Protein AF-0000000074748607 (afdb_homodimer)

Nearest PDB structures (foldseek):
  8iad-assembly1_B  TM=8.400E-01  e=9.109E-30  Arabidopsis thaliana
  7jm7-assembly1_A  TM=8.439E-01  e=5.267E-28  Homo sapiens
  7cq7-assembly1_C  TM=8.300E-01  e=2.856E-27  Homo sapiens
  8jpo-assembly1_A  TM=7.975E-01  e=2.363E-26  Homo sapiens
  7jm6-assembly1_B  TM=8.204E-01  e=1.337E-25  Gallus gallus

Solvent-accessible surface area (backbone atoms only — not comparable to full-atom values): 78978 Å² total; per-residue (Å²): 141,76,92,75,87,90,76,89,83,89,79,94,79,83,93,64,92,82,87,80,78,86,81,81,82,77,78,82,80,83,62,85,87,85,75,81,68,90,78,79,73,74,80,83,54,80,58,79,77,99,57,87,42,69,57,56,72,70,56,54,51,48,49,41,49,50,36,19,49,50,48,24,52,51,48,49,53,50,50,52,50,38,53,53,51,40,51,50,52,53,50,50,36,43,50,31,27,76,73,67,30,59,73,54,18,45,54,51,44,20,47,52,19,22,50,37,27,42,53,27,38,51,45,30,71,71,63,10,67,66,26,44,31,21,46,45,48,56,47,29,19,33,68,68,73,40,83,50,65,69,64,59,39,72,53,28,43,56,36,30,54,52,29,37,43,32,36,54,56,34,54,53,72,41,22,65,59,29,36,38,23,35,39,19,22,29,48,22,43,55,52,44,55,63,70,43,45,71,56,54,52,61,68,48,49,61,80,44,91,83,36,75,53,47,55,55,51,50,52,47,46,51,30,44,55,49,45,47,44,45,41,18,49,28,18,22,14,28,32,43,4,54,63,51,69,24,39,68,29,9,46,40,34,37,50,68,69,40,45,63,48,59,52,52,64,73,46,50,58,52,30,50,46,22,12,35,48,11,35,51,51,35,50,53,54,38,62,70,76,38,68,70,62,38,53,73,57,46,51,83,65,75,81,63,90,81,68,65,47,81,69,32,48,66,56,46,45,50,50,8,62,52,27,2,49,47,20,36,51,48,44,52,47,23,51,50,39,26,52,52,51,50,54,50,49,58,76,43,48,89,45,63,66,54,50,59,43,48,50,40,19,51,48,31,23,48,51,44,41,49,42,53,57,57,30,68,74,39,72,66,39,76,61,58,91,87,57,74,97,62,34,32,74,89,40,58,93,71,28,23,20,53,25,28,36,48,54,72,48,50,60,66,57,22,40,46,59,43,48,36,62,77,42,86,81,68,73,50,58,69,42,39,49,54,45,39,54,54,51,49,53,50,37,35,64,46,37,75,47,68,45,38,36,9,61,61,52,39,30,29,37,51,16,17,34,54,14,29,38,49,22,49,48,28,58,76,74,40,85,36,74,38,40,24,9,53,30,6,48,45,20,13,37,5,18,35,10,16,32,59,61,43,60,69,32,45,50,44,44,52,31,49,39,56,60,35,74,84,48,49,60,64,39,43,49,18,25,44,50,1,31,53,47,10,50,74,72,31,90,61,28,47,56,58,49,46,25,62,75,69,63,50,67,56,71,62,62,64,75,51,77,71,35,49,57,36,31,39,64,76,54,38,44,92,71,56,74,58,39,55,34,42,46,65,31,38,62,66,54,51,51,53,26,65,66,42,78,88,58,56,68,32,44,27,36,56,96,59,21,68,53,23,33,28,42,46,64,29,52,50,30,17,48,52,40,35,58,69,67,59,75,54,84,70,72,81,67,78,73,68,72,75,73,73,70,63,81,78,46,88,45,81,57,62,57,50,30,52,46,22,27,51,52,25,54,60,28,52,76,76,46,70,48,43,62,42,56,70,57,19,40,59,60,51,50,42,38,47,37,64,24,44,29,63,64,58,43,30,43,42,54,52,43,60,42,64,47,32,41,25,18,44,77,62,23,40,55,73,46,39,35,35,43,68,46,46,29,53,49,46,50,51,49,49,53,49,51,52,50,49,51,52,44,59,75,66,52,80,92,71,75,90,70,78,79,73,71,82,132,141,87,84,76,85,78,88,80,86,86,78,86,77,80,84,72,73,94,77,79,80,80,81,78,83,87,82,83,80,85,71,84,76,88,82,77,76,74,79,77,58,89,62,74,49,78,70,83,77,59,68,87,31,55,51,47,71,71,57,55,50,48,50,40,50,49,35,17,50,50,47,25,51,52,49,50,53,49,52,53,50,36,53,52,49,40,51,50,53,54,50,49,38,43,50,30,27,75,72,67,32,58,70,53,18,42,55,51,45,19,46,52,20,23,49,36,27,43,53,28,38,52,46,30,72,72,63,10,68,66,25,44,31,22,43,44,48,56,48,28,17,33,69,68,74,40,83,49,63,69,63,60,41,71,51,26,42,54,35,30,54,52,30,36,44,33,36,56,53,34,52,53,72,41,21,63,59,27,35,37,22,36,39,19,21,29,50,22,44,53,52,43,55,64,70,44,46,70,58,53,53,62,69,47,46,60,81,44,89,83,35,71,46,48,56,55,50,51,52,44,44,50,21,38,52,50,39,47,45,45,41,18,48,28,17,21,15,28,32,44,4,55,63,52,68,26,38,68,26,8,46,41,34,39,51,66,69,41,44,64,47,58,53,52,65,73,45,50,58,51,29,49,46,20,10,35,49,11,35,53,50,35,50,53,54,38,61,71,73,37,65,71,62,35,54,75,56,41,57,83,64,76,79,64,91,81,68,67,49,80,68,30,48,65,57,46,44,49,51,8,62,51,26,2,49,48,20,35,50,48,44,52,48,23,51,50,39,25,51,53,50,50,52,52,48,57,76,42,48,89,46,64,67,55,51,59,43,48,48,39,19,52,48,30,24,48,50,45,40,48,42,53,55,57,29,67,73,40,72,65,39,77,62,61,91,86,56,71,98,66,34,35,74,89,40,57,93,68,29,23,20,54,26,27,36,47,53,71,47,49,59,68,55,22,41,46,60,44,47,35,66,82,33,91,80,68,74,50,56,68,40,38,49,55,45,39,54,54,51,48,52,51,38,34,64,48,38,74,50,67,46,37,35,8,62,61,50,38,30,29,36,51,17,17,34,55,15,28,40,49,22,48,49,28,59,76,73,40,83,37,73,39,42,24,9,52,31,6,48,44,20,12,36,5,19,34,11,16,33,59,60,44,59,69,31,46,51,44,44,52,30,51,41,54,60,34,75,83,48,49,60,64,39,43,49,19,25,44,50,0,29,54,47,9,48,75,74,31,91,61,28,46,56,59,48,45,26,61,73,68,63,51,64,56,71,62,62,62,75,52,75,71,35,55,57,34,30,40,63,76,56,38,44,91,70,55,75,59,37,53,34,41,45,64,32,38,61,66,55,52,52,54,26,65,66,40,80,88,58,55,68,30,42,25,38,58,98,59,20,68,53,25,33,28,42,45,67,31,52,48,30,18,47,53,39,35,59,69,67,59,75,53,84,63,76,81,63,78,73,67,74,76,72,73,74,63,82,78,47,87,43,82,57,62,58,50,31,54,44,23,29,51,53,26,53,58,29,52,73,76,46,68,48,44,61,42,56,68,58,19,41,58,58,51,50,44,40,47,38,59,25,44,29,62,64,59,44,30,43,41,54,52,45,60,42,63,46,33,41,26,18,44,78,62,22,41,56,72,47,38,35,33,45,68,46,46,28,55,49,45,51,51,50,47,53,49,50,53,50,50,49,52,46,61,73,65,62,76,90,69,75,90,69,78,81,73,71,80,133

Organism: NCBI:txid2562239

Sequence (1518 aa):
MSLHSARGLHDDGCFQDVLVAVGLAKDGAPRKTGSGTPMRGLRRIKTSGPQTHKLPFGVMWSITLVTAVTMAVINFFTIWIISFAVEWKFSTLQLMVDKFGVWFAILGFTGICSCLALCCTLFIFTCAPAAGGSGAPENKGFLNGNEMPELFTLQNLVGRAIATMLANVTGYPVGREGPTVTMGSNLAYLITHVAALPFVRQWVDVDAPGSATSAATMIDEDRFEHAKRIVCTVGGACGMAMLFDSPIGGIVYMFEEITSSSWPVEVTFRAFAGTSVCALVSRALLNMCGTSTKAFVIYEWNPQPTGWSWHDVPFFMLLALLMGPFSAFHTRACLAVASVRQTLMQRLSAYQPYNKMADAVLYGGLVALTYSLVALLANCKHTAQDAAQFVRYDCEEGKYNPVASLLLTTSEGAVKRLFSRHDANEIHFRNELLAFVSYTALNIGLTGVPVPSGNFTGSMLIGGLVGRMMGALVRDYGPGMAVSGVYAMVGSASMLAGFKQMAVAVVVFITGAANDLGLIPPLMLAVTLSLLLNKLINERGFDEEQILRKAIPFLPPEPPRLMDRVVALDLRDDLPPEAALQPEADYNAIQLALQQDKVDCFPVLKDGYCIGFTTRARLQAALEVWQASGFINTGSINTGAPHKKAVSDAGGEQMGKLISATVARESSFSGNVLPVKRLTERAPYTILEDMPGPRLYALFAKAGAKAACVISEKGEFRGMISRRGLIATARRYEEAADQAQYDDTVGDDDEEQSLVIPAMSLHSARGLHDDGCFQDVLVAVGLAKDGAPRKTGSGTPMRGLRRIKTSGPQTHKLPFGVMWSITLVTAVTMAVINFFTIWIISFAVEWKFSTLQLMVDKFGVWFAILGFTGICSCLALCCTLFIFTCAPAAGGSGAPENKGFLNGNEMPELFTLQNLVGRAIATMLANVTGYPVGREGPTVTMGSNLAYLITHVAALPFVRQWVDVDAPGSATSAATMIDEDRFEHAKRIVCTVGGACGMAMLFDSPIGGIVYMFEEITSSSWPVEVTFRAFAGTSVCALVSRALLNMCGTSTKAFVIYEWNPQPTGWSWHDVPFFMLLALLMGPFSAFHTRACLAVASVRQTLMQRLSAYQPYNKMADAVLYGGLVALTYSLVALLANCKHTAQDAAQFVRYDCEEGKYNPVASLLLTTSEGAVKRLFSRHDANEIHFRNELLAFVSYTALNIGLTGVPVPSGNFTGSMLIGGLVGRMMGALVRDYGPGMAVSGVYAMVGSASMLAGFKQMAVAVVVFITGAANDLGLIPPLMLAVTLSLLLNKLINERGFDEEQILRKAIPFLPPEPPRLMDRVVALDLRDDLPPEAALQPEADYNAIQLALQQDKVDCFPVLKDGYCIGFTTRARLQAALEVWQASGFINTGSINTGAPHKKAVSDAGGEQMGKLISATVARESSFSGNVLPVKRLTERAPYTILEDMPGPRLYALFAKAGAKAACVISEKGEFRGMISRRGLIATARRYEEAADQAQYDDTVGDDDEEQSLVIPA

Structure (mmCIF, N/CA/C/O backbone):
data_AF-0000000074748607-model_v1
#
loop_
_entity.id
_entity.type
_entity.pdbx_description
1 polymer 'Chloride channel protein'
#
loop_
_atom_site.group_PDB
_atom_site.id
_atom_site.type_symbol
_atom_site.label_atom_id
_atom_site.label_alt_id
_atom_site.label_comp_id
_atom_site.label_asym_id
_atom_site.label_entity_id
_atom_site.label_seq_id
_atom_site.pdbx_PDB_ins_code
_atom_site.Cartn_x
_atom_site.Cartn_y
_atom_site.Cartn_z
_atom_site.occupancy
_atom_site.B_iso_or_equiv
_atom_site.auth_seq_id
_atom_site.auth_comp_id
_atom_site.auth_asym_id
_atom_site.auth_atom_id
_atom_site.pdbx_PDB_model_num
ATOM 1 N N . MET A 1 1 ? 66.812 -26.328 34.969 1 16.22 1 MET A N 1
ATOM 2 C CA . MET A 1 1 ? 66.5 -27.5 35.812 1 16.22 1 MET A CA 1
ATOM 3 C C . MET A 1 1 ? 65.312 -28.266 35.219 1 16.22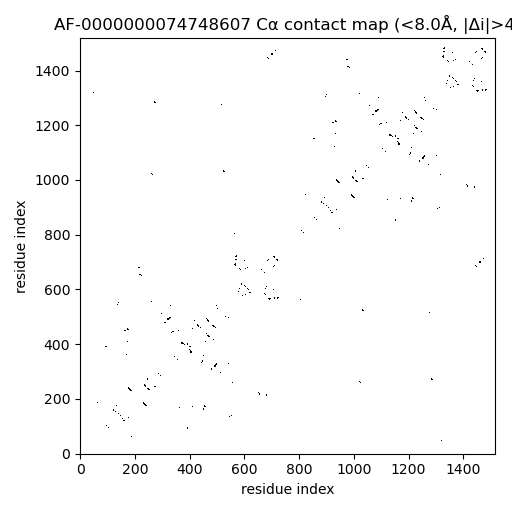 1 MET A C 1
ATOM 5 O O . MET A 1 1 ? 64.562 -27.719 34.469 1 16.22 1 MET A O 1
ATOM 9 N N . SER A 1 2 ? 65 -29.531 35.969 1 16.69 2 SER A N 1
ATOM 10 C CA . SER A 1 2 ? 64.625 -30.938 35.844 1 16.69 2 SER A CA 1
ATOM 11 C C . SER A 1 2 ? 63.094 -31.094 35.688 1 16.69 2 SER A C 1
ATOM 13 O O . SER A 1 2 ? 62.594 -32.219 35.562 1 16.69 2 SER A O 1
ATOM 15 N N . LEU A 1 3 ? 62.438 -30.203 36.219 1 17.62 3 LEU A N 1
ATOM 16 C CA . LEU A 1 3 ? 61.188 -30.625 36.844 1 17.62 3 LEU A CA 1
ATOM 17 C C . LEU A 1 3 ? 60.344 -31.438 35.844 1 17.62 3 LEU A C 1
ATOM 19 O O . LEU A 1 3 ? 60.031 -30.969 34.75 1 17.62 3 LEU A O 1
ATOM 23 N N . HIS A 1 4 ? 60 -32.625 36.062 1 16.38 4 HIS A N 1
ATOM 24 C CA . HIS A 1 4 ? 59.75 -34.031 35.781 1 16.38 4 HIS A CA 1
ATOM 25 C C . HIS A 1 4 ? 58.344 -34.219 35.188 1 16.38 4 HIS A C 1
ATOM 27 O O . HIS A 1 4 ? 58.188 -34.875 34.125 1 16.38 4 HIS A O 1
ATOM 33 N N . SER A 1 5 ? 57.312 -34.375 36.031 1 16.56 5 SER A N 1
ATOM 34 C CA . SER A 1 5 ? 56.656 -35.625 36.344 1 16.56 5 SER A CA 1
ATOM 35 C C . SER A 1 5 ? 55.562 -35.938 35.312 1 16.56 5 SER A C 1
ATOM 37 O O . SER A 1 5 ? 55 -35.031 34.688 1 16.56 5 SER A O 1
ATOM 39 N N . ALA A 1 6 ? 54.938 -37.219 35.312 1 17.3 6 ALA A N 1
ATOM 40 C CA . ALA A 1 6 ? 54.5 -38.406 34.594 1 17.3 6 ALA A CA 1
ATOM 41 C C . ALA A 1 6 ? 53.062 -38.25 34.125 1 17.3 6 ALA A C 1
ATOM 43 O O . ALA A 1 6 ? 52.375 -37.312 34.5 1 17.3 6 ALA A O 1
ATOM 44 N N . ARG A 1 7 ? 52 -39.344 34.469 1 16.64 7 ARG A N 1
ATOM 45 C CA . ARG A 1 7 ? 51.406 -40.531 33.844 1 16.64 7 ARG A CA 1
ATOM 46 C C . ARG A 1 7 ? 49.906 -40.406 33.656 1 16.64 7 ARG A C 1
ATOM 48 O O . ARG A 1 7 ? 49.25 -41.312 33.188 1 16.64 7 ARG A O 1
ATOM 55 N N . GLY A 1 8 ? 49.219 -39.594 34.344 1 16.75 8 GLY A N 1
ATOM 56 C CA . GLY A 1 8 ? 47.938 -40.062 34.812 1 16.75 8 GLY A CA 1
ATOM 57 C C . GLY A 1 8 ? 47.031 -40.531 33.688 1 16.75 8 GLY A C 1
ATOM 58 O O . GLY A 1 8 ? 47 -39.938 32.625 1 16.75 8 GLY A O 1
ATOM 59 N N . LEU A 1 9 ? 46.344 -41.719 33.781 1 16.44 9 LEU A N 1
ATOM 60 C CA . LEU A 1 9 ? 45.781 -42.875 33.094 1 16.44 9 LEU A CA 1
ATOM 61 C C . LEU A 1 9 ? 44.594 -42.469 32.219 1 16.44 9 LEU A C 1
ATOM 63 O O . LEU A 1 9 ? 44.562 -42.75 31.031 1 16.44 9 LEU A O 1
ATOM 67 N N . HIS A 1 10 ? 43.156 -42.719 32.656 1 17.41 10 HIS A N 1
ATOM 68 C CA . HIS A 1 10 ? 42.281 -43.844 32.438 1 17.41 10 HIS A CA 1
ATOM 69 C C . HIS A 1 10 ? 41.25 -43.5 31.359 1 17.41 10 HIS A C 1
ATOM 71 O O . HIS A 1 10 ? 40.875 -42.344 31.188 1 17.41 10 HIS A O 1
ATOM 77 N N . ASP A 1 11 ? 40.469 -44.562 30.625 1 16.83 11 ASP A N 1
ATOM 78 C CA . ASP A 1 11 ? 39.906 -45.031 29.344 1 16.83 11 ASP A CA 1
ATOM 79 C C . ASP A 1 11 ? 38.438 -44.656 29.234 1 16.83 11 ASP A C 1
ATOM 81 O O . ASP A 1 11 ? 37.844 -44.75 28.156 1 16.83 11 ASP A O 1
ATOM 85 N N . ASP A 1 12 ? 37.594 -44.5 30.328 1 18.41 12 ASP A N 1
ATOM 86 C CA . ASP A 1 12 ? 36.312 -45.188 30.312 1 18.41 12 ASP A CA 1
ATOM 87 C C . ASP A 1 12 ? 35.406 -44.594 29.219 1 18.41 12 ASP A C 1
ATOM 89 O O . ASP A 1 12 ? 35.094 -43.406 29.219 1 18.41 12 ASP A O 1
ATOM 93 N N . GLY A 1 13 ? 35.094 -45.312 28.156 1 17.36 13 GLY A N 1
ATOM 94 C CA . GLY A 1 13 ? 34.594 -45.312 26.797 1 17.36 13 GLY A CA 1
ATOM 95 C C . GLY A 1 13 ? 33.094 -45.031 26.719 1 17.36 13 GLY A C 1
ATOM 96 O O . GLY A 1 13 ? 32.656 -44.125 26 1 17.36 13 GLY A O 1
ATOM 97 N N . CYS A 1 14 ? 32.031 -46.031 27.062 1 17 14 CYS A N 1
ATOM 98 C CA . CYS A 1 14 ? 31.047 -46.812 26.312 1 17 14 CYS A CA 1
ATOM 99 C C . CYS A 1 14 ? 29.688 -46.125 26.328 1 17 14 CYS A C 1
ATOM 101 O O . CYS A 1 14 ? 29.25 -45.656 27.375 1 17 14 CYS A O 1
ATOM 103 N N . PHE A 1 15 ? 29.078 -45.75 25.156 1 17.56 15 PHE A N 1
ATOM 104 C CA . PHE A 1 15 ? 27.781 -45.406 24.594 1 17.56 15 PHE A CA 1
ATOM 105 C C . PHE A 1 15 ? 26.719 -46.438 24.969 1 17.56 15 PHE A C 1
ATOM 107 O O . PHE A 1 15 ? 26.406 -47.312 24.156 1 17.56 15 PHE A O 1
ATOM 114 N N . GLN A 1 16 ? 26.656 -47.062 26.125 1 16.59 16 GLN A N 1
ATOM 115 C CA . GLN A 1 16 ? 25.906 -48.25 26.531 1 16.59 16 GLN A CA 1
ATOM 116 C C . GLN A 1 16 ? 24.406 -48.062 26.25 1 16.59 16 GLN A C 1
ATOM 118 O O . GLN A 1 16 ? 23.75 -48.969 25.734 1 16.59 16 GLN A O 1
ATOM 123 N N . ASP A 1 17 ? 23.578 -47.75 27.234 1 17.44 17 ASP A N 1
ATOM 124 C CA . ASP A 1 17 ? 22.453 -48.531 27.719 1 17.44 17 ASP A CA 1
ATOM 125 C C . ASP A 1 17 ? 21.328 -48.594 26.688 1 17.44 17 ASP A C 1
ATOM 127 O O . ASP A 1 17 ? 21.141 -47.656 25.906 1 17.44 17 ASP A O 1
ATOM 131 N N . VAL A 1 18 ? 20.375 -49.844 26.641 1 17.2 18 VAL A N 1
ATOM 132 C CA . VAL A 1 18 ? 19.516 -50.844 26.031 1 17.2 18 VAL A CA 1
ATOM 133 C C . VAL A 1 18 ? 18.156 -50.25 25.703 1 17.2 18 VAL A C 1
ATOM 135 O O . VAL A 1 18 ? 17.453 -49.75 26.594 1 17.2 18 VAL A O 1
ATOM 138 N N . LEU A 1 19 ? 17.969 -49.875 24.484 1 17.03 19 LEU A N 1
ATOM 139 C CA . LEU A 1 19 ? 17.078 -50 23.328 1 17.03 19 LEU A CA 1
ATOM 140 C C . LEU A 1 19 ? 16.359 -51.344 23.344 1 17.03 19 LEU A C 1
ATOM 142 O O . LEU A 1 19 ? 16.891 -52.344 22.828 1 17.03 19 LEU A O 1
ATOM 146 N N . VAL A 1 20 ? 15.797 -51.75 24.578 1 17.53 20 VAL A N 1
ATOM 147 C CA . VAL A 1 20 ? 15.133 -53.031 24.703 1 17.53 20 VAL A CA 1
ATOM 148 C C . VAL A 1 20 ? 14.109 -53.219 23.594 1 17.53 20 VAL A C 1
ATOM 150 O O . VAL A 1 20 ? 13.703 -52.219 22.953 1 17.53 20 VAL A O 1
ATOM 153 N N . ALA A 1 21 ? 13.305 -54.625 23.531 1 17.67 21 ALA A N 1
ATOM 154 C CA . ALA A 1 21 ? 12.602 -55.719 22.859 1 17.67 21 ALA A CA 1
ATOM 155 C C . ALA A 1 21 ? 11.102 -55.438 22.781 1 17.67 21 ALA A C 1
ATOM 157 O O . ALA A 1 21 ? 10.344 -55.75 23.703 1 17.67 21 ALA A O 1
ATOM 158 N N . VAL A 1 22 ? 10.352 -54.531 22.938 1 18.16 22 VAL A N 1
ATOM 159 C CA . VAL A 1 22 ? 8.945 -54.906 22.875 1 18.16 22 VAL A CA 1
ATOM 160 C C . VAL A 1 22 ? 8.703 -55.781 21.641 1 18.16 22 VAL A C 1
ATOM 162 O O . VAL A 1 22 ? 9.07 -55.375 20.531 1 18.16 22 VAL A O 1
ATOM 165 N N . GLY A 1 23 ? 8.492 -57.25 21.734 1 17.33 23 GLY A N 1
ATOM 166 C CA . GLY A 1 23 ? 7.754 -58.344 21.078 1 17.33 23 GLY A CA 1
ATOM 167 C C . GLY A 1 23 ? 6.348 -57.938 20.688 1 17.33 23 GLY A C 1
ATOM 168 O O . GLY A 1 23 ? 5.449 -57.875 21.531 1 17.33 23 GLY A O 1
ATOM 169 N N . LEU A 1 24 ? 6.066 -57.156 19.766 1 19.69 24 LEU A N 1
ATOM 170 C CA . LEU A 1 24 ? 4.789 -57.062 19.078 1 19.69 24 LEU A CA 1
ATOM 171 C C . LEU A 1 24 ? 4.328 -58.406 18.547 1 19.69 24 LEU A C 1
ATOM 173 O O . LEU A 1 24 ? 4.93 -58.969 17.609 1 19.69 24 LEU A O 1
ATOM 177 N N . ALA A 1 25 ? 3.902 -59.312 19.484 1 18.38 25 ALA A N 1
ATOM 178 C CA . ALA A 1 25 ? 3.133 -60.469 19.047 1 18.38 25 ALA A CA 1
ATOM 179 C C . ALA A 1 25 ? 1.961 -60.062 18.172 1 18.38 25 ALA A C 1
ATOM 181 O O . ALA A 1 25 ? 1.231 -59.125 18.484 1 18.38 25 ALA A O 1
ATOM 182 N N . LYS A 1 26 ? 1.615 -60.844 17.016 1 20.94 26 LYS A N 1
ATOM 183 C CA . LYS A 1 26 ? 1.328 -61 15.594 1 20.94 26 LYS A CA 1
ATOM 184 C C . LYS A 1 26 ? -0.166 -61.188 15.352 1 20.94 26 LYS A C 1
ATOM 186 O O . LYS A 1 26 ? -0.684 -60.781 14.305 1 20.94 26 LYS A O 1
ATOM 191 N N . ASP A 1 27 ? -0.801 -62.219 16.016 1 19.73 27 ASP A N 1
ATOM 192 C CA . ASP A 1 27 ? -1.516 -63 15.031 1 19.73 27 ASP A CA 1
ATOM 193 C C . ASP A 1 27 ? -2.758 -62.281 14.523 1 19.73 27 ASP A C 1
ATOM 195 O O . ASP A 1 27 ? -3.051 -62.312 13.328 1 19.73 27 ASP A O 1
ATOM 199 N N . GLY A 1 28 ? -3.787 -62.125 15.414 1 21.56 28 GLY A N 1
ATOM 200 C CA . GLY A 1 28 ? -5.105 -62.594 15.008 1 21.56 28 GLY A CA 1
ATOM 201 C C . GLY A 1 28 ? -5.723 -61.75 13.914 1 21.56 28 GLY A C 1
ATOM 202 O O . GLY A 1 28 ? -5.305 -60.625 13.688 1 21.56 28 GLY A O 1
ATOM 203 N N . ALA A 1 29 ? -6.84 -62.406 13.195 1 22.12 29 ALA A N 1
ATOM 204 C CA . ALA A 1 29 ? -7.594 -62.344 11.945 1 22.12 29 ALA A CA 1
ATOM 205 C C . ALA A 1 29 ? -8.32 -61 11.805 1 22.12 29 ALA A C 1
ATOM 207 O O . ALA A 1 29 ? -9.117 -60.625 12.672 1 22.12 29 ALA A O 1
ATOM 208 N N . PRO A 1 30 ? -7.684 -60.031 11.383 1 24.25 30 PRO A N 1
ATOM 209 C CA . PRO A 1 30 ? -8.531 -58.906 10.953 1 24.25 30 PRO A CA 1
ATOM 210 C C . PRO A 1 30 ? -9.625 -59.344 9.977 1 24.25 30 PRO A C 1
ATOM 212 O O . PRO A 1 30 ? -9.344 -59.562 8.805 1 24.25 30 PRO A O 1
ATOM 215 N N . ARG A 1 31 ? -10.508 -60.312 10.289 1 23.34 31 ARG A N 1
ATOM 216 C CA . ARG A 1 31 ? -11.305 -60.875 9.203 1 23.34 31 ARG A CA 1
ATOM 217 C C . ARG A 1 31 ? -12.211 -59.844 8.586 1 23.34 31 ARG A C 1
ATOM 219 O O . ARG A 1 31 ? -12.602 -59.938 7.418 1 23.34 31 ARG A O 1
ATOM 226 N N . LYS A 1 32 ? -12.938 -59.094 9.289 1 25.38 32 LYS A N 1
ATOM 227 C CA . LYS A 1 32 ? -14.219 -58.938 8.602 1 25.38 32 LYS A CA 1
ATOM 228 C C . LYS A 1 32 ? -14.016 -58.375 7.188 1 25.38 32 LYS A C 1
ATOM 230 O O . LYS A 1 32 ? -12.938 -57.906 6.852 1 25.38 32 LYS A O 1
ATOM 235 N N . THR A 1 33 ? -15.078 -57.406 6.719 1 23.41 33 THR A N 1
ATOM 236 C CA . THR A 1 33 ? -16.125 -57.219 5.715 1 23.41 33 THR A CA 1
ATOM 237 C C . THR A 1 33 ? -15.594 -56.469 4.508 1 23.41 33 THR A C 1
ATOM 239 O O . THR A 1 33 ? -14.664 -55.656 4.629 1 23.41 33 THR A O 1
ATOM 242 N N . GLY A 1 34 ? -16 -56.844 3.285 1 22.36 34 GLY A N 1
ATOM 243 C CA . GLY A 1 34 ? -15.727 -56.75 1.862 1 22.36 34 GLY A CA 1
ATOM 244 C C . GLY A 1 34 ? -15.633 -55.312 1.377 1 22.36 34 GLY A C 1
ATOM 245 O O . GLY A 1 34 ? -14.578 -54.875 0.906 1 22.36 34 GLY A O 1
ATOM 246 N N . SER A 1 35 ? -16.766 -54.906 0.814 1 25.22 35 SER A N 1
ATOM 247 C CA . SER A 1 35 ? -17.016 -54.219 -0.447 1 25.22 35 SER A CA 1
ATOM 248 C C . SER A 1 35 ? -16.766 -52.719 -0.314 1 25.22 35 SER A C 1
ATOM 250 O O . SER A 1 35 ? -16.719 -52 -1.314 1 25.22 35 SER A O 1
ATOM 252 N N . GLY A 1 36 ? -17.359 -52.062 0.789 1 25.45 36 GLY A N 1
ATOM 253 C CA . GLY A 1 36 ? -17.797 -50.719 0.435 1 25.45 36 GLY A CA 1
ATOM 254 C C . GLY A 1 36 ? -16.641 -49.812 0.084 1 25.45 36 GLY A C 1
ATOM 255 O O . GLY A 1 36 ? -15.5 -50.062 0.459 1 25.45 36 GLY A O 1
ATOM 256 N N . THR A 1 37 ? -16.938 -48.938 -0.8 1 29.25 37 THR A N 1
ATOM 257 C CA . THR A 1 37 ? -16.391 -47.906 -1.671 1 29.25 37 THR A CA 1
ATOM 258 C C . THR A 1 37 ? -15.625 -46.844 -0.861 1 29.25 37 THR A C 1
ATOM 260 O O . THR A 1 37 ? -15.227 -45.812 -1.395 1 29.25 37 THR A O 1
ATOM 263 N N . PRO A 1 38 ? -15.031 -47.094 0.355 1 33.41 38 PRO A N 1
ATOM 264 C CA . PRO A 1 38 ? -14.773 -45.781 0.934 1 33.41 38 PRO A CA 1
ATOM 265 C C . PRO A 1 38 ? -13.773 -44.969 0.125 1 33.41 38 PRO A C 1
ATOM 267 O O . PRO A 1 38 ? -12.562 -45.219 0.202 1 33.41 38 PRO A O 1
ATOM 270 N N . MET A 1 39 ? -14.055 -44.688 -1.054 1 29.94 39 MET A N 1
ATOM 271 C CA . MET A 1 39 ? -13.094 -44.094 -1.979 1 29.94 39 MET A CA 1
ATOM 272 C C . MET A 1 39 ? -12.523 -42.812 -1.418 1 29.94 39 MET A C 1
ATOM 274 O O . MET A 1 39 ? -11.305 -42.625 -1.378 1 29.94 39 MET A O 1
ATOM 278 N N . ARG A 1 40 ? -13.164 -41.406 -1.887 1 34.59 40 ARG A N 1
ATOM 279 C CA . ARG A 1 40 ? -12.875 -40.031 -2.27 1 34.59 40 ARG A CA 1
ATOM 280 C C . ARG A 1 40 ? -13.047 -39.094 -1.084 1 34.59 40 ARG A C 1
ATOM 282 O O . ARG A 1 40 ? -13.906 -39.312 -0.229 1 34.59 40 ARG A O 1
ATOM 289 N N . GLY A 1 41 ? -12.43 -38.156 -0.522 1 35.94 41 GLY A N 1
ATOM 290 C CA . GLY A 1 41 ? -12.367 -36.938 0.229 1 35.94 41 GLY A CA 1
ATOM 291 C C . GLY A 1 41 ? -12.641 -37.125 1.71 1 35.94 41 GLY A C 1
ATOM 292 O O . GLY A 1 41 ? -12.938 -36.156 2.416 1 35.94 41 GLY A O 1
ATOM 293 N N . LEU A 1 42 ? -12.883 -38.25 2.301 1 33.59 42 LEU A N 1
ATOM 294 C CA . LEU A 1 42 ? -13.758 -38.438 3.451 1 33.59 42 LEU A CA 1
ATOM 295 C C . LEU A 1 42 ? -13.133 -37.844 4.715 1 33.59 42 LEU A C 1
ATOM 297 O O . LEU A 1 42 ? -13.773 -37.812 5.77 1 33.59 42 LEU A O 1
ATOM 301 N N . ARG A 1 43 ? -11.977 -37.906 5.184 1 34.97 43 ARG A N 1
ATOM 302 C CA . ARG A 1 43 ? -11.727 -37.719 6.609 1 34.97 43 ARG A CA 1
ATOM 303 C C . ARG A 1 43 ? -11.883 -36.25 7.023 1 34.97 43 ARG A C 1
ATOM 305 O O . ARG A 1 43 ? -11.805 -35.375 6.184 1 34.97 43 ARG A O 1
ATOM 312 N N . ARG A 1 44 ? -12.148 -35.938 8.477 1 35.06 44 ARG A N 1
ATOM 313 C CA . ARG A 1 44 ? -12.453 -34.938 9.492 1 35.06 44 ARG A CA 1
ATOM 314 C C . ARG A 1 44 ? -11.336 -33.875 9.586 1 35.06 44 ARG A C 1
ATOM 316 O O . ARG A 1 44 ? -10.188 -34.219 9.867 1 35.06 44 ARG A O 1
ATOM 323 N N . ILE A 1 45 ? -11.562 -32.844 8.922 1 37.5 45 ILE A N 1
ATOM 324 C CA . ILE A 1 45 ? -10.695 -31.688 9.117 1 37.5 45 ILE A CA 1
ATOM 325 C C . ILE A 1 45 ? -10.82 -31.188 10.555 1 37.5 45 ILE A C 1
ATOM 327 O O . ILE A 1 45 ? -11.883 -30.719 10.961 1 37.5 45 ILE A O 1
ATOM 331 N N . LYS A 1 46 ? -10.406 -31.844 11.703 1 34.97 46 LYS A N 1
ATOM 332 C CA . LYS A 1 46 ? -10.469 -31.234 13.031 1 34.97 46 LYS A CA 1
ATOM 333 C C . LYS A 1 46 ? -9.766 -29.875 13.047 1 34.97 46 LYS A C 1
ATOM 335 O O . LYS A 1 46 ? -8.547 -29.797 12.906 1 34.97 46 LYS A O 1
ATOM 340 N N . THR A 1 47 ? -10.438 -28.766 12.562 1 38.06 47 THR A N 1
ATOM 341 C CA . THR A 1 47 ? -9.742 -27.484 12.633 1 38.06 47 THR A CA 1
ATOM 342 C C . THR A 1 47 ? -9.859 -26.875 14.031 1 38.06 47 THR A C 1
ATOM 344 O O . THR A 1 47 ? -10.938 -26.406 14.422 1 38.06 47 THR A O 1
ATOM 347 N N . SER A 1 48 ? -9.477 -27.516 15.258 1 33.75 48 SER A N 1
ATOM 348 C CA . SER A 1 48 ? -9.836 -26.75 16.453 1 33.75 48 SER A CA 1
ATOM 349 C C . SER A 1 48 ? -9.57 -25.266 16.25 1 33.75 48 SER A C 1
ATOM 351 O O . SER A 1 48 ? -10.414 -24.547 15.719 1 33.75 48 SER A O 1
ATOM 353 N N . GLY A 1 49 ? -8.672 -24.578 17.297 1 32.66 49 GLY A N 1
ATOM 354 C CA . GLY A 1 49 ? -8.633 -23.188 17.734 1 32.66 49 GLY A CA 1
ATOM 355 C C . GLY A 1 49 ? -8.039 -22.266 16.703 1 32.66 49 GLY A C 1
ATOM 356 O O . GLY A 1 49 ? -7.559 -22.703 15.664 1 32.66 49 GLY A O 1
ATOM 357 N N . PRO A 1 50 ? -8.094 -20.797 16.953 1 35.28 50 PRO A N 1
ATOM 358 C CA . PRO A 1 50 ? -7.609 -19.734 16.062 1 35.28 50 PRO A CA 1
ATOM 359 C C . PRO A 1 50 ? -6.367 -20.141 15.273 1 35.28 50 PRO A C 1
ATOM 361 O O . PRO A 1 50 ? -5.473 -20.781 15.82 1 35.28 50 PRO A O 1
ATOM 364 N N . GLN A 1 51 ? -6.168 -19.875 13.867 1 39.81 51 GLN A N 1
ATOM 365 C CA . GLN A 1 51 ? -6.066 -19.938 12.414 1 39.81 51 GLN A CA 1
ATOM 366 C C . GLN A 1 51 ? -5.027 -18.938 11.898 1 39.81 51 GLN A C 1
ATOM 368 O O . GLN A 1 51 ? -4.25 -19.266 10.992 1 39.81 51 GLN A O 1
ATOM 373 N N . THR A 1 52 ? -5.047 -17.578 11.508 1 45.5 52 THR A N 1
ATOM 374 C CA . THR A 1 52 ? -4.516 -16.969 10.297 1 45.5 52 THR A CA 1
ATOM 375 C C . THR A 1 52 ? -3.021 -17.25 10.156 1 45.5 52 THR A C 1
ATOM 377 O O . THR A 1 52 ? -2.527 -17.484 9.047 1 45.5 52 THR A O 1
ATOM 380 N N . HIS A 1 53 ? -2.248 -16.891 10.883 1 55.75 53 HIS A N 1
ATOM 381 C CA . HIS A 1 53 ? -0.863 -17.344 10.906 1 55.75 53 HIS A CA 1
ATOM 382 C C . HIS A 1 53 ? -0.686 -18.516 11.867 1 55.75 53 HIS A C 1
ATOM 384 O O . HIS A 1 53 ? -1.349 -18.578 12.906 1 55.75 53 HIS A O 1
ATOM 390 N N . LYS A 1 54 ? -0.698 -19.766 11.32 1 61.5 54 LYS A N 1
ATOM 391 C CA . LYS A 1 54 ? -0.626 -20.969 12.133 1 61.5 54 LYS A CA 1
ATOM 392 C C . LYS A 1 54 ? 0.116 -20.719 13.445 1 61.5 54 LYS A C 1
ATOM 394 O O . LYS A 1 54 ? -0.146 -21.375 14.453 1 61.5 54 LYS A O 1
ATOM 399 N N . LEU A 1 55 ? 0.819 -19.625 13.453 1 73.06 55 LEU A N 1
ATOM 400 C CA . LEU A 1 55 ? 1.485 -19.344 14.719 1 73.06 55 LEU A CA 1
ATOM 401 C C . LEU A 1 55 ? 0.562 -18.578 15.664 1 73.06 55 LEU A C 1
ATOM 403 O O . LEU A 1 55 ? -0.242 -17.766 15.219 1 73.06 55 LEU A O 1
ATOM 407 N N . PRO A 1 56 ? 0.62 -18.953 16.875 1 76.5 56 PRO A N 1
ATOM 408 C CA . PRO A 1 56 ? -0.18 -18.219 17.859 1 76.5 56 PRO A CA 1
ATOM 409 C C . PRO A 1 56 ? 0.083 -16.703 17.797 1 76.5 56 PRO A C 1
ATOM 411 O O . PRO A 1 56 ? 1.184 -16.281 17.438 1 76.5 56 PRO A O 1
ATOM 414 N N . PHE A 1 57 ? -0.87 -15.961 18.156 1 78.06 57 PHE A N 1
ATOM 415 C CA . PHE A 1 57 ? -0.863 -14.5 18.094 1 78.06 57 PHE A CA 1
ATOM 416 C C . PHE A 1 57 ? 0.316 -13.938 18.875 1 78.06 57 PHE A C 1
ATOM 418 O O . PHE A 1 57 ? 1.054 -13.086 18.375 1 78.06 57 PHE A O 1
ATOM 425 N N . GLY A 1 58 ? 0.557 -14.438 20.047 1 82.19 58 GLY A N 1
ATOM 426 C CA . GLY A 1 58 ? 1.634 -13.953 20.891 1 82.19 58 GLY A CA 1
ATOM 427 C C . GLY A 1 58 ? 3.012 -14.211 20.312 1 82.19 58 GLY A C 1
ATOM 428 O O . GLY A 1 58 ? 3.908 -13.375 20.422 1 82.19 58 GLY A O 1
ATOM 429 N N . VAL A 1 59 ? 3.23 -15.258 19.625 1 87.56 59 VAL A N 1
ATOM 430 C CA . VAL A 1 59 ? 4.523 -15.633 19.078 1 87.56 59 VAL A CA 1
ATOM 431 C C . VAL A 1 59 ? 4.836 -14.758 17.859 1 87.56 59 VAL A C 1
ATOM 433 O O . VAL A 1 59 ? 5.965 -14.281 17.703 1 87.56 59 VAL A O 1
ATOM 436 N N . MET A 1 60 ? 3.844 -14.562 17.062 1 87.38 60 MET A N 1
ATOM 437 C CA . MET A 1 60 ? 4.047 -13.742 15.875 1 87.38 60 MET A CA 1
ATOM 438 C C . MET A 1 60 ? 4.426 -12.312 16.266 1 87.38 60 MET A C 1
ATOM 440 O O . MET A 1 60 ? 5.281 -11.695 15.625 1 87.38 60 MET A O 1
ATOM 444 N N . TRP A 1 61 ? 3.816 -11.781 17.281 1 89.88 61 TRP A N 1
ATOM 445 C CA . TRP A 1 61 ? 4.117 -10.422 17.719 1 89.88 61 TRP A CA 1
ATOM 446 C C . TRP A 1 61 ? 5.48 -10.359 18.406 1 89.88 61 TRP A C 1
ATOM 448 O O . TRP A 1 61 ? 6.199 -9.367 18.281 1 89.88 61 TRP A O 1
ATOM 458 N N . SER A 1 62 ? 5.777 -11.391 19.109 1 93.06 62 SER A N 1
ATOM 459 C CA . SER A 1 62 ? 7.105 -11.445 19.719 1 93.06 62 SER A CA 1
ATOM 460 C C . SER A 1 62 ? 8.195 -11.453 18.641 1 93.06 62 SER A C 1
ATOM 462 O O . SER A 1 62 ? 9.211 -10.773 18.781 1 93.06 62 SER A O 1
ATOM 464 N N . ILE A 1 63 ? 7.988 -12.25 17.625 1 94.12 63 ILE A N 1
ATOM 465 C CA . ILE A 1 63 ? 8.945 -12.305 16.531 1 94.12 63 ILE A CA 1
ATOM 466 C C . ILE A 1 63 ? 9.086 -10.93 15.891 1 94.12 63 ILE A C 1
ATOM 468 O O . ILE A 1 63 ? 10.203 -10.477 15.609 1 94.12 63 ILE A O 1
ATOM 472 N N . THR A 1 64 ? 7.98 -10.234 15.703 1 93.69 64 THR A N 1
ATOM 473 C CA . THR A 1 64 ? 7.969 -8.906 15.102 1 93.69 64 THR A CA 1
ATOM 474 C C . THR A 1 64 ? 8.758 -7.918 15.953 1 93.69 64 THR A C 1
ATOM 476 O O . THR A 1 64 ? 9.602 -7.184 15.438 1 93.69 64 THR A O 1
ATOM 479 N N . LEU A 1 65 ? 8.57 -7.891 17.203 1 94.56 65 LEU A N 1
ATOM 480 C CA . LEU A 1 65 ? 9.195 -6.926 18.109 1 94.56 65 LEU A CA 1
ATOM 481 C C . LEU A 1 65 ? 10.672 -7.238 18.297 1 94.56 65 LEU A C 1
ATOM 483 O O . LEU A 1 65 ? 11.508 -6.328 18.328 1 94.56 65 LEU A O 1
ATOM 487 N N . VAL A 1 66 ? 10.984 -8.469 18.391 1 96.62 66 VAL A N 1
ATOM 488 C CA . VAL A 1 66 ? 12.383 -8.859 18.531 1 96.62 66 VAL A CA 1
ATOM 489 C C . VAL A 1 66 ? 13.164 -8.508 17.266 1 96.62 66 VAL A C 1
ATOM 491 O O . VAL A 1 66 ? 14.305 -8.062 17.344 1 96.62 66 VAL A O 1
ATOM 494 N N . THR A 1 67 ? 12.516 -8.797 16.141 1 96.56 67 THR A N 1
ATOM 495 C CA . THR A 1 67 ? 13.141 -8.422 14.883 1 96.56 67 THR A CA 1
ATOM 496 C C . THR A 1 67 ? 13.406 -6.914 14.836 1 96.56 67 THR A C 1
ATOM 498 O O . THR A 1 67 ? 14.492 -6.48 14.461 1 96.56 67 THR A O 1
ATOM 501 N N . ALA A 1 68 ? 12.445 -6.137 15.211 1 96.56 68 ALA A N 1
ATOM 502 C CA . ALA A 1 68 ? 12.547 -4.68 15.164 1 96.56 68 ALA A CA 1
ATOM 503 C C . ALA A 1 68 ? 13.656 -4.18 16.094 1 96.56 68 ALA A C 1
ATOM 505 O O . ALA A 1 68 ? 14.492 -3.369 15.68 1 96.56 68 ALA A O 1
ATOM 506 N N . VAL A 1 69 ? 13.75 -4.652 17.281 1 96.5 69 VAL A N 1
ATOM 507 C CA . VAL A 1 69 ? 14.727 -4.207 18.266 1 96.5 69 VAL A CA 1
ATOM 508 C C . VAL A 1 69 ? 16.125 -4.648 17.828 1 96.5 69 VAL A C 1
ATOM 510 O O . VAL A 1 69 ? 17.078 -3.867 17.891 1 96.5 69 VAL A O 1
ATOM 513 N N . THR A 1 70 ? 16.234 -5.867 17.406 1 96.31 70 THR A N 1
ATOM 514 C CA . THR A 1 70 ? 17.547 -6.391 17 1 96.31 70 THR A CA 1
ATOM 515 C C . THR A 1 70 ? 18.078 -5.648 15.781 1 96.31 70 THR A C 1
ATOM 517 O O . THR A 1 70 ? 19.266 -5.363 15.695 1 96.31 70 THR A O 1
ATOM 520 N N . MET A 1 71 ? 17.219 -5.387 14.867 1 95.06 71 MET A N 1
ATOM 521 C CA . MET A 1 71 ? 17.641 -4.652 13.68 1 95.06 71 MET A CA 1
ATOM 522 C C . MET A 1 71 ? 18.125 -3.254 14.055 1 95.06 71 MET A C 1
ATOM 524 O O . MET A 1 71 ? 19.094 -2.746 13.461 1 95.06 71 MET A O 1
ATOM 528 N N . ALA A 1 72 ? 17.438 -2.615 14.961 1 93.81 72 ALA A N 1
ATOM 529 C CA . ALA A 1 72 ? 17.844 -1.288 15.414 1 93.81 72 ALA A CA 1
ATOM 530 C C . ALA A 1 72 ? 19.219 -1.33 16.062 1 93.81 72 ALA A C 1
ATOM 532 O O . ALA A 1 72 ? 20.047 -0.432 15.852 1 93.81 72 ALA A O 1
ATOM 533 N N . VAL A 1 73 ? 19.5 -2.324 16.766 1 92.56 73 VAL A N 1
ATOM 534 C CA . VAL A 1 73 ? 20.781 -2.482 17.438 1 92.56 73 VAL A CA 1
ATOM 535 C C . VAL A 1 73 ? 21.875 -2.736 16.406 1 92.56 73 VAL A C 1
ATOM 537 O O . VAL A 1 73 ? 22.953 -2.135 16.484 1 92.56 73 VAL A O 1
ATOM 540 N N . ILE A 1 74 ? 21.594 -3.605 15.461 1 90.56 74 ILE A N 1
ATOM 541 C CA . ILE A 1 74 ? 22.547 -3.9 14.406 1 90.56 74 ILE A CA 1
ATOM 542 C C . ILE A 1 74 ? 22.875 -2.629 13.625 1 90.56 74 ILE A C 1
ATOM 544 O O . ILE A 1 74 ? 24.031 -2.348 13.328 1 90.56 74 ILE A O 1
ATOM 548 N N . ASN A 1 75 ? 21.953 -1.956 13.328 1 85.75 75 ASN A N 1
ATOM 549 C CA . ASN A 1 75 ? 22.141 -0.723 12.57 1 85.75 75 ASN A CA 1
ATOM 550 C C . ASN A 1 75 ? 22.969 0.291 13.367 1 85.75 75 ASN A C 1
ATOM 552 O O . ASN A 1 75 ? 23.797 1.011 12.797 1 85.75 75 ASN A O 1
ATOM 556 N N . PHE A 1 76 ? 22.672 0.407 14.617 1 87.69 76 PHE A N 1
ATOM 557 C CA . PHE A 1 76 ? 23.406 1.33 15.477 1 87.69 76 PHE A CA 1
ATOM 558 C C . PHE A 1 76 ? 24.891 1.021 15.453 1 87.69 76 PHE A C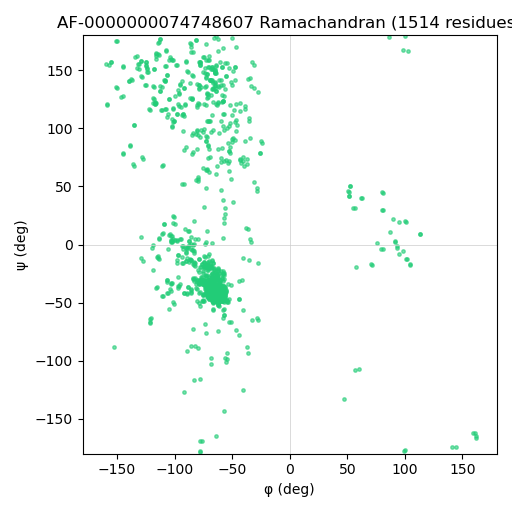 1
ATOM 560 O O . PHE A 1 76 ? 25.719 1.918 15.258 1 87.69 76 PHE A O 1
ATOM 567 N N . PHE A 1 77 ? 25.219 -0.184 15.586 1 88.75 77 PHE A N 1
ATOM 568 C CA . PHE A 1 77 ? 26.625 -0.571 15.602 1 88.75 77 PHE A CA 1
ATOM 569 C C . PHE A 1 77 ? 27.25 -0.398 14.227 1 88.75 77 PHE A C 1
ATOM 571 O O . PHE A 1 77 ? 28.438 -0.041 14.109 1 88.75 77 PHE A O 1
ATOM 578 N N . THR A 1 78 ? 26.484 -0.673 13.227 1 87.75 78 THR A N 1
ATOM 579 C CA . THR A 1 78 ? 26.984 -0.48 11.867 1 87.75 78 THR A CA 1
ATOM 580 C C . THR A 1 78 ? 27.312 0.987 11.617 1 87.75 78 THR A C 1
ATOM 582 O O . THR A 1 78 ? 28.391 1.303 11.094 1 87.75 78 THR A O 1
ATOM 585 N N . ILE A 1 79 ? 26.469 1.84 12 1 85.5 79 ILE A N 1
ATOM 586 C CA . ILE A 1 79 ? 26.672 3.271 11.805 1 85.5 79 ILE A CA 1
ATOM 587 C C . ILE A 1 79 ? 27.844 3.748 12.656 1 85.5 79 ILE A C 1
ATOM 589 O O . ILE A 1 79 ? 28.656 4.559 12.211 1 85.5 79 ILE A O 1
ATOM 593 N N . TRP A 1 80 ? 27.891 3.252 13.828 1 86.75 80 TRP A N 1
ATOM 594 C CA . TRP A 1 80 ? 28.953 3.637 14.758 1 86.75 80 TRP A CA 1
ATOM 595 C C . TRP A 1 80 ? 30.312 3.232 14.219 1 86.75 80 TRP A C 1
ATOM 597 O O . TRP A 1 80 ? 31.25 4.031 14.227 1 86.75 80 TRP A O 1
ATOM 607 N N . ILE A 1 81 ? 30.406 2.115 13.719 1 90.25 81 ILE A N 1
ATOM 608 C CA . ILE A 1 81 ? 31.672 1.599 13.203 1 90.25 81 ILE A CA 1
ATOM 609 C C . ILE A 1 81 ? 32.031 2.336 11.922 1 90.25 81 ILE A C 1
ATOM 611 O O . ILE A 1 81 ? 33.188 2.729 11.742 1 90.25 81 ILE A O 1
ATOM 615 N N . ILE A 1 82 ? 31.094 2.502 11.047 1 89.31 82 ILE A N 1
ATOM 616 C CA . ILE A 1 82 ? 31.359 3.197 9.797 1 89.31 82 ILE A CA 1
ATOM 617 C C . ILE A 1 82 ? 31.797 4.633 10.078 1 89.31 82 ILE A C 1
ATOM 619 O O . ILE A 1 82 ? 32.75 5.129 9.477 1 89.31 82 ILE A O 1
ATOM 623 N N . SER A 1 83 ? 31.094 5.312 10.992 1 86.25 83 SER A N 1
ATOM 624 C CA . SER A 1 83 ? 31.422 6.699 11.312 1 86.25 83 SER A CA 1
ATOM 625 C C . SER A 1 83 ? 32.844 6.828 11.844 1 86.25 83 SER A C 1
ATOM 627 O O . SER A 1 83 ? 33.594 7.734 11.453 1 86.25 83 SER A O 1
ATOM 629 N N . PHE A 1 84 ? 33.25 5.949 12.648 1 88.25 84 PHE A N 1
ATOM 630 C CA . PHE A 1 84 ? 34.594 5.98 13.227 1 88.25 84 PHE A CA 1
ATOM 631 C C . PHE A 1 84 ? 35.656 5.668 12.164 1 88.25 84 PHE A C 1
ATOM 633 O O . PHE A 1 84 ? 36.688 6.32 12.102 1 88.25 84 PHE A O 1
ATOM 640 N N . ALA A 1 85 ? 35.344 4.703 11.391 1 92.38 85 ALA A N 1
ATOM 641 C CA . ALA A 1 85 ? 36.312 4.293 10.359 1 92.38 85 ALA A CA 1
ATOM 642 C C . ALA A 1 85 ? 36.469 5.375 9.289 1 92.38 85 ALA A C 1
ATOM 644 O O . ALA A 1 85 ? 37.562 5.609 8.789 1 92.38 85 ALA A O 1
ATOM 645 N N . VAL A 1 86 ? 35.406 5.969 8.953 1 90.56 86 VAL A N 1
ATOM 646 C CA . VAL A 1 86 ? 35.438 7.016 7.938 1 90.56 86 VAL A CA 1
ATOM 647 C C . VAL A 1 86 ? 36.156 8.242 8.477 1 90.56 86 VAL A C 1
ATOM 649 O O . VAL A 1 86 ? 36.938 8.875 7.762 1 90.56 86 VAL A O 1
ATOM 652 N N . GLU A 1 87 ? 35.906 8.625 9.703 1 88.94 87 GLU A N 1
ATOM 653 C CA . GLU A 1 87 ? 36.625 9.727 10.32 1 88.94 87 GLU A CA 1
ATOM 654 C C . GLU A 1 87 ? 38.125 9.453 10.367 1 88.94 87 GLU A C 1
ATOM 656 O O . GLU A 1 87 ? 38.938 10.352 10.102 1 88.94 87 GLU A O 1
ATOM 661 N N . TRP A 1 88 ? 38.438 8.32 10.727 1 92.75 88 TRP A N 1
ATOM 662 C CA . TRP A 1 88 ? 39.844 7.93 10.75 1 92.75 88 TRP A CA 1
ATOM 663 C C . TRP A 1 88 ? 40.469 8.031 9.359 1 92.75 88 TRP A C 1
ATOM 665 O O . TRP A 1 88 ? 41.562 8.57 9.203 1 92.75 88 TRP A O 1
ATOM 675 N N . LYS A 1 89 ? 39.781 7.512 8.367 1 93.62 89 LYS A N 1
ATOM 676 C CA . LYS A 1 89 ? 40.281 7.473 6.992 1 93.62 89 LYS A CA 1
ATOM 677 C C . LYS A 1 89 ? 40.531 8.875 6.457 1 93.62 89 LYS A C 1
ATOM 679 O O . LYS A 1 89 ? 41.594 9.164 5.918 1 93.62 89 LYS A O 1
ATOM 684 N N . PHE A 1 90 ? 39.656 9.773 6.66 1 91.12 90 PHE A N 1
ATOM 685 C CA . PHE A 1 90 ? 39.781 11.109 6.086 1 91.12 90 PHE A CA 1
ATOM 686 C C . PHE A 1 90 ? 40.688 11.984 6.941 1 91.12 90 PHE A C 1
ATOM 688 O O . PHE A 1 90 ? 41.375 12.883 6.426 1 91.12 90 PHE A O 1
ATOM 695 N N . SER A 1 91 ? 40.75 11.719 8.281 1 91.94 91 SER A N 1
ATOM 696 C CA . SER A 1 91 ? 41.719 12.406 9.102 1 91.94 91 SER A CA 1
ATOM 697 C C . SER A 1 91 ? 43.156 12.008 8.711 1 91.94 91 SER A C 1
ATOM 699 O O . SER A 1 91 ? 44.062 12.844 8.719 1 91.94 91 SER A O 1
ATOM 701 N N . THR A 1 92 ? 43.312 10.758 8.422 1 94.69 92 THR A N 1
ATOM 702 C CA . THR A 1 92 ? 44.594 10.281 7.965 1 94.69 92 THR A CA 1
ATOM 703 C C . THR A 1 92 ? 44.969 10.922 6.633 1 94.69 92 THR A C 1
ATOM 705 O O . THR A 1 92 ? 46.125 11.289 6.418 1 94.69 92 THR A O 1
ATOM 708 N N . LEU A 1 93 ? 44.031 11.031 5.73 1 94.69 93 LEU A N 1
ATOM 709 C CA . LEU A 1 93 ? 44.25 11.703 4.457 1 94.69 93 LEU A CA 1
ATOM 710 C C . LEU A 1 93 ? 44.719 13.141 4.676 1 94.69 93 LEU A C 1
ATOM 712 O O . LEU A 1 93 ? 45.719 13.586 4.07 1 94.69 93 LEU A O 1
ATOM 716 N N . GLN A 1 94 ? 44.031 13.836 5.531 1 93.69 94 GLN A N 1
ATOM 717 C CA . GLN A 1 94 ? 44.406 15.234 5.789 1 93.69 94 GLN A CA 1
ATOM 718 C C . GLN A 1 94 ? 45.781 15.344 6.43 1 93.69 94 GLN A C 1
ATOM 720 O O . GLN A 1 94 ? 46.531 16.25 6.102 1 93.69 94 GLN A O 1
ATOM 725 N N . LEU A 1 95 ? 46.031 14.453 7.367 1 94.88 95 LEU A N 1
ATOM 726 C CA . LEU A 1 95 ? 47.344 14.422 8.008 1 94.88 95 LEU A CA 1
ATOM 727 C C . LEU A 1 95 ? 48.469 14.18 6.98 1 94.88 95 LEU A C 1
ATOM 729 O O . LEU A 1 95 ? 49.531 14.781 7.059 1 94.88 95 LEU A O 1
ATOM 733 N N . MET A 1 96 ? 48.219 13.305 6.059 1 96.12 96 MET A N 1
ATOM 734 C CA . MET A 1 96 ? 49.188 13.008 5.02 1 96.12 96 MET A CA 1
ATOM 735 C C . MET A 1 96 ? 49.406 14.203 4.102 1 96.12 96 MET A C 1
ATOM 737 O O . MET A 1 96 ? 50.5 14.461 3.65 1 96.12 96 MET A O 1
ATOM 741 N N . VAL A 1 97 ? 48.344 14.914 3.803 1 95.44 97 VAL A N 1
ATOM 742 C CA . VAL A 1 97 ? 48.469 16.109 2.969 1 95.44 97 VAL A CA 1
ATOM 743 C C . VAL A 1 97 ? 49.312 17.156 3.68 1 95.44 97 VAL A C 1
ATOM 745 O O . VAL A 1 97 ? 50.188 17.781 3.068 1 95.44 97 VAL A O 1
ATOM 748 N N . ASP A 1 98 ? 49.031 17.406 4.941 1 94.44 98 ASP A N 1
ATOM 749 C CA . ASP A 1 98 ? 49.719 18.438 5.719 1 94.44 98 ASP A CA 1
ATOM 750 C C . ASP A 1 98 ? 51.188 18.078 5.926 1 94.44 98 ASP A C 1
ATOM 752 O O . ASP A 1 98 ? 52.062 18.969 5.895 1 94.44 98 ASP A O 1
ATOM 756 N N . LYS A 1 99 ? 51.5 16.828 6.117 1 95.38 99 LYS A N 1
ATOM 757 C CA . LYS A 1 99 ? 52.844 16.422 6.492 1 95.38 99 LYS A CA 1
ATOM 758 C C . LYS A 1 99 ? 53.688 16.094 5.258 1 95.38 99 LYS A C 1
ATOM 760 O O . LYS A 1 99 ? 54.875 16.375 5.234 1 95.38 99 LYS A O 1
ATOM 765 N N . PHE A 1 100 ? 53.094 15.391 4.277 1 95.12 100 PHE A N 1
ATOM 766 C CA . PHE A 1 100 ? 53.906 14.836 3.203 1 95.12 100 PHE A CA 1
ATOM 767 C C . PHE A 1 100 ? 53.562 15.5 1.873 1 95.12 100 PHE A C 1
ATOM 769 O O . PHE A 1 100 ? 54.25 15.289 0.875 1 95.12 100 PHE A O 1
ATOM 776 N N . GLY A 1 101 ? 52.531 16.281 1.801 1 94.06 101 GLY A N 1
ATOM 777 C CA . GLY A 1 101 ? 52.094 16.906 0.554 1 94.06 101 GLY A CA 1
ATOM 778 C C . GLY A 1 101 ? 50.969 16.188 -0.128 1 94.06 101 GLY A C 1
ATOM 779 O O . GLY A 1 101 ? 50.688 15.016 0.158 1 94.06 101 GLY A O 1
ATOM 780 N N . VAL A 1 102 ? 50.344 16.75 -1.067 1 94.38 102 VAL A N 1
ATOM 781 C CA . VAL A 1 102 ? 49.094 16.297 -1.667 1 94.38 102 VAL A CA 1
ATOM 782 C C . VAL A 1 102 ? 49.344 15.062 -2.527 1 94.38 102 VAL A C 1
ATOM 784 O O . VAL A 1 102 ? 48.562 14.125 -2.521 1 94.38 102 VAL A O 1
ATOM 787 N N . TRP A 1 103 ? 50.438 15 -3.309 1 95.69 103 TRP A N 1
ATOM 788 C CA . TRP A 1 103 ? 50.719 13.891 -4.223 1 95.69 103 TRP A CA 1
ATOM 789 C C . TRP A 1 103 ? 50.969 12.594 -3.455 1 95.69 103 TRP A C 1
ATOM 791 O O . TRP A 1 103 ? 50.469 11.531 -3.834 1 95.69 103 TRP A O 1
ATOM 801 N N . PHE A 1 104 ? 51.688 12.688 -2.377 1 95.69 104 PHE A N 1
ATOM 802 C CA . PHE A 1 104 ? 51.938 11.523 -1.532 1 95.69 104 PHE A CA 1
ATOM 803 C C . PHE A 1 104 ? 50.656 11.102 -0.829 1 95.69 104 PHE A C 1
ATOM 805 O O . PHE A 1 104 ? 50.406 9.906 -0.629 1 95.69 104 PHE A O 1
ATOM 812 N N . ALA A 1 105 ? 49.938 12.078 -0.422 1 96.75 105 ALA A N 1
ATOM 813 C CA . ALA A 1 105 ? 48.656 11.797 0.241 1 96.75 105 ALA A CA 1
ATOM 814 C C . ALA A 1 105 ? 47.719 11.039 -0.688 1 96.75 105 ALA A C 1
ATOM 816 O O . ALA A 1 105 ? 46.969 10.148 -0.25 1 96.75 105 ALA A O 1
ATOM 817 N N . ILE A 1 106 ? 47.688 11.375 -1.958 1 97.56 106 ILE A N 1
ATOM 818 C CA . ILE A 1 106 ? 46.812 10.727 -2.938 1 97.56 106 ILE A CA 1
ATOM 819 C C . ILE A 1 106 ? 47.219 9.258 -3.086 1 97.56 106 ILE A C 1
ATOM 821 O O . ILE A 1 106 ? 46.375 8.375 -3.113 1 97.56 106 ILE A O 1
ATOM 825 N N . LEU A 1 107 ? 48.469 8.977 -3.148 1 97.25 107 LEU A N 1
ATOM 826 C CA . LEU A 1 107 ? 48.969 7.609 -3.268 1 97.25 107 LEU A CA 1
ATOM 827 C C . LEU A 1 107 ? 48.656 6.809 -2.008 1 97.25 107 LEU A C 1
ATOM 829 O O . LEU A 1 107 ? 48.25 5.648 -2.09 1 97.25 107 LEU A O 1
ATOM 833 N N . GLY A 1 108 ? 48.969 7.473 -0.867 1 97.12 108 GLY A N 1
ATOM 834 C CA . GLY A 1 108 ? 48.656 6.816 0.392 1 97.12 108 GLY A CA 1
ATOM 835 C C . GLY A 1 108 ? 47.188 6.527 0.565 1 97.12 108 GLY A C 1
ATOM 836 O O . GLY A 1 108 ? 46.812 5.449 1.029 1 97.12 108 GLY A O 1
ATOM 837 N N . PHE A 1 109 ? 46.406 7.531 0.255 1 97 109 PHE A N 1
ATOM 838 C CA . PHE A 1 109 ? 44.969 7.383 0.368 1 97 109 PHE A CA 1
ATOM 839 C C . PHE A 1 109 ? 44.438 6.281 -0.556 1 97 109 PHE A C 1
ATOM 841 O O . PHE A 1 109 ? 43.625 5.469 -0.161 1 97 109 PHE A O 1
ATOM 848 N N . THR A 1 110 ? 44.875 6.234 -1.808 1 97.94 110 THR A N 1
ATOM 849 C CA . THR A 1 110 ? 44.531 5.188 -2.762 1 97.94 110 THR A CA 1
ATOM 850 C C . THR A 1 110 ? 44.938 3.816 -2.238 1 97.94 110 THR A C 1
ATOM 852 O O . THR A 1 110 ? 44.219 2.832 -2.408 1 97.94 110 THR A O 1
ATOM 855 N N . GLY A 1 111 ? 46.094 3.783 -1.642 1 97.62 111 GLY A N 1
ATOM 856 C CA . GLY A 1 111 ? 46.531 2.545 -1.03 1 97.62 111 GLY A CA 1
ATOM 857 C C . GLY A 1 111 ? 45.656 2.076 0.104 1 97.62 111 GLY A C 1
ATOM 858 O O . GLY A 1 111 ? 45.344 0.884 0.213 1 97.62 111 GLY A O 1
ATOM 859 N N . ILE A 1 112 ? 45.281 2.979 0.94 1 97.44 112 ILE A N 1
ATOM 860 C CA . ILE A 1 112 ? 44.406 2.654 2.064 1 97.44 112 ILE A CA 1
ATOM 861 C C . ILE A 1 112 ? 43.094 2.104 1.547 1 97.44 112 ILE A C 1
ATOM 863 O O . ILE A 1 112 ? 42.594 1.077 2.029 1 97.44 112 ILE A O 1
ATOM 867 N N . CYS A 1 113 ? 42.5 2.756 0.551 1 97.56 113 CYS A N 1
ATOM 868 C CA . CYS A 1 113 ? 41.219 2.33 -0.008 1 97.56 113 CYS A CA 1
ATOM 869 C C . CYS A 1 113 ? 41.344 0.979 -0.703 1 97.56 113 CYS A C 1
ATOM 871 O O . CYS A 1 113 ? 40.438 0.14 -0.611 1 97.56 113 CYS A O 1
ATOM 873 N N . SER A 1 114 ? 42.469 0.753 -1.365 1 97.94 114 SER A N 1
ATOM 874 C CA . SER A 1 114 ? 42.688 -0.535 -2.01 1 97.94 114 SER A CA 1
ATOM 875 C C . SER A 1 114 ? 42.812 -1.651 -0.979 1 97.94 114 SER A C 1
ATOM 877 O O . SER A 1 114 ? 42.375 -2.771 -1.204 1 97.94 114 SER A O 1
ATOM 879 N N . CYS A 1 115 ? 43.438 -1.337 0.097 1 97.31 115 CYS A N 1
ATOM 880 C CA . CYS A 1 115 ? 43.594 -2.324 1.16 1 97.31 115 CYS A CA 1
ATOM 881 C C . CYS A 1 115 ? 42.25 -2.664 1.777 1 97.31 115 CYS A C 1
ATOM 883 O O . CYS A 1 115 ? 41.969 -3.828 2.072 1 97.31 115 CYS A O 1
ATOM 885 N N . LEU A 1 116 ? 41.5 -1.669 2.029 1 97.38 116 LEU A N 1
ATOM 886 C CA . LEU A 1 116 ? 40.156 -1.892 2.557 1 97.38 116 LEU A CA 1
ATOM 887 C C . LEU A 1 116 ? 39.312 -2.705 1.578 1 97.38 116 LEU A C 1
ATOM 889 O O . LEU A 1 116 ? 38.594 -3.598 1.987 1 97.38 116 LEU A O 1
ATOM 893 N N . ALA A 1 117 ? 39.438 -2.42 0.293 1 97.38 117 ALA A N 1
ATOM 894 C CA . ALA A 1 117 ? 38.719 -3.178 -0.741 1 97.38 117 ALA A CA 1
ATOM 895 C C . ALA A 1 117 ? 39.188 -4.637 -0.746 1 97.38 117 ALA A C 1
ATOM 897 O O . ALA A 1 117 ? 38.375 -5.539 -0.954 1 97.38 117 ALA A O 1
ATOM 898 N N . LEU A 1 118 ? 40.438 -4.805 -0.556 1 97.31 118 LEU A N 1
ATOM 899 C CA . LEU A 1 118 ? 40.969 -6.16 -0.494 1 97.31 118 LEU A CA 1
ATOM 900 C C . LEU A 1 118 ? 40.406 -6.918 0.697 1 97.31 118 LEU A C 1
ATOM 902 O O . LEU A 1 118 ? 40.031 -8.086 0.573 1 97.31 118 LEU A O 1
ATOM 906 N N . CYS A 1 119 ? 40.344 -6.285 1.79 1 96.19 119 CYS A N 1
ATOM 907 C CA . CYS A 1 119 ? 39.75 -6.902 2.973 1 96.19 119 CYS A CA 1
ATOM 908 C C . CYS A 1 119 ? 38.281 -7.27 2.732 1 96.19 119 CYS A C 1
ATOM 910 O O . CYS A 1 119 ? 37.844 -8.352 3.123 1 96.19 119 CYS A O 1
ATOM 912 N N . CYS A 1 120 ? 37.594 -6.41 2.111 1 95.69 120 CYS A N 1
ATOM 913 C CA . CYS A 1 120 ? 36.188 -6.625 1.822 1 95.69 120 CYS A CA 1
ATOM 914 C C . CYS A 1 120 ? 36 -7.844 0.926 1 95.69 120 CYS A C 1
ATOM 916 O O . CYS A 1 120 ? 35.219 -8.734 1.247 1 95.69 120 CYS A O 1
ATOM 918 N N . THR A 1 121 ? 36.719 -7.938 -0.138 1 94.69 121 THR A N 1
ATOM 919 C CA . THR A 1 121 ? 36.531 -9.008 -1.11 1 94.69 121 THR A CA 1
ATOM 920 C C . THR A 1 121 ? 37.031 -10.336 -0.551 1 94.69 121 THR A C 1
ATOM 922 O O . THR A 1 121 ? 36.469 -11.391 -0.831 1 94.69 121 THR A O 1
ATOM 925 N N . LEU A 1 122 ? 38.094 -10.25 0.185 1 93 122 LEU A N 1
ATOM 926 C CA . LEU A 1 122 ? 38.562 -11.453 0.831 1 93 122 LEU A CA 1
ATOM 927 C C . LEU A 1 122 ? 37.531 -12.031 1.786 1 93 122 LEU A C 1
ATOM 929 O O . LEU A 1 122 ? 37.344 -13.242 1.835 1 93 122 LEU A O 1
ATOM 933 N N . PHE A 1 123 ? 37 -11.188 2.455 1 91.44 123 PHE A N 1
ATOM 934 C CA . PHE A 1 123 ? 35.969 -11.609 3.406 1 91.44 123 PHE A CA 1
ATOM 935 C C . PHE A 1 123 ? 34.781 -12.219 2.682 1 91.44 123 PHE A C 1
ATOM 937 O O . PHE A 1 123 ? 34.25 -13.25 3.104 1 91.44 123 PHE A O 1
ATOM 944 N N . ILE A 1 124 ? 34.312 -11.656 1.614 1 92.81 124 ILE A N 1
ATOM 945 C CA . ILE A 1 12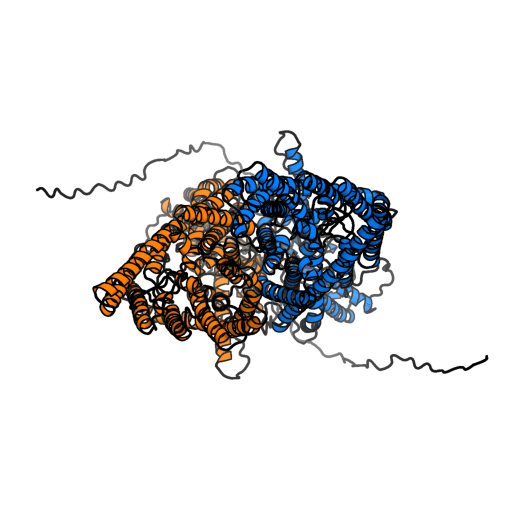4 ? 33.188 -12.133 0.844 1 92.81 124 ILE A CA 1
ATOM 946 C C . ILE A 1 124 ? 33.5 -13.508 0.263 1 92.81 124 ILE A C 1
ATOM 948 O O . ILE A 1 124 ? 32.688 -14.43 0.382 1 92.81 124 ILE A O 1
ATOM 952 N N . PHE A 1 125 ? 34.594 -13.695 -0.284 1 90.88 125 PHE A N 1
ATOM 953 C CA . PHE A 1 125 ? 34.906 -14.938 -0.982 1 90.88 125 PHE A CA 1
ATOM 954 C C . PHE A 1 125 ? 35.188 -16.062 0.009 1 90.88 125 PHE A C 1
ATOM 956 O O . PHE A 1 125 ? 34.906 -17.234 -0.285 1 90.88 125 PHE A O 1
ATOM 963 N N . THR A 1 126 ? 35.562 -15.703 1.183 1 88.94 126 THR A N 1
ATOM 964 C CA . THR A 1 126 ? 35.906 -16.734 2.143 1 88.94 126 THR A CA 1
ATOM 965 C C . THR A 1 126 ? 34.719 -17.047 3.059 1 88.94 126 THR A C 1
ATOM 967 O O . THR A 1 126 ? 34.5 -18.203 3.41 1 88.94 126 THR A O 1
ATOM 970 N N . CYS A 1 127 ? 34 -16.062 3.359 1 87.75 127 CYS A N 1
ATOM 971 C CA . CYS A 1 127 ? 33.031 -16.266 4.445 1 87.75 127 CYS A CA 1
ATOM 972 C C . CYS A 1 127 ? 31.594 -16.156 3.941 1 87.75 127 CYS A C 1
ATOM 974 O O . CYS A 1 127 ? 30.703 -16.828 4.461 1 87.75 127 CYS A O 1
ATOM 976 N N . ALA A 1 128 ? 31.344 -15.266 3.02 1 90.38 128 ALA A N 1
ATOM 977 C CA . ALA A 1 128 ? 29.953 -15.008 2.654 1 90.38 128 ALA A CA 1
ATOM 978 C C . ALA A 1 128 ? 29.828 -14.695 1.166 1 90.38 128 ALA A C 1
ATOM 980 O O . ALA A 1 128 ? 29.531 -13.562 0.787 1 90.38 128 ALA A O 1
ATOM 981 N N . PRO A 1 129 ? 29.859 -15.633 0.379 1 85 129 PRO A N 1
ATOM 982 C CA . PRO A 1 129 ? 29.828 -15.414 -1.068 1 85 129 PRO A CA 1
ATOM 983 C C . PRO A 1 129 ? 28.516 -14.82 -1.548 1 85 129 PRO A C 1
ATOM 985 O O . PRO A 1 129 ? 28.469 -14.172 -2.598 1 85 129 PRO A O 1
ATOM 988 N N . ALA A 1 130 ? 27.469 -14.969 -0.757 1 86.44 130 ALA A N 1
ATOM 989 C CA . ALA A 1 130 ? 26.156 -14.461 -1.157 1 86.44 130 ALA A CA 1
ATOM 990 C C . ALA A 1 130 ? 26.016 -12.977 -0.833 1 86.44 130 ALA A C 1
ATOM 992 O O . ALA A 1 130 ? 25.031 -12.344 -1.203 1 86.44 130 ALA A O 1
ATOM 993 N N . ALA A 1 131 ? 27.016 -12.406 -0.301 1 89.5 131 ALA A N 1
ATOM 994 C CA . ALA A 1 131 ? 26.938 -11.023 0.15 1 89.5 131 ALA A CA 1
ATOM 995 C C . ALA A 1 131 ? 27.344 -10.062 -0.965 1 89.5 131 ALA A C 1
ATOM 997 O O . ALA A 1 131 ? 27.219 -8.844 -0.817 1 89.5 131 ALA A O 1
ATOM 998 N N . GLY A 1 132 ? 27.75 -10.688 -2.135 1 86.62 132 GLY A N 1
ATOM 999 C CA . GLY A 1 132 ? 28.062 -9.828 -3.268 1 86.62 132 GLY A CA 1
ATOM 1000 C C . GLY A 1 132 ? 26.812 -9.242 -3.92 1 86.62 132 GLY A C 1
ATOM 1001 O O . GLY A 1 132 ? 25.875 -9.969 -4.242 1 86.62 132 GLY A O 1
ATOM 1002 N N . GLY A 1 133 ? 26.703 -7.883 -3.973 1 87.75 133 GLY A N 1
ATOM 1003 C CA . GLY A 1 133 ? 25.516 -7.219 -4.508 1 87.75 133 GLY A CA 1
ATOM 1004 C C . GLY A 1 133 ? 24.562 -6.738 -3.434 1 87.75 133 GLY A C 1
ATOM 1005 O O . GLY A 1 133 ? 24.828 -6.922 -2.242 1 87.75 133 GLY A O 1
ATOM 1006 N N . SER A 1 134 ? 23.516 -6.203 -3.82 1 90.25 134 SER A N 1
ATOM 1007 C CA . SER A 1 134 ? 22.562 -5.637 -2.865 1 90.25 134 SER A CA 1
ATOM 1008 C C . SER A 1 134 ? 21.734 -6.73 -2.205 1 90.25 134 SER A C 1
ATOM 1010 O O . SER A 1 134 ? 21.328 -6.594 -1.047 1 90.25 134 SER A O 1
ATOM 1012 N N . GLY A 1 135 ? 21.406 -7.832 -2.852 1 92.06 135 GLY A N 1
ATOM 1013 C CA . GLY A 1 135 ? 20.531 -8.883 -2.365 1 92.06 135 GLY A CA 1
ATOM 1014 C C . GLY A 1 135 ? 19.062 -8.539 -2.529 1 92.06 135 GLY A C 1
ATOM 1015 O O . GLY A 1 135 ? 18.188 -9.391 -2.312 1 92.06 135 GLY A O 1
ATOM 1016 N N . ALA A 1 136 ? 18.75 -7.297 -3.01 1 92.31 136 ALA A N 1
ATOM 1017 C CA . ALA A 1 136 ? 17.375 -6.824 -3.121 1 92.31 136 ALA A CA 1
ATOM 1018 C C . ALA A 1 136 ? 16.609 -7.617 -4.176 1 92.31 136 ALA A C 1
ATOM 1020 O O . ALA A 1 136 ? 15.484 -8.055 -3.936 1 92.31 136 ALA A O 1
ATOM 1021 N N . PRO A 1 137 ? 17.234 -7.871 -5.387 1 92.44 137 PRO A N 1
ATOM 1022 C CA . PRO A 1 137 ? 16.5 -8.68 -6.367 1 92.44 137 PRO A CA 1
ATOM 1023 C C . PRO A 1 137 ? 16.203 -10.094 -5.863 1 92.44 137 PRO A C 1
ATOM 1025 O O . PRO A 1 137 ? 15.117 -10.625 -6.113 1 92.44 137 PRO A O 1
ATOM 1028 N N . GLU A 1 138 ? 17.156 -10.672 -5.129 1 93.38 138 GLU A N 1
ATOM 1029 C CA . GLU A 1 138 ? 16.953 -11.992 -4.547 1 93.38 138 GLU A CA 1
ATOM 1030 C C . GLU A 1 138 ? 15.867 -11.953 -3.471 1 93.38 138 GLU A C 1
ATOM 1032 O O . GLU A 1 138 ? 15.055 -12.883 -3.363 1 93.38 138 GLU A O 1
ATOM 1037 N N . ASN A 1 139 ? 15.945 -10.922 -2.682 1 93.5 139 ASN A N 1
ATOM 1038 C CA . ASN A 1 139 ? 14.914 -10.742 -1.667 1 93.5 139 ASN A CA 1
ATOM 1039 C C . ASN A 1 139 ? 13.531 -10.602 -2.295 1 93.5 139 ASN A C 1
ATOM 1041 O O . ASN A 1 139 ? 12.547 -11.117 -1.763 1 93.5 139 ASN A O 1
ATOM 1045 N N . LYS A 1 140 ? 13.445 -9.898 -3.418 1 92.12 140 LYS A N 1
ATOM 1046 C CA . LYS A 1 140 ? 12.203 -9.789 -4.176 1 92.12 140 LYS A CA 1
ATOM 1047 C C . LYS A 1 140 ? 11.727 -11.164 -4.648 1 92.12 140 LYS A C 1
ATOM 1049 O O . LYS A 1 140 ? 10.531 -11.453 -4.633 1 92.12 140 LYS A O 1
ATOM 1054 N N . GLY A 1 141 ? 12.656 -11.953 -5.09 1 91.31 141 GLY A N 1
ATOM 1055 C CA . GLY A 1 141 ? 12.328 -13.305 -5.512 1 91.31 141 GLY A CA 1
ATOM 1056 C C . GLY A 1 141 ? 11.773 -14.164 -4.391 1 91.31 141 GLY A C 1
ATOM 1057 O O . GLY A 1 141 ? 10.82 -14.914 -4.59 1 91.31 141 GLY A O 1
ATOM 1058 N N . PHE A 1 142 ? 12.312 -14 -3.201 1 91.81 142 PHE A N 1
ATOM 1059 C CA . PHE A 1 142 ? 11.836 -14.75 -2.045 1 91.81 142 PHE A CA 1
ATOM 1060 C C . PHE A 1 142 ? 10.422 -14.328 -1.67 1 91.81 142 PHE A C 1
ATOM 1062 O O . PHE A 1 142 ? 9.562 -15.172 -1.426 1 91.81 142 PHE A O 1
ATOM 1069 N N . LEU A 1 143 ? 10.195 -13.055 -1.618 1 90.06 143 LEU A N 1
ATOM 1070 C CA . LEU A 1 143 ? 8.891 -12.547 -1.202 1 90.06 143 LEU A CA 1
ATOM 1071 C C . LEU A 1 143 ? 7.836 -12.82 -2.266 1 90.06 143 LEU A C 1
ATOM 1073 O O . LEU A 1 143 ? 6.637 -12.766 -1.985 1 90.06 143 LEU A O 1
ATOM 1077 N N . ASN A 1 144 ? 8.336 -13.047 -3.48 1 89.44 144 ASN A N 1
ATOM 1078 C CA . ASN A 1 144 ? 7.457 -13.453 -4.566 1 89.44 144 ASN A CA 1
ATOM 1079 C C . ASN A 1 144 ? 7.008 -14.906 -4.41 1 89.44 144 ASN A C 1
ATOM 1081 O O . ASN A 1 144 ? 6.074 -15.352 -5.082 1 89.44 144 ASN A O 1
ATOM 1085 N N . GLY A 1 145 ? 7.586 -15.688 -3.51 1 84 145 GLY A N 1
ATOM 1086 C CA . GLY A 1 145 ? 7.164 -17.047 -3.223 1 84 145 GLY A CA 1
ATOM 1087 C C . GLY A 1 145 ? 8.195 -18.094 -3.619 1 84 145 GLY A C 1
ATOM 1088 O O . GLY A 1 145 ? 7.93 -19.297 -3.549 1 84 145 GLY A O 1
ATOM 1089 N N . ASN A 1 146 ? 9.352 -17.609 -3.973 1 86.5 146 ASN A N 1
ATOM 1090 C CA . ASN A 1 146 ? 10.406 -18.531 -4.383 1 86.5 146 ASN A CA 1
ATOM 1091 C C . ASN A 1 146 ? 11.43 -18.75 -3.275 1 86.5 146 ASN A C 1
ATOM 1093 O O . ASN A 1 146 ? 11.547 -17.922 -2.369 1 86.5 146 ASN A O 1
ATOM 1097 N N . GLU A 1 147 ? 12.094 -19.797 -3.393 1 83.56 147 GLU A N 1
ATOM 1098 C CA . GLU A 1 147 ? 13.102 -20.094 -2.379 1 83.56 147 GLU A CA 1
ATOM 1099 C C . GLU A 1 147 ? 14.469 -19.547 -2.773 1 83.56 147 GLU A C 1
ATOM 1101 O O . GLU A 1 147 ? 14.844 -19.578 -3.947 1 83.56 147 GLU A O 1
ATOM 1106 N N . MET A 1 148 ? 15.055 -18.938 -1.795 1 86.38 148 MET A N 1
ATOM 1107 C CA . MET A 1 148 ? 16.406 -18.406 -1.923 1 86.38 148 MET A CA 1
ATOM 1108 C C . MET A 1 148 ? 17.297 -18.891 -0.782 1 86.38 148 MET A C 1
ATOM 1110 O O . MET A 1 148 ? 17.688 -18.109 0.088 1 86.38 148 MET A O 1
ATOM 1114 N N . PRO A 1 149 ? 17.703 -20.109 -0.841 1 78.5 149 PRO A N 1
ATOM 1115 C CA . PRO A 1 149 ? 18.375 -20.688 0.327 1 78.5 149 PRO A CA 1
ATOM 1116 C C . PRO A 1 149 ? 19.703 -20.031 0.646 1 78.5 149 PRO A C 1
ATOM 1118 O O . PRO A 1 149 ? 20.094 -19.922 1.815 1 78.5 149 PRO A O 1
ATOM 1121 N N . GLU A 1 150 ? 20.391 -19.516 -0.237 1 83.38 150 GLU A N 1
ATOM 1122 C CA . GLU A 1 150 ? 21.703 -18.922 0.015 1 83.38 150 GLU A CA 1
ATOM 1123 C C . GLU A 1 150 ? 21.562 -17.547 0.655 1 83.38 150 GLU A C 1
ATOM 1125 O O . GLU A 1 150 ? 22.484 -17.062 1.312 1 83.38 150 GLU A O 1
ATOM 1130 N N . LEU A 1 151 ? 20.469 -16.969 0.537 1 88.19 151 LEU A N 1
ATOM 1131 C CA . LEU A 1 151 ? 20.266 -15.594 1.008 1 88.19 151 LEU A CA 1
ATOM 1132 C C . LEU A 1 151 ? 19.953 -15.578 2.5 1 88.19 151 LEU A C 1
ATOM 1134 O O . LEU A 1 151 ? 20.312 -14.633 3.205 1 88.19 151 LEU A O 1
ATOM 1138 N N . PHE A 1 152 ? 19.312 -16.609 3.002 1 90.69 152 PHE A N 1
ATOM 1139 C CA . PHE A 1 152 ? 18.781 -16.562 4.359 1 90.69 152 PHE A CA 1
ATOM 1140 C C . PHE A 1 152 ? 19.562 -17.5 5.277 1 90.69 152 PHE A C 1
ATOM 1142 O O . PHE A 1 152 ? 19.016 -18.5 5.746 1 90.69 152 PHE A O 1
ATOM 1149 N N . THR A 1 153 ? 20.75 -17.219 5.555 1 91.56 153 THR A N 1
ATOM 1150 C CA . THR A 1 153 ? 21.641 -17.953 6.453 1 91.56 153 THR A CA 1
ATOM 1151 C C . THR A 1 153 ? 22.328 -16.984 7.422 1 91.56 153 THR A C 1
ATOM 1153 O O . THR A 1 153 ? 22.438 -15.789 7.148 1 91.56 153 THR A O 1
ATOM 1156 N N . LEU A 1 154 ? 22.734 -17.469 8.547 1 93.5 154 LEU A N 1
ATOM 1157 C CA . LEU A 1 154 ? 23.453 -16.656 9.523 1 93.5 154 LEU A CA 1
ATOM 1158 C C . LEU A 1 154 ? 24.781 -16.172 8.953 1 93.5 154 LEU A C 1
ATOM 1160 O O . LEU A 1 154 ? 25.203 -15.047 9.227 1 93.5 154 LEU A O 1
ATOM 1164 N N . GLN A 1 155 ? 25.391 -16.984 8.172 1 93.12 155 GLN A N 1
ATOM 1165 C CA . GLN A 1 155 ? 26.656 -16.625 7.531 1 93.12 155 GLN A CA 1
ATOM 1166 C C . GLN A 1 155 ? 26.484 -15.43 6.602 1 93.12 155 GLN A C 1
ATOM 1168 O O . GLN A 1 155 ? 27.312 -14.516 6.605 1 93.12 155 GLN A O 1
ATOM 1173 N N . ASN A 1 156 ? 25.484 -15.469 5.855 1 93.12 156 ASN A N 1
ATOM 1174 C CA . ASN A 1 156 ? 25.25 -14.344 4.949 1 93.12 156 ASN A CA 1
ATOM 1175 C C . ASN A 1 156 ? 24.859 -13.086 5.711 1 93.12 156 ASN A C 1
ATOM 1177 O O . ASN A 1 156 ? 25.172 -11.977 5.285 1 93.12 156 ASN A O 1
ATOM 1181 N N . LEU A 1 157 ? 24.125 -13.188 6.805 1 94.38 157 LEU A N 1
ATOM 1182 C CA . LEU A 1 157 ? 23.734 -12.031 7.605 1 94.38 157 LEU A CA 1
ATOM 1183 C C . LEU A 1 157 ? 24.969 -11.32 8.164 1 94.38 157 LEU A C 1
ATOM 1185 O O . LEU A 1 157 ? 25.141 -10.117 7.965 1 94.38 157 LEU A O 1
ATOM 1189 N N . VAL A 1 158 ? 25.812 -12.039 8.82 1 93.19 158 VAL A N 1
ATOM 1190 C CA . VAL A 1 158 ? 27.016 -11.477 9.438 1 93.19 158 VAL A CA 1
ATOM 1191 C C . VAL A 1 158 ? 28 -11.031 8.359 1 93.19 158 VAL A C 1
ATOM 1193 O O . VAL A 1 158 ? 28.594 -9.953 8.453 1 93.19 158 VAL A O 1
ATOM 1196 N N . GLY A 1 159 ? 28.141 -11.938 7.375 1 92.69 159 GLY A N 1
ATOM 1197 C CA . GLY A 1 159 ? 29.031 -11.594 6.273 1 92.69 159 GLY A CA 1
ATOM 1198 C C . GLY A 1 159 ? 28.625 -10.336 5.543 1 92.69 159 GLY A C 1
ATOM 1199 O O . GLY A 1 159 ? 29.453 -9.492 5.23 1 92.69 159 GLY A O 1
ATOM 1200 N N . ARG A 1 160 ? 27.391 -10.195 5.242 1 92.94 160 ARG A N 1
ATOM 1201 C CA . ARG A 1 160 ? 26.891 -9.016 4.547 1 92.94 160 ARG A CA 1
ATOM 1202 C C . ARG A 1 160 ? 27.047 -7.766 5.402 1 92.94 160 ARG A C 1
ATOM 1204 O O . ARG A 1 160 ? 27.344 -6.688 4.887 1 92.94 160 ARG A O 1
ATOM 1211 N N . ALA A 1 161 ? 26.797 -7.859 6.691 1 93.81 161 ALA A N 1
ATOM 1212 C CA . ALA A 1 161 ? 26.969 -6.723 7.594 1 93.81 161 ALA A CA 1
ATOM 1213 C C . ALA A 1 161 ? 28.406 -6.211 7.562 1 93.81 161 ALA A C 1
ATOM 1215 O O . ALA A 1 161 ? 28.641 -5.016 7.379 1 93.81 161 ALA A O 1
ATOM 1216 N N . ILE A 1 162 ? 29.344 -7.074 7.66 1 94.88 162 ILE A N 1
ATOM 1217 C CA . ILE A 1 162 ? 30.766 -6.711 7.703 1 94.88 162 ILE A CA 1
ATOM 1218 C C . ILE A 1 162 ? 31.203 -6.195 6.336 1 94.88 162 ILE A C 1
ATOM 1220 O O . ILE A 1 162 ? 31.891 -5.18 6.242 1 94.88 162 ILE A O 1
ATOM 1224 N N . ALA A 1 163 ? 30.781 -6.926 5.336 1 95 163 ALA A N 1
ATOM 1225 C CA . ALA A 1 163 ? 31.156 -6.527 3.982 1 95 163 ALA A CA 1
ATOM 1226 C C . ALA A 1 163 ? 30.594 -5.152 3.639 1 95 163 ALA A C 1
ATOM 1228 O O . ALA A 1 163 ? 31.25 -4.363 2.951 1 95 163 ALA A O 1
ATOM 1229 N N . THR A 1 164 ? 29.391 -4.891 4.035 1 93.69 164 THR A N 1
ATOM 1230 C CA . THR A 1 164 ? 28.766 -3.598 3.779 1 93.69 164 THR A CA 1
ATOM 1231 C C . THR A 1 164 ? 29.547 -2.479 4.477 1 93.69 164 THR A C 1
ATOM 1233 O O . THR A 1 164 ? 29.734 -1.406 3.902 1 93.69 164 THR A O 1
ATOM 1236 N N . MET A 1 165 ? 29.969 -2.697 5.715 1 94.12 165 MET A N 1
ATOM 1237 C CA . MET A 1 165 ? 30.766 -1.714 6.441 1 94.12 165 MET A CA 1
ATOM 1238 C C . MET A 1 165 ? 32.062 -1.431 5.711 1 94.12 165 MET A C 1
ATOM 1240 O O . MET A 1 165 ? 32.438 -0.271 5.512 1 94.12 165 MET A O 1
ATOM 1244 N N . LEU A 1 166 ? 32.688 -2.443 5.266 1 95.31 166 LEU A N 1
ATOM 1245 C CA . LEU A 1 166 ? 33.969 -2.299 4.598 1 95.31 166 LEU A CA 1
ATOM 1246 C C . LEU A 1 166 ? 33.812 -1.61 3.248 1 95.31 166 LEU A C 1
ATOM 1248 O O . LEU A 1 166 ? 34.625 -0.767 2.875 1 95.31 166 LEU A O 1
ATOM 1252 N N . ALA A 1 167 ? 32.781 -2.02 2.529 1 94.75 167 ALA A N 1
ATOM 1253 C CA . ALA A 1 167 ? 32.531 -1.402 1.229 1 94.75 167 ALA A CA 1
ATOM 1254 C C . ALA A 1 167 ? 32.281 0.094 1.373 1 94.75 167 ALA A C 1
ATOM 1256 O O . ALA A 1 167 ? 32.75 0.896 0.568 1 94.75 167 ALA A O 1
ATOM 1257 N N . ASN A 1 168 ? 31.547 0.452 2.342 1 92.5 168 ASN A N 1
ATOM 1258 C CA . ASN A 1 168 ? 31.234 1.857 2.574 1 92.5 168 ASN A CA 1
ATOM 1259 C C . ASN A 1 168 ? 32.469 2.643 3.023 1 92.5 168 ASN A C 1
ATOM 1261 O O . ASN A 1 168 ? 32.656 3.795 2.625 1 92.5 168 ASN A O 1
ATOM 1265 N N . VAL A 1 169 ? 33.281 2.072 3.848 1 94.38 169 VAL A N 1
ATOM 1266 C CA . VAL A 1 169 ? 34.469 2.74 4.328 1 94.38 169 VAL A CA 1
ATOM 1267 C C . VAL A 1 169 ? 35.5 2.867 3.188 1 94.38 169 VAL A C 1
ATOM 1269 O O . VAL A 1 169 ? 36.219 3.85 3.113 1 94.38 169 VAL A O 1
ATOM 1272 N N . THR A 1 170 ? 35.531 1.846 2.324 1 95.25 170 THR A N 1
ATOM 1273 C CA . THR A 1 170 ? 36.406 1.918 1.156 1 95.25 170 THR A CA 1
ATOM 1274 C C . THR A 1 170 ? 36.062 3.148 0.314 1 95.25 170 THR A C 1
ATOM 1276 O O . THR A 1 170 ? 36.969 3.764 -0.268 1 95.25 170 THR A O 1
ATOM 1279 N N . GLY A 1 171 ? 34.781 3.477 0.248 1 93.5 171 GLY A N 1
ATOM 1280 C CA . GLY A 1 171 ? 34.375 4.676 -0.469 1 93.5 171 GLY A CA 1
ATOM 1281 C C . GLY A 1 171 ? 33.844 4.391 -1.857 1 93.5 171 GLY A C 1
ATOM 1282 O O . GLY A 1 171 ? 33.844 5.262 -2.729 1 93.5 171 GLY A O 1
ATOM 1283 N N . TYR A 1 172 ? 33.406 3.146 -2.152 1 94.81 172 TYR A N 1
ATOM 1284 C CA . TYR A 1 172 ? 32.719 2.885 -3.41 1 94.81 172 TYR A CA 1
ATOM 1285 C C . TYR A 1 172 ? 31.516 3.809 -3.57 1 94.81 172 TYR A C 1
ATOM 1287 O O . TYR A 1 172 ? 30.938 4.262 -2.582 1 94.81 172 TYR A O 1
ATOM 1295 N N . PRO A 1 173 ? 31.219 4.234 -4.793 1 94.5 173 PRO A N 1
ATOM 1296 C CA . PRO A 1 173 ? 30.016 5.043 -4.996 1 94.5 173 PRO A CA 1
ATOM 1297 C C . PRO A 1 173 ? 28.734 4.23 -4.863 1 94.5 173 PRO A C 1
ATOM 1299 O O . PRO A 1 173 ? 27.984 4.082 -5.832 1 94.5 173 PRO A O 1
ATOM 1302 N N . VAL A 1 174 ? 28.531 3.73 -3.662 1 89.19 174 VAL A N 1
ATOM 1303 C CA . VAL A 1 174 ? 27.375 2.867 -3.395 1 89.19 174 VAL A CA 1
ATOM 1304 C C . VAL A 1 174 ? 26.672 3.318 -2.117 1 89.19 174 VAL A C 1
ATOM 1306 O O . VAL A 1 174 ? 27.203 4.148 -1.371 1 89.19 174 VAL A O 1
ATOM 1309 N N . GLY A 1 175 ? 25.438 2.861 -2.004 1 90.19 175 GLY A N 1
ATOM 1310 C CA . GLY A 1 175 ? 24.703 3.014 -0.758 1 90.19 175 GLY A CA 1
ATOM 1311 C C . GLY A 1 175 ? 24.547 1.716 0.011 1 90.19 175 GLY A C 1
ATOM 1312 O O . GLY A 1 175 ? 24.938 0.651 -0.477 1 90.19 175 GLY A O 1
ATOM 1313 N N . ARG A 1 176 ? 24.141 1.81 1.207 1 92.19 176 ARG A N 1
ATOM 1314 C CA . ARG A 1 176 ? 24.016 0.617 2.037 1 92.19 176 ARG A CA 1
ATOM 1315 C C . ARG A 1 176 ? 22.547 0.189 2.152 1 92.19 176 ARG A C 1
ATOM 1317 O O . ARG A 1 176 ? 22.234 -0.748 2.887 1 92.19 176 ARG A O 1
ATOM 1324 N N . GLU A 1 177 ? 21.594 0.781 1.428 1 91.81 177 GLU A N 1
ATOM 1325 C CA . GLU A 1 177 ? 20.156 0.541 1.561 1 91.81 177 GLU A CA 1
ATOM 1326 C C . GLU A 1 177 ? 19.797 -0.88 1.142 1 91.81 177 GLU A C 1
ATOM 1328 O O . GLU A 1 177 ? 19.109 -1.595 1.877 1 91.81 177 GLU A O 1
ATOM 1333 N N . GLY A 1 178 ? 20.266 -1.298 -0.037 1 92.75 178 GLY A N 1
ATOM 1334 C CA . GLY A 1 178 ? 19.969 -2.635 -0.525 1 92.75 178 GLY A CA 1
ATOM 1335 C C . GLY A 1 178 ? 20.406 -3.729 0.435 1 92.75 178 GLY A C 1
ATOM 1336 O O . GLY A 1 178 ? 19.578 -4.512 0.901 1 92.75 178 GLY A O 1
ATOM 1337 N N . PRO A 1 179 ? 21.672 -3.688 0.764 1 94.31 179 PRO A N 1
ATOM 1338 C CA . PRO A 1 179 ? 22.172 -4.703 1.698 1 94.31 179 PRO A CA 1
ATOM 1339 C C . PRO A 1 179 ? 21.453 -4.656 3.049 1 94.31 179 PRO A C 1
ATOM 1341 O O . PRO A 1 179 ? 21.203 -5.699 3.654 1 94.31 179 PRO A O 1
ATOM 1344 N N . THR A 1 180 ? 21.125 -3.482 3.527 1 94.88 180 THR A N 1
ATOM 1345 C CA . THR A 1 180 ? 20.484 -3.352 4.832 1 94.88 180 THR A CA 1
ATOM 1346 C C . THR A 1 180 ? 19.078 -3.936 4.805 1 94.88 180 THR A C 1
ATOM 1348 O O . THR A 1 180 ? 18.641 -4.578 5.762 1 94.88 180 THR A O 1
ATOM 1351 N N . VAL A 1 181 ? 18.344 -3.717 3.762 1 95.06 181 VAL A N 1
ATOM 1352 C CA . VAL A 1 181 ? 17 -4.289 3.607 1 95.06 181 VAL A CA 1
ATOM 1353 C C . VAL A 1 181 ? 17.094 -5.812 3.617 1 95.06 181 VAL A C 1
ATOM 1355 O O . VAL A 1 181 ? 16.297 -6.484 4.281 1 95.06 181 VAL A O 1
ATOM 1358 N N . THR A 1 182 ? 18.062 -6.32 2.9 1 95.25 182 THR A N 1
ATOM 1359 C CA . THR A 1 182 ? 18.25 -7.766 2.826 1 95.25 182 THR A CA 1
ATOM 1360 C C . THR A 1 182 ? 18.656 -8.328 4.184 1 95.25 182 THR A C 1
ATOM 1362 O O . THR A 1 182 ? 18.219 -9.414 4.57 1 95.25 182 THR A O 1
ATOM 1365 N N . MET A 1 183 ? 19.484 -7.613 4.875 1 95.88 183 MET A N 1
ATOM 1366 C CA . MET A 1 183 ? 19.875 -8.023 6.223 1 95.88 183 MET A CA 1
ATOM 1367 C C . MET A 1 183 ? 18.672 -8.078 7.145 1 95.88 183 MET A C 1
ATOM 1369 O O . MET A 1 183 ? 18.531 -9.008 7.945 1 95.88 183 MET A O 1
ATOM 1373 N N . GLY A 1 184 ? 17.828 -7.047 7.008 1 96.69 184 GLY A N 1
ATOM 1374 C CA . GLY A 1 184 ? 16.625 -7.043 7.82 1 96.69 184 GLY A CA 1
ATOM 1375 C C . GLY A 1 184 ? 15.727 -8.234 7.551 1 96.69 184 GLY A C 1
ATOM 1376 O O . GLY A 1 184 ? 15.227 -8.859 8.484 1 96.69 184 GLY A O 1
ATOM 1377 N N . SER A 1 185 ? 15.508 -8.562 6.316 1 95.94 185 SER A N 1
ATOM 1378 C CA . SER A 1 185 ? 14.695 -9.719 5.945 1 95.94 185 SER A CA 1
ATOM 1379 C C . SER A 1 185 ? 15.328 -11.023 6.426 1 95.94 185 SER A C 1
ATOM 1381 O O . SER A 1 185 ? 14.633 -11.922 6.906 1 95.94 185 SER A O 1
ATOM 1383 N N . ASN A 1 186 ? 16.609 -11.117 6.25 1 96.06 186 ASN A N 1
ATOM 1384 C CA . ASN A 1 186 ? 17.344 -12.305 6.691 1 96.06 186 ASN A CA 1
ATOM 1385 C C . ASN A 1 186 ? 17.266 -12.484 8.203 1 96.06 186 ASN A C 1
ATOM 1387 O O . ASN A 1 186 ? 17.047 -13.594 8.695 1 96.06 186 ASN A O 1
ATOM 1391 N N . LEU A 1 187 ? 17.453 -11.422 8.898 1 97.31 187 LEU A N 1
ATOM 1392 C CA . LEU A 1 187 ? 17.359 -11.469 10.352 1 97.31 187 LEU A CA 1
ATOM 1393 C C . LEU A 1 187 ? 15.992 -11.984 10.797 1 97.31 187 LEU A C 1
ATOM 1395 O O . LEU A 1 187 ? 15.906 -12.852 11.664 1 97.31 187 LEU A O 1
ATOM 1399 N N . ALA A 1 188 ? 14.953 -11.422 10.25 1 96.88 188 ALA A N 1
ATOM 1400 C CA . ALA A 1 188 ? 13.594 -11.852 10.578 1 96.88 188 ALA A CA 1
ATOM 1401 C C . ALA A 1 188 ? 13.398 -13.328 10.266 1 96.88 188 ALA A C 1
ATOM 1403 O O . ALA A 1 188 ? 12.742 -14.047 11.023 1 96.88 188 ALA A O 1
ATOM 1404 N N . TYR A 1 189 ? 13.922 -13.742 9.117 1 94.81 189 TYR A N 1
ATOM 1405 C CA . TYR A 1 189 ? 13.836 -15.141 8.719 1 94.81 189 TYR A CA 1
ATOM 1406 C C . TYR A 1 189 ? 14.461 -16.047 9.766 1 94.81 189 TYR A C 1
ATOM 1408 O O . TYR A 1 189 ? 13.867 -17.062 10.156 1 94.81 189 TYR A O 1
ATOM 1416 N N . LEU A 1 190 ? 15.641 -15.711 10.25 1 94.06 190 LEU A N 1
ATOM 1417 C CA . LEU A 1 190 ? 16.391 -16.516 11.211 1 94.06 190 LEU A CA 1
ATOM 1418 C C . LEU A 1 190 ? 15.672 -16.531 12.562 1 94.06 190 LEU A C 1
ATOM 1420 O O . LEU A 1 190 ? 15.578 -17.578 13.203 1 94.06 190 LEU A O 1
ATOM 1424 N N . ILE A 1 191 ? 15.172 -15.414 12.969 1 95.62 191 ILE A N 1
ATOM 1425 C CA . ILE A 1 191 ? 14.453 -15.336 14.234 1 95.62 191 ILE A CA 1
ATOM 1426 C C . ILE A 1 191 ? 13.195 -16.203 14.164 1 95.62 191 ILE A C 1
ATOM 1428 O O . ILE A 1 191 ? 12.859 -16.906 15.125 1 95.62 191 ILE A O 1
ATOM 1432 N N . THR A 1 192 ? 12.5 -16.141 13.055 1 91.56 192 THR A N 1
ATOM 1433 C CA . THR A 1 192 ? 11.281 -16.922 12.875 1 91.56 192 THR A CA 1
ATOM 1434 C C . THR A 1 192 ? 11.586 -18.422 12.906 1 91.56 192 THR A C 1
ATOM 1436 O O . THR A 1 192 ? 10.828 -19.203 13.484 1 91.56 192 THR A O 1
ATOM 1439 N N . HIS A 1 193 ? 12.633 -18.75 12.234 1 84.75 193 HIS A N 1
ATOM 1440 C CA . HIS A 1 193 ? 13.023 -20.156 12.18 1 84.75 193 HIS A CA 1
ATOM 1441 C C . HIS A 1 193 ? 13.273 -20.719 13.578 1 84.75 193 HIS A C 1
ATOM 1443 O O . HIS A 1 193 ? 12.867 -21.844 13.883 1 84.75 193 HIS A O 1
ATOM 1449 N N . VAL A 1 194 ? 13.852 -19.969 14.414 1 87.38 194 VAL A N 1
ATOM 1450 C CA . VAL A 1 194 ? 14.188 -20.422 15.766 1 87.38 194 VAL A CA 1
ATOM 1451 C C . VAL A 1 194 ? 12.945 -20.375 16.656 1 87.38 194 VAL A C 1
ATOM 1453 O O . VAL A 1 194 ? 12.664 -21.312 17.391 1 87.38 194 VAL A O 1
ATOM 1456 N N . ALA A 1 195 ? 12.211 -19.391 16.531 1 88.38 195 ALA A N 1
ATOM 1457 C CA . ALA A 1 195 ? 11.078 -19.172 17.422 1 88.38 195 ALA A CA 1
ATOM 1458 C C . ALA A 1 195 ? 9.914 -20.094 17.062 1 88.38 195 ALA A C 1
ATOM 1460 O O . ALA A 1 195 ? 9.133 -20.484 17.938 1 88.38 195 ALA A O 1
ATOM 1461 N N . ALA A 1 196 ? 9.766 -20.422 15.805 1 83 196 ALA A N 1
ATOM 1462 C CA . ALA A 1 196 ? 8.609 -21.172 15.336 1 83 196 ALA A CA 1
ATOM 1463 C C . ALA A 1 196 ? 8.875 -22.672 15.398 1 83 196 ALA A C 1
ATOM 1465 O O . ALA A 1 196 ? 7.945 -23.484 15.336 1 83 196 ALA A O 1
ATOM 1466 N N . LEU A 1 197 ? 10.07 -23.203 15.555 1 77.44 197 LEU A N 1
ATOM 1467 C CA . LEU A 1 197 ? 10.492 -24.594 15.461 1 77.44 197 LEU A CA 1
ATOM 1468 C C . LEU A 1 197 ? 9.688 -25.469 16.422 1 77.44 197 LEU A C 1
ATOM 1470 O O . LEU A 1 197 ? 9.203 -26.531 16.031 1 77.44 197 LEU A O 1
ATOM 1474 N N . PRO A 1 198 ? 9.492 -25 17.656 1 76.06 198 PRO A N 1
ATOM 1475 C CA . PRO A 1 198 ? 8.727 -25.859 18.578 1 76.06 198 PRO A CA 1
ATOM 1476 C C . PRO A 1 198 ? 7.285 -26.062 18.125 1 76.06 198 PRO A C 1
ATOM 1478 O O . PRO A 1 198 ? 6.715 -27.125 18.328 1 76.06 198 PRO A O 1
ATOM 1481 N N . PHE A 1 199 ? 6.727 -25.141 17.484 1 76.06 199 PHE A N 1
ATOM 1482 C CA . PHE A 1 199 ? 5.34 -25.219 17.047 1 76.06 199 PHE A CA 1
ATOM 1483 C C . PHE A 1 199 ? 5.215 -26.062 15.773 1 76.06 199 PHE A C 1
ATOM 1485 O O . PHE A 1 199 ? 4.258 -26.812 15.625 1 76.06 199 PHE A O 1
ATOM 1492 N N . VAL A 1 200 ? 6.137 -25.938 14.906 1 74.06 200 VAL A N 1
ATOM 1493 C CA . VAL A 1 200 ? 6.141 -26.719 13.672 1 74.06 200 VAL A CA 1
ATOM 1494 C C . VAL A 1 200 ? 6.246 -28.219 14 1 74.06 200 VAL A C 1
ATOM 1496 O O . VAL A 1 200 ? 5.578 -29.047 13.375 1 74.06 200 VAL A O 1
ATOM 1499 N N . ARG A 1 201 ? 6.953 -28.578 15 1 69.81 201 ARG A N 1
ATOM 1500 C CA . ARG A 1 201 ? 7.117 -29.969 15.414 1 69.81 201 ARG A CA 1
ATOM 1501 C C . ARG A 1 201 ? 5.816 -30.531 15.977 1 69.81 201 ARG A C 1
ATOM 1503 O O . ARG A 1 201 ? 5.492 -31.703 15.758 1 69.81 201 ARG A O 1
ATOM 1510 N N . GLN A 1 202 ? 5.156 -29.688 16.594 1 67.88 202 GLN A N 1
ATOM 1511 C CA . GLN A 1 202 ? 3.869 -30.094 17.141 1 67.88 202 GLN A CA 1
ATOM 1512 C C . GLN A 1 202 ? 2.846 -30.312 16.031 1 67.88 202 GLN A C 1
ATOM 1514 O O . GLN A 1 202 ? 1.994 -31.203 16.125 1 67.88 202 GLN A O 1
ATOM 1519 N N . TRP A 1 203 ? 3.021 -29.562 14.984 1 66.56 203 TRP A N 1
ATOM 1520 C CA . TRP A 1 203 ? 2.074 -29.641 13.875 1 66.56 203 TRP A CA 1
ATOM 1521 C C . TRP A 1 203 ? 2.275 -30.938 13.086 1 66.56 203 TRP A C 1
ATOM 1523 O O . TRP A 1 203 ? 1.322 -31.484 12.523 1 66.56 203 TRP A O 1
ATOM 1533 N N . VAL A 1 204 ? 3.535 -31.375 13.023 1 60.41 204 VAL A N 1
ATOM 1534 C CA . VAL A 1 204 ? 3.895 -32.5 12.18 1 60.41 204 VAL A CA 1
ATOM 1535 C C . VAL A 1 204 ? 3.703 -33.812 12.953 1 60.41 204 VAL A C 1
ATOM 1537 O O . VAL A 1 204 ? 3.65 -34.875 12.359 1 60.41 204 VAL A O 1
ATOM 1540 N N . ASP A 1 205 ? 3.566 -33.719 14.305 1 51.59 205 ASP A N 1
ATOM 1541 C CA . ASP A 1 205 ? 3.463 -35 15 1 51.59 205 ASP A CA 1
ATOM 1542 C C . ASP A 1 205 ? 2.373 -35.875 14.383 1 51.59 205 ASP A C 1
ATOM 1544 O O . ASP A 1 205 ? 1.187 -35.688 14.656 1 51.59 205 ASP A O 1
ATOM 1548 N N . VAL A 1 206 ? 2.824 -36.562 13.312 1 45.66 206 VAL A N 1
ATOM 1549 C CA . VAL A 1 206 ? 2.096 -37.5 12.469 1 45.66 206 VAL A CA 1
ATOM 1550 C C . VAL A 1 206 ? 1.589 -38.656 13.32 1 45.66 206 VAL A C 1
ATOM 1552 O O . VAL A 1 206 ? 0.741 -39.438 12.875 1 45.66 206 VAL A O 1
ATOM 1555 N N . ASP A 1 207 ? 2.354 -39.125 14.367 1 42.97 207 ASP A N 1
ATOM 1556 C CA . ASP A 1 207 ? 2.033 -40.312 15.125 1 42.97 207 ASP A CA 1
ATOM 1557 C C . ASP A 1 207 ? 0.817 -40.094 16.016 1 42.97 207 ASP A C 1
ATOM 1559 O O . ASP A 1 207 ? 0.331 -41.031 16.656 1 42.97 207 ASP A O 1
ATOM 1563 N N . ALA A 1 208 ? 0.488 -38.844 16.266 1 40.72 208 ALA A N 1
ATOM 1564 C CA . ALA A 1 208 ? -0.681 -38.781 17.141 1 40.72 208 ALA A CA 1
ATOM 1565 C C . ALA A 1 208 ? -1.909 -39.375 16.469 1 40.72 208 ALA A C 1
ATOM 1567 O O . ALA A 1 208 ? -2.107 -39.219 15.266 1 40.72 208 ALA A O 1
ATOM 1568 N N . PRO A 1 209 ? -2.451 -40.406 17.125 1 38.94 209 PRO A N 1
ATOM 1569 C CA . PRO A 1 209 ? -3.711 -40.969 16.609 1 38.94 209 PRO A CA 1
ATOM 1570 C C . PRO A 1 209 ? -4.656 -39.875 16.109 1 38.94 209 PRO A C 1
ATOM 1572 O O . PRO A 1 209 ? -4.879 -38.875 16.812 1 38.94 209 PRO A O 1
ATOM 1575 N N . GLY A 1 210 ? -5.043 -39.812 14.711 1 40.06 210 GLY A N 1
ATOM 1576 C CA . GLY A 1 210 ? -5.852 -38.781 14.078 1 40.06 210 GLY A CA 1
ATOM 1577 C C . GLY A 1 210 ? -5.031 -37.719 13.359 1 40.06 210 GLY A C 1
ATOM 1578 O O . GLY A 1 210 ? -5.48 -36.594 13.18 1 40.06 210 GLY A O 1
ATOM 1579 N N . SER A 1 211 ? -3.705 -37.781 13.492 1 42.81 211 SER A N 1
ATOM 1580 C CA . SER A 1 211 ? -2.74 -36.875 12.891 1 42.81 211 SER A CA 1
ATOM 1581 C C . SER A 1 211 ? -3.252 -36.344 11.555 1 42.81 211 SER A C 1
ATOM 1583 O O . SER A 1 211 ? -4.035 -37 10.867 1 42.81 211 SER A O 1
ATOM 1585 N N . ALA A 1 212 ? -3.119 -35 11.336 1 46.84 212 ALA A N 1
ATOM 1586 C CA . ALA A 1 212 ? -3.607 -34.062 10.32 1 46.84 212 ALA A CA 1
ATOM 1587 C C . ALA A 1 212 ? -3.408 -34.625 8.914 1 46.84 212 ALA A C 1
ATOM 1589 O O . ALA A 1 212 ? -2.363 -35.219 8.617 1 46.84 212 ALA A O 1
ATOM 1590 N N . THR A 1 213 ? -4.559 -35.031 8.305 1 51.5 213 THR A N 1
ATOM 1591 C CA . THR A 1 213 ? -4.645 -35.375 6.891 1 51.5 213 THR A CA 1
ATOM 1592 C C . THR A 1 213 ? -3.756 -34.469 6.055 1 51.5 213 THR A C 1
ATOM 1594 O O . THR A 1 213 ? -3.43 -33.344 6.473 1 51.5 213 THR A O 1
ATOM 1597 N N . SER A 1 214 ? -3.09 -35.062 4.973 1 57.84 214 SER A N 1
ATOM 1598 C CA . SER A 1 214 ? -2.162 -34.5 4.012 1 57.84 214 SER A CA 1
ATOM 1599 C C . SER A 1 214 ? -2.627 -33.094 3.561 1 57.84 214 SER A C 1
ATOM 1601 O O . SER A 1 214 ? -1.829 -32.156 3.482 1 57.84 214 SER A O 1
ATOM 1603 N N . ALA A 1 215 ? -3.986 -32.938 3.578 1 61.41 215 ALA A N 1
ATOM 1604 C CA . ALA A 1 215 ? -4.445 -31.672 3.033 1 61.41 215 ALA A CA 1
ATOM 1605 C C . ALA A 1 215 ? -4.277 -30.547 4.051 1 61.41 215 ALA A C 1
ATOM 1607 O O . ALA A 1 215 ? -3.928 -29.422 3.691 1 61.41 215 ALA A O 1
ATOM 1608 N N . ALA A 1 216 ? -4.441 -30.875 5.309 1 66 216 ALA A N 1
ATOM 1609 C CA . ALA A 1 216 ? -4.328 -29.875 6.363 1 66 216 ALA A CA 1
ATOM 1610 C C . ALA A 1 216 ? -2.879 -29.422 6.543 1 66 216 ALA A C 1
ATOM 1612 O O . ALA A 1 216 ? -2.615 -28.25 6.785 1 66 216 ALA A O 1
ATOM 1613 N N . THR A 1 217 ? -2.045 -30.391 6.332 1 69.25 217 THR A N 1
ATOM 1614 C CA . THR A 1 217 ? -0.631 -30.062 6.508 1 69.25 217 THR A CA 1
ATOM 1615 C C . THR A 1 217 ? -0.145 -29.125 5.406 1 69.25 217 THR A C 1
ATOM 1617 O O . THR A 1 217 ? 0.696 -28.266 5.648 1 69.25 217 THR A O 1
ATOM 1620 N N . MET A 1 218 ? -0.704 -29.312 4.293 1 72.31 218 MET A N 1
ATOM 1621 C CA . MET A 1 218 ? -0.292 -28.469 3.176 1 72.31 218 MET A CA 1
ATOM 1622 C C . MET A 1 218 ? -0.785 -27.031 3.365 1 72.31 218 MET A C 1
ATOM 1624 O O . MET A 1 218 ? -0.071 -26.078 3.051 1 72.31 218 MET A O 1
ATOM 1628 N N . ILE A 1 219 ? -1.953 -26.969 3.883 1 75.31 219 ILE A N 1
ATOM 1629 C CA . ILE A 1 219 ? -2.516 -25.641 4.141 1 75.31 219 ILE A CA 1
ATOM 1630 C C . ILE A 1 219 ? -1.724 -24.953 5.25 1 75.31 219 ILE A C 1
ATOM 1632 O O . ILE A 1 219 ? -1.449 -23.75 5.172 1 75.31 219 ILE A O 1
ATOM 1636 N N . ASP A 1 220 ? -1.358 -25.75 6.207 1 77.31 220 ASP A N 1
ATOM 1637 C CA . ASP A 1 220 ? -0.584 -25.188 7.316 1 77.31 220 ASP A CA 1
ATOM 1638 C C . ASP A 1 220 ? 0.812 -24.781 6.855 1 77.31 220 ASP A C 1
ATOM 1640 O O . ASP A 1 220 ? 1.364 -23.781 7.344 1 77.31 220 ASP A O 1
ATOM 1644 N N . GLU A 1 221 ? 1.337 -25.547 5.98 1 80.81 221 GLU A N 1
ATOM 1645 C CA . GLU A 1 221 ? 2.639 -25.203 5.418 1 80.81 221 GLU A CA 1
ATOM 1646 C C . GLU A 1 221 ? 2.576 -23.891 4.645 1 80.81 221 GLU A C 1
ATOM 1648 O O . GLU A 1 221 ? 3.486 -23.062 4.742 1 80.81 221 GLU A O 1
ATOM 1653 N N . ASP A 1 222 ? 1.522 -23.734 3.932 1 80.12 222 ASP A N 1
ATOM 1654 C CA . ASP A 1 222 ? 1.343 -22.5 3.172 1 80.12 222 ASP A CA 1
ATOM 1655 C C . ASP A 1 222 ? 1.172 -21.297 4.102 1 80.12 222 ASP A C 1
ATOM 1657 O O . ASP A 1 222 ? 1.688 -20.219 3.828 1 80.12 222 ASP A O 1
ATOM 1661 N N . ARG A 1 223 ? 0.438 -21.547 5.125 1 79.12 223 ARG A N 1
ATOM 1662 C CA . ARG A 1 223 ? 0.208 -20.469 6.094 1 79.12 223 ARG A CA 1
ATOM 1663 C C . ARG A 1 223 ? 1.507 -20.078 6.785 1 79.12 223 ARG A C 1
ATOM 1665 O O . ARG A 1 223 ? 1.738 -18.891 7.047 1 79.12 223 ARG A O 1
ATOM 1672 N N . PHE A 1 224 ? 2.281 -21.062 7.07 1 83.38 224 PHE A N 1
ATOM 1673 C CA . PHE A 1 224 ? 3.557 -20.781 7.723 1 83.38 224 PHE A CA 1
ATOM 1674 C C . PHE A 1 224 ? 4.496 -20.031 6.785 1 83.38 224 PHE A C 1
ATOM 1676 O O . PHE A 1 224 ? 5.203 -19.125 7.211 1 83.38 224 PHE A O 1
ATOM 1683 N N . GLU A 1 225 ? 4.578 -20.453 5.578 1 84.5 225 GLU A N 1
ATOM 1684 C CA . GLU A 1 225 ? 5.395 -19.75 4.602 1 84.5 225 GLU A CA 1
ATOM 1685 C C . GLU A 1 225 ? 4.93 -18.297 4.43 1 84.5 225 GLU A C 1
ATOM 1687 O O . GLU A 1 225 ? 5.746 -17.406 4.242 1 84.5 225 GLU A O 1
ATOM 1692 N N . HIS A 1 226 ? 3.652 -18.141 4.48 1 82.38 226 HIS A N 1
ATOM 1693 C CA . HIS A 1 226 ? 3.094 -16.797 4.406 1 82.38 226 HIS A CA 1
ATOM 1694 C C . HIS A 1 226 ? 3.523 -15.961 5.602 1 82.38 226 HIS A C 1
ATOM 1696 O O . HIS A 1 226 ? 3.889 -14.789 5.449 1 82.38 226 HIS A O 1
ATOM 1702 N N . ALA A 1 227 ? 3.488 -16.531 6.762 1 83.81 227 ALA A N 1
ATOM 1703 C CA . ALA A 1 227 ? 3.906 -15.836 7.98 1 83.81 227 ALA A CA 1
ATOM 1704 C C . ALA A 1 227 ? 5.375 -15.43 7.902 1 83.81 227 ALA A C 1
ATOM 1706 O O . ALA A 1 227 ? 5.746 -14.344 8.352 1 83.81 227 ALA A O 1
ATOM 1707 N N . LYS A 1 228 ? 6.156 -16.281 7.379 1 87.31 228 LYS A N 1
ATOM 1708 C CA . LYS A 1 228 ? 7.578 -15.984 7.219 1 87.31 228 LYS A CA 1
ATOM 1709 C C . LYS A 1 228 ? 7.785 -14.781 6.301 1 87.31 228 LYS A C 1
ATOM 1711 O O . LYS A 1 228 ? 8.609 -13.914 6.59 1 87.31 228 LYS A O 1
ATOM 1716 N N . ARG A 1 229 ? 7.098 -14.742 5.25 1 88.94 229 ARG A N 1
ATOM 1717 C CA . ARG A 1 229 ? 7.238 -13.641 4.305 1 88.94 229 ARG A CA 1
ATOM 1718 C C . ARG A 1 229 ? 6.781 -12.328 4.926 1 88.94 229 ARG A C 1
ATOM 1720 O O . ARG A 1 229 ? 7.352 -11.273 4.645 1 88.94 229 ARG A O 1
ATOM 1727 N N . ILE A 1 230 ? 5.742 -12.406 5.75 1 88.25 230 ILE A N 1
ATOM 1728 C CA . ILE A 1 230 ? 5.254 -11.211 6.43 1 88.25 230 ILE A CA 1
ATOM 1729 C C . ILE A 1 230 ? 6.348 -10.648 7.336 1 88.25 230 ILE A C 1
ATOM 1731 O O . ILE A 1 230 ? 6.652 -9.453 7.281 1 88.25 230 ILE A O 1
ATOM 1735 N N . VAL A 1 231 ? 6.945 -11.492 8.094 1 91.44 231 VAL A N 1
ATOM 1736 C CA . VAL A 1 231 ? 7.926 -11.016 9.062 1 91.44 231 VAL A CA 1
ATOM 1737 C C . VAL A 1 231 ? 9.188 -10.555 8.336 1 91.44 231 VAL A C 1
ATOM 1739 O O . VAL A 1 231 ? 9.852 -9.609 8.773 1 91.44 231 VAL A O 1
ATOM 1742 N N . CYS A 1 232 ? 9.531 -11.242 7.277 1 93.88 232 CYS A N 1
ATOM 1743 C CA . CYS A 1 232 ? 10.68 -10.812 6.488 1 93.88 232 CYS A CA 1
ATOM 1744 C C . CYS A 1 232 ? 10.438 -9.438 5.875 1 93.88 232 CYS A C 1
ATOM 1746 O O . CYS A 1 232 ? 11.375 -8.648 5.738 1 93.88 232 CYS A O 1
ATOM 1748 N N . THR A 1 233 ? 9.203 -9.195 5.496 1 93.94 233 THR A N 1
ATOM 1749 C CA . THR A 1 233 ? 8.844 -7.867 5.008 1 93.94 233 THR A CA 1
ATOM 1750 C C . THR A 1 233 ? 9.008 -6.82 6.105 1 93.94 233 THR A C 1
ATOM 1752 O O . THR A 1 233 ? 9.523 -5.727 5.855 1 93.94 233 THR A O 1
ATOM 1755 N N . VAL A 1 234 ? 8.656 -7.16 7.289 1 95 234 VAL A N 1
ATOM 1756 C CA . VAL A 1 234 ? 8.812 -6.262 8.43 1 95 234 VAL A CA 1
ATOM 1757 C C . VAL A 1 234 ? 10.289 -5.984 8.68 1 95 234 VAL A C 1
ATOM 1759 O O . VAL A 1 234 ? 10.68 -4.84 8.914 1 95 234 VAL A O 1
ATOM 1762 N N . GLY A 1 235 ? 11.031 -7.023 8.633 1 96.56 235 GLY A N 1
ATOM 1763 C CA . GLY A 1 235 ? 12.461 -6.855 8.812 1 96.56 235 GLY A CA 1
ATOM 1764 C C . GLY A 1 235 ? 13.094 -5.934 7.781 1 96.56 235 GLY A C 1
ATOM 1765 O O . GLY A 1 235 ? 13.898 -5.07 8.125 1 96.56 235 GLY A O 1
ATOM 1766 N N . GLY A 1 236 ? 12.789 -6.176 6.543 1 96.12 236 GLY A N 1
ATOM 1767 C CA . GLY A 1 236 ? 13.273 -5.289 5.496 1 96.12 236 GLY A CA 1
ATOM 1768 C C . GLY A 1 236 ? 12.82 -3.854 5.668 1 96.12 236 GLY A C 1
ATOM 1769 O O . GLY A 1 236 ? 13.594 -2.92 5.449 1 96.12 236 GLY A O 1
ATOM 1770 N N . ALA A 1 237 ? 11.562 -3.65 6.07 1 96.5 237 ALA A N 1
ATOM 1771 C CA . ALA A 1 237 ? 11.023 -2.311 6.301 1 96.5 237 ALA A CA 1
ATOM 1772 C C . ALA A 1 237 ? 11.773 -1.606 7.43 1 96.5 237 ALA A C 1
ATOM 1774 O O . ALA A 1 237 ? 12.023 -0.4 7.359 1 96.5 237 ALA A O 1
ATOM 1775 N N . CYS A 1 238 ? 12.094 -2.305 8.43 1 96.5 238 CYS A N 1
ATOM 1776 C CA . CYS A 1 238 ? 12.867 -1.742 9.539 1 96.5 238 CYS A CA 1
ATOM 1777 C C . CYS A 1 238 ? 14.234 -1.268 9.07 1 96.5 238 CYS A C 1
ATOM 1779 O O . CYS A 1 238 ? 14.719 -0.228 9.516 1 96.5 238 CYS A O 1
ATOM 1781 N N . GLY A 1 239 ? 14.82 -2.061 8.219 1 94 239 GLY A N 1
ATOM 1782 C CA . GLY A 1 239 ? 16.094 -1.651 7.66 1 94 239 GLY A CA 1
ATOM 1783 C C . GLY A 1 239 ? 16.047 -0.288 7 1 94 239 GLY A C 1
ATOM 1784 O O . GLY A 1 239 ? 16.875 0.584 7.305 1 94 239 GLY A O 1
ATOM 1785 N N . MET A 1 240 ? 15.102 -0.025 6.164 1 92.62 240 MET A N 1
ATOM 1786 C CA . MET A 1 240 ? 14.984 1.247 5.457 1 92.62 240 MET A CA 1
ATOM 1787 C C . MET A 1 240 ? 14.531 2.354 6.406 1 92.62 240 MET A C 1
ATOM 1789 O O . MET A 1 240 ? 14.961 3.5 6.277 1 92.62 240 MET A O 1
ATOM 1793 N N . ALA A 1 241 ? 13.648 2.018 7.34 1 92.62 241 ALA A N 1
ATOM 1794 C CA . ALA A 1 241 ? 13.117 2.992 8.289 1 92.62 241 ALA A CA 1
ATOM 1795 C C . ALA A 1 241 ? 14.242 3.625 9.109 1 92.62 241 ALA A C 1
ATOM 1797 O O . ALA A 1 241 ? 14.227 4.832 9.359 1 92.62 241 ALA A O 1
ATOM 1798 N N . MET A 1 242 ? 15.18 2.893 9.477 1 88.88 242 MET A N 1
ATOM 1799 C CA . MET A 1 242 ? 16.25 3.387 10.336 1 88.88 242 MET A CA 1
ATOM 1800 C C . MET A 1 242 ? 17.297 4.152 9.523 1 88.88 242 MET A C 1
ATOM 1802 O O . MET A 1 242 ? 17.891 5.109 10.016 1 88.88 242 MET A O 1
ATOM 1806 N N . LEU A 1 243 ? 17.469 3.754 8.281 1 87.25 243 LEU A N 1
ATOM 1807 C CA . LEU A 1 243 ? 18.469 4.402 7.441 1 87.25 243 LEU A CA 1
ATOM 1808 C C . LEU A 1 243 ? 18.078 5.848 7.145 1 87.25 243 LEU A C 1
ATOM 1810 O O . LEU A 1 243 ? 18.953 6.727 7.094 1 87.25 243 LEU A O 1
ATOM 1814 N N . PHE A 1 244 ? 16.812 6.047 6.984 1 85.56 244 PHE A N 1
ATOM 1815 C CA . PHE A 1 244 ? 16.359 7.371 6.574 1 85.56 244 PHE A CA 1
ATOM 1816 C C . PHE A 1 244 ? 15.539 8.023 7.684 1 85.56 244 PHE A C 1
ATOM 1818 O O . PHE A 1 244 ? 14.945 9.086 7.48 1 85.56 244 PHE A O 1
ATOM 1825 N N . ASP A 1 245 ? 15.469 7.34 8.844 1 84.88 245 ASP A N 1
ATOM 1826 C CA . ASP A 1 245 ? 14.648 7.82 9.945 1 84.88 245 ASP A CA 1
ATOM 1827 C C . ASP A 1 245 ? 13.219 8.117 9.477 1 84.88 245 ASP A C 1
ATOM 1829 O O . ASP A 1 245 ? 12.703 9.211 9.719 1 84.88 245 ASP A O 1
ATOM 1833 N N . SER A 1 246 ? 12.75 7.277 8.789 1 90.31 246 SER A N 1
ATOM 1834 C CA . SER A 1 246 ? 11.414 7.41 8.211 1 90.31 246 SER A CA 1
ATOM 1835 C C . SER A 1 246 ? 10.648 6.094 8.289 1 90.31 246 SER A C 1
ATOM 1837 O O . SER A 1 246 ? 10.633 5.324 7.32 1 90.31 246 SER A O 1
ATOM 1839 N N . PRO A 1 247 ? 10.023 5.891 9.43 1 92.62 247 PRO A N 1
ATOM 1840 C CA . PRO A 1 247 ? 9.289 4.629 9.586 1 92.62 247 PRO A CA 1
ATOM 1841 C C . PRO A 1 247 ? 8.25 4.414 8.492 1 92.62 247 PRO A C 1
ATOM 1843 O O . PRO A 1 247 ? 8.117 3.303 7.965 1 92.62 247 PRO A O 1
ATOM 1846 N N . ILE A 1 248 ? 7.508 5.445 8.094 1 92.88 248 ILE A N 1
ATOM 1847 C CA . ILE A 1 248 ? 6.496 5.328 7.055 1 92.88 248 ILE A CA 1
ATOM 1848 C C . ILE A 1 248 ? 7.168 5.039 5.711 1 92.88 248 ILE A C 1
ATOM 1850 O O . ILE A 1 248 ? 6.668 4.238 4.922 1 92.88 248 ILE A O 1
ATOM 1854 N N . GLY A 1 249 ? 8.289 5.719 5.5 1 93.31 249 GLY A N 1
ATOM 1855 C CA . GLY A 1 249 ? 9.039 5.465 4.281 1 93.31 249 GLY A CA 1
ATOM 1856 C C . GLY A 1 249 ? 9.477 4.02 4.137 1 93.31 249 GLY A C 1
ATOM 1857 O O . GLY A 1 249 ? 9.453 3.465 3.033 1 93.31 249 GLY A O 1
ATOM 1858 N N . GLY A 1 250 ? 9.859 3.422 5.242 1 94.19 250 GLY A N 1
ATOM 1859 C CA . GLY A 1 250 ? 10.25 2.021 5.207 1 94.19 250 GLY A CA 1
ATOM 1860 C C . GLY A 1 250 ? 9.117 1.099 4.785 1 94.19 250 GLY A C 1
ATOM 1861 O O . GLY A 1 250 ? 9.336 0.162 4.012 1 94.19 250 GLY A O 1
ATOM 1862 N N . ILE A 1 251 ? 7.957 1.343 5.258 1 93.62 251 ILE A N 1
ATOM 1863 C CA . ILE A 1 251 ? 6.789 0.531 4.926 1 93.62 251 ILE A CA 1
ATOM 1864 C C . ILE A 1 251 ? 6.461 0.685 3.441 1 93.62 251 ILE A C 1
ATOM 1866 O O . ILE A 1 251 ? 6.266 -0.308 2.736 1 93.62 251 ILE A O 1
ATOM 1870 N N . VAL A 1 252 ? 6.445 1.925 2.982 1 92.06 252 VAL A N 1
ATOM 1871 C CA . VAL A 1 252 ? 6.062 2.211 1.604 1 92.06 252 VAL A CA 1
ATOM 1872 C C . VAL A 1 252 ? 7.121 1.668 0.649 1 92.06 252 VAL A C 1
ATOM 1874 O O . VAL A 1 252 ? 6.801 1.209 -0.449 1 92.06 252 VAL A O 1
ATOM 1877 N N . TYR A 1 253 ? 8.289 1.673 1.074 1 93.12 253 TYR A N 1
ATOM 1878 C CA . TYR A 1 253 ? 9.367 1.129 0.255 1 93.12 253 TYR A CA 1
ATOM 1879 C C . TYR A 1 253 ? 9.156 -0.357 -0.011 1 93.12 253 TYR A C 1
ATOM 1881 O O . TYR A 1 253 ? 9.281 -0.815 -1.148 1 93.12 253 TYR A O 1
ATOM 1889 N N . MET A 1 254 ? 8.953 -1.091 1.064 1 92.81 254 MET A N 1
ATOM 1890 C CA . MET A 1 254 ? 8.727 -2.523 0.893 1 92.81 254 MET A CA 1
ATOM 1891 C C . MET A 1 254 ? 7.488 -2.783 0.044 1 92.81 254 MET A C 1
ATOM 1893 O O . MET A 1 254 ? 7.449 -3.744 -0.729 1 92.81 254 MET A O 1
ATOM 1897 N N . PHE A 1 255 ? 6.574 -1.963 0.221 1 87.44 255 PHE A N 1
ATOM 1898 C CA . PHE A 1 255 ? 5.32 -2.078 -0.519 1 87.44 255 PHE A CA 1
ATOM 1899 C C . PHE A 1 255 ? 5.543 -1.82 -2.004 1 87.44 255 PHE A C 1
ATOM 1901 O O . PHE A 1 255 ? 5.07 -2.584 -2.85 1 87.44 255 PHE A O 1
ATOM 1908 N N . GLU A 1 256 ? 6.258 -0.848 -2.414 1 86 256 GLU A N 1
ATOM 1909 C CA . GLU A 1 256 ? 6.414 -0.44 -3.809 1 86 256 GLU A CA 1
ATOM 1910 C C . GLU A 1 256 ? 7.562 -1.189 -4.477 1 86 256 GLU A C 1
ATOM 1912 O O . GLU A 1 256 ? 7.477 -1.542 -5.656 1 86 256 GLU A O 1
ATOM 1917 N N . GLU A 1 257 ? 8.547 -1.389 -3.701 1 76.75 257 GLU A N 1
ATOM 1918 C CA . GLU A 1 257 ? 9.773 -1.882 -4.324 1 76.75 257 GLU A CA 1
ATOM 1919 C C . GLU A 1 257 ? 9.883 -3.398 -4.195 1 76.75 257 GLU A C 1
ATOM 1921 O O . GLU A 1 257 ? 10.305 -4.078 -5.133 1 76.75 257 GLU A O 1
ATOM 1926 N N . ILE A 1 258 ? 9.453 -3.9 -3.086 1 71.06 258 ILE A N 1
ATOM 1927 C CA . ILE A 1 258 ? 9.852 -5.281 -2.838 1 71.06 258 ILE A CA 1
ATOM 1928 C C . ILE A 1 258 ? 8.664 -6.211 -3.064 1 71.06 258 ILE A C 1
ATOM 1930 O O . ILE A 1 258 ? 8.805 -7.281 -3.664 1 71.06 258 ILE A O 1
ATOM 1934 N N . THR A 1 259 ? 7.504 -5.758 -2.586 1 62.69 259 THR A N 1
ATOM 1935 C CA . THR A 1 259 ? 6.367 -6.656 -2.709 1 62.69 259 THR A CA 1
ATOM 1936 C C . THR A 1 259 ? 5.629 -6.426 -4.023 1 62.69 259 THR A C 1
ATOM 1938 O O . THR A 1 259 ? 5.023 -5.367 -4.227 1 62.69 259 THR A O 1
ATOM 1941 N N . SER A 1 260 ? 6.102 -7.027 -5.004 1 59.56 260 SER A N 1
ATOM 1942 C CA . SER A 1 260 ? 5.738 -6.656 -6.367 1 59.56 260 SER A CA 1
ATOM 1943 C C . SER A 1 260 ? 4.414 -7.289 -6.777 1 59.56 260 SER A C 1
ATOM 1945 O O . SER A 1 260 ? 3.93 -7.062 -7.887 1 59.56 260 SER A O 1
ATOM 1947 N N . SER A 1 261 ? 3.725 -7.965 -5.906 1 63.41 261 SER A N 1
ATOM 1948 C CA . SER A 1 261 ? 2.514 -8.578 -6.441 1 63.41 261 SER A CA 1
ATOM 1949 C C . SER A 1 261 ? 1.273 -8.086 -5.703 1 63.41 261 SER A C 1
ATOM 1951 O O . SER A 1 261 ? 0.4 -7.453 -6.297 1 63.41 261 SER A O 1
ATOM 1953 N N . SER A 1 262 ? 1.175 -8.375 -4.465 1 66.56 262 SER A N 1
ATOM 1954 C CA . SER A 1 262 ? 0.029 -7.926 -3.68 1 66.56 262 SER A CA 1
ATOM 1955 C C . SER A 1 262 ? 0.407 -7.723 -2.217 1 66.56 262 SER A C 1
ATOM 1957 O O . SER A 1 262 ? 1.269 -8.43 -1.688 1 66.56 262 SER A O 1
ATOM 1959 N N . TRP A 1 263 ? -0.017 -6.684 -1.691 1 72.19 263 TRP A N 1
ATOM 1960 C CA . TRP A 1 263 ? 0.218 -6.344 -0.292 1 72.19 263 TRP A CA 1
ATOM 1961 C C . TRP A 1 263 ? -1.004 -6.668 0.561 1 72.19 263 TRP A C 1
ATOM 1963 O O . TRP A 1 263 ? -2.043 -6.016 0.441 1 72.19 263 TRP A O 1
ATOM 1973 N N . PRO A 1 264 ? -0.866 -7.734 1.327 1 72.56 264 PRO A N 1
ATOM 1974 C CA . PRO A 1 264 ? -1.995 -8.008 2.219 1 72.56 264 PRO A CA 1
ATOM 1975 C C . PRO A 1 264 ? -2.125 -6.98 3.342 1 72.56 264 PRO A C 1
ATOM 1977 O O . PRO A 1 264 ? -1.116 -6.539 3.898 1 72.56 264 PRO A O 1
ATOM 1980 N N . VAL A 1 265 ? -3.236 -6.605 3.707 1 68.25 265 VAL A N 1
ATOM 1981 C CA . VAL A 1 265 ? -3.51 -5.551 4.68 1 68.25 265 VAL A CA 1
ATOM 1982 C C . VAL A 1 265 ? -2.99 -5.965 6.055 1 68.25 265 VAL A C 1
ATOM 1984 O O . VAL A 1 265 ? -2.602 -5.117 6.859 1 68.25 265 VAL A O 1
ATOM 1987 N N . GLU A 1 266 ? -2.855 -7.262 6.289 1 74.25 266 GLU A N 1
ATOM 1988 C CA . GLU A 1 266 ? -2.379 -7.73 7.586 1 74.25 266 GLU A CA 1
ATOM 1989 C C . GLU A 1 266 ? -0.922 -7.34 7.812 1 74.25 266 GLU A C 1
ATOM 1991 O O . GLU A 1 266 ? -0.486 -7.184 8.953 1 74.25 266 GLU A O 1
ATOM 1996 N N . VAL A 1 267 ? -0.226 -7.219 6.715 1 85.25 267 VAL A N 1
ATOM 1997 C CA . VAL A 1 267 ? 1.191 -6.887 6.801 1 85.25 267 VAL A CA 1
ATOM 1998 C C . VAL A 1 267 ? 1.354 -5.422 7.203 1 85.25 267 VAL A C 1
ATOM 2000 O O . VAL A 1 267 ? 2.334 -5.055 7.855 1 85.25 267 VAL A O 1
ATOM 2003 N N . THR A 1 268 ? 0.371 -4.652 6.871 1 87 268 THR A N 1
ATOM 2004 C CA . THR A 1 268 ? 0.483 -3.211 7.074 1 87 268 THR A CA 1
ATOM 2005 C C . THR A 1 268 ? 0.605 -2.881 8.555 1 87 268 THR A C 1
ATOM 2007 O O . THR A 1 268 ? 1.497 -2.133 8.961 1 87 268 THR A O 1
ATOM 2010 N N . PHE A 1 269 ? -0.261 -3.473 9.328 1 88.31 269 PHE A N 1
ATOM 2011 C CA . PHE A 1 269 ? -0.242 -3.146 10.75 1 88.31 269 PHE A CA 1
ATOM 2012 C C . PHE A 1 269 ? 1.021 -3.684 11.414 1 88.31 269 PHE A C 1
ATOM 2014 O O . PHE A 1 269 ? 1.601 -3.025 12.281 1 88.31 269 PHE A O 1
ATOM 2021 N N . ARG A 1 270 ? 1.432 -4.816 11.047 1 90.94 270 ARG A N 1
ATOM 2022 C CA . ARG A 1 270 ? 2.637 -5.395 11.633 1 90.94 270 ARG A CA 1
ATOM 2023 C C . ARG A 1 270 ? 3.875 -4.602 11.234 1 90.94 270 ARG A C 1
ATOM 2025 O O . ARG A 1 270 ? 4.77 -4.379 12.055 1 90.94 270 ARG A O 1
ATOM 2032 N N . ALA A 1 271 ? 3.949 -4.324 9.953 1 93.25 271 ALA A N 1
ATOM 2033 C CA . ALA A 1 271 ? 5.055 -3.492 9.492 1 93.25 271 ALA A CA 1
ATOM 2034 C C . ALA A 1 271 ? 5.051 -2.135 10.188 1 93.25 271 ALA A C 1
ATOM 2036 O O . ALA A 1 271 ? 6.109 -1.602 10.531 1 93.25 271 ALA A O 1
ATOM 2037 N N . PHE A 1 272 ? 3.848 -1.622 10.406 1 94.31 272 PHE A N 1
ATOM 2038 C CA . PHE A 1 272 ? 3.684 -0.337 11.078 1 94.31 272 PHE A CA 1
ATOM 2039 C C . PHE A 1 272 ? 4.207 -0.399 12.508 1 94.31 272 PHE A C 1
ATOM 2041 O O . PHE A 1 272 ? 4.992 0.456 12.922 1 94.31 272 PHE A O 1
ATOM 2048 N N . ALA A 1 273 ? 3.826 -1.363 13.211 1 93.31 273 ALA A N 1
ATOM 2049 C CA . ALA A 1 273 ? 4.273 -1.543 14.586 1 93.31 273 ALA A CA 1
ATOM 2050 C C . ALA A 1 273 ? 5.777 -1.795 14.648 1 93.31 273 ALA A C 1
ATOM 2052 O O . ALA A 1 273 ? 6.477 -1.218 15.484 1 93.31 273 ALA A O 1
ATOM 2053 N N . GLY A 1 274 ? 6.227 -2.709 13.773 1 94.94 274 GLY A N 1
ATOM 2054 C CA . GLY A 1 274 ? 7.648 -3.021 13.75 1 94.94 274 GLY A CA 1
ATOM 2055 C C . GLY A 1 274 ? 8.516 -1.813 13.461 1 94.94 274 GLY A C 1
ATOM 2056 O O . GLY A 1 274 ? 9.5 -1.563 14.164 1 94.94 274 GLY A O 1
ATOM 2057 N N . THR A 1 275 ? 8.172 -1.048 12.438 1 95.25 275 THR A N 1
ATOM 2058 C CA . THR A 1 275 ? 8.984 0.103 12.047 1 95.25 275 THR A CA 1
ATOM 2059 C C . THR A 1 275 ? 8.906 1.199 13.102 1 95.25 275 THR A C 1
ATOM 2061 O O . THR A 1 275 ? 9.867 1.948 13.297 1 95.25 275 THR A O 1
ATOM 2064 N N . SER A 1 276 ? 7.77 1.307 13.805 1 92.75 276 SER A N 1
ATOM 2065 C CA . SER A 1 276 ? 7.656 2.258 14.906 1 92.75 276 SER A CA 1
ATOM 2066 C C . SER A 1 276 ? 8.656 1.946 16.016 1 92.75 276 SER A C 1
ATOM 2068 O O . SER A 1 276 ? 9.398 2.828 16.453 1 92.75 276 SER A O 1
ATOM 2070 N N . VAL A 1 277 ? 8.727 0.742 16.328 1 92 277 VAL A N 1
ATOM 2071 C CA . VAL A 1 277 ? 9.617 0.314 17.406 1 92 277 VAL A CA 1
ATOM 2072 C C . VAL A 1 277 ? 11.07 0.451 16.969 1 92 277 VAL A C 1
ATOM 2074 O O . VAL A 1 277 ? 11.914 0.95 17.719 1 92 277 VAL A O 1
ATOM 2077 N N . CYS A 1 278 ? 11.328 -0.005 15.828 1 93.06 278 CYS A N 1
ATOM 2078 C CA . CYS A 1 278 ? 12.711 0.032 15.367 1 93.06 278 CYS A CA 1
ATOM 2079 C C . CYS A 1 278 ? 13.203 1.469 15.242 1 93.06 278 CYS A C 1
ATOM 2081 O O . CYS A 1 278 ? 14.344 1.772 15.594 1 93.06 278 CYS A O 1
ATOM 2083 N N . ALA A 1 279 ? 12.367 2.35 14.75 1 87.31 279 ALA A N 1
ATOM 2084 C CA . ALA A 1 279 ? 12.742 3.754 14.633 1 87.31 279 ALA A CA 1
ATOM 2085 C C . ALA A 1 279 ? 12.961 4.387 16 1 87.31 279 ALA A C 1
ATOM 2087 O O . ALA A 1 279 ? 13.898 5.16 16.203 1 87.31 279 ALA A O 1
ATOM 2088 N N . LEU A 1 280 ? 12.125 4.117 16.953 1 86.12 280 LEU A N 1
ATOM 2089 C CA . LEU A 1 280 ? 12.219 4.68 18.297 1 86.12 280 LEU A CA 1
ATOM 2090 C C . LEU A 1 280 ? 13.469 4.164 19.016 1 86.12 280 LEU A C 1
ATOM 2092 O O . LEU A 1 280 ? 14.164 4.93 19.672 1 86.12 280 LEU A O 1
ATOM 2096 N N . VAL A 1 281 ? 13.711 2.908 18.875 1 89.31 281 VAL A N 1
ATOM 2097 C CA . VAL A 1 281 ? 14.891 2.322 19.5 1 89.31 281 VAL A CA 1
ATOM 2098 C C . VAL A 1 281 ? 16.156 2.891 18.875 1 89.31 281 VAL A C 1
ATOM 2100 O O . VAL A 1 281 ? 17.109 3.223 19.578 1 89.31 281 VAL A O 1
ATOM 2103 N N . SER A 1 282 ? 16.125 2.914 17.578 1 87.06 282 SER A N 1
ATOM 2104 C CA . SER A 1 282 ? 17.281 3.49 16.891 1 87.06 282 SER A CA 1
ATOM 2105 C C . SER A 1 282 ? 17.531 4.926 17.328 1 87.06 282 SER A C 1
ATOM 2107 O O . SER A 1 282 ? 18.672 5.309 17.594 1 87.06 282 SER A O 1
ATOM 2109 N N . ARG A 1 283 ? 16.516 5.734 17.469 1 80.81 283 ARG A N 1
ATOM 2110 C CA . ARG A 1 283 ? 16.641 7.121 17.906 1 80.81 283 ARG A CA 1
ATOM 2111 C C . ARG A 1 283 ? 17.156 7.191 19.344 1 80.81 283 ARG A C 1
ATOM 2113 O O . ARG A 1 283 ? 17.953 8.062 19.688 1 80.81 283 ARG A O 1
ATOM 2120 N N . ALA A 1 284 ? 16.656 6.359 20.141 1 83.69 284 ALA A N 1
ATOM 2121 C CA . ALA A 1 284 ? 17.078 6.332 21.531 1 83.69 284 ALA A CA 1
ATOM 2122 C C . ALA A 1 284 ? 18.562 5.992 21.656 1 83.69 284 ALA A C 1
ATOM 2124 O O . ALA A 1 284 ? 19.297 6.617 22.438 1 83.69 284 ALA A O 1
ATOM 2125 N N . LEU A 1 285 ? 19.031 5.055 20.875 1 86.12 285 LEU A N 1
ATOM 2126 C CA . LEU A 1 285 ? 20.438 4.633 20.906 1 86.12 285 LEU A CA 1
ATOM 2127 C C . LEU A 1 285 ? 21.344 5.73 20.375 1 86.12 285 LEU A C 1
ATOM 2129 O O . LEU A 1 285 ? 22.422 5.969 20.922 1 86.12 285 LEU A O 1
ATOM 2133 N N . LEU A 1 286 ? 20.891 6.367 19.359 1 79.12 286 LEU A N 1
ATOM 2134 C CA . LEU A 1 286 ? 21.688 7.438 18.781 1 79.12 286 LEU A CA 1
ATOM 2135 C C . LEU A 1 286 ? 21.75 8.648 19.703 1 79.12 286 LEU A C 1
ATOM 2137 O O . LEU A 1 286 ? 22.766 9.336 19.781 1 79.12 286 LEU A O 1
ATOM 2141 N N . ASN A 1 287 ? 20.672 8.938 20.406 1 75.5 287 ASN A N 1
ATOM 2142 C CA . ASN A 1 287 ? 20.641 10.047 21.359 1 75.5 287 ASN A CA 1
ATOM 2143 C C . ASN A 1 287 ? 21.594 9.805 22.531 1 75.5 287 ASN A C 1
ATOM 2145 O O . ASN A 1 287 ? 22.125 10.75 23.109 1 75.5 287 ASN A O 1
ATOM 2149 N N . MET A 1 288 ? 21.781 8.594 22.844 1 78.88 288 MET A N 1
ATOM 2150 C CA . MET A 1 288 ? 22.672 8.258 23.953 1 78.88 288 MET A CA 1
ATOM 2151 C C . MET A 1 288 ? 24.125 8.453 23.562 1 78.88 288 MET A C 1
ATOM 2153 O O . MET A 1 288 ? 24.969 8.742 24.422 1 78.88 288 MET A O 1
ATOM 2157 N N . CYS A 1 289 ? 24.516 8.203 22.312 1 70.5 289 CYS A N 1
ATOM 2158 C CA . CYS A 1 289 ? 25.906 8.258 21.875 1 70.5 289 CYS A CA 1
ATOM 2159 C C . CYS A 1 289 ? 26.297 9.68 21.484 1 70.5 289 CYS A C 1
ATOM 2161 O O . CYS A 1 289 ? 27.484 9.977 21.312 1 70.5 289 CYS A O 1
ATOM 2163 N N . GLY A 1 290 ? 25.5 10.703 21.672 1 59.28 290 GLY A N 1
ATOM 2164 C CA . GLY A 1 290 ? 25.859 12.094 21.422 1 59.28 290 GLY A CA 1
ATOM 2165 C C . GLY A 1 290 ? 25.625 12.523 19.984 1 59.28 290 GLY A C 1
ATOM 2166 O O . GLY A 1 290 ? 25.219 11.719 19.141 1 59.28 290 GLY A O 1
ATOM 2167 N N . THR A 1 291 ? 25.875 13.844 19.547 1 51.22 291 THR A N 1
ATOM 2168 C CA . THR A 1 291 ? 25.469 14.688 18.422 1 51.22 291 THR A CA 1
ATOM 2169 C C . THR A 1 291 ? 26.109 14.219 17.125 1 51.22 291 THR A C 1
ATOM 2171 O O . THR A 1 291 ? 25.484 14.273 16.062 1 51.22 291 THR A O 1
ATOM 2174 N N . SER A 1 292 ? 27.344 13.773 17.203 1 43.91 292 SER A N 1
ATOM 2175 C CA . SER A 1 292 ? 28.062 13.531 15.969 1 43.91 292 SER A CA 1
ATOM 2176 C C . SER A 1 292 ? 27.469 12.367 15.188 1 43.91 292 SER A C 1
ATOM 2178 O O . SER A 1 292 ? 27.344 12.43 13.961 1 43.91 292 SER A O 1
ATOM 2180 N N . THR A 1 293 ? 27.094 11.469 15.828 1 38.72 293 THR A N 1
ATOM 2181 C CA . THR A 1 293 ? 26.547 10.281 15.172 1 38.72 293 THR A CA 1
ATOM 2182 C C . THR A 1 293 ? 25.141 10.547 14.648 1 38.72 293 THR A C 1
ATOM 2184 O O . THR A 1 293 ? 24.766 10.047 13.578 1 38.72 293 THR A O 1
ATOM 2187 N N . LYS A 1 294 ? 24.547 11.336 15.336 1 46.91 294 LYS A N 1
ATOM 2188 C CA . LYS A 1 294 ? 23.188 11.719 14.945 1 46.91 294 LYS A CA 1
ATOM 2189 C C . LYS A 1 294 ? 23.203 12.477 13.617 1 46.91 294 LYS A C 1
ATOM 2191 O O . LYS A 1 294 ? 22.312 12.289 12.781 1 46.91 294 LYS A O 1
ATOM 2196 N N . ALA A 1 295 ? 24.25 13.188 13.562 1 42.97 295 ALA A N 1
ATOM 2197 C CA . ALA A 1 295 ? 24.406 14.008 12.367 1 42.97 295 ALA A CA 1
ATOM 2198 C C . ALA A 1 295 ? 24.609 13.148 11.125 1 42.97 295 ALA A C 1
ATOM 2200 O O . ALA A 1 295 ? 24.281 13.562 10.016 1 42.97 295 ALA A O 1
ATOM 2201 N N . PHE A 1 296 ? 25.156 12.047 11.422 1 36.75 296 PHE A N 1
ATOM 2202 C CA . PHE A 1 296 ? 25.422 11.141 10.305 1 36.75 296 PHE A CA 1
ATOM 2203 C C . PHE A 1 296 ? 24.125 10.625 9.711 1 36.75 296 PHE A C 1
ATOM 2205 O O . PHE A 1 296 ? 24.062 10.336 8.508 1 36.75 296 PHE A O 1
ATOM 2212 N N . VAL A 1 297 ? 23.203 10.641 10.547 1 40.53 297 VAL A N 1
ATOM 2213 C CA . VAL A 1 297 ? 22 9.938 10.109 1 40.53 297 VAL A CA 1
ATOM 2214 C C . VAL A 1 297 ? 20.906 10.945 9.766 1 40.53 297 VAL A C 1
ATOM 2216 O O . VAL A 1 297 ? 20.109 10.719 8.844 1 40.53 297 VAL A O 1
ATOM 2219 N N . ILE A 1 298 ? 20.938 12.156 10.555 1 44.25 298 ILE A N 1
ATOM 2220 C CA . ILE A 1 298 ? 19.766 13.016 10.477 1 44.25 298 ILE A CA 1
ATOM 2221 C C . ILE A 1 298 ? 20.078 14.25 9.633 1 44.25 298 ILE A C 1
ATOM 2223 O O . ILE A 1 298 ? 21.094 14.898 9.828 1 44.25 298 ILE A O 1
ATOM 2227 N N . TYR A 1 299 ? 19.453 14.383 8.453 1 44.16 299 TYR A N 1
ATOM 2228 C CA . TYR A 1 299 ? 19.531 15.539 7.574 1 44.16 299 TYR A CA 1
ATOM 2229 C C . TYR A 1 299 ? 19.156 16.812 8.32 1 44.16 299 TYR A C 1
ATOM 2231 O O . TYR A 1 299 ? 18.219 16.812 9.125 1 44.16 299 TYR A O 1
ATOM 2239 N N . GLU A 1 300 ? 20.188 17.703 8.82 1 45.72 300 GLU A N 1
ATOM 2240 C CA . GLU A 1 300 ? 20.031 18.891 9.648 1 45.72 300 GLU A CA 1
ATOM 2241 C C . GLU A 1 300 ? 18.922 19.781 9.117 1 45.72 300 GLU A C 1
ATOM 2243 O O . GLU A 1 300 ? 18.875 20.109 7.922 1 45.72 300 GLU A O 1
ATOM 2248 N N . TRP A 1 301 ? 17.922 20 9.984 1 45.06 301 TRP A N 1
ATOM 2249 C CA . TRP A 1 301 ? 16.609 20.625 9.898 1 45.06 301 TRP A CA 1
ATOM 2250 C C . TRP A 1 301 ? 16.719 22.141 9.961 1 45.06 301 TRP A C 1
ATOM 2252 O O . TRP A 1 301 ? 17.141 22.703 10.969 1 45.06 301 TRP A O 1
ATOM 2262 N N . ASN A 1 302 ? 17.453 22.906 9.18 1 46 302 ASN A N 1
ATOM 2263 C CA . ASN A 1 302 ? 17.031 24.297 9.383 1 46 302 ASN A CA 1
ATOM 2264 C C . ASN A 1 302 ? 15.75 24.609 8.617 1 46 302 ASN A C 1
ATOM 2266 O O . ASN A 1 302 ? 15.766 24.766 7.395 1 46 302 ASN A O 1
ATOM 2270 N N . PRO A 1 303 ? 14.578 24.453 9.359 1 48.56 303 PRO A N 1
ATOM 2271 C CA . PRO A 1 303 ? 13.305 24.734 8.695 1 48.56 303 PRO A CA 1
ATOM 2272 C C . PRO A 1 303 ? 13.227 26.156 8.133 1 48.56 303 PRO A C 1
ATOM 2274 O O . PRO A 1 303 ? 13.602 27.109 8.812 1 48.56 303 PRO A O 1
ATOM 2277 N N . GLN A 1 304 ? 13.438 26.453 6.91 1 50.31 304 GLN A N 1
ATOM 2278 C CA . GLN A 1 304 ? 13.094 27.766 6.359 1 50.31 304 GLN A CA 1
ATOM 2279 C C . GLN A 1 304 ? 11.602 27.859 6.074 1 50.31 304 GLN A C 1
ATOM 2281 O O . GLN A 1 304 ? 10.945 26.859 5.789 1 50.31 304 GLN A O 1
ATOM 2286 N N . PRO A 1 305 ? 11.016 29.016 6.441 1 51.62 305 PRO A N 1
ATOM 2287 C CA . PRO A 1 305 ? 9.57 29.203 6.277 1 51.62 305 PRO A CA 1
ATOM 2288 C C . PRO A 1 305 ? 9.062 28.703 4.93 1 51.62 305 PRO A C 1
ATOM 2290 O O . PRO A 1 305 ? 8.102 27.922 4.883 1 51.62 305 PRO A O 1
ATOM 2293 N N . THR A 1 306 ? 9.312 29.578 3.785 1 58.69 306 THR A N 1
ATOM 2294 C CA . THR A 1 306 ? 8.703 29.188 2.518 1 58.69 306 THR A CA 1
ATOM 2295 C C . THR A 1 306 ? 9.727 28.5 1.615 1 58.69 306 THR A C 1
ATOM 2297 O O . THR A 1 306 ? 10.695 29.125 1.177 1 58.69 306 THR A O 1
ATOM 2300 N N . GLY A 1 307 ? 9.656 27.047 1.424 1 64.81 307 GLY A N 1
ATOM 2301 C CA . GLY A 1 307 ? 10.664 26.266 0.731 1 64.81 307 GLY A CA 1
ATOM 2302 C C . GLY A 1 307 ? 10.664 26.484 -0.77 1 64.81 307 GLY A C 1
ATOM 2303 O O . GLY A 1 307 ? 11.695 26.312 -1.425 1 64.81 307 GLY A O 1
ATOM 2304 N N . TRP A 1 308 ? 9.5 26.891 -1.405 1 80.94 308 TRP A N 1
ATOM 2305 C CA . TRP A 1 308 ? 9.438 27.062 -2.854 1 80.94 308 TRP A CA 1
ATOM 2306 C C . TRP A 1 308 ? 8.305 28.016 -3.24 1 80.94 308 TRP A C 1
ATOM 2308 O O . TRP A 1 308 ? 7.465 28.359 -2.404 1 80.94 308 TRP A O 1
ATOM 2318 N N . SER A 1 309 ? 8.375 28.688 -4.359 1 84.94 309 SER A N 1
ATOM 2319 C CA . SER A 1 309 ? 7.34 29.531 -4.926 1 84.94 309 SER A CA 1
ATOM 2320 C C . SER A 1 309 ? 6.836 28.984 -6.254 1 84.94 309 SER A C 1
ATOM 2322 O O . SER A 1 309 ? 7.473 28.109 -6.852 1 84.94 309 SER A O 1
ATOM 2324 N N . TRP A 1 310 ? 5.676 29.469 -6.742 1 84.38 310 TRP A N 1
ATOM 2325 C CA . TRP A 1 310 ? 5.066 29.016 -7.988 1 84.38 310 TRP A CA 1
ATOM 2326 C C . TRP A 1 310 ? 5.973 29.312 -9.18 1 84.38 310 TRP A C 1
ATOM 2328 O O . TRP A 1 310 ? 5.891 28.641 -10.211 1 84.38 310 TRP A O 1
ATOM 2338 N N . HIS A 1 311 ? 6.852 30.219 -9.023 1 89.31 311 HIS A N 1
ATOM 2339 C CA . HIS A 1 311 ? 7.773 30.578 -10.094 1 89.31 311 HIS A CA 1
ATOM 2340 C C . HIS A 1 311 ? 8.828 29.484 -10.281 1 89.31 311 HIS A C 1
ATOM 2342 O O . HIS A 1 311 ? 9.492 29.438 -11.32 1 89.31 311 HIS A O 1
ATOM 2348 N N . ASP A 1 312 ? 9 28.656 -9.281 1 93.19 312 ASP A N 1
ATOM 2349 C CA . ASP A 1 312 ? 10 27.594 -9.336 1 93.19 312 ASP A CA 1
ATOM 2350 C C . ASP A 1 312 ? 9.461 26.359 -10.07 1 93.19 312 ASP A C 1
ATOM 2352 O O . ASP A 1 312 ? 10.234 25.516 -10.531 1 93.19 312 ASP A O 1
ATOM 2356 N N . VAL A 1 313 ? 8.141 26.25 -10.219 1 90.69 313 VAL A N 1
ATOM 2357 C CA . VAL A 1 313 ? 7.477 25.016 -10.656 1 90.69 313 VAL A CA 1
ATOM 2358 C C . VAL A 1 313 ? 7.898 24.688 -12.086 1 90.69 313 VAL A C 1
ATOM 2360 O O . VAL A 1 313 ? 8.203 23.531 -12.398 1 90.69 313 VAL A O 1
ATOM 2363 N N . PRO A 1 314 ? 7.953 25.672 -12.961 1 94 314 PRO A N 1
ATOM 2364 C CA . PRO A 1 314 ? 8.391 25.312 -14.312 1 94 314 PRO A CA 1
ATOM 2365 C C . PRO A 1 314 ? 9.805 24.75 -14.344 1 94 314 PRO A C 1
ATOM 2367 O O . PRO A 1 314 ? 10.109 23.875 -15.164 1 94 314 PRO A O 1
ATOM 2370 N N . PHE A 1 315 ? 10.664 25.203 -13.484 1 95.5 315 PHE A N 1
ATOM 2371 C CA . PHE A 1 315 ? 12.039 24.703 -13.453 1 95.5 315 PHE A CA 1
ATOM 2372 C C . PHE A 1 315 ? 12.109 23.328 -12.812 1 95.5 315 PHE A C 1
ATOM 2374 O O . PHE A 1 315 ? 12.945 22.5 -13.188 1 95.5 315 PHE A O 1
ATOM 2381 N N . PHE A 1 316 ? 11.258 23.109 -11.844 1 96 316 PHE A N 1
ATOM 2382 C CA . PHE A 1 316 ? 11.148 21.766 -11.289 1 96 316 PHE A CA 1
ATOM 2383 C C . PHE A 1 316 ? 10.711 20.766 -12.367 1 96 316 PHE A C 1
ATOM 2385 O O . PHE A 1 316 ? 11.234 19.656 -12.438 1 96 316 PHE A O 1
ATOM 2392 N N . MET A 1 317 ? 9.758 21.203 -13.172 1 95.94 317 MET A N 1
ATOM 2393 C CA . MET A 1 317 ? 9.273 20.359 -14.258 1 95.94 317 MET A CA 1
ATOM 2394 C C . MET A 1 317 ? 10.367 20.109 -15.281 1 95.94 317 MET A C 1
ATOM 2396 O O . MET A 1 317 ? 10.523 18.969 -15.758 1 95.94 317 MET A O 1
ATOM 2400 N N . LEU A 1 318 ? 11.062 21.109 -15.578 1 97.06 318 LEU A N 1
ATOM 2401 C CA . LEU A 1 318 ? 12.156 20.969 -16.531 1 97.06 318 LEU A CA 1
ATOM 2402 C C . LEU A 1 318 ? 13.203 19.984 -16.016 1 97.06 318 LEU A C 1
ATOM 2404 O O . LEU A 1 318 ? 13.711 19.156 -16.781 1 97.06 318 LEU A O 1
ATOM 2408 N N . LEU A 1 319 ? 13.516 20.172 -14.773 1 97.44 319 LEU A N 1
ATOM 2409 C CA . LEU A 1 319 ? 14.469 19.25 -14.148 1 97.44 319 LEU A CA 1
ATOM 2410 C C . LEU A 1 319 ? 13.984 17.812 -14.25 1 97.44 319 LEU A C 1
ATOM 2412 O O . LEU A 1 319 ? 14.766 16.906 -14.562 1 97.44 319 LEU A O 1
ATOM 2416 N N . ALA A 1 320 ? 12.75 17.609 -14 1 97.94 320 ALA A N 1
ATOM 2417 C CA . ALA A 1 320 ? 12.172 16.266 -14.07 1 97.94 320 ALA A CA 1
ATOM 2418 C C . ALA A 1 320 ? 12.172 15.742 -15.5 1 97.94 320 ALA A C 1
ATOM 2420 O O . ALA A 1 320 ? 12.391 14.547 -15.734 1 97.94 320 ALA A O 1
ATOM 2421 N N . LEU A 1 321 ? 11.906 16.594 -16.469 1 97.69 321 LEU A N 1
ATOM 2422 C CA . LEU A 1 321 ? 11.898 16.234 -17.875 1 97.69 321 LEU A CA 1
ATOM 2423 C C . LEU A 1 321 ? 13.281 15.797 -18.328 1 97.69 321 LEU A C 1
ATOM 2425 O O . LEU A 1 321 ? 13.414 14.945 -19.219 1 97.69 321 LEU A O 1
ATOM 2429 N N . LEU A 1 322 ? 14.242 16.312 -17.688 1 97.88 322 LEU A N 1
ATOM 2430 C CA . LEU A 1 322 ? 15.617 15.953 -18.031 1 97.88 322 LEU A CA 1
ATOM 2431 C C . LEU A 1 322 ? 16.047 14.68 -17.312 1 97.88 322 LEU A C 1
ATOM 2433 O O . LEU A 1 322 ? 16.672 13.797 -17.906 1 97.88 322 LEU A O 1
ATOM 2437 N N . MET A 1 323 ? 15.664 14.594 -16.078 1 98.19 323 MET A N 1
ATOM 2438 C CA . MET A 1 323 ? 16.156 13.5 -15.25 1 98.19 323 MET A CA 1
ATOM 2439 C C . MET A 1 323 ? 15.43 12.195 -15.57 1 98.19 323 MET A C 1
ATOM 2441 O O . MET A 1 323 ? 15.984 11.109 -15.383 1 98.19 323 MET A O 1
ATOM 2445 N N . GLY A 1 324 ? 14.172 12.258 -16.047 1 97.69 324 GLY A N 1
ATOM 2446 C CA . GLY A 1 324 ? 13.43 11.062 -16.406 1 97.69 324 GLY A CA 1
ATOM 2447 C C . GLY A 1 324 ? 14.141 10.219 -17.453 1 97.69 324 GLY A C 1
ATOM 2448 O O . GLY A 1 324 ? 14.547 9.086 -17.156 1 97.69 324 GLY A O 1
ATOM 2449 N N . PRO A 1 325 ? 14.375 10.773 -18.594 1 98.12 325 PRO A N 1
ATOM 2450 C CA . PRO A 1 325 ? 15.133 10.039 -19.609 1 98.12 325 PRO A CA 1
ATOM 2451 C C . PRO A 1 325 ? 16.562 9.719 -19.172 1 98.12 325 PRO A C 1
ATOM 2453 O O . PRO A 1 325 ? 17.078 8.641 -19.469 1 98.12 325 PRO A O 1
ATOM 2456 N N . PHE A 1 326 ? 17.172 10.633 -18.469 1 98.62 326 PHE A N 1
ATOM 2457 C CA . PHE A 1 326 ? 18.531 10.398 -18 1 98.62 326 PHE A CA 1
ATOM 2458 C C . PHE A 1 326 ? 18.594 9.148 -17.125 1 98.62 326 PHE A C 1
ATOM 2460 O O . PHE A 1 326 ? 19.516 8.336 -17.25 1 98.62 326 PHE A O 1
ATOM 2467 N N . SER A 1 327 ? 17.688 9.039 -16.234 1 98.25 327 SER A N 1
ATOM 2468 C CA . SER A 1 327 ? 17.672 7.867 -15.359 1 98.25 327 SER A CA 1
ATOM 2469 C C . SER A 1 327 ? 17.484 6.582 -16.156 1 98.25 327 SER A C 1
ATOM 2471 O O . SER A 1 327 ? 18.031 5.539 -15.805 1 98.25 327 SER A O 1
ATOM 2473 N N . ALA A 1 328 ? 16.672 6.598 -17.234 1 97.94 328 ALA A N 1
ATOM 2474 C CA . ALA A 1 328 ? 16.453 5.434 -18.094 1 97.94 328 ALA A CA 1
ATOM 2475 C C . ALA A 1 328 ? 17.75 5.008 -18.766 1 97.94 328 ALA A C 1
ATOM 2477 O O . ALA A 1 328 ? 18.094 3.82 -18.797 1 97.94 328 ALA A O 1
ATOM 2478 N N . PHE A 1 329 ? 18.469 5.98 -19.234 1 98 329 PHE A N 1
ATOM 2479 C CA . PHE A 1 329 ? 19.719 5.676 -19.922 1 98 329 PHE A CA 1
ATOM 2480 C C . PHE A 1 329 ? 20.797 5.285 -18.922 1 98 329 PHE A C 1
ATOM 2482 O O . PHE A 1 329 ? 21.688 4.496 -19.234 1 98 329 PHE A O 1
ATOM 2489 N N . HIS A 1 330 ? 20.719 5.906 -17.781 1 98 330 HIS A N 1
ATOM 2490 C CA . HIS A 1 330 ? 21.625 5.48 -16.719 1 98 330 HIS A CA 1
ATOM 2491 C C . HIS A 1 330 ? 21.453 3.994 -16.422 1 98 330 HIS A C 1
ATOM 2493 O O . HIS A 1 330 ? 22.438 3.275 -16.25 1 98 330 HIS A O 1
ATOM 2499 N N . THR A 1 331 ? 20.219 3.51 -16.359 1 97.31 331 THR A N 1
ATOM 2500 C CA . THR A 1 331 ? 19.938 2.096 -16.141 1 97.31 331 THR A CA 1
ATOM 2501 C C . THR A 1 331 ? 20.547 1.242 -17.25 1 97.31 331 THR A C 1
ATOM 2503 O O . THR A 1 331 ? 21.172 0.221 -16.984 1 97.31 331 THR A O 1
ATOM 2506 N N . ARG A 1 332 ? 20.375 1.65 -18.469 1 96.88 332 ARG A N 1
ATOM 2507 C CA . ARG A 1 332 ? 20.906 0.905 -19.609 1 96.88 332 ARG A CA 1
ATOM 2508 C C . ARG A 1 332 ? 22.422 0.88 -19.594 1 96.88 332 ARG A C 1
ATOM 2510 O O . ARG A 1 332 ? 23.047 -0.127 -19.953 1 96.88 332 ARG A O 1
ATOM 2517 N N . ALA A 1 333 ? 23 2.01 -19.188 1 97.75 333 ALA A N 1
ATOM 2518 C CA . ALA A 1 333 ? 24.469 2.076 -19.094 1 97.75 333 ALA A CA 1
ATOM 2519 C C . ALA A 1 333 ? 24.984 1.12 -18.031 1 97.75 333 ALA A C 1
ATOM 2521 O O . ALA A 1 333 ? 25.984 0.428 -18.234 1 97.75 333 ALA A O 1
ATOM 2522 N N . CYS A 1 334 ? 24.344 1.128 -16.922 1 96.69 334 CYS A N 1
ATOM 2523 C CA . CYS A 1 334 ? 24.719 0.212 -15.852 1 96.69 334 CYS A CA 1
ATOM 2524 C C . CYS A 1 334 ? 24.641 -1.235 -16.312 1 96.69 334 CYS A C 1
ATOM 2526 O O . CYS A 1 334 ? 25.562 -2.025 -16.062 1 96.69 334 CYS A O 1
ATOM 2528 N N . LEU A 1 335 ? 23.578 -1.604 -17.016 1 94.94 335 LEU A N 1
ATOM 2529 C CA . LEU A 1 335 ? 23.375 -2.973 -17.484 1 94.94 335 LEU A CA 1
ATOM 2530 C C . LEU A 1 335 ? 24.406 -3.338 -18.547 1 94.94 335 LEU A C 1
ATOM 2532 O O . LEU A 1 335 ? 24.891 -4.473 -18.578 1 94.94 335 LEU A O 1
ATOM 2536 N N . ALA A 1 336 ? 24.734 -2.387 -19.391 1 95.94 336 ALA A N 1
ATOM 2537 C CA . ALA A 1 336 ? 25.75 -2.619 -20.406 1 95.94 336 ALA A CA 1
ATOM 2538 C C . ALA A 1 336 ? 27.109 -2.916 -19.781 1 95.94 336 ALA A C 1
ATOM 2540 O O . ALA A 1 336 ? 27.812 -3.83 -20.219 1 95.94 336 ALA A O 1
ATOM 2541 N N . VAL A 1 337 ? 27.438 -2.145 -18.797 1 96.56 337 VAL A N 1
ATOM 2542 C CA . VAL A 1 337 ? 28.719 -2.338 -18.125 1 96.56 337 VAL A CA 1
ATOM 2543 C C . VAL A 1 337 ? 28.719 -3.682 -17.406 1 96.56 337 VAL A C 1
ATOM 2545 O O . VAL A 1 337 ? 29.719 -4.395 -17.391 1 96.56 337 VAL A O 1
ATOM 2548 N N . ALA A 1 338 ? 27.656 -3.994 -16.812 1 93.88 338 ALA A N 1
ATOM 2549 C CA . ALA A 1 338 ? 27.547 -5.281 -16.125 1 93.88 338 ALA A CA 1
ATOM 2550 C C . ALA A 1 338 ? 27.75 -6.438 -17.094 1 93.88 338 ALA A C 1
ATOM 2552 O O . ALA A 1 338 ? 28.391 -7.434 -16.766 1 93.88 338 ALA A O 1
ATOM 2553 N N . SER A 1 339 ? 27.203 -6.34 -18.297 1 93 339 SER A N 1
ATOM 2554 C CA . SER A 1 339 ? 27.328 -7.387 -19.312 1 93 339 SER A CA 1
ATOM 2555 C C . SER A 1 339 ? 28.766 -7.512 -19.797 1 93 339 SER A C 1
ATOM 2557 O O . SER A 1 339 ? 29.281 -8.625 -19.969 1 93 339 SER A O 1
ATOM 2559 N N . VAL A 1 340 ? 29.406 -6.391 -20 1 94.88 340 VAL A N 1
ATOM 2560 C CA . VAL A 1 340 ? 30.797 -6.387 -20.453 1 94.88 340 VAL A CA 1
ATOM 2561 C C . VAL A 1 340 ? 31.688 -7.008 -19.375 1 94.88 340 VAL A C 1
ATOM 2563 O O . VAL A 1 340 ? 32.594 -7.797 -19.672 1 94.88 340 VAL A O 1
ATOM 2566 N N . ARG A 1 341 ? 31.438 -6.637 -18.156 1 94.19 341 ARG A N 1
ATOM 2567 C CA . ARG A 1 341 ? 32.219 -7.176 -17.047 1 94.19 341 ARG A CA 1
ATOM 2568 C C . ARG A 1 341 ? 32 -8.68 -16.922 1 94.19 341 ARG A C 1
ATOM 2570 O O . ARG A 1 341 ? 32.969 -9.422 -16.656 1 94.19 341 ARG A O 1
ATOM 2577 N N . GLN A 1 342 ? 30.844 -9.109 -17.078 1 91.5 342 GLN A N 1
ATOM 2578 C CA . GLN A 1 342 ? 30.531 -10.539 -17.016 1 91.5 342 GLN A CA 1
ATOM 2579 C C . GLN A 1 342 ? 31.266 -11.312 -18.094 1 91.5 342 GLN A C 1
ATOM 2581 O O . GLN A 1 342 ? 31.797 -12.398 -17.844 1 91.5 342 GLN A O 1
ATOM 2586 N N . THR A 1 343 ? 31.266 -10.789 -19.281 1 92.81 343 THR A N 1
ATOM 2587 C CA . THR A 1 343 ? 31.969 -11.43 -20.391 1 92.81 343 THR A CA 1
ATOM 2588 C C . THR A 1 343 ? 33.469 -11.477 -20.141 1 92.81 343 THR A C 1
ATOM 2590 O O . THR A 1 343 ? 34.125 -12.484 -20.422 1 92.81 343 THR A O 1
ATOM 2593 N N . LEU A 1 344 ? 33.938 -10.406 -19.609 1 93.25 344 LEU A N 1
ATOM 2594 C CA . LEU A 1 344 ? 35.375 -10.344 -19.297 1 93.25 344 LEU A CA 1
ATOM 2595 C C . LEU A 1 344 ? 35.719 -11.352 -18.203 1 93.25 344 LEU A C 1
ATOM 2597 O O . LEU A 1 344 ? 36.75 -12.023 -18.297 1 93.25 344 LEU A O 1
ATOM 2601 N N . MET A 1 345 ? 34.938 -11.438 -17.203 1 91.5 345 MET A N 1
ATOM 2602 C CA . MET A 1 345 ? 35.188 -12.367 -16.109 1 91.5 345 MET A CA 1
ATOM 2603 C C . MET A 1 345 ? 35.062 -13.812 -16.594 1 91.5 345 MET A C 1
ATOM 2605 O O . MET A 1 345 ? 35.781 -14.695 -16.078 1 91.5 345 MET A O 1
ATOM 2609 N N . GLN A 1 346 ? 34.188 -14.055 -17.531 1 90.62 346 GLN A N 1
ATOM 2610 C CA . GLN A 1 346 ? 34.062 -15.391 -18.109 1 90.62 346 GLN A CA 1
ATOM 2611 C C . GLN A 1 346 ? 35.312 -15.773 -18.906 1 90.62 346 GLN A C 1
ATOM 2613 O O . GLN A 1 346 ? 35.75 -16.922 -18.875 1 90.62 346 GLN A O 1
ATOM 2618 N N . ARG A 1 347 ? 35.844 -14.844 -19.609 1 92.56 347 ARG A N 1
ATOM 2619 C CA . ARG A 1 347 ? 37.062 -15.086 -20.359 1 92.56 347 ARG A CA 1
ATOM 2620 C C . ARG A 1 347 ? 38.25 -15.398 -19.438 1 92.56 347 ARG A C 1
ATOM 2622 O O . ARG A 1 347 ? 39.125 -16.172 -19.797 1 92.56 347 ARG A O 1
ATOM 2629 N N . LEU A 1 348 ? 38.125 -14.82 -18.234 1 93.88 348 LEU A N 1
ATOM 2630 C CA . LEU A 1 348 ? 39.188 -15.016 -17.25 1 93.88 348 LEU A CA 1
ATOM 2631 C C . LEU A 1 348 ? 38.781 -16.062 -16.219 1 93.88 348 LEU A C 1
ATOM 2633 O O . LEU A 1 348 ? 39.219 -16.016 -15.07 1 93.88 348 LEU A O 1
ATOM 2637 N N . SER A 1 349 ? 37.906 -16.891 -16.625 1 89.31 349 SER A N 1
ATOM 2638 C CA . SER A 1 349 ? 37.312 -17.859 -15.711 1 89.31 349 SER A CA 1
ATOM 2639 C C . SER A 1 349 ? 38.375 -18.766 -15.102 1 89.31 349 SER A C 1
ATOM 2641 O O . SER A 1 349 ? 38.219 -19.281 -14 1 89.31 349 SER A O 1
ATOM 2643 N N . ALA A 1 350 ? 39.5 -18.953 -15.664 1 91.38 350 ALA A N 1
ATOM 2644 C CA . ALA A 1 350 ? 40.594 -19.812 -15.188 1 91.38 350 ALA A CA 1
ATOM 2645 C C . ALA A 1 350 ? 41.219 -19.266 -13.906 1 91.38 350 ALA A C 1
ATOM 2647 O O . ALA A 1 350 ? 41.781 -20.016 -13.117 1 91.38 350 ALA A O 1
ATOM 2648 N N . TYR A 1 351 ? 41 -17.984 -13.633 1 91.12 351 TYR A N 1
ATOM 2649 C CA . TYR A 1 351 ? 41.625 -17.344 -12.492 1 91.12 351 TYR A CA 1
ATOM 2650 C C . TYR A 1 351 ? 40.625 -17.031 -11.398 1 91.12 351 TYR A C 1
ATOM 2652 O O . TYR A 1 351 ? 40.906 -16.281 -10.477 1 91.12 351 TYR A O 1
ATOM 2660 N N . GLN A 1 352 ? 39.531 -17.656 -11.484 1 85.12 352 GLN A N 1
ATOM 2661 C CA . GLN A 1 352 ? 38.5 -17.422 -10.453 1 85.12 352 GLN A CA 1
ATOM 2662 C C . GLN A 1 352 ? 38.906 -18.078 -9.133 1 85.12 352 GLN A C 1
ATOM 2664 O O . GLN A 1 352 ? 39.5 -19.156 -9.133 1 85.12 352 GLN A O 1
ATOM 2669 N N . PRO A 1 353 ? 38.719 -17.359 -8.039 1 89.25 353 PRO A N 1
ATOM 2670 C CA . PRO A 1 353 ? 37.969 -16.125 -7.809 1 89.25 353 PRO A CA 1
ATOM 2671 C C . PRO A 1 353 ? 38.844 -14.883 -7.773 1 89.25 353 PRO A C 1
ATOM 2673 O O . PRO A 1 353 ? 38.344 -13.781 -7.512 1 89.25 353 PRO A O 1
ATOM 2676 N N . TYR A 1 354 ? 40.125 -14.992 -8.023 1 92 354 TYR A N 1
ATOM 2677 C CA . TYR A 1 354 ? 41.094 -13.922 -7.859 1 92 354 TYR A CA 1
ATOM 2678 C C . TYR A 1 354 ? 40.875 -12.82 -8.883 1 92 354 TYR A C 1
ATOM 2680 O O . TYR A 1 354 ? 41.156 -11.648 -8.609 1 92 354 TYR A O 1
ATOM 2688 N N . ASN A 1 355 ? 40.375 -13.133 -10.031 1 93.25 355 ASN A N 1
ATOM 2689 C CA . ASN A 1 355 ? 40.094 -12.109 -11.031 1 93.25 355 ASN A CA 1
ATOM 2690 C C . ASN A 1 355 ? 39 -11.148 -10.562 1 93.25 355 ASN A C 1
ATOM 2692 O O . ASN A 1 355 ? 39.125 -9.938 -10.758 1 93.25 355 ASN A O 1
ATOM 2696 N N . LYS A 1 356 ? 38 -11.734 -9.977 1 92.69 356 LYS A N 1
ATOM 2697 C CA . LYS A 1 356 ? 36.938 -10.898 -9.453 1 92.69 356 LYS A CA 1
ATOM 2698 C C . LYS A 1 356 ? 37.438 -10.047 -8.281 1 92.69 356 LYS A C 1
ATOM 2700 O O . LYS A 1 356 ? 37.031 -8.891 -8.133 1 92.69 356 LYS A O 1
ATOM 2705 N N . MET A 1 357 ? 38.281 -10.609 -7.453 1 94 357 MET A N 1
ATOM 2706 C CA . MET A 1 357 ? 38.844 -9.875 -6.336 1 94 357 MET A CA 1
ATOM 2707 C C . MET A 1 357 ? 39.719 -8.727 -6.836 1 94 357 MET A C 1
ATOM 2709 O O . MET A 1 357 ? 39.656 -7.609 -6.324 1 94 357 MET A O 1
ATOM 2713 N N . ALA A 1 358 ? 40.5 -9.039 -7.809 1 95.56 358 ALA A N 1
ATOM 2714 C CA . ALA A 1 358 ? 41.375 -8.023 -8.391 1 95.56 358 ALA A CA 1
ATOM 2715 C C . ALA A 1 358 ? 40.531 -6.883 -8.984 1 95.56 358 ALA A C 1
ATOM 2717 O O . ALA A 1 358 ? 40.938 -5.711 -8.883 1 95.56 358 ALA A O 1
ATOM 2718 N N . ASP A 1 359 ? 39.531 -7.273 -9.609 1 95.5 359 ASP A N 1
ATOM 2719 C CA . ASP A 1 359 ? 38.656 -6.266 -10.195 1 95.5 359 ASP A CA 1
ATOM 2720 C C . ASP A 1 359 ? 38.094 -5.32 -9.125 1 95.5 359 ASP A C 1
ATOM 2722 O O . ASP A 1 359 ? 38.125 -4.102 -9.297 1 95.5 359 ASP A O 1
ATOM 2726 N N . ALA A 1 360 ? 37.656 -5.867 -8.031 1 96 360 ALA A N 1
ATOM 2727 C CA . ALA A 1 360 ? 37.094 -5.074 -6.949 1 96 360 ALA A CA 1
ATOM 2728 C C . ALA A 1 360 ? 38.156 -4.176 -6.312 1 96 360 ALA A C 1
ATOM 2730 O O . ALA A 1 360 ? 37.875 -3.012 -6.004 1 96 360 ALA A O 1
ATOM 2731 N N . VAL A 1 361 ? 39.344 -4.648 -6.133 1 97.62 361 VAL A N 1
ATOM 2732 C CA . VAL A 1 361 ? 40.406 -3.91 -5.492 1 97.62 361 VAL A CA 1
ATOM 2733 C C . VAL A 1 361 ? 40.906 -2.783 -6.41 1 97.62 361 VAL A C 1
ATOM 2735 O O . VAL A 1 361 ? 41.062 -1.646 -5.965 1 97.62 361 VAL A O 1
ATOM 2738 N N . LEU A 1 362 ? 41.062 -3.135 -7.676 1 97.19 362 LEU A N 1
ATOM 2739 C CA . LEU A 1 362 ? 41.5 -2.129 -8.633 1 97.19 362 LEU A CA 1
ATOM 2740 C C . LEU A 1 362 ? 40.469 -1.036 -8.797 1 97.19 362 LEU A C 1
ATOM 2742 O O . LEU A 1 362 ? 40.781 0.143 -8.922 1 97.19 362 LEU A O 1
ATOM 2746 N N . TYR A 1 363 ? 39.25 -1.454 -8.805 1 97.5 363 TYR A N 1
ATOM 2747 C CA . TYR A 1 363 ? 38.188 -0.466 -8.961 1 97.5 363 TYR A CA 1
ATOM 2748 C C . TYR A 1 363 ? 38.125 0.447 -7.742 1 97.5 363 TYR A C 1
ATOM 2750 O O . TYR A 1 363 ? 37.844 1.646 -7.875 1 97.5 363 TYR A O 1
ATOM 2758 N N . GLY A 1 364 ? 38.25 -0.129 -6.516 1 97.31 364 GLY A N 1
ATOM 2759 C CA . GLY A 1 364 ? 38.312 0.698 -5.32 1 97.31 364 GLY A CA 1
ATOM 2760 C C . GLY A 1 364 ? 39.438 1.726 -5.363 1 97.31 364 GLY A C 1
ATOM 2761 O O . GLY A 1 364 ? 39.219 2.881 -4.984 1 97.31 364 GLY A O 1
ATOM 2762 N N . GLY A 1 365 ? 40.562 1.297 -5.82 1 97.69 365 GLY A N 1
ATOM 2763 C CA . GLY A 1 365 ? 41.656 2.217 -5.996 1 97.69 365 GLY A CA 1
ATOM 2764 C C . GLY A 1 365 ? 41.406 3.273 -7.055 1 97.69 365 GLY A C 1
ATOM 2765 O O . GLY A 1 365 ? 41.781 4.434 -6.887 1 97.69 365 GLY A O 1
ATOM 2766 N N . LEU A 1 366 ? 40.781 2.852 -8.086 1 98 366 LEU A N 1
ATOM 2767 C CA . LEU A 1 366 ? 40.469 3.777 -9.164 1 98 366 LEU A CA 1
ATOM 2768 C C . LEU A 1 366 ? 39.531 4.875 -8.68 1 98 366 LEU A C 1
ATOM 2770 O O . LEU A 1 366 ? 39.688 6.039 -9.047 1 98 366 LEU A O 1
ATOM 2774 N N . VAL A 1 367 ? 38.531 4.512 -7.902 1 97.94 367 VAL A N 1
ATOM 2775 C CA . VAL A 1 367 ? 37.562 5.477 -7.363 1 97.94 367 VAL A CA 1
ATOM 2776 C C . VAL A 1 367 ? 38.281 6.484 -6.477 1 97.94 367 VAL A C 1
ATOM 2778 O O . VAL A 1 367 ? 38.125 7.695 -6.637 1 97.94 367 VAL A O 1
ATOM 2781 N N . ALA A 1 368 ? 39.125 5.977 -5.555 1 97.44 368 ALA A N 1
ATOM 2782 C CA . ALA A 1 368 ? 39.875 6.844 -4.652 1 97.44 368 ALA A CA 1
ATOM 2783 C C . ALA A 1 368 ? 40.812 7.762 -5.422 1 97.44 368 ALA A C 1
ATOM 2785 O O . ALA A 1 368 ? 40.938 8.953 -5.109 1 97.44 368 ALA A O 1
ATOM 2786 N N . LEU A 1 369 ? 41.438 7.223 -6.387 1 98 369 LEU A N 1
ATOM 2787 C CA . LEU A 1 369 ? 42.375 7.984 -7.203 1 98 369 LEU A CA 1
ATOM 2788 C C . LEU A 1 369 ? 41.656 9.078 -7.98 1 98 369 LEU A C 1
ATOM 2790 O O . LEU A 1 369 ? 42.094 10.234 -7.988 1 98 369 LEU A O 1
ATOM 2794 N N . THR A 1 370 ? 40.594 8.727 -8.625 1 98.19 370 THR A N 1
ATOM 2795 C CA . THR A 1 370 ? 39.844 9.68 -9.43 1 98.19 370 THR A CA 1
ATOM 2796 C C . THR A 1 370 ? 39.281 10.797 -8.555 1 98.19 370 THR A C 1
ATOM 2798 O O . THR A 1 370 ? 39.406 11.977 -8.898 1 98.19 370 THR A O 1
ATOM 2801 N N . TYR A 1 371 ? 38.688 10.438 -7.422 1 97.5 371 TYR A N 1
ATOM 2802 C CA . TYR A 1 371 ? 38.125 11.445 -6.527 1 97.5 371 TYR A CA 1
ATOM 2803 C C . TYR A 1 371 ? 39.188 12.414 -6.051 1 97.5 371 TYR A C 1
ATOM 2805 O O . TYR A 1 371 ? 38.969 13.633 -6.035 1 97.5 371 TYR A O 1
ATOM 2813 N N . SER A 1 372 ? 40.375 11.898 -5.719 1 97.06 372 SER A N 1
ATOM 2814 C CA . SER A 1 372 ? 41.469 12.727 -5.199 1 97.06 372 SER A CA 1
ATOM 2815 C C . SER A 1 372 ? 42.031 13.633 -6.285 1 97.06 372 SER A C 1
ATOM 2817 O O . SER A 1 372 ? 42.344 14.797 -6.027 1 97.06 372 SER A O 1
ATOM 2819 N N . LEU A 1 373 ? 42.094 13.141 -7.453 1 97.5 373 LEU A N 1
ATOM 2820 C CA . LEU A 1 373 ? 42.688 13.914 -8.547 1 97.5 373 LEU A CA 1
ATOM 2821 C C . LEU A 1 373 ? 41.719 15 -9.008 1 97.5 373 LEU A C 1
ATOM 2823 O O . LEU A 1 373 ? 42.125 16.141 -9.25 1 97.5 373 LEU A O 1
ATOM 2827 N N . VAL A 1 374 ? 40.469 14.664 -9.148 1 97.62 374 VAL A N 1
ATOM 2828 C CA . VAL A 1 374 ? 39.469 15.625 -9.609 1 97.62 374 VAL A CA 1
ATOM 2829 C C . VAL A 1 374 ? 39.312 16.734 -8.578 1 97.62 374 VAL A C 1
ATOM 2831 O O . VAL A 1 374 ? 39.062 17.891 -8.93 1 97.62 374 VAL A O 1
ATOM 2834 N N . ALA A 1 375 ? 39.438 16.375 -7.328 1 96 375 ALA A N 1
ATOM 2835 C CA . ALA A 1 375 ? 39.312 17.359 -6.258 1 96 375 ALA A CA 1
ATOM 2836 C C . ALA A 1 375 ? 40.375 18.438 -6.379 1 96 375 ALA A C 1
ATOM 2838 O O . ALA A 1 375 ? 40.188 19.578 -5.938 1 96 375 ALA A O 1
ATOM 2839 N N . LEU A 1 376 ? 41.531 18.141 -7.035 1 95.31 376 LEU A N 1
ATOM 2840 C CA . LEU A 1 376 ? 42.594 19.109 -7.203 1 95.31 376 LEU A CA 1
ATOM 2841 C C . LEU A 1 376 ? 42.219 20.203 -8.203 1 95.31 376 LEU A C 1
ATOM 2843 O O . LEU A 1 376 ? 42.812 21.281 -8.227 1 95.31 376 LEU A O 1
ATOM 2847 N N . LEU A 1 377 ? 41.219 19.922 -8.977 1 94.31 377 LEU A N 1
ATOM 2848 C CA . LEU A 1 377 ? 40.812 20.859 -10 1 94.31 377 LEU A CA 1
ATOM 2849 C C . LEU A 1 377 ? 39.844 21.906 -9.422 1 94.31 377 LEU A C 1
ATOM 2851 O O . LEU A 1 377 ? 39.5 22.875 -10.086 1 94.31 377 LEU A O 1
ATOM 2855 N N . ALA A 1 378 ? 39.5 21.734 -8.156 1 92 378 ALA A N 1
ATOM 2856 C CA . ALA A 1 378 ? 38.5 22.625 -7.523 1 92 378 ALA A CA 1
ATOM 2857 C C . ALA A 1 378 ? 39.125 23.953 -7.152 1 92 378 ALA A C 1
ATOM 2859 O O . ALA A 1 378 ? 40.344 24.062 -6.996 1 92 378 ALA A O 1
ATOM 2860 N N . ASN A 1 379 ? 38.25 25.047 -7.07 1 87.56 379 ASN A N 1
ATOM 2861 C CA . ASN A 1 379 ? 38.688 26.328 -6.523 1 87.56 379 ASN A CA 1
ATOM 2862 C C . ASN A 1 379 ? 38.312 26.453 -5.043 1 87.56 379 ASN A C 1
ATOM 2864 O O . ASN A 1 379 ? 37.156 26.406 -4.68 1 87.56 379 ASN A O 1
ATOM 2868 N N . CYS A 1 380 ? 39.344 26.594 -4.219 1 88.81 380 CYS A N 1
ATOM 2869 C CA . CYS A 1 380 ? 39.125 26.688 -2.777 1 88.81 380 CYS A CA 1
ATOM 2870 C C . CYS A 1 380 ? 38.25 27.891 -2.428 1 88.81 380 CYS A C 1
ATOM 2872 O O . CYS A 1 380 ? 38.375 28.938 -3.049 1 88.81 380 CYS A O 1
ATOM 2874 N N . LYS A 1 381 ? 37.438 27.703 -1.516 1 86.62 381 LYS A N 1
ATOM 2875 C CA . LYS A 1 381 ? 36.531 28.766 -1.081 1 86.62 381 LYS A CA 1
ATOM 2876 C C . LYS A 1 381 ? 36.656 29.016 0.42 1 86.62 381 LYS A C 1
ATOM 2878 O O . LYS A 1 381 ? 37.062 28.125 1.168 1 86.62 381 LYS A O 1
ATOM 2883 N N . HIS A 1 382 ? 36.25 30.266 0.855 1 83.25 382 HIS A N 1
ATOM 2884 C CA . HIS A 1 382 ? 36.312 30.609 2.268 1 83.25 382 HIS A CA 1
ATOM 2885 C C . HIS A 1 382 ? 35.156 30.016 3.049 1 83.25 382 HIS A C 1
ATOM 2887 O O . HIS A 1 382 ? 34.031 29.984 2.547 1 83.25 382 HIS A O 1
ATOM 2893 N N . THR A 1 383 ? 35.469 29.438 4.156 1 71.12 383 THR A N 1
ATOM 2894 C CA . THR A 1 383 ? 34.469 28.766 5 1 71.12 383 THR A CA 1
ATOM 2895 C C . THR A 1 383 ? 33.531 29.797 5.633 1 71.12 383 THR A C 1
ATOM 2897 O O . THR A 1 383 ? 33.969 30.75 6.262 1 71.12 383 THR A O 1
ATOM 2900 N N . ALA A 1 384 ? 32.375 29.938 5.242 1 56.28 384 ALA A N 1
ATOM 2901 C CA . ALA A 1 384 ? 31.422 30.766 5.988 1 56.28 384 ALA A CA 1
ATOM 2902 C C . ALA A 1 384 ? 31.125 30.172 7.363 1 56.28 384 ALA A C 1
ATOM 2904 O O . ALA A 1 384 ? 31.219 28.953 7.551 1 56.28 384 ALA A O 1
ATOM 2905 N N . GLN A 1 385 ? 31.109 31 8.555 1 49.19 385 GLN A N 1
ATOM 2906 C CA . GLN A 1 385 ? 30.969 30.703 9.977 1 49.19 385 GLN A CA 1
ATOM 2907 C C . GLN A 1 385 ? 30.141 29.438 10.188 1 49.19 385 GLN A C 1
ATOM 2909 O O . GLN A 1 385 ? 30.469 28.609 11.047 1 49.19 385 GLN A O 1
ATOM 2914 N N . ASP A 1 386 ? 28.906 29.453 9.789 1 46.56 386 ASP A N 1
ATOM 2915 C CA . ASP A 1 386 ? 27.953 28.469 10.281 1 46.56 386 ASP A CA 1
ATOM 2916 C C . ASP A 1 386 ? 27.953 27.219 9.406 1 46.56 386 ASP A C 1
ATOM 2918 O O . ASP A 1 386 ? 27.047 26.391 9.484 1 46.56 386 ASP A O 1
ATOM 2922 N N . ALA A 1 387 ? 28.969 27.234 8.578 1 47.97 387 ALA A N 1
ATOM 2923 C CA . ALA A 1 387 ? 28.812 26.297 7.465 1 47.97 387 ALA A CA 1
ATOM 2924 C C . ALA A 1 387 ? 29.141 24.875 7.898 1 47.97 387 ALA A C 1
ATOM 2926 O O . ALA A 1 387 ? 29.922 24.656 8.82 1 47.97 387 ALA A O 1
ATOM 2927 N N . ALA A 1 388 ? 28.453 23.953 7.547 1 53.53 388 ALA A N 1
ATOM 2928 C CA . ALA A 1 388 ? 28.531 22.5 7.555 1 53.53 388 ALA A CA 1
ATOM 2929 C C . ALA A 1 388 ? 29.984 22.031 7.379 1 53.53 388 ALA A C 1
ATOM 2931 O O . ALA A 1 388 ? 30.844 22.812 6.949 1 53.53 388 ALA A O 1
ATOM 2932 N N . GLN A 1 389 ? 30.344 20.734 7.84 1 65.31 389 GLN A N 1
ATOM 2933 C CA . GLN A 1 389 ? 31.594 19.969 7.875 1 65.31 389 GLN A CA 1
ATOM 2934 C C . GLN A 1 389 ? 32.156 19.766 6.469 1 65.31 389 GLN A C 1
ATOM 2936 O O . GLN A 1 389 ? 31.969 18.703 5.875 1 65.31 389 GLN A O 1
ATOM 2941 N N . PHE A 1 390 ? 32.688 20.875 5.84 1 76.5 390 PHE A N 1
ATOM 2942 C CA . PHE A 1 390 ? 33.375 20.781 4.547 1 76.5 390 PHE A CA 1
ATOM 2943 C C . PHE A 1 390 ? 34.781 20.25 4.711 1 76.5 390 PHE A C 1
ATOM 2945 O O . PHE A 1 390 ? 35.344 20.328 5.797 1 76.5 390 PHE A O 1
ATOM 2952 N N . VAL A 1 391 ? 35.25 19.703 3.625 1 85.69 391 VAL A N 1
ATOM 2953 C CA . VAL A 1 391 ? 36.562 19.078 3.609 1 85.69 391 VAL A CA 1
ATOM 2954 C C . VAL A 1 391 ? 37.594 20.062 3.078 1 85.69 391 VAL A C 1
ATOM 2956 O O . VAL A 1 391 ? 37.375 20.734 2.068 1 85.69 391 VAL A O 1
ATOM 2959 N N . ARG A 1 392 ? 38.719 20.234 3.779 1 88.62 392 ARG A N 1
ATOM 2960 C CA . ARG A 1 392 ? 39.781 21.141 3.383 1 88.62 392 ARG A CA 1
ATOM 2961 C C . ARG A 1 392 ? 40.656 20.531 2.275 1 88.62 392 ARG A C 1
ATOM 2963 O O . ARG A 1 392 ? 40.781 21.125 1.204 1 88.62 392 ARG A O 1
ATOM 2970 N N . TYR A 1 393 ? 41.125 19.344 2.447 1 93.69 393 TYR A N 1
ATOM 2971 C CA . TYR A 1 393 ? 41.969 18.609 1.493 1 93.69 393 TYR A CA 1
ATOM 2972 C C . TYR A 1 393 ? 43.219 19.375 1.154 1 93.69 393 TYR A C 1
ATOM 2974 O O . TYR A 1 393 ? 44.062 19.609 2.025 1 93.69 393 TYR A O 1
ATOM 2982 N N . ASP A 1 394 ? 43.438 19.969 -0.011 1 92 394 ASP A N 1
ATOM 2983 C CA . ASP A 1 394 ? 44.656 20.625 -0.43 1 92 394 ASP A CA 1
ATOM 2984 C C . ASP A 1 394 ? 44.562 22.141 -0.224 1 92 394 ASP A C 1
ATOM 2986 O O . ASP A 1 394 ? 45.5 22.875 -0.546 1 92 394 ASP A O 1
ATOM 2990 N N . CYS A 1 395 ? 43.469 22.547 0.336 1 91.62 395 CYS A N 1
ATOM 2991 C CA . CYS A 1 395 ? 43.281 23.984 0.515 1 91.62 395 CYS A CA 1
ATOM 2992 C C . CYS A 1 395 ? 43.969 24.469 1.793 1 91.62 395 CYS A C 1
ATOM 2994 O O . CYS A 1 395 ? 44.281 23.672 2.676 1 91.62 395 CYS A O 1
ATOM 2996 N N . GLU A 1 396 ? 44.125 25.828 1.899 1 89.38 396 GLU A N 1
ATOM 2997 C CA . GLU A 1 396 ? 44.75 26.453 3.068 1 89.38 396 GLU A CA 1
ATOM 2998 C C . GLU A 1 396 ? 43.781 26.453 4.258 1 89.38 396 GLU A C 1
ATOM 3000 O O . GLU A 1 396 ? 42.594 26.203 4.105 1 89.38 396 GLU A O 1
ATOM 3005 N N . GLU A 1 397 ? 44.406 26.625 5.402 1 86.19 397 GLU A N 1
ATOM 3006 C CA . GLU A 1 397 ? 43.594 26.703 6.613 1 86.19 397 GLU A CA 1
ATOM 3007 C C . GLU A 1 397 ? 42.562 27.812 6.512 1 86.19 397 GLU A C 1
ATOM 3009 O O . GLU A 1 397 ? 42.875 28.906 6.059 1 86.19 397 GLU A O 1
ATOM 3014 N N . GLY A 1 398 ? 41.25 27.547 6.766 1 82.56 398 GLY A N 1
ATOM 3015 C CA . GLY A 1 398 ? 40.188 28.5 6.68 1 82.56 398 GLY A CA 1
ATOM 3016 C C . GLY A 1 398 ? 39.375 28.391 5.395 1 82.56 398 GLY A C 1
ATOM 3017 O O . GLY A 1 398 ? 38.312 29.016 5.254 1 82.56 398 GLY A O 1
ATOM 3018 N N . LYS A 1 399 ? 39.969 27.625 4.504 1 88.88 399 LYS A N 1
ATOM 3019 C CA . LYS A 1 399 ? 39.25 27.406 3.24 1 88.88 399 LYS A CA 1
ATOM 3020 C C . LYS A 1 399 ? 38.844 25.938 3.098 1 88.88 399 LYS A C 1
ATOM 3022 O O . LYS A 1 399 ? 39.281 25.078 3.857 1 88.88 399 LYS A O 1
ATOM 3027 N N . TYR A 1 400 ? 37.938 25.672 2.215 1 88.88 400 TYR A N 1
ATOM 3028 C CA . TYR A 1 400 ? 37.5 24.312 1.953 1 88.88 400 TYR A CA 1
ATOM 3029 C C . TYR A 1 400 ? 37.5 24.016 0.457 1 88.88 400 TYR A C 1
ATOM 3031 O O . TYR A 1 400 ? 37.438 24.938 -0.359 1 88.88 400 TYR A O 1
ATOM 3039 N N . ASN A 1 401 ? 37.688 22.828 0.121 1 91.75 401 ASN A N 1
ATOM 3040 C CA . ASN A 1 401 ? 37.594 22.312 -1.245 1 91.75 401 ASN A CA 1
ATOM 3041 C C . ASN A 1 401 ? 36.188 21.797 -1.56 1 91.75 401 ASN A C 1
ATOM 3043 O O . ASN A 1 401 ? 35.812 20.719 -1.085 1 91.75 401 ASN A O 1
ATOM 3047 N N . PRO A 1 402 ? 35.406 22.484 -2.441 1 90.25 402 PRO A N 1
ATOM 3048 C CA . PRO A 1 402 ? 34.031 22.094 -2.684 1 90.25 402 PRO A CA 1
ATOM 3049 C C . PRO A 1 402 ? 33.906 20.734 -3.355 1 90.25 402 PRO A C 1
ATOM 3051 O O . PRO A 1 402 ? 32.969 19.984 -3.07 1 90.25 402 PRO A O 1
ATOM 3054 N N . VAL A 1 403 ? 34.781 20.406 -4.227 1 94.12 403 VAL A N 1
ATOM 3055 C CA . VAL A 1 403 ? 34.688 19.109 -4.914 1 94.12 403 VAL A CA 1
ATOM 3056 C C . VAL A 1 403 ? 35.062 17.984 -3.949 1 94.12 403 VAL A C 1
ATOM 3058 O O . VAL A 1 403 ? 34.406 16.938 -3.936 1 94.12 403 VAL A O 1
ATOM 3061 N N . ALA A 1 404 ? 36.125 18.234 -3.154 1 93.06 404 ALA A N 1
ATOM 3062 C CA . ALA A 1 404 ? 36.5 17.25 -2.139 1 93.06 404 ALA A CA 1
ATOM 3063 C C . ALA A 1 404 ? 35.375 17.047 -1.128 1 93.06 404 ALA A C 1
ATOM 3065 O O . ALA A 1 404 ? 35.188 15.945 -0.62 1 93.06 404 ALA A O 1
ATOM 3066 N N . SER A 1 405 ? 34.625 18.078 -0.862 1 90.5 405 SER A N 1
ATOM 3067 C CA . SER A 1 405 ? 33.531 18.016 0.087 1 90.5 405 SER A CA 1
ATOM 3068 C C . SER A 1 405 ? 32.375 17.188 -0.457 1 90.5 405 SER A C 1
ATOM 3070 O O . SER A 1 405 ? 31.531 16.734 0.305 1 90.5 405 SER A O 1
ATOM 3072 N N . LEU A 1 406 ? 32.375 16.953 -1.723 1 91.88 406 LEU A N 1
ATOM 3073 C CA . LEU A 1 406 ? 31.312 16.156 -2.342 1 91.88 406 LEU A CA 1
ATOM 3074 C C . LEU A 1 406 ? 31.812 14.742 -2.643 1 91.88 406 LEU A C 1
ATOM 3076 O O . LEU A 1 406 ? 31.031 13.781 -2.559 1 91.88 406 LEU A O 1
ATOM 3080 N N . LEU A 1 407 ? 33.062 14.641 -2.957 1 94.31 407 LEU A N 1
ATOM 3081 C CA . LEU A 1 407 ? 33.562 13.359 -3.461 1 94.31 407 LEU A CA 1
ATOM 3082 C C . LEU A 1 407 ? 34.344 12.617 -2.387 1 94.31 407 LEU A C 1
ATOM 3084 O O . LEU A 1 407 ? 34.344 11.391 -2.334 1 94.31 407 LEU A O 1
ATOM 3088 N N . LEU A 1 408 ? 35.156 13.391 -1.611 1 93.19 408 LEU A N 1
ATOM 3089 C CA . LEU A 1 408 ? 36 12.773 -0.584 1 93.19 408 LEU A CA 1
ATOM 3090 C C . LEU A 1 408 ? 35.25 12.75 0.759 1 93.19 408 LEU A C 1
ATOM 3092 O O . LEU A 1 408 ? 35.812 13.211 1.767 1 93.19 408 LEU A O 1
ATOM 3096 N N . THR A 1 409 ? 34.125 12.266 0.766 1 87.62 409 THR A N 1
ATOM 3097 C CA . THR A 1 409 ? 33.219 12.016 1.889 1 87.62 409 THR A CA 1
ATOM 3098 C C . THR A 1 409 ? 32.312 10.82 1.601 1 87.62 409 THR A C 1
ATOM 3100 O O . THR A 1 409 ? 32.469 10.172 0.561 1 87.62 409 THR A O 1
ATOM 3103 N N . THR A 1 410 ? 31.531 10.445 2.555 1 83.12 410 THR A N 1
ATOM 3104 C CA . THR A 1 410 ? 30.578 9.383 2.291 1 83.12 410 THR A CA 1
ATOM 3105 C C . THR A 1 410 ? 29.453 9.875 1.369 1 83.12 410 THR A C 1
ATOM 3107 O O . THR A 1 410 ? 29.188 11.07 1.301 1 83.12 410 THR A O 1
ATOM 3110 N N . SER A 1 411 ? 28.875 8.93 0.617 1 83.38 411 SER A N 1
ATOM 3111 C CA . SER A 1 411 ? 27.766 9.297 -0.272 1 83.38 411 SER A CA 1
ATOM 3112 C C . SER A 1 411 ? 26.641 9.953 0.499 1 83.38 411 SER A C 1
ATOM 3114 O O . SER A 1 411 ? 26 10.891 0.003 1 83.38 411 SER A O 1
ATOM 3116 N N . GLU A 1 412 ? 26.406 9.516 1.665 1 83.12 412 GLU A N 1
ATOM 3117 C CA . GLU A 1 412 ? 25.359 10.094 2.508 1 83.12 412 GLU A CA 1
ATOM 3118 C C . GLU A 1 412 ? 25.719 11.523 2.922 1 83.12 412 GLU A C 1
ATOM 3120 O O . GLU A 1 412 ? 24.859 12.398 2.963 1 83.12 412 GLU A O 1
ATOM 3125 N N . GLY A 1 413 ? 26.969 11.711 3.264 1 82.88 413 GLY A N 1
ATOM 3126 C CA . GLY A 1 413 ? 27.438 13.047 3.604 1 82.88 413 GLY A CA 1
ATOM 3127 C C . GLY A 1 413 ? 27.328 14.031 2.451 1 82.88 413 GLY A C 1
ATOM 3128 O O . GLY A 1 413 ? 27.016 15.203 2.654 1 82.88 413 GLY A O 1
ATOM 3129 N N . ALA A 1 414 ? 27.594 13.523 1.305 1 88.38 414 ALA A N 1
ATOM 3130 C CA . ALA A 1 414 ? 27.5 14.359 0.112 1 88.38 414 ALA A CA 1
ATOM 3131 C C . ALA A 1 414 ? 26.062 14.789 -0.142 1 88.38 414 ALA A C 1
ATOM 3133 O O . ALA A 1 414 ? 25.797 15.938 -0.501 1 88.38 414 ALA A O 1
ATOM 3134 N N . VAL A 1 415 ? 25.141 13.883 0.021 1 87.75 415 VAL A N 1
ATOM 3135 C CA . VAL A 1 415 ? 23.719 14.188 -0.192 1 87.75 415 VAL A CA 1
ATOM 3136 C C . VAL A 1 415 ? 23.266 15.234 0.819 1 87.75 415 VAL A C 1
ATOM 3138 O O . VAL A 1 415 ? 22.516 16.156 0.473 1 87.75 415 VAL A O 1
ATOM 3141 N N . LYS A 1 416 ? 23.734 15.125 1.99 1 82.62 416 LYS A N 1
ATOM 3142 C CA . LYS A 1 416 ? 23.391 16.078 3.031 1 82.62 416 LYS A CA 1
ATOM 3143 C C . LYS A 1 416 ? 23.859 17.484 2.668 1 82.62 416 LYS A C 1
ATOM 3145 O O . LYS A 1 416 ? 23.141 18.469 2.902 1 82.62 416 LYS A O 1
ATOM 3150 N N . ARG A 1 417 ? 25 17.547 2.16 1 85.31 417 ARG A N 1
ATOM 3151 C CA . ARG A 1 417 ? 25.562 18.828 1.766 1 85.31 417 ARG A CA 1
ATOM 3152 C C . ARG A 1 417 ? 24.812 19.406 0.57 1 85.31 417 ARG A C 1
ATOM 3154 O O . ARG A 1 417 ? 24.641 20.625 0.471 1 85.31 417 ARG A O 1
ATOM 3161 N N . LEU A 1 418 ? 24.406 18.547 -0.223 1 88 418 LEU A N 1
ATOM 3162 C CA . LEU A 1 418 ? 23.656 19 -1.394 1 88 418 LEU A CA 1
ATOM 3163 C C . LEU A 1 418 ? 22.297 19.562 -0.988 1 88 418 LEU A C 1
ATOM 3165 O O . LEU A 1 418 ? 21.797 20.5 -1.612 1 88 418 LEU A O 1
ATOM 3169 N N . PHE A 1 419 ? 21.688 19.016 0.064 1 84.75 419 PHE A N 1
ATOM 3170 C CA . PHE A 1 419 ? 20.359 19.391 0.492 1 84.75 419 PHE A CA 1
ATOM 3171 C C . PHE A 1 419 ? 20.406 20.641 1.371 1 84.75 419 PHE A C 1
ATOM 3173 O O . PHE A 1 419 ? 19.359 21.203 1.718 1 84.75 419 PHE A O 1
ATOM 3180 N N . SER A 1 420 ? 21.609 21.078 1.677 1 77.81 420 SER A N 1
ATOM 3181 C CA . SER A 1 420 ? 21.766 22.234 2.566 1 77.81 420 SER A CA 1
ATOM 3182 C C . SER A 1 420 ? 21.125 23.484 1.965 1 77.81 420 SER A C 1
ATOM 3184 O O . SER A 1 420 ? 21.219 23.703 0.757 1 77.81 420 SER A O 1
ATOM 3186 N N . ARG A 1 421 ? 20.422 24.188 2.795 1 66.12 421 ARG A N 1
ATOM 3187 C CA . ARG A 1 421 ? 19.656 25.359 2.348 1 66.12 421 ARG A CA 1
ATOM 3188 C C . ARG A 1 421 ? 20.484 26.625 2.502 1 66.12 421 ARG A C 1
ATOM 3190 O O . ARG A 1 421 ? 20 27.719 2.178 1 66.12 421 ARG A O 1
ATOM 3197 N N . HIS A 1 422 ? 21.562 26.375 3.031 1 62.09 422 HIS A N 1
ATOM 3198 C CA . HIS A 1 422 ? 22.391 27.562 3.16 1 62.09 422 HIS A CA 1
ATOM 3199 C C . HIS A 1 422 ? 23 27.953 1.821 1 62.09 422 HIS A C 1
ATOM 3201 O O . HIS A 1 422 ? 23.656 27.141 1.171 1 62.09 422 HIS A O 1
ATOM 3207 N N . ASP A 1 423 ? 22.016 28.344 0.955 1 55.59 423 ASP A N 1
ATOM 3208 C CA . ASP A 1 423 ? 22.047 28.594 -0.483 1 55.59 423 ASP A CA 1
ATOM 3209 C C . ASP A 1 423 ? 23.406 29.156 -0.918 1 55.59 423 ASP A C 1
ATOM 3211 O O . ASP A 1 423 ? 23.938 28.75 -1.948 1 55.59 423 ASP A O 1
ATOM 3215 N N . ALA A 1 424 ? 23.859 30.453 -0.458 1 54.59 424 ALA A N 1
ATOM 3216 C CA . ALA A 1 424 ? 24.438 31.453 -1.345 1 54.59 424 ALA A CA 1
ATOM 3217 C C . ALA A 1 424 ? 25.938 31.234 -1.548 1 54.59 424 ALA A C 1
ATOM 3219 O O . ALA A 1 424 ? 26.703 31.25 -0.589 1 54.59 424 ALA A O 1
ATOM 3220 N N . ASN A 1 425 ? 26.359 30.531 -2.6 1 61.31 425 ASN A N 1
ATOM 3221 C CA . ASN A 1 425 ? 27.672 30.547 -3.234 1 61.31 425 ASN A CA 1
ATOM 3222 C C . ASN A 1 425 ? 28.609 29.516 -2.613 1 61.31 425 ASN A C 1
ATOM 3224 O O . ASN A 1 425 ? 29.828 29.719 -2.582 1 61.31 425 ASN A O 1
ATOM 3228 N N . GLU A 1 426 ? 27.812 28.391 -1.898 1 68.25 426 GLU A N 1
ATOM 3229 C CA . GLU A 1 426 ? 28.688 27.422 -1.242 1 68.25 426 GLU A CA 1
ATOM 3230 C C . GLU A 1 426 ? 29.328 26.484 -2.258 1 68.25 426 GLU A C 1
ATOM 3232 O O . GLU A 1 426 ? 30.516 26.188 -2.172 1 68.25 426 GLU A O 1
ATOM 3237 N N . ILE A 1 427 ? 28.391 25.969 -3.141 1 76.12 427 ILE A N 1
ATOM 3238 C CA . ILE A 1 427 ? 28.891 25.078 -4.18 1 76.12 427 ILE A CA 1
ATOM 3239 C C . ILE A 1 427 ? 28.594 25.672 -5.555 1 76.12 427 ILE A C 1
ATOM 3241 O O . ILE A 1 427 ? 27.453 26.031 -5.852 1 76.12 427 ILE A O 1
ATOM 3245 N N . HIS A 1 428 ? 29.656 25.891 -6.363 1 82.44 428 HIS A N 1
ATOM 3246 C CA . HIS A 1 428 ? 29.562 26.516 -7.68 1 82.44 428 HIS A CA 1
ATOM 3247 C C . HIS A 1 428 ? 29.312 25.469 -8.766 1 82.44 428 HIS A C 1
ATOM 3249 O O . HIS A 1 428 ? 29.609 24.281 -8.578 1 82.44 428 HIS A O 1
ATOM 3255 N N . PHE A 1 429 ? 28.594 25.953 -9.805 1 89.25 429 PHE A N 1
ATOM 3256 C CA . PHE A 1 429 ? 28.203 25.141 -10.938 1 89.25 429 PHE A CA 1
ATOM 3257 C C . PHE A 1 429 ? 29.359 24.266 -11.414 1 89.25 429 PHE A C 1
ATOM 3259 O O . PHE A 1 429 ? 29.188 23.062 -11.609 1 89.25 429 PHE A O 1
ATOM 3266 N N . ARG A 1 430 ? 30.531 24.812 -11.57 1 91.19 430 ARG A N 1
ATOM 3267 C CA . ARG A 1 430 ? 31.688 24.094 -12.117 1 91.19 430 ARG A CA 1
ATOM 3268 C C . ARG A 1 430 ? 32.094 22.938 -11.211 1 91.19 430 ARG A C 1
ATOM 3270 O O . ARG A 1 430 ? 32.406 21.844 -11.688 1 91.19 430 ARG A O 1
ATOM 3277 N N . ASN A 1 431 ? 32.156 23.203 -9.945 1 92 431 ASN A N 1
ATOM 3278 C CA . ASN A 1 431 ? 32.5 22.172 -8.984 1 92 431 ASN A CA 1
ATOM 3279 C C . ASN A 1 431 ? 31.484 21.031 -8.961 1 92 431 ASN A C 1
ATOM 3281 O O . ASN A 1 431 ? 31.859 19.859 -8.844 1 92 431 ASN A O 1
ATOM 3285 N N . GLU A 1 432 ? 30.219 21.391 -9.094 1 93.56 432 GLU A N 1
ATOM 3286 C CA . GLU A 1 432 ? 29.172 20.375 -9.125 1 93.56 432 GLU A CA 1
ATOM 3287 C C . GLU A 1 432 ? 29.234 19.547 -10.398 1 93.56 432 GLU A C 1
ATOM 3289 O O . GLU A 1 432 ? 28.938 18.344 -10.375 1 93.56 432 GLU A O 1
ATOM 3294 N N . LEU A 1 433 ? 29.562 20.141 -11.453 1 96.06 433 LEU A N 1
ATOM 3295 C CA . LEU A 1 433 ? 29.703 19.438 -12.719 1 96.06 433 LEU A CA 1
ATOM 3296 C C . LEU A 1 433 ? 30.828 18.406 -12.641 1 96.06 433 LEU A C 1
ATOM 3298 O O . LEU A 1 433 ? 30.688 17.281 -13.117 1 96.06 433 LEU A O 1
ATOM 3302 N N . LEU A 1 434 ? 31.984 18.812 -12.078 1 96.19 434 LEU A N 1
ATOM 3303 C CA . LEU A 1 434 ? 33.094 17.891 -11.906 1 96.19 434 LEU A CA 1
ATOM 3304 C C . LEU A 1 434 ? 32.719 16.703 -11.047 1 96.19 434 LEU A C 1
ATOM 3306 O O . LEU A 1 434 ? 33.031 15.562 -11.375 1 96.19 434 LEU A O 1
ATOM 3310 N N . ALA A 1 435 ? 32.031 17.031 -10.016 1 96.38 435 ALA A N 1
ATOM 3311 C CA . ALA A 1 435 ? 31.562 15.953 -9.133 1 96.38 435 ALA A CA 1
ATOM 3312 C C . ALA A 1 435 ? 30.562 15.055 -9.844 1 96.38 435 ALA A C 1
ATOM 3314 O O . ALA A 1 435 ? 30.594 13.828 -9.695 1 96.38 435 ALA A O 1
ATOM 3315 N N . PHE A 1 436 ? 29.641 15.633 -10.602 1 97.56 436 PHE A N 1
ATOM 3316 C CA . PHE A 1 436 ? 28.609 14.898 -11.312 1 97.56 436 PHE A CA 1
ATOM 3317 C C . PHE A 1 436 ? 29.219 13.922 -12.312 1 97.56 436 PHE A C 1
ATOM 3319 O O . PHE A 1 436 ? 28.859 12.734 -12.32 1 97.56 436 PHE A O 1
ATOM 3326 N N . VAL A 1 437 ? 30.141 14.359 -13.086 1 97.75 437 VAL A N 1
ATOM 3327 C CA . VAL A 1 437 ? 30.719 13.539 -14.141 1 97.75 437 VAL A CA 1
ATOM 3328 C C . VAL A 1 437 ? 31.547 12.406 -13.523 1 97.75 437 VAL A C 1
ATOM 3330 O O . VAL A 1 437 ? 31.438 11.258 -13.945 1 97.75 437 VAL A O 1
ATOM 3333 N N . SER A 1 438 ? 32.312 12.734 -12.555 1 97.56 438 SER A N 1
ATOM 3334 C CA . SER A 1 438 ? 33.188 11.734 -11.938 1 97.56 438 SER A CA 1
ATOM 3335 C C . SER A 1 438 ? 32.375 10.688 -11.195 1 97.56 438 SER A C 1
ATOM 3337 O O . SER A 1 438 ? 32.562 9.484 -11.383 1 97.56 438 SER A O 1
ATOM 3339 N N . TYR A 1 439 ? 31.422 11.172 -10.352 1 97.62 439 TYR A N 1
ATOM 3340 C CA . TYR A 1 439 ? 30.625 10.25 -9.547 1 97.62 439 TYR A CA 1
ATOM 3341 C C . TYR A 1 439 ? 29.75 9.375 -10.43 1 97.62 439 TYR A C 1
ATOM 3343 O O . TYR A 1 439 ? 29.641 8.164 -10.211 1 97.62 439 TYR A O 1
ATOM 3351 N N . THR A 1 440 ? 29.078 9.953 -11.438 1 97.94 440 THR A N 1
ATOM 3352 C CA . THR A 1 440 ? 28.156 9.227 -12.297 1 97.94 440 THR A CA 1
ATOM 3353 C C . THR A 1 440 ? 28.891 8.164 -13.109 1 97.94 440 THR A C 1
ATOM 3355 O O . THR A 1 440 ? 28.438 7.027 -13.219 1 97.94 440 THR A O 1
ATOM 3358 N N . ALA A 1 441 ? 30.031 8.508 -13.617 1 97.94 441 ALA A N 1
ATOM 3359 C CA . ALA A 1 441 ? 30.812 7.559 -14.406 1 97.94 441 ALA A CA 1
ATOM 3360 C C . ALA A 1 441 ? 31.266 6.379 -13.555 1 97.94 441 ALA A C 1
ATOM 3362 O O . ALA A 1 441 ? 31.188 5.227 -13.984 1 97.94 441 ALA A O 1
ATOM 3363 N N . LEU A 1 442 ? 31.734 6.703 -12.398 1 97.56 442 LEU A N 1
ATOM 3364 C CA . LEU A 1 442 ? 32.25 5.652 -11.531 1 97.56 442 LEU A CA 1
ATOM 3365 C C . LEU A 1 442 ? 31.094 4.816 -10.961 1 97.56 442 LEU A C 1
ATOM 3367 O O . LEU A 1 442 ? 31.25 3.615 -10.727 1 97.56 442 LEU A O 1
ATOM 3371 N N . ASN A 1 443 ? 29.969 5.48 -10.703 1 97.06 443 ASN A N 1
ATOM 3372 C CA . ASN A 1 443 ? 28.797 4.734 -10.273 1 97.06 443 ASN A CA 1
ATOM 3373 C C . ASN A 1 443 ? 28.359 3.725 -11.328 1 97.06 443 ASN A C 1
ATOM 3375 O O . ASN A 1 443 ? 28.031 2.582 -11 1 97.06 443 ASN A O 1
ATOM 3379 N N . ILE A 1 444 ? 28.312 4.121 -12.57 1 97.38 444 ILE A N 1
ATOM 3380 C CA . ILE A 1 444 ? 27.953 3.236 -13.68 1 97.38 444 ILE A CA 1
ATOM 3381 C C . ILE A 1 444 ? 28.969 2.096 -13.766 1 97.38 444 ILE A C 1
ATOM 3383 O O . ILE A 1 444 ? 28.594 0.93 -13.906 1 97.38 444 ILE A O 1
ATOM 3387 N N . GLY A 1 445 ? 30.203 2.424 -13.609 1 96.38 445 GLY A N 1
ATOM 3388 C CA . GLY A 1 445 ? 31.281 1.452 -13.742 1 96.38 445 GLY A CA 1
ATOM 3389 C C . GLY A 1 445 ? 31.312 0.429 -12.625 1 96.38 445 GLY A C 1
ATOM 3390 O O . GLY A 1 445 ? 31.891 -0.65 -12.781 1 96.38 445 GLY A O 1
ATOM 3391 N N . LEU A 1 446 ? 30.703 0.758 -11.562 1 95.44 446 LEU A N 1
ATOM 3392 C CA . LEU A 1 446 ? 30.719 -0.12 -10.398 1 95.44 446 LEU A CA 1
ATOM 3393 C C . LEU A 1 446 ? 29.781 -1.303 -10.578 1 95.44 446 LEU A C 1
ATOM 3395 O O . LEU A 1 446 ? 29.922 -2.326 -9.906 1 95.44 446 LEU A O 1
ATOM 3399 N N . THR A 1 447 ? 28.875 -1.217 -11.508 1 94.12 447 THR A N 1
ATOM 3400 C CA . THR A 1 447 ? 27.875 -2.258 -11.703 1 94.12 447 THR A CA 1
ATOM 3401 C C . THR A 1 447 ? 28.531 -3.582 -12.078 1 94.12 447 THR A C 1
ATOM 3403 O O . THR A 1 447 ? 29.328 -3.641 -13.023 1 94.12 447 THR A O 1
ATOM 3406 N N . GLY A 1 448 ? 28.297 -4.602 -11.305 1 91.81 448 GLY A N 1
ATOM 3407 C CA . GLY A 1 448 ? 28.828 -5.926 -11.57 1 91.81 448 GLY A CA 1
ATOM 3408 C C . GLY A 1 448 ? 29.984 -6.293 -10.664 1 91.81 448 GLY A C 1
ATOM 3409 O O . GLY A 1 448 ? 30.391 -7.457 -10.602 1 91.81 448 GLY A O 1
ATOM 3410 N N . VAL A 1 449 ? 30.594 -5.293 -10 1 93.81 449 VAL A N 1
ATOM 3411 C CA . VAL A 1 449 ? 31.656 -5.586 -9.039 1 93.81 449 VAL A CA 1
ATOM 3412 C C . VAL A 1 449 ? 31.078 -6.34 -7.844 1 93.81 449 VAL A C 1
ATOM 3414 O O . VAL A 1 449 ? 29.984 -6 -7.355 1 93.81 449 VAL A O 1
ATOM 3417 N N . PRO A 1 450 ? 31.703 -7.406 -7.375 1 91.62 450 PRO A N 1
ATOM 3418 C CA . PRO A 1 450 ? 31.125 -8.273 -6.344 1 91.62 450 PRO A CA 1
ATOM 3419 C C . PRO A 1 450 ? 31.281 -7.691 -4.938 1 91.62 450 PRO A C 1
ATOM 3421 O O . PRO A 1 450 ? 31.859 -8.336 -4.059 1 91.62 450 PRO A O 1
ATOM 3424 N N . VAL A 1 451 ? 30.828 -6.578 -4.633 1 94.19 451 VAL A N 1
ATOM 3425 C CA . VAL A 1 451 ? 30.766 -5.953 -3.316 1 94.19 451 VAL A CA 1
ATOM 3426 C C . VAL A 1 451 ? 29.328 -5.566 -2.982 1 94.19 451 VAL A C 1
ATOM 3428 O O . VAL A 1 451 ? 28.516 -5.379 -3.881 1 94.19 451 VAL A O 1
ATOM 3431 N N . PRO A 1 452 ? 29 -5.609 -1.699 1 94.38 452 PRO A N 1
ATOM 3432 C CA . PRO A 1 452 ? 27.641 -5.141 -1.354 1 94.38 452 PRO A CA 1
ATOM 3433 C C . PRO A 1 452 ? 27.391 -3.697 -1.783 1 94.38 452 PRO A C 1
ATOM 3435 O O . PRO A 1 452 ? 28.203 -2.809 -1.475 1 94.38 452 PRO A O 1
ATOM 3438 N N . SER A 1 453 ? 26.359 -3.555 -2.582 1 91.44 453 SER A N 1
ATOM 3439 C CA . SER A 1 453 ? 26.141 -2.227 -3.145 1 91.44 453 SER A CA 1
ATOM 3440 C C . SER A 1 453 ? 24.641 -1.926 -3.293 1 91.44 453 SER A C 1
ATOM 3442 O O . SER A 1 453 ? 23.875 -2.771 -3.76 1 91.44 453 SER A O 1
ATOM 3444 N N . GLY A 1 454 ? 24.234 -0.806 -2.758 1 90.88 454 GLY A N 1
ATOM 3445 C CA . GLY A 1 454 ? 22.922 -0.24 -3.025 1 90.88 454 GLY A CA 1
ATOM 3446 C C . GLY A 1 454 ? 22.969 0.981 -3.926 1 90.88 454 GLY A C 1
ATOM 3447 O O . GLY A 1 454 ? 23.906 1.78 -3.846 1 90.88 454 GLY A O 1
ATOM 3448 N N . ASN A 1 455 ? 22.016 1.124 -4.707 1 90.25 455 ASN A N 1
ATOM 3449 C CA . ASN A 1 455 ? 22.031 2.199 -5.691 1 90.25 455 ASN A CA 1
ATOM 3450 C C . ASN A 1 455 ? 21.125 3.357 -5.281 1 90.25 455 ASN A C 1
ATOM 3452 O O . ASN A 1 455 ? 21.016 4.348 -6.004 1 90.25 455 ASN A O 1
ATOM 3456 N N . PHE A 1 456 ? 20.531 3.281 -4.137 1 91.75 456 PHE A N 1
ATOM 3457 C CA . PHE A 1 456 ? 19.578 4.285 -3.701 1 91.75 456 PHE A CA 1
ATOM 3458 C C . PHE A 1 456 ? 20.266 5.625 -3.461 1 91.75 456 PHE A C 1
ATOM 3460 O O . PHE A 1 456 ? 19.922 6.625 -4.094 1 91.75 456 PHE A O 1
ATOM 3467 N N . THR A 1 457 ? 21.25 5.656 -2.635 1 91.69 457 THR A N 1
ATOM 3468 C CA . THR A 1 457 ? 21.953 6.883 -2.293 1 91.69 457 THR A CA 1
ATOM 3469 C C . THR A 1 457 ? 22.75 7.402 -3.494 1 91.69 457 THR A C 1
ATOM 3471 O O . THR A 1 457 ? 22.844 8.617 -3.697 1 91.69 457 THR A O 1
ATOM 3474 N N . GLY A 1 458 ? 23.281 6.496 -4.238 1 93.5 458 GLY A N 1
ATOM 3475 C CA . GLY A 1 458 ? 24 6.91 -5.441 1 93.5 458 GLY A CA 1
ATOM 3476 C C . GLY A 1 458 ? 23.109 7.652 -6.426 1 93.5 458 GLY A C 1
ATOM 3477 O O . GLY A 1 458 ? 23.516 8.664 -6.992 1 93.5 458 GLY A O 1
ATOM 3478 N N . SER A 1 459 ? 21.906 7.141 -6.559 1 95.44 459 SER A N 1
ATOM 3479 C CA . SER A 1 459 ? 20.953 7.793 -7.457 1 95.44 459 SER A CA 1
ATOM 3480 C C . SER A 1 459 ? 20.531 9.156 -6.914 1 95.44 459 SER A C 1
ATOM 3482 O O . SER A 1 459 ? 20.375 10.109 -7.68 1 95.44 459 SER A O 1
ATOM 3484 N N . MET A 1 460 ? 20.391 9.227 -5.629 1 94.81 460 MET A N 1
ATOM 3485 C CA . MET A 1 460 ? 20.047 10.5 -5.008 1 94.81 460 MET A CA 1
ATOM 3486 C C . MET A 1 460 ? 21.156 11.531 -5.242 1 94.81 460 MET A C 1
ATOM 3488 O O . MET A 1 460 ? 20.875 12.703 -5.504 1 94.81 460 MET A O 1
ATOM 3492 N N . LEU A 1 461 ? 22.375 11.055 -5.117 1 95.88 461 LEU A N 1
ATOM 3493 C CA . LEU A 1 461 ? 23.516 11.953 -5.285 1 95.88 461 LEU A CA 1
ATOM 3494 C C . LEU A 1 461 ? 23.609 12.445 -6.723 1 95.88 461 LEU A C 1
ATOM 3496 O O . LEU A 1 461 ? 23.812 13.641 -6.961 1 95.88 461 LEU A O 1
ATOM 3500 N N . ILE A 1 462 ? 23.422 11.586 -7.656 1 97.75 462 ILE A N 1
ATOM 3501 C CA . ILE A 1 462 ? 23.5 11.945 -9.07 1 97.75 462 ILE A CA 1
ATOM 3502 C C . ILE A 1 462 ? 22.406 12.961 -9.406 1 97.75 462 ILE A C 1
ATOM 3504 O O . ILE A 1 462 ? 22.688 14 -10 1 97.75 462 ILE A O 1
ATOM 3508 N N . GLY A 1 463 ? 21.219 12.648 -8.992 1 98 463 GLY A N 1
ATOM 3509 C CA . GLY A 1 463 ? 20.125 13.578 -9.227 1 98 463 GLY A CA 1
ATOM 3510 C C . GLY A 1 463 ? 20.281 14.883 -8.477 1 98 463 GLY A C 1
ATOM 3511 O O . GLY A 1 463 ? 19.922 15.945 -8.984 1 98 463 GLY A O 1
ATOM 3512 N N . GLY A 1 464 ? 20.781 14.75 -7.258 1 96.25 464 GLY A N 1
ATOM 3513 C CA . GLY A 1 464 ? 21 15.938 -6.453 1 96.25 464 GLY A CA 1
ATOM 3514 C C . GLY A 1 464 ? 22 16.891 -7.059 1 96.25 464 GLY A C 1
ATOM 3515 O O . GLY A 1 464 ? 21.844 18.109 -6.973 1 96.25 464 GLY A O 1
ATOM 3516 N N . LEU A 1 465 ? 23.016 16.375 -7.652 1 96.81 465 LEU A N 1
ATOM 3517 C CA . LEU A 1 465 ? 24.047 17.188 -8.289 1 96.81 465 LEU A CA 1
ATOM 3518 C C . LEU A 1 465 ? 23.469 17.953 -9.469 1 96.81 465 LEU A C 1
ATOM 3520 O O . LEU A 1 465 ? 23.688 19.156 -9.609 1 96.81 465 LEU A O 1
ATOM 3524 N N . VAL A 1 466 ? 22.688 17.328 -10.258 1 97.81 466 VAL A N 1
ATOM 3525 C CA . VAL A 1 466 ? 22.062 18 -11.398 1 97.81 466 VAL A CA 1
ATOM 3526 C C . VAL A 1 466 ? 21.062 19.031 -10.906 1 97.81 466 VAL A C 1
ATOM 3528 O O . VAL A 1 466 ? 20.953 20.125 -11.461 1 97.81 466 VAL A O 1
ATOM 3531 N N . GLY A 1 467 ? 20.297 18.625 -9.93 1 96.5 467 GLY A N 1
ATOM 3532 C CA . GLY A 1 467 ? 19.359 19.562 -9.344 1 96.5 467 GLY A CA 1
ATOM 3533 C C . GLY A 1 467 ? 20 20.828 -8.805 1 96.5 467 GLY A C 1
ATOM 3534 O O . GLY A 1 467 ? 19.516 21.938 -9.039 1 96.5 467 GLY A O 1
ATOM 3535 N N . ARG A 1 468 ? 21.094 20.625 -8.094 1 93.94 468 ARG A N 1
ATOM 3536 C CA . ARG A 1 468 ? 21.781 21.781 -7.52 1 93.94 468 ARG A CA 1
ATOM 3537 C C . ARG A 1 468 ? 22.375 22.672 -8.609 1 93.94 468 ARG A C 1
ATOM 3539 O O . ARG A 1 468 ? 22.406 23.891 -8.469 1 93.94 468 ARG A O 1
ATOM 3546 N N . MET A 1 469 ? 22.875 22.094 -9.625 1 94.19 469 MET A N 1
ATOM 3547 C CA . MET A 1 469 ? 23.375 22.844 -10.773 1 94.19 469 MET A CA 1
ATOM 3548 C C . MET A 1 469 ? 22.266 23.703 -11.367 1 94.19 469 MET A C 1
ATOM 3550 O O . MET A 1 469 ? 22.484 24.891 -11.664 1 94.19 469 MET A O 1
ATOM 3554 N N . MET A 1 470 ? 21.141 23.109 -11.523 1 94.19 470 MET A N 1
ATOM 3555 C CA . MET A 1 470 ? 20 23.859 -12.039 1 94.19 470 MET A CA 1
ATOM 3556 C C . MET A 1 470 ? 19.609 24.969 -11.078 1 94.19 470 MET A C 1
ATOM 3558 O O . MET A 1 470 ? 19.281 26.078 -11.508 1 94.19 470 MET A O 1
ATOM 3562 N N . GLY A 1 471 ? 19.562 24.641 -9.828 1 91.31 471 GLY A N 1
ATOM 3563 C CA . GLY A 1 471 ? 19.281 25.656 -8.836 1 91.31 471 GLY A CA 1
ATOM 3564 C C . GLY A 1 471 ? 20.234 26.828 -8.891 1 91.31 471 GLY A C 1
ATOM 3565 O O . GLY A 1 471 ? 19.812 27.984 -8.719 1 91.31 471 GLY A O 1
ATOM 3566 N N . ALA A 1 472 ? 21.5 26.562 -9.133 1 88.5 472 ALA A N 1
ATOM 3567 C CA . ALA A 1 472 ? 22.5 27.625 -9.266 1 88.5 472 ALA A CA 1
ATOM 3568 C C . ALA A 1 472 ? 22.234 28.484 -10.492 1 88.5 472 ALA A C 1
ATOM 3570 O O . ALA A 1 472 ? 22.359 29.703 -10.438 1 88.5 472 ALA A O 1
ATOM 3571 N N . LEU A 1 473 ? 21.844 27.859 -11.523 1 90.5 473 LEU A N 1
ATOM 3572 C CA . LEU A 1 473 ? 21.562 28.578 -12.75 1 90.5 473 LEU A CA 1
ATOM 3573 C C . LEU A 1 473 ? 20.328 29.469 -12.586 1 90.5 473 LEU A C 1
ATOM 3575 O O . LEU A 1 473 ? 20.297 30.594 -13.062 1 90.5 473 LEU A O 1
ATOM 3579 N N . VAL A 1 474 ? 19.312 28.938 -11.969 1 90.38 474 VAL A N 1
ATOM 3580 C CA . VAL A 1 474 ? 18.078 29.672 -11.781 1 90.38 474 VAL A CA 1
ATOM 3581 C C . VAL A 1 474 ? 18.312 30.844 -10.828 1 90.38 474 VAL A C 1
ATOM 3583 O O . VAL A 1 474 ? 17.734 31.922 -11 1 90.38 474 VAL A O 1
ATOM 3586 N N . ARG A 1 475 ? 19.078 30.625 -9.836 1 84.38 475 ARG A N 1
ATOM 3587 C CA . ARG A 1 475 ? 19.406 31.688 -8.898 1 84.38 475 ARG A CA 1
ATOM 3588 C C . ARG A 1 475 ? 20.141 32.812 -9.602 1 84.38 475 ARG A C 1
ATOM 3590 O O . ARG A 1 475 ? 19.844 34 -9.367 1 84.38 475 ARG A O 1
ATOM 3597 N N . ASP A 1 476 ? 21.031 32.5 -10.414 1 84.62 476 ASP A N 1
ATOM 3598 C CA . ASP A 1 476 ? 21.891 33.5 -11.055 1 84.62 476 ASP A CA 1
ATOM 3599 C C . ASP A 1 476 ? 21.156 34.188 -12.219 1 84.62 476 ASP A C 1
ATOM 3601 O O . ASP A 1 476 ? 21.359 35.375 -12.484 1 84.62 476 ASP A O 1
ATOM 3605 N N . TYR A 1 477 ? 20.297 33.438 -12.875 1 83.81 477 TYR A N 1
ATOM 3606 C CA . TYR A 1 477 ? 19.781 33.938 -14.133 1 83.81 477 TYR A CA 1
ATOM 3607 C C . TYR A 1 477 ? 18.25 33.906 -14.148 1 83.81 477 TYR A C 1
ATOM 3609 O O . TYR A 1 477 ? 17.625 34.469 -15.047 1 83.81 477 TYR A O 1
ATOM 3617 N N . GLY A 1 478 ? 17.672 33.219 -13.227 1 78.31 478 GLY A N 1
ATOM 3618 C CA . GLY A 1 478 ? 16.25 32.969 -13.344 1 78.31 478 GLY A CA 1
ATOM 3619 C C . GLY A 1 478 ? 15.422 33.656 -12.266 1 78.31 478 GLY A C 1
ATOM 3620 O O . GLY A 1 478 ? 15.977 34.25 -11.359 1 78.31 478 GLY A O 1
ATOM 3621 N N . PRO A 1 479 ? 14.18 33.562 -12.383 1 77.69 479 PRO A N 1
ATOM 3622 C CA . PRO A 1 479 ? 13.242 34.188 -11.453 1 77.69 479 PRO A CA 1
ATOM 3623 C C . PRO A 1 479 ? 12.922 33.312 -10.25 1 77.69 479 PRO A C 1
ATOM 3625 O O . PRO A 1 479 ? 12.195 33.75 -9.344 1 77.69 479 PRO A O 1
ATOM 3628 N N . GLY A 1 480 ? 13.516 32.156 -10.242 1 75.5 480 GLY A N 1
ATOM 3629 C CA . GLY A 1 480 ? 13.203 31.266 -9.141 1 75.5 480 GLY A CA 1
ATOM 3630 C C . GLY A 1 480 ? 13.648 31.797 -7.793 1 75.5 480 GLY A C 1
ATOM 3631 O O . GLY A 1 480 ? 14.602 32.562 -7.711 1 75.5 480 GLY A O 1
ATOM 3632 N N . MET A 1 481 ? 12.836 31.359 -6.695 1 75.62 481 MET A N 1
ATOM 3633 C CA . MET A 1 481 ? 13.102 31.891 -5.359 1 75.62 481 MET A CA 1
ATOM 3634 C C . MET A 1 481 ? 13.586 30.797 -4.422 1 75.62 481 MET A C 1
ATOM 3636 O O . MET A 1 481 ? 14.125 31.078 -3.352 1 75.62 481 MET A O 1
ATOM 3640 N N . ALA A 1 482 ? 13.422 29.609 -4.934 1 80 482 ALA A N 1
ATOM 3641 C CA . ALA A 1 482 ? 13.828 28.5 -4.066 1 80 482 ALA A CA 1
ATOM 3642 C C . ALA A 1 482 ? 15.352 28.391 -3.988 1 80 482 ALA A C 1
ATOM 3644 O O . ALA A 1 482 ? 16.047 28.719 -4.949 1 80 482 ALA A O 1
ATOM 3645 N N . VAL A 1 483 ? 15.812 27.969 -2.877 1 83.12 483 VAL A N 1
ATOM 3646 C CA . VAL A 1 483 ? 17.25 27.766 -2.688 1 83.12 483 VAL A CA 1
ATOM 3647 C C . VAL A 1 483 ? 17.703 26.562 -3.506 1 83.12 483 VAL A C 1
ATOM 3649 O O . VAL A 1 483 ? 16.906 25.703 -3.867 1 83.12 483 VAL A O 1
ATOM 3652 N N . SER A 1 484 ? 19 26.516 -3.791 1 87.81 484 SER A N 1
ATOM 3653 C CA . SER A 1 484 ? 19.562 25.453 -4.621 1 87.81 484 SER A CA 1
ATOM 3654 C C . SER A 1 484 ? 19.391 24.094 -3.965 1 87.81 484 SER A C 1
ATOM 3656 O O . SER A 1 484 ? 19.281 23.078 -4.656 1 87.81 484 SER A O 1
ATOM 3658 N N . GLY A 1 485 ? 19.328 24.062 -2.65 1 88.31 485 GLY A N 1
ATOM 3659 C CA . GLY A 1 485 ? 19.125 22.812 -1.94 1 88.31 485 GLY A CA 1
ATOM 3660 C C . GLY A 1 485 ? 17.797 22.156 -2.277 1 88.31 485 GLY A C 1
ATOM 3661 O O . GLY A 1 485 ? 17.703 20.938 -2.34 1 88.31 485 GLY A O 1
ATOM 3662 N N . VAL A 1 486 ? 16.766 22.984 -2.494 1 91.12 486 VAL A N 1
ATOM 3663 C CA . VAL A 1 486 ? 15.453 22.469 -2.855 1 91.12 486 VAL A CA 1
ATOM 3664 C C . VAL A 1 486 ? 15.5 21.859 -4.258 1 91.12 486 VAL A C 1
ATOM 3666 O O . VAL A 1 486 ? 14.898 20.812 -4.508 1 91.12 486 VAL A O 1
ATOM 3669 N N . TYR A 1 487 ? 16.219 22.5 -5.113 1 93.56 487 TYR A N 1
ATOM 3670 C CA . TYR A 1 487 ? 16.406 21.953 -6.457 1 93.56 487 TYR A CA 1
ATOM 3671 C C . TYR A 1 487 ? 17.156 20.625 -6.41 1 93.56 487 TYR A C 1
ATOM 3673 O O . TYR A 1 487 ? 16.875 19.719 -7.199 1 93.56 487 TYR A O 1
ATOM 3681 N N . ALA A 1 488 ? 18.125 20.562 -5.504 1 94.25 488 ALA A N 1
ATOM 3682 C CA . ALA A 1 488 ? 18.844 19.297 -5.328 1 94.25 488 ALA A CA 1
ATOM 3683 C C . ALA A 1 488 ? 17.891 18.188 -4.891 1 94.25 488 ALA A C 1
ATOM 3685 O O . ALA A 1 488 ? 18.016 17.047 -5.344 1 94.25 488 ALA A O 1
ATOM 3686 N N . MET A 1 489 ? 17.031 18.531 -4.055 1 94.31 489 MET A N 1
ATOM 3687 C CA . MET A 1 489 ? 16.062 17.547 -3.578 1 94.31 489 MET A CA 1
ATOM 3688 C C . MET A 1 489 ? 15.148 17.094 -4.711 1 94.31 489 MET A C 1
ATOM 3690 O O . MET A 1 489 ? 14.859 15.898 -4.836 1 94.31 489 MET A O 1
ATOM 3694 N N . VAL A 1 490 ? 14.703 18.016 -5.504 1 96.5 490 VAL A N 1
ATOM 3695 C CA . VAL A 1 490 ? 13.836 17.688 -6.637 1 96.5 490 VAL A CA 1
ATOM 3696 C C . VAL A 1 490 ? 14.602 16.828 -7.641 1 96.5 490 VAL A C 1
ATOM 3698 O O . VAL A 1 490 ? 14.055 15.867 -8.18 1 96.5 490 VAL A O 1
ATOM 3701 N N . GLY A 1 491 ? 15.805 17.188 -7.848 1 97.75 491 GLY A N 1
ATOM 3702 C CA . GLY A 1 491 ? 16.641 16.375 -8.727 1 97.75 491 GLY A CA 1
ATOM 3703 C C . GLY A 1 491 ? 16.844 14.969 -8.211 1 97.75 491 GLY A C 1
ATOM 3704 O O . GLY A 1 491 ? 16.781 14.008 -8.977 1 97.75 491 GLY A O 1
ATOM 3705 N N . SER A 1 492 ? 17.156 14.852 -6.961 1 96.88 492 SER A N 1
ATOM 3706 C CA . SER A 1 492 ? 17.328 13.547 -6.336 1 96.88 492 SER A CA 1
ATOM 3707 C C . SER A 1 492 ? 16.078 12.695 -6.484 1 96.88 492 SER A C 1
ATOM 3709 O O . SER A 1 492 ? 16.156 11.516 -6.828 1 96.88 492 SER A O 1
ATOM 3711 N N . ALA A 1 493 ? 14.969 13.32 -6.207 1 97.38 493 ALA A N 1
ATOM 3712 C CA . ALA A 1 493 ? 13.695 12.602 -6.297 1 97.38 493 ALA A CA 1
ATOM 3713 C C . ALA A 1 493 ? 13.43 12.133 -7.727 1 97.38 493 ALA A C 1
ATOM 3715 O O . ALA A 1 493 ? 12.992 11 -7.941 1 97.38 493 ALA A O 1
ATOM 3716 N N . SER A 1 494 ? 13.695 12.961 -8.672 1 98.31 494 SER A N 1
ATOM 3717 C CA . SER A 1 494 ? 13.445 12.641 -10.07 1 98.31 494 SER A CA 1
ATOM 3718 C C . SER A 1 494 ? 14.336 11.5 -10.547 1 98.31 494 SER A C 1
ATOM 3720 O O . SER A 1 494 ? 13.875 10.594 -11.242 1 98.31 494 SER A O 1
ATOM 3722 N N . MET A 1 495 ? 15.562 11.547 -10.188 1 98.38 495 MET A N 1
ATOM 3723 C CA . MET A 1 495 ? 16.5 10.508 -10.594 1 98.38 495 MET A CA 1
ATOM 3724 C C . MET A 1 495 ? 16.156 9.18 -9.938 1 98.38 495 MET A C 1
ATOM 3726 O O . MET A 1 495 ? 16.141 8.141 -10.602 1 98.38 495 MET A O 1
ATOM 3730 N N . LEU A 1 496 ? 15.945 9.258 -8.711 1 96.19 496 LEU A N 1
ATOM 3731 C CA . LEU A 1 496 ? 15.625 8.047 -7.953 1 96.19 496 LEU A CA 1
ATOM 3732 C C . LEU A 1 496 ? 14.32 7.43 -8.445 1 96.19 496 LEU A C 1
ATOM 3734 O O . LEU A 1 496 ? 14.219 6.211 -8.578 1 96.19 496 LEU A O 1
ATOM 3738 N N . ALA A 1 497 ? 13.32 8.234 -8.695 1 96.19 497 ALA A N 1
ATOM 3739 C CA . ALA A 1 497 ? 12.031 7.762 -9.18 1 96.19 497 ALA A CA 1
ATOM 3740 C C . ALA A 1 497 ? 12.172 7.031 -10.508 1 96.19 497 ALA A C 1
ATOM 3742 O O . ALA A 1 497 ? 11.578 5.969 -10.711 1 96.19 497 ALA A O 1
ATOM 3743 N N . GLY A 1 498 ? 12.898 7.582 -11.383 1 95.38 498 GLY A N 1
ATOM 3744 C CA . GLY A 1 498 ? 13.102 6.941 -12.672 1 95.38 498 GLY A CA 1
ATOM 3745 C C . GLY A 1 498 ? 13.922 5.672 -12.586 1 95.38 498 GLY A C 1
ATOM 3746 O O . GLY A 1 498 ? 13.523 4.629 -13.102 1 95.38 498 GLY A O 1
ATOM 3747 N N . PHE A 1 499 ? 14.984 5.738 -11.852 1 95.69 499 PHE A N 1
ATOM 3748 C CA . PHE A 1 499 ? 15.945 4.641 -11.797 1 95.69 499 PHE A CA 1
ATOM 3749 C C . PHE A 1 499 ? 15.32 3.412 -11.141 1 95.69 499 PHE A C 1
ATOM 3751 O O . PHE A 1 499 ? 15.469 2.295 -11.641 1 95.69 499 PHE A O 1
ATOM 3758 N N . LYS A 1 500 ? 14.625 3.633 -10.039 1 93.44 500 LYS A N 1
ATOM 3759 C CA . LYS A 1 500 ? 14.039 2.523 -9.289 1 93.44 500 LYS A CA 1
ATOM 3760 C C . LYS A 1 500 ? 12.57 2.328 -9.664 1 93.44 500 LYS A C 1
ATOM 3762 O O . LYS A 1 500 ? 11.961 1.327 -9.281 1 93.44 500 LYS A O 1
ATOM 3767 N N . GLN A 1 501 ? 11.992 3.25 -10.43 1 92.31 501 GLN A N 1
ATOM 3768 C CA . GLN A 1 501 ? 10.586 3.268 -10.805 1 92.31 501 GLN A CA 1
ATOM 3769 C C . GLN A 1 501 ? 9.688 3.148 -9.578 1 92.31 501 GLN A C 1
ATOM 3771 O O . GLN A 1 501 ? 8.805 2.287 -9.531 1 92.31 501 GLN A O 1
ATOM 3776 N N . MET A 1 502 ? 10 3.996 -8.625 1 92.19 502 MET A N 1
ATOM 3777 C CA . MET A 1 502 ? 9.211 4.168 -7.41 1 92.19 502 MET A CA 1
ATOM 3778 C C . MET A 1 502 ? 8.656 5.586 -7.316 1 92.19 502 MET A C 1
ATOM 3780 O O . MET A 1 502 ? 9.289 6.535 -7.785 1 92.19 502 MET A O 1
ATOM 3784 N N . ALA A 1 503 ? 7.535 5.703 -6.676 1 93.62 503 ALA A N 1
ATOM 3785 C CA . ALA A 1 503 ? 6.891 7.016 -6.645 1 93.62 503 ALA A CA 1
ATOM 3786 C C . ALA A 1 503 ? 6.711 7.504 -5.211 1 93.62 503 ALA A C 1
ATOM 3788 O O . ALA A 1 503 ? 7.5 8.312 -4.723 1 93.62 503 ALA A O 1
ATOM 3789 N N . VAL A 1 504 ? 5.855 6.852 -4.41 1 93.62 504 VAL A N 1
ATOM 3790 C CA . VAL A 1 504 ? 5.43 7.328 -3.098 1 93.62 504 VAL A CA 1
ATOM 3791 C C . VAL A 1 504 ? 6.605 7.285 -2.125 1 93.62 504 VAL A C 1
ATOM 3793 O O . VAL A 1 504 ? 6.844 8.25 -1.388 1 93.62 504 VAL A O 1
ATOM 3796 N N . ALA A 1 505 ? 7.336 6.234 -2.148 1 93.81 505 ALA A N 1
ATOM 3797 C CA . ALA A 1 505 ? 8.445 6.07 -1.217 1 93.81 505 ALA A CA 1
ATOM 3798 C C . ALA A 1 505 ? 9.484 7.172 -1.398 1 93.81 505 ALA A C 1
ATOM 3800 O O . ALA A 1 505 ? 10.039 7.68 -0.419 1 93.81 505 ALA A O 1
ATOM 3801 N N . VAL A 1 506 ? 9.758 7.543 -2.588 1 95.31 506 VAL A N 1
ATOM 3802 C CA . VAL A 1 506 ? 10.766 8.555 -2.895 1 95.31 506 VAL A CA 1
ATOM 3803 C C . VAL A 1 506 ? 10.367 9.883 -2.254 1 95.31 506 VAL A C 1
ATOM 3805 O O . VAL A 1 506 ? 11.195 10.539 -1.612 1 95.31 506 VAL A O 1
ATOM 3808 N N . VAL A 1 507 ? 9.141 10.234 -2.398 1 95.44 507 VAL A N 1
ATOM 3809 C CA . VAL A 1 507 ? 8.656 11.508 -1.879 1 95.44 507 VAL A CA 1
ATOM 3810 C C . VAL A 1 507 ? 8.695 11.492 -0.352 1 95.44 507 VAL A C 1
ATOM 3812 O O . VAL A 1 507 ? 9.102 12.469 0.275 1 95.44 507 VAL A O 1
ATOM 3815 N N . VAL A 1 508 ? 8.359 10.367 0.224 1 93.38 508 VAL A N 1
ATOM 3816 C CA . VAL A 1 508 ? 8.336 10.25 1.679 1 93.38 508 VAL A CA 1
ATOM 3817 C C . VAL A 1 508 ? 9.758 10.32 2.229 1 93.38 508 VAL A C 1
ATOM 3819 O O . VAL A 1 508 ? 10.008 10.992 3.236 1 93.38 508 VAL A O 1
ATOM 3822 N N . PHE A 1 509 ? 10.68 9.711 1.578 1 92.56 509 PHE A N 1
ATOM 3823 C CA . PHE A 1 509 ? 12.055 9.711 2.049 1 92.56 509 PHE A CA 1
ATOM 3824 C C . PHE A 1 509 ? 12.68 11.094 1.924 1 92.56 509 PHE A C 1
ATOM 3826 O O . PHE A 1 509 ? 13.328 11.578 2.855 1 92.56 509 PHE A O 1
ATOM 3833 N N . ILE A 1 510 ? 12.492 11.742 0.814 1 92.31 510 ILE A N 1
ATOM 3834 C CA . ILE A 1 510 ? 13.141 13.023 0.573 1 92.31 510 ILE A CA 1
ATOM 3835 C C . ILE A 1 510 ? 12.516 14.094 1.468 1 92.31 510 ILE A C 1
ATOM 3837 O O . ILE A 1 510 ? 13.227 14.938 2.025 1 92.31 510 ILE A O 1
ATOM 3841 N N . THR A 1 511 ? 11.203 14.109 1.604 1 89.75 511 THR A N 1
ATOM 3842 C CA . THR A 1 511 ? 10.555 15.07 2.49 1 89.75 511 THR A CA 1
ATOM 3843 C C . THR A 1 511 ? 10.945 14.812 3.943 1 89.75 511 THR A C 1
ATOM 3845 O O . THR A 1 511 ? 11.062 15.75 4.734 1 89.75 511 THR A O 1
ATOM 3848 N N . GLY A 1 512 ? 11.047 13.562 4.277 1 83.88 512 GLY A N 1
ATOM 3849 C CA . GLY A 1 512 ? 11.508 13.219 5.613 1 83.88 512 GLY A CA 1
ATOM 3850 C C . GLY A 1 512 ? 12.922 13.68 5.895 1 83.88 512 GLY A C 1
ATOM 3851 O O . GLY A 1 512 ? 13.211 14.18 6.984 1 83.88 512 GLY A O 1
ATOM 3852 N N . ALA A 1 513 ? 13.742 13.5 4.914 1 79.62 513 ALA A N 1
ATOM 3853 C CA . ALA A 1 513 ? 15.133 13.93 5.059 1 79.62 513 ALA A CA 1
ATOM 3854 C C . ALA A 1 513 ? 15.227 15.453 5.156 1 79.62 513 ALA A C 1
ATOM 3856 O O . ALA A 1 513 ? 16.078 15.977 5.887 1 79.62 513 ALA A O 1
ATOM 3857 N N . ALA A 1 514 ? 14.375 16.094 4.41 1 78.88 514 ALA A N 1
ATOM 3858 C CA . ALA A 1 514 ? 14.367 17.547 4.414 1 78.88 514 ALA A CA 1
ATOM 3859 C C . ALA A 1 514 ? 13.57 18.094 5.598 1 78.88 514 ALA A C 1
ATOM 3861 O O . ALA A 1 514 ? 13.672 19.281 5.93 1 78.88 514 ALA A O 1
ATOM 3862 N N . ASN A 1 515 ? 12.773 17.203 6.207 1 79.62 515 ASN A N 1
ATOM 3863 C CA . ASN A 1 515 ? 11.836 17.594 7.254 1 79.62 515 ASN A CA 1
ATOM 3864 C C . ASN A 1 515 ? 10.953 18.766 6.812 1 79.62 515 ASN A C 1
ATOM 3866 O O . ASN A 1 515 ? 10.859 19.766 7.504 1 79.62 515 ASN A O 1
ATOM 3870 N N . ASP A 1 516 ? 10.5 18.734 5.609 1 82.81 516 ASP A N 1
ATOM 3871 C CA . ASP A 1 516 ? 9.664 19.781 5.023 1 82.81 516 ASP A CA 1
ATOM 3872 C C . ASP A 1 516 ? 8.492 19.172 4.25 1 82.81 516 ASP A C 1
ATOM 3874 O O . ASP A 1 516 ? 8.648 18.781 3.094 1 82.81 516 ASP A O 1
ATOM 3878 N N . LEU A 1 517 ? 7.355 19.234 4.879 1 83.38 517 LEU A N 1
ATOM 3879 C CA . LEU A 1 517 ? 6.164 18.672 4.262 1 83.38 517 LEU A CA 1
ATOM 3880 C C . LEU A 1 517 ? 5.656 19.562 3.137 1 83.38 517 LEU A C 1
ATOM 3882 O O . LEU A 1 517 ? 4.895 19.109 2.277 1 83.38 517 LEU A O 1
ATOM 3886 N N . GLY A 1 518 ? 6.062 20.797 3.123 1 80.88 518 GLY A N 1
ATOM 3887 C CA . GLY A 1 518 ? 5.648 21.734 2.09 1 80.88 518 GLY A CA 1
ATOM 3888 C C . GLY A 1 518 ? 6.195 21.391 0.717 1 80.88 518 GLY A C 1
ATOM 3889 O O . GLY A 1 518 ? 5.699 21.875 -0.298 1 80.88 518 GLY A O 1
ATOM 3890 N N . LEU A 1 519 ? 7.152 20.516 0.704 1 87.94 519 LEU A N 1
ATOM 3891 C CA . LEU A 1 519 ? 7.797 20.156 -0.556 1 87.94 519 LEU A CA 1
ATOM 3892 C C . LEU A 1 519 ? 7.066 19 -1.234 1 87.94 519 LEU A C 1
ATOM 3894 O O . LEU A 1 519 ? 7.348 18.672 -2.391 1 87.94 519 LEU A O 1
ATOM 3898 N N . ILE A 1 520 ? 6.062 18.469 -0.656 1 90.44 520 ILE A N 1
ATOM 3899 C CA . ILE A 1 520 ? 5.426 17.25 -1.146 1 90.44 520 ILE A CA 1
ATOM 3900 C C . ILE A 1 520 ? 4.812 17.5 -2.521 1 90.44 520 ILE A C 1
ATOM 3902 O O . ILE A 1 520 ? 5.074 16.766 -3.473 1 90.44 520 ILE A O 1
ATOM 3906 N N . PRO A 1 521 ? 4.121 18.594 -2.734 1 85.44 521 PRO A N 1
ATOM 3907 C CA . PRO A 1 521 ? 3.455 18.766 -4.027 1 85.44 521 PRO A CA 1
ATOM 3908 C C . PRO A 1 521 ? 4.441 18.922 -5.184 1 85.44 521 PRO A C 1
ATOM 3910 O O . PRO A 1 521 ? 4.332 18.234 -6.195 1 85.44 521 PRO A O 1
ATOM 3913 N N . PRO A 1 522 ? 5.398 19.797 -5.027 1 88.62 522 PRO A N 1
ATOM 3914 C CA . PRO A 1 522 ? 6.328 19.906 -6.152 1 88.62 522 PRO A CA 1
ATOM 3915 C C . PRO A 1 522 ? 7.137 18.625 -6.371 1 88.62 522 PRO A C 1
ATOM 3917 O O . PRO A 1 522 ? 7.457 18.281 -7.512 1 88.62 522 PRO A O 1
ATOM 3920 N N . LEU A 1 523 ? 7.492 17.938 -5.312 1 94.88 523 LEU A N 1
ATOM 3921 C CA . LEU A 1 523 ? 8.203 16.672 -5.457 1 94.88 523 LEU A CA 1
ATOM 3922 C C . LEU A 1 523 ? 7.344 15.641 -6.176 1 94.88 523 LEU A C 1
ATOM 3924 O O . LEU A 1 523 ? 7.84 14.898 -7.027 1 94.88 523 LEU A O 1
ATOM 3928 N N . MET A 1 524 ? 6.078 15.586 -5.816 1 95.62 524 MET A N 1
ATOM 3929 C CA . MET A 1 524 ? 5.172 14.625 -6.445 1 95.62 524 MET A CA 1
ATOM 3930 C C . MET A 1 524 ? 5.031 14.914 -7.938 1 95.62 524 MET A C 1
ATOM 3932 O O . MET A 1 524 ? 4.992 13.984 -8.75 1 95.62 524 MET A O 1
ATOM 3936 N N . LEU A 1 525 ? 4.934 16.188 -8.219 1 92.81 525 LEU A N 1
ATOM 3937 C CA . LEU A 1 525 ? 4.828 16.562 -9.625 1 92.81 525 LEU A CA 1
ATOM 3938 C C . LEU A 1 525 ? 6.074 16.141 -10.398 1 92.81 525 LEU A C 1
ATOM 3940 O O . LEU A 1 525 ? 5.973 15.57 -11.484 1 92.81 525 LEU A O 1
ATOM 3944 N N . ALA A 1 526 ? 7.203 16.422 -9.852 1 96.31 526 ALA A N 1
ATOM 3945 C CA . ALA A 1 526 ? 8.469 16.094 -10.5 1 96.31 526 ALA A CA 1
ATOM 3946 C C . ALA A 1 526 ? 8.609 14.578 -10.656 1 96.31 526 ALA A C 1
ATOM 3948 O O . ALA A 1 526 ? 9.031 14.094 -11.711 1 96.31 526 ALA A O 1
ATOM 3949 N N . VAL A 1 527 ? 8.297 13.852 -9.641 1 97.06 527 VAL A N 1
ATOM 3950 C CA . VAL A 1 527 ? 8.398 12.398 -9.656 1 97.06 527 VAL A CA 1
ATOM 3951 C C . VAL A 1 527 ? 7.453 11.82 -10.711 1 97.06 527 VAL A C 1
ATOM 3953 O O . VAL A 1 527 ? 7.824 10.898 -11.445 1 97.06 527 VAL A O 1
ATOM 3956 N N . THR A 1 528 ? 6.246 12.359 -10.82 1 94.38 528 THR A N 1
ATOM 3957 C CA . THR A 1 528 ? 5.266 11.891 -11.797 1 94.38 528 THR A CA 1
ATOM 3958 C C . THR A 1 528 ? 5.793 12.07 -13.219 1 94.38 528 THR A C 1
ATOM 3960 O O . THR A 1 528 ? 5.738 11.141 -14.023 1 94.38 528 THR A O 1
ATOM 3963 N N . LEU A 1 529 ? 6.328 13.211 -13.461 1 94.81 529 LEU A N 1
ATOM 3964 C CA . LEU A 1 529 ? 6.836 13.508 -14.797 1 94.81 529 LEU A CA 1
ATOM 3965 C C . LEU A 1 529 ? 8.047 12.648 -15.117 1 94.81 529 LEU A C 1
ATOM 3967 O O . LEU A 1 529 ? 8.148 12.094 -16.219 1 94.81 529 LEU A O 1
ATOM 3971 N N . SER A 1 530 ? 8.938 12.562 -14.172 1 97.5 530 SER A N 1
ATOM 3972 C CA . SER A 1 530 ? 10.148 11.773 -14.383 1 97.5 530 SER A CA 1
ATOM 3973 C C . SER A 1 530 ? 9.812 10.305 -14.609 1 97.5 530 SER A C 1
ATOM 3975 O O . SER A 1 530 ? 10.352 9.672 -15.523 1 97.5 530 SER A O 1
ATOM 3977 N N . LEU A 1 531 ? 8.961 9.766 -13.812 1 94.88 531 LEU A N 1
ATOM 3978 C CA . LEU A 1 531 ? 8.594 8.352 -13.906 1 94.88 531 LEU A CA 1
ATOM 3979 C C . LEU A 1 531 ? 7.859 8.07 -15.211 1 94.88 531 LEU A C 1
ATOM 3981 O O . LEU A 1 531 ? 8.062 7.02 -15.82 1 94.88 531 LEU A O 1
ATOM 3985 N N . LEU A 1 532 ? 6.973 8.969 -15.602 1 91 532 LEU A N 1
ATOM 3986 C CA . LEU A 1 532 ? 6.246 8.789 -16.859 1 91 532 LEU A CA 1
ATOM 3987 C C . LEU A 1 532 ? 7.203 8.719 -18.031 1 91 532 LEU A C 1
ATOM 3989 O O . LEU A 1 532 ? 7.082 7.84 -18.891 1 91 532 LEU A O 1
ATOM 3993 N N . LEU A 1 533 ? 8.141 9.602 -18.047 1 95.19 533 LEU A N 1
ATOM 3994 C CA . LEU A 1 533 ? 9.086 9.641 -19.156 1 95.19 533 LEU A CA 1
ATOM 3995 C C . LEU A 1 533 ? 10.023 8.445 -19.109 1 95.19 533 LEU A C 1
ATOM 3997 O O . LEU A 1 533 ? 10.398 7.902 -20.156 1 95.19 533 LEU A O 1
ATOM 4001 N N . ASN A 1 534 ? 10.414 8.07 -17.922 1 96.56 534 ASN A N 1
ATOM 4002 C CA . ASN A 1 534 ? 11.258 6.879 -17.797 1 96.56 534 ASN A CA 1
ATOM 4003 C C . ASN A 1 534 ? 10.539 5.633 -18.297 1 96.56 534 ASN A C 1
ATOM 4005 O O . ASN A 1 534 ? 11.133 4.828 -19.031 1 96.56 534 ASN A O 1
ATOM 4009 N N . LYS A 1 535 ? 9.328 5.453 -17.953 1 90.25 535 LYS A N 1
ATOM 4010 C CA . LYS A 1 535 ? 8.562 4.262 -18.297 1 90.25 535 LYS A CA 1
ATOM 4011 C C . LYS A 1 535 ? 8.305 4.199 -19.797 1 90.25 535 LYS A C 1
ATOM 4013 O O . LYS A 1 535 ? 8.102 3.119 -20.359 1 90.25 535 LYS A O 1
ATOM 4018 N N . LEU A 1 536 ? 8.328 5.336 -20.453 1 89.5 536 LEU A N 1
ATOM 4019 C CA . LEU A 1 536 ? 8.172 5.359 -21.906 1 89.5 536 LEU A CA 1
ATOM 4020 C C . LEU A 1 536 ? 9.414 4.797 -22.594 1 89.5 536 LEU A C 1
ATOM 4022 O O . LEU A 1 536 ? 9.344 4.309 -23.719 1 89.5 536 LEU A O 1
ATOM 4026 N N . ILE A 1 537 ? 10.523 4.836 -21.828 1 94.12 537 ILE A N 1
ATOM 4027 C CA . ILE A 1 537 ? 11.789 4.383 -22.406 1 94.12 537 ILE A CA 1
ATOM 4028 C C . ILE A 1 537 ? 12.094 2.965 -21.938 1 94.12 537 ILE A C 1
ATOM 4030 O O . ILE A 1 537 ? 12.469 2.102 -22.734 1 94.12 537 ILE A O 1
ATOM 4034 N N . ASN A 1 538 ? 12.016 2.805 -20.578 1 93.12 538 ASN A N 1
ATOM 4035 C CA . ASN A 1 538 ? 12.266 1.496 -19.984 1 93.12 538 ASN A CA 1
ATOM 4036 C C . ASN A 1 538 ? 10.992 0.915 -19.375 1 93.12 538 ASN A C 1
ATOM 4038 O O . ASN A 1 538 ? 10.328 1.573 -18.562 1 93.12 538 ASN A O 1
ATOM 4042 N N . GLU A 1 539 ? 10.695 -0.316 -19.672 1 86 539 GLU A N 1
ATOM 4043 C CA . GLU A 1 539 ? 9.531 -0.976 -19.094 1 86 539 GLU A CA 1
ATOM 4044 C C . GLU A 1 539 ? 9.773 -1.353 -17.641 1 86 539 GLU A C 1
ATOM 4046 O O . GLU A 1 539 ? 8.828 -1.431 -16.844 1 86 539 GLU A O 1
ATOM 4051 N N . ARG A 1 540 ? 11.047 -1.634 -17.359 1 90.75 540 ARG A N 1
ATOM 4052 C CA . ARG A 1 540 ? 11.383 -2.13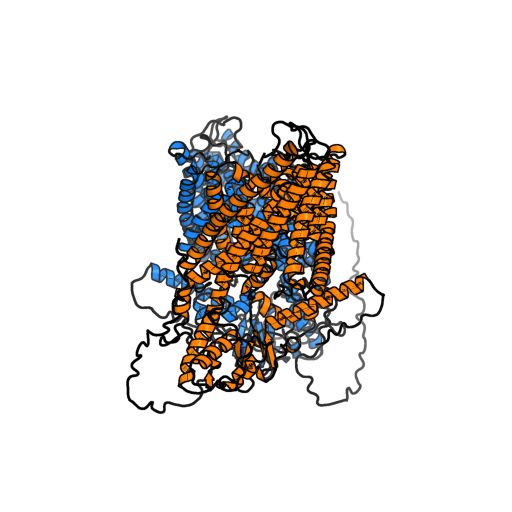7 -16.031 1 90.75 540 ARG A CA 1
ATOM 4053 C C . ARG A 1 540 ? 12.43 -1.256 -15.367 1 90.75 540 ARG A C 1
ATOM 4055 O O . ARG A 1 540 ? 13.234 -0.613 -16.047 1 90.75 540 ARG A O 1
ATOM 4062 N N . GLY A 1 541 ? 12.367 -1.237 -14.055 1 91.81 541 GLY A N 1
ATOM 4063 C CA . GLY A 1 541 ? 13.398 -0.567 -13.281 1 91.81 541 GLY A CA 1
ATOM 4064 C C . GLY A 1 541 ? 14.68 -1.379 -13.156 1 91.81 541 GLY A C 1
ATOM 4065 O O . GLY A 1 541 ? 14.758 -2.494 -13.672 1 91.81 541 GLY A O 1
ATOM 4066 N N . PHE A 1 542 ? 15.57 -0.856 -12.461 1 93.12 542 PHE A N 1
ATOM 4067 C CA . PHE A 1 542 ? 16.906 -1.45 -12.375 1 93.12 542 PHE A CA 1
ATOM 4068 C C . PHE A 1 542 ? 16.844 -2.818 -11.711 1 93.12 542 PHE A C 1
ATOM 4070 O O . PHE A 1 542 ? 17.453 -3.777 -12.188 1 93.12 542 PHE A O 1
ATOM 4077 N N . ASP A 1 543 ? 16.172 -2.959 -10.594 1 91.62 543 ASP A N 1
ATOM 4078 C CA . ASP A 1 543 ? 16.125 -4.223 -9.867 1 91.62 543 ASP A CA 1
ATOM 4079 C C . ASP A 1 543 ? 15.406 -5.297 -10.68 1 91.62 543 ASP A C 1
ATOM 4081 O O . ASP A 1 543 ? 15.781 -6.469 -10.641 1 91.62 543 ASP A O 1
ATOM 4085 N N . GLU A 1 544 ? 14.359 -4.91 -11.359 1 91.12 544 GLU A N 1
ATOM 4086 C CA . GLU A 1 544 ? 13.664 -5.855 -12.227 1 91.12 544 GLU A CA 1
ATOM 4087 C C . GLU A 1 544 ? 14.547 -6.309 -13.383 1 91.12 544 GLU A C 1
ATOM 4089 O O . GLU A 1 544 ? 14.492 -7.469 -13.797 1 91.12 544 GLU A O 1
ATOM 4094 N N . GLU A 1 545 ? 15.32 -5.363 -13.883 1 92.44 545 GLU A N 1
ATOM 4095 C CA . GLU A 1 545 ? 16.266 -5.723 -14.938 1 92.44 545 GLU A CA 1
ATOM 4096 C C . GLU A 1 545 ? 17.328 -6.691 -14.422 1 92.44 545 GLU A C 1
ATOM 4098 O O . GLU A 1 545 ? 17.75 -7.59 -15.148 1 92.44 545 GLU A O 1
ATOM 4103 N N . GLN A 1 546 ? 17.688 -6.48 -13.18 1 92.06 546 GLN A N 1
ATOM 4104 C CA . GLN A 1 546 ? 18.656 -7.387 -12.578 1 92.06 546 GLN A CA 1
ATOM 4105 C C . GLN A 1 546 ? 18.062 -8.781 -12.383 1 92.06 546 GLN A C 1
ATOM 4107 O O . GLN A 1 546 ? 18.766 -9.781 -12.508 1 92.06 546 GLN A O 1
ATOM 4112 N N . ILE A 1 547 ? 16.797 -8.867 -12.047 1 91.81 547 ILE A N 1
ATOM 4113 C CA . ILE A 1 547 ? 16.125 -10.148 -11.875 1 91.81 547 ILE A CA 1
ATOM 4114 C C . ILE A 1 547 ? 16.172 -10.938 -13.188 1 91.81 547 ILE A C 1
ATOM 4116 O O . ILE A 1 547 ? 16.453 -12.141 -13.18 1 91.81 547 ILE A O 1
ATOM 4120 N N . LEU A 1 548 ? 15.977 -10.25 -14.273 1 89 548 LEU A N 1
ATOM 4121 C CA . LEU A 1 548 ? 16 -10.898 -15.578 1 89 548 LEU A CA 1
ATOM 4122 C C . LEU A 1 548 ? 17.422 -11.297 -15.953 1 89 548 LEU A C 1
ATOM 4124 O O . LEU A 1 548 ? 17.656 -12.414 -16.422 1 89 548 LEU A O 1
ATOM 4128 N N . ARG A 1 549 ? 18.344 -10.406 -15.695 1 87.25 549 ARG A N 1
ATOM 4129 C CA . ARG A 1 549 ? 19.719 -10.641 -16.078 1 87.25 549 ARG A CA 1
ATOM 4130 C C . ARG A 1 549 ? 20.328 -11.812 -15.312 1 87.25 549 ARG A C 1
ATOM 4132 O O . ARG A 1 549 ? 21.047 -12.633 -15.875 1 87.25 549 ARG A O 1
ATOM 4139 N N . LYS A 1 550 ? 19.953 -11.891 -14.016 1 88.12 550 LYS A N 1
ATOM 4140 C CA . LYS A 1 550 ? 20.5 -12.938 -13.156 1 88.12 550 LYS A CA 1
ATOM 4141 C C . LYS A 1 550 ? 19.641 -14.188 -13.195 1 88.12 550 LYS A C 1
ATOM 4143 O O . LYS A 1 550 ? 19.938 -15.18 -12.523 1 88.12 550 LYS A O 1
ATOM 4148 N N . ALA A 1 551 ? 18.516 -14.148 -13.828 1 88.88 551 ALA A N 1
ATOM 4149 C CA . ALA A 1 551 ? 17.594 -15.266 -13.953 1 88.88 551 ALA A CA 1
ATOM 4150 C C . ALA A 1 551 ? 17.078 -15.695 -12.586 1 88.88 551 ALA A C 1
ATOM 4152 O O . ALA A 1 551 ? 17.062 -16.891 -12.258 1 88.88 551 ALA A O 1
ATOM 4153 N N . ILE A 1 552 ? 16.812 -14.688 -11.781 1 91.06 552 ILE A N 1
ATOM 4154 C CA . ILE A 1 552 ? 16.188 -14.953 -10.492 1 91.06 552 ILE A CA 1
ATOM 4155 C C . ILE A 1 552 ? 14.727 -15.352 -10.703 1 91.06 552 ILE A C 1
ATOM 4157 O O . ILE A 1 552 ? 14.008 -14.719 -11.477 1 91.06 552 ILE A O 1
ATOM 4161 N N . PRO A 1 553 ? 14.359 -16.438 -10.109 1 90.75 553 PRO A N 1
ATOM 4162 C CA . PRO A 1 553 ? 12.953 -16.812 -10.258 1 90.75 553 PRO A CA 1
ATOM 4163 C C . PRO A 1 553 ? 12.008 -15.719 -9.75 1 90.75 553 PRO A C 1
ATOM 4165 O O . PRO A 1 553 ? 12.125 -15.281 -8.602 1 90.75 553 PRO A O 1
ATOM 4168 N N . PHE A 1 554 ? 11.125 -15.281 -10.648 1 91.12 554 PHE A N 1
ATOM 4169 C CA . PHE A 1 554 ? 10.18 -14.219 -10.32 1 91.12 554 PHE A CA 1
ATOM 4170 C C . PHE A 1 554 ? 8.984 -14.25 -11.266 1 91.12 554 PHE A C 1
ATOM 4172 O O . PHE A 1 554 ? 9.148 -14.219 -12.484 1 91.12 554 PHE A O 1
ATOM 4179 N N . LEU A 1 555 ? 7.824 -14.422 -10.625 1 90.88 555 LEU A N 1
ATOM 4180 C CA . LEU A 1 555 ? 6.602 -14.367 -11.414 1 90.88 555 LEU A CA 1
ATOM 4181 C C . LEU A 1 555 ? 6.027 -12.961 -11.438 1 90.88 555 LEU A C 1
ATOM 4183 O O . LEU A 1 555 ? 5.566 -12.453 -10.406 1 90.88 555 LEU A O 1
ATOM 4187 N N . PRO A 1 556 ? 6.047 -12.305 -12.602 1 87.44 556 PRO A N 1
ATOM 4188 C CA . PRO A 1 556 ? 5.492 -10.953 -12.664 1 87.44 556 PRO A CA 1
ATOM 4189 C C . PRO A 1 556 ? 4.023 -10.891 -12.25 1 87.44 556 PRO A C 1
ATOM 4191 O O . PRO A 1 556 ? 3.291 -11.867 -12.422 1 87.44 556 PRO A O 1
ATOM 4194 N N . PRO A 1 557 ? 3.594 -9.789 -11.75 1 81.75 557 PRO A N 1
ATOM 4195 C CA . PRO A 1 557 ? 2.203 -9.672 -11.305 1 81.75 557 PRO A CA 1
ATOM 4196 C C . PRO A 1 557 ? 1.204 -9.734 -12.453 1 81.75 557 PRO A C 1
ATOM 4198 O O . PRO A 1 557 ? 0.099 -10.258 -12.289 1 81.75 557 PRO A O 1
ATOM 4201 N N . GLU A 1 558 ? 1.559 -9.203 -13.586 1 82.62 558 GLU A N 1
ATOM 4202 C CA . GLU A 1 558 ? 0.719 -9.258 -14.781 1 82.62 558 GLU A CA 1
ATOM 4203 C C . GLU A 1 558 ? 1.296 -10.219 -15.82 1 82.62 558 GLU A C 1
ATOM 4205 O O . GLU A 1 558 ? 2.516 -10.305 -15.984 1 82.62 558 GLU A O 1
ATOM 4210 N N . PRO A 1 559 ? 0.42 -10.914 -16.438 1 86.69 559 PRO A N 1
ATOM 4211 C CA . PRO A 1 559 ? 0.915 -11.836 -17.469 1 86.69 559 PRO A CA 1
ATOM 4212 C C . PRO A 1 559 ? 1.51 -11.109 -18.672 1 86.69 559 PRO A C 1
ATOM 4214 O O . PRO A 1 559 ? 1.002 -10.062 -19.078 1 86.69 559 PRO A O 1
ATOM 4217 N N . PRO A 1 560 ? 2.584 -11.688 -19.172 1 86.5 560 PRO A N 1
ATOM 4218 C CA . PRO A 1 560 ? 3.102 -11.141 -20.422 1 86.5 560 PRO A CA 1
ATOM 4219 C C . PRO A 1 560 ? 2.055 -11.125 -21.531 1 86.5 560 PRO A C 1
ATOM 4221 O O . PRO A 1 560 ? 1.174 -11.984 -21.578 1 86.5 560 PRO A O 1
ATOM 4224 N N . ARG A 1 561 ? 2.199 -10.273 -22.5 1 80.44 561 ARG A N 1
ATOM 4225 C CA . ARG A 1 561 ? 1.233 -10.055 -23.578 1 80.44 561 ARG A CA 1
ATOM 4226 C C . ARG A 1 561 ? 1.073 -11.312 -24.422 1 80.44 561 ARG A C 1
ATOM 4228 O O . ARG A 1 561 ? -0.025 -11.609 -24.906 1 80.44 561 ARG A O 1
ATOM 4235 N N . LEU A 1 562 ? 2.07 -12.008 -24.562 1 83.81 562 LEU A N 1
ATOM 4236 C CA . LEU A 1 562 ? 2.062 -13.172 -25.438 1 83.81 562 LEU A CA 1
ATOM 4237 C C . LEU A 1 562 ? 1.206 -14.289 -24.859 1 83.81 562 LEU A C 1
ATOM 4239 O O . LEU A 1 562 ? 0.822 -15.227 -25.562 1 83.81 562 LEU A O 1
ATOM 4243 N N . MET A 1 563 ? 0.87 -14.172 -23.594 1 87.06 563 MET A N 1
ATOM 4244 C CA . MET A 1 563 ? 0.087 -15.219 -22.938 1 87.06 563 MET A CA 1
ATOM 4245 C C . MET A 1 563 ? -1.391 -15.094 -23.297 1 87.06 563 MET A C 1
ATOM 4247 O O . MET A 1 563 ? -2.168 -16.016 -23.078 1 87.06 563 MET A O 1
ATOM 4251 N N . ASP A 1 564 ? -1.787 -14.008 -23.875 1 80.94 564 ASP A N 1
ATOM 4252 C CA . ASP A 1 564 ? -3.172 -13.805 -24.281 1 80.94 564 ASP A CA 1
ATOM 4253 C C . ASP A 1 564 ? -3.559 -14.766 -25.406 1 80.94 564 ASP A C 1
ATOM 4255 O O . ASP A 1 564 ? -4.742 -15.023 -25.625 1 80.94 564 ASP A O 1
ATOM 4259 N N . ARG A 1 565 ? -2.537 -15.367 -26.031 1 78.81 565 ARG A N 1
ATOM 4260 C CA . ARG A 1 565 ? -2.805 -16.156 -27.234 1 78.81 565 ARG A CA 1
ATOM 4261 C C . ARG A 1 565 ? -2.584 -17.641 -26.953 1 78.81 565 ARG A C 1
ATOM 4263 O O . ARG A 1 565 ? -2.561 -18.453 -27.875 1 78.81 565 ARG A O 1
ATOM 4270 N N . VAL A 1 566 ? -2.406 -17.906 -25.75 1 87.44 566 VAL A N 1
ATOM 4271 C CA . VAL A 1 566 ? -2.096 -19.312 -25.438 1 87.44 566 VAL A CA 1
ATOM 4272 C C . VAL A 1 566 ? -3.09 -19.844 -24.422 1 87.44 566 VAL A C 1
ATOM 4274 O O . VAL A 1 566 ? -3.748 -19.078 -23.719 1 87.44 566 VAL A O 1
ATOM 4277 N N . VAL A 1 567 ? -3.268 -21.156 -24.438 1 90.19 567 VAL A N 1
ATOM 4278 C CA . VAL A 1 567 ? -4.16 -21.828 -23.5 1 90.19 567 VAL A CA 1
ATOM 4279 C C . VAL A 1 567 ? -3.352 -22.703 -22.562 1 90.19 567 VAL A C 1
ATOM 4281 O O . VAL A 1 567 ? -2.139 -22.859 -22.734 1 90.19 567 VAL A O 1
ATOM 4284 N N . ALA A 1 568 ? -3.928 -23.312 -21.656 1 93.44 568 ALA A N 1
ATOM 4285 C CA . ALA A 1 568 ? -3.279 -24.109 -20.625 1 93.44 568 ALA A CA 1
ATOM 4286 C C . ALA A 1 568 ? -2.475 -25.25 -21.219 1 93.44 568 ALA A C 1
ATOM 4288 O O . ALA A 1 568 ? -1.374 -25.562 -20.75 1 93.44 568 ALA A O 1
ATOM 4289 N N . LEU A 1 569 ? -2.977 -25.875 -22.234 1 93.06 569 LEU A N 1
ATOM 4290 C CA . LEU A 1 569 ? -2.328 -27.016 -22.859 1 93.06 569 LEU A CA 1
ATOM 4291 C C . LEU A 1 569 ? -0.955 -26.641 -23.406 1 93.06 569 LEU A C 1
ATOM 4293 O O . LEU A 1 569 ? -0.029 -27.453 -23.391 1 93.06 569 LEU A O 1
ATOM 4297 N N . ASP A 1 570 ? -0.808 -25.391 -23.812 1 91.69 570 ASP A N 1
ATOM 4298 C CA . ASP A 1 570 ? 0.435 -24.922 -24.406 1 91.69 570 ASP A CA 1
ATOM 4299 C C . ASP A 1 570 ? 1.45 -24.531 -23.344 1 91.69 570 ASP A C 1
ATOM 4301 O O . ASP A 1 570 ? 2.643 -24.406 -23.625 1 91.69 570 ASP A O 1
ATOM 4305 N N . LEU A 1 571 ? 0.989 -24.359 -22.172 1 93.56 571 LEU A N 1
ATOM 4306 C CA . LEU A 1 571 ? 1.842 -23.828 -21.109 1 93.56 571 LEU A CA 1
ATOM 4307 C C . LEU A 1 571 ? 2.299 -24.938 -20.172 1 93.56 571 LEU A C 1
ATOM 4309 O O . LEU A 1 571 ? 3.006 -24.672 -19.203 1 93.56 571 LEU A O 1
ATOM 4313 N N . ARG A 1 572 ? 1.966 -26.156 -20.453 1 94.06 572 ARG A N 1
ATOM 4314 C CA . ARG A 1 572 ? 2.295 -27.297 -19.594 1 94.06 572 ARG A CA 1
ATOM 4315 C C . ARG A 1 572 ? 3.803 -27.5 -19.516 1 94.06 572 ARG A C 1
ATOM 4317 O O . ARG A 1 572 ? 4.523 -27.219 -20.484 1 94.06 572 ARG A O 1
ATOM 4324 N N . ASP A 1 573 ? 4.168 -27.984 -18.359 1 93.56 573 ASP A N 1
ATOM 4325 C CA . ASP A 1 573 ? 5.562 -28.375 -18.188 1 93.56 573 ASP A CA 1
ATOM 4326 C C . ASP A 1 573 ? 5.926 -29.547 -19.094 1 93.56 573 ASP A C 1
ATOM 4328 O O . ASP A 1 573 ? 5.059 -30.344 -19.469 1 93.56 573 ASP A O 1
ATOM 4332 N N . ASP A 1 574 ? 7.148 -29.531 -19.5 1 89.56 574 ASP A N 1
ATOM 4333 C CA . ASP A 1 574 ? 7.664 -30.734 -20.156 1 89.56 574 ASP A CA 1
ATOM 4334 C C . ASP A 1 574 ? 7.898 -31.859 -19.156 1 89.56 574 ASP A C 1
ATOM 4336 O O . ASP A 1 574 ? 8.992 -31.984 -18.594 1 89.56 574 ASP A O 1
ATOM 4340 N N . LEU A 1 575 ? 6.902 -32.625 -18.938 1 92.25 575 LEU A N 1
ATOM 4341 C CA . LEU A 1 575 ? 6.965 -33.688 -17.938 1 92.25 575 LEU A CA 1
ATOM 4342 C C . LEU A 1 575 ? 7.285 -35.031 -18.578 1 92.25 575 LEU A C 1
ATOM 4344 O O . LEU A 1 575 ? 6.445 -35.594 -19.281 1 92.25 575 LEU A O 1
ATOM 4348 N N . PRO A 1 576 ? 8.438 -35.562 -18.312 1 92.31 576 PRO A N 1
ATOM 4349 C CA . PRO A 1 576 ? 8.719 -36.906 -18.781 1 92.31 576 PRO A CA 1
ATOM 4350 C C . PRO A 1 576 ? 7.809 -37.969 -18.141 1 92.31 576 PRO A C 1
ATOM 4352 O O . PRO A 1 576 ? 7.324 -37.75 -17.016 1 92.31 576 PRO A O 1
ATOM 4355 N N . PRO A 1 577 ? 7.582 -39.062 -18.781 1 90.69 577 PRO A N 1
ATOM 4356 C CA . PRO A 1 577 ? 6.684 -40.094 -18.25 1 90.69 577 PRO A CA 1
ATOM 4357 C C . PRO A 1 577 ? 7.129 -40.594 -16.891 1 90.69 577 PRO A C 1
ATOM 4359 O O . PRO A 1 577 ? 6.289 -40.969 -16.062 1 90.69 577 PRO A O 1
ATOM 4362 N N . GLU A 1 578 ? 8.406 -40.594 -16.672 1 92.5 578 GLU A N 1
ATOM 4363 C CA . GLU A 1 578 ? 8.938 -41.094 -15.422 1 92.5 578 GLU A CA 1
ATOM 4364 C C . GLU A 1 578 ? 8.594 -40.188 -14.25 1 92.5 578 GLU A C 1
ATOM 4366 O O . GLU A 1 578 ? 8.672 -40.594 -13.086 1 92.5 578 GLU A O 1
ATOM 4371 N N . ALA A 1 579 ? 8.25 -39 -14.578 1 94 579 ALA A N 1
ATOM 4372 C CA . ALA A 1 579 ? 7.957 -38 -13.531 1 94 579 ALA A CA 1
ATOM 4373 C C . ALA A 1 579 ? 6.559 -38.219 -12.961 1 94 579 ALA A C 1
ATOM 4375 O O . ALA A 1 579 ? 6.25 -37.75 -11.867 1 94 579 ALA A O 1
ATOM 4376 N N . ALA A 1 580 ? 5.672 -38.844 -13.68 1 94.25 580 ALA A N 1
ATOM 4377 C CA . ALA A 1 580 ? 4.328 -39.125 -13.188 1 94.25 580 ALA A CA 1
ATOM 4378 C C . ALA A 1 580 ? 4.336 -40.344 -12.258 1 94.25 580 ALA A C 1
ATOM 4380 O O . ALA A 1 580 ? 4.758 -41.438 -12.641 1 94.25 580 ALA A O 1
ATOM 4381 N N . LEU A 1 581 ? 3.902 -40.156 -11.07 1 95.06 581 LEU A N 1
ATOM 4382 C CA . LEU A 1 581 ? 3.986 -41.219 -10.062 1 95.06 581 LEU A CA 1
ATOM 4383 C C . LEU A 1 581 ? 2.609 -41.781 -9.773 1 95.06 581 LEU A C 1
ATOM 4385 O O . LEU A 1 581 ? 1.594 -41.125 -9.945 1 95.06 581 LEU A O 1
ATOM 4389 N N . GLN A 1 582 ? 2.615 -43.031 -9.352 1 93.75 582 GLN A N 1
ATOM 4390 C CA . GLN A 1 582 ? 1.417 -43.656 -8.836 1 93.75 582 GLN A CA 1
ATOM 4391 C C . GLN A 1 582 ? 1.275 -43.469 -7.332 1 93.75 582 GLN A C 1
ATOM 4393 O O . GLN A 1 582 ? 2.242 -43.094 -6.656 1 93.75 582 GLN A O 1
ATOM 4398 N N . PRO A 1 583 ? 0.103 -43.562 -6.809 1 91.19 583 PRO A N 1
ATOM 4399 C CA . PRO A 1 583 ? -0.1 -43.375 -5.371 1 91.19 583 PRO A CA 1
ATOM 4400 C C . PRO A 1 583 ? 0.833 -44.219 -4.516 1 91.19 583 PRO A C 1
ATOM 4402 O O . PRO A 1 583 ? 1.198 -43.812 -3.406 1 91.19 583 PRO A O 1
ATOM 4405 N N . GLU A 1 584 ? 1.104 -45.375 -5.008 1 91.62 584 GLU A N 1
ATOM 4406 C CA . GLU A 1 584 ? 2.119 -46.219 -4.41 1 91.62 584 GLU A CA 1
ATOM 4407 C C . GLU A 1 584 ? 3.27 -46.469 -5.383 1 91.62 584 GLU A C 1
ATOM 4409 O O . GLU A 1 584 ? 3.047 -46.906 -6.516 1 91.62 584 GLU A O 1
ATOM 4414 N N . ALA A 1 585 ? 4.406 -46.094 -4.918 1 91.44 585 ALA A N 1
ATOM 4415 C CA . ALA A 1 585 ? 5.551 -46.219 -5.816 1 91.44 585 ALA A CA 1
ATOM 4416 C C . ALA A 1 585 ? 6.703 -46.969 -5.141 1 91.44 585 ALA A C 1
ATOM 4418 O O . ALA A 1 585 ? 6.914 -46.812 -3.934 1 91.44 585 ALA A O 1
ATOM 4419 N N . ASP A 1 586 ? 7.367 -47.719 -5.949 1 88.12 586 ASP A N 1
ATOM 4420 C CA . ASP A 1 586 ? 8.531 -48.406 -5.418 1 88.12 586 ASP A CA 1
ATOM 4421 C C . ASP A 1 586 ? 9.773 -47.531 -5.473 1 88.12 586 ASP A C 1
ATOM 4423 O O . ASP A 1 586 ? 9.734 -46.438 -6.031 1 88.12 586 ASP A O 1
ATOM 4427 N N . TYR A 1 587 ? 10.766 -48.031 -4.891 1 83.31 587 TYR A N 1
ATOM 4428 C CA . TYR A 1 587 ? 12.016 -47.281 -4.75 1 83.31 587 TYR A CA 1
ATOM 4429 C C . TYR A 1 587 ? 12.562 -46.906 -6.117 1 83.31 587 TYR A C 1
ATOM 4431 O O . TYR A 1 587 ? 13.031 -45.75 -6.301 1 83.31 587 TYR A O 1
ATOM 4439 N N . ASN A 1 588 ? 12.539 -47.781 -7.031 1 85.69 588 ASN A N 1
ATOM 4440 C CA . ASN A 1 588 ? 13.078 -47.531 -8.359 1 85.69 588 ASN A CA 1
ATOM 4441 C C . ASN A 1 588 ? 12.312 -46.406 -9.07 1 85.69 588 ASN A C 1
ATOM 4443 O O . ASN A 1 588 ? 12.906 -45.594 -9.758 1 85.69 588 ASN A O 1
ATOM 4447 N N . ALA A 1 589 ? 11.086 -46.438 -8.961 1 90.88 589 ALA A N 1
ATOM 4448 C CA . ALA A 1 589 ? 10.242 -45.438 -9.586 1 90.88 589 ALA A CA 1
ATOM 4449 C C . ALA A 1 589 ? 10.555 -44.031 -9.023 1 90.88 589 ALA A C 1
ATOM 4451 O O . ALA A 1 589 ? 10.578 -43.062 -9.758 1 90.88 589 ALA A O 1
ATOM 4452 N N . ILE A 1 590 ? 10.758 -44 -7.766 1 91 590 ILE A N 1
ATOM 4453 C CA . ILE A 1 590 ? 11.055 -42.719 -7.105 1 91 590 ILE A CA 1
ATOM 4454 C C . ILE A 1 590 ? 12.43 -42.219 -7.551 1 91 590 ILE A C 1
ATOM 4456 O O . ILE A 1 590 ? 12.602 -41.031 -7.809 1 91 590 ILE A O 1
ATOM 4460 N N . GLN A 1 591 ? 13.336 -43.062 -7.645 1 88.5 591 GLN A N 1
ATOM 4461 C CA . GLN A 1 591 ? 14.68 -42.688 -8.086 1 88.5 591 GLN A CA 1
ATOM 4462 C C . GLN A 1 591 ? 14.664 -42.188 -9.523 1 88.5 591 GLN A C 1
ATOM 4464 O O . GLN A 1 591 ? 15.344 -41.188 -9.836 1 88.5 591 GLN A O 1
ATOM 4469 N N . LEU A 1 592 ? 13.945 -42.906 -10.328 1 92 592 LEU A N 1
ATOM 4470 C CA . LEU A 1 592 ? 13.844 -42.469 -11.727 1 92 592 LEU A CA 1
ATOM 4471 C C . LEU A 1 592 ? 13.195 -41.094 -11.836 1 92 592 LEU A C 1
ATOM 4473 O O . LEU A 1 592 ? 13.586 -40.281 -12.672 1 92 592 LEU A O 1
ATOM 4477 N N . ALA A 1 593 ? 12.203 -40.875 -11.047 1 93.19 593 ALA A N 1
ATOM 4478 C CA . ALA A 1 593 ? 11.547 -39.594 -11.031 1 93.19 593 ALA A CA 1
ATOM 4479 C C . ALA A 1 593 ? 12.523 -38.5 -10.602 1 93.19 593 ALA A C 1
ATOM 4481 O O . ALA A 1 593 ? 12.562 -37.406 -11.211 1 93.19 593 ALA A O 1
ATOM 4482 N N . LEU A 1 594 ? 13.32 -38.719 -9.617 1 92.12 594 LEU A N 1
ATOM 4483 C CA . LEU A 1 594 ? 14.227 -37.719 -9.047 1 92.12 594 LEU A CA 1
ATOM 4484 C C . LEU A 1 594 ? 15.414 -37.5 -9.977 1 92.12 594 LEU A C 1
ATOM 4486 O O . LEU A 1 594 ? 16.141 -36.5 -9.82 1 92.12 594 LEU A O 1
ATOM 4490 N N . GLN A 1 595 ? 15.609 -38.375 -10.906 1 91.06 595 GLN A N 1
ATOM 4491 C CA . GLN A 1 595 ? 16.672 -38.188 -11.891 1 91.06 595 GLN A CA 1
ATOM 4492 C C . GLN A 1 595 ? 16.297 -37.125 -12.891 1 91.06 595 GLN A C 1
ATOM 4494 O O . GLN A 1 595 ? 17.172 -36.594 -13.578 1 91.06 595 GLN A O 1
ATOM 4499 N N . GLN A 1 596 ? 15 -36.844 -12.883 1 90.19 596 GLN A N 1
ATOM 4500 C CA . GLN A 1 596 ? 14.562 -35.75 -13.742 1 90.19 596 GLN A CA 1
ATOM 4501 C C . GLN A 1 596 ? 14.805 -34.406 -13.094 1 90.19 596 GLN A C 1
ATOM 4503 O O . GLN A 1 596 ? 13.922 -33.875 -12.422 1 90.19 596 GLN A O 1
ATOM 4508 N N . ASP A 1 597 ? 15.836 -33.75 -13.422 1 84.31 597 ASP A N 1
ATOM 4509 C CA . ASP A 1 597 ? 16.359 -32.594 -12.703 1 84.31 597 ASP A CA 1
ATOM 4510 C C . ASP A 1 597 ? 15.484 -31.344 -12.945 1 84.31 597 ASP A C 1
ATOM 4512 O O . ASP A 1 597 ? 15.477 -30.422 -12.141 1 84.31 597 ASP A O 1
ATOM 4516 N N . LYS A 1 598 ? 14.734 -31.359 -13.969 1 85.31 598 LYS A N 1
ATOM 4517 C CA . LYS A 1 598 ? 13.992 -30.156 -14.32 1 85.31 598 LYS A CA 1
ATOM 4518 C C . LYS A 1 598 ? 12.594 -30.172 -13.711 1 85.31 598 LYS A C 1
ATOM 4520 O O . LYS A 1 598 ? 11.852 -29.188 -13.82 1 85.31 598 LYS A O 1
ATOM 4525 N N . VAL A 1 599 ? 12.297 -31.266 -13.008 1 90.56 599 VAL A N 1
ATOM 4526 C CA . VAL A 1 599 ? 10.945 -31.391 -12.461 1 90.56 599 VAL A CA 1
ATOM 4527 C C . VAL A 1 599 ? 10.969 -31.125 -10.961 1 90.56 599 VAL A C 1
ATOM 4529 O O . VAL A 1 599 ? 11.742 -31.719 -10.219 1 90.56 599 VAL A O 1
ATOM 4532 N N . ASP A 1 600 ? 10.148 -30.188 -10.523 1 88.25 600 ASP A N 1
ATOM 4533 C CA . ASP A 1 600 ? 10.07 -29.859 -9.102 1 88.25 600 ASP A CA 1
ATOM 4534 C C . ASP A 1 600 ? 8.781 -30.391 -8.492 1 88.25 600 ASP A C 1
ATOM 4536 O O . ASP A 1 600 ? 8.703 -30.609 -7.281 1 88.25 600 ASP A O 1
ATOM 4540 N N . CYS A 1 601 ? 7.734 -30.469 -9.25 1 92.25 601 CYS A N 1
ATOM 4541 C CA . CYS A 1 601 ? 6.449 -31 -8.82 1 92.25 601 CYS A CA 1
ATOM 4542 C C . CYS A 1 601 ? 6.086 -32.25 -9.625 1 92.25 601 CYS A C 1
ATOM 4544 O O . CYS A 1 601 ? 6.004 -32.188 -10.852 1 92.25 601 CYS A O 1
ATOM 4546 N N . PHE A 1 602 ? 5.906 -33.344 -8.938 1 94.56 602 PHE A N 1
ATOM 4547 C CA . PHE A 1 602 ? 5.594 -34.625 -9.555 1 94.56 602 PHE A CA 1
ATOM 4548 C C . PHE A 1 602 ? 4.109 -34.938 -9.438 1 94.56 602 PHE A C 1
ATOM 4550 O O . PHE A 1 602 ? 3.592 -35.125 -8.336 1 94.56 602 PHE A O 1
ATOM 4557 N N . PRO A 1 603 ? 3.436 -35.031 -10.586 1 95.25 603 PRO A N 1
ATOM 4558 C CA . PRO A 1 603 ? 2.018 -35.406 -10.492 1 95.25 603 PRO A CA 1
ATOM 4559 C C . PRO A 1 603 ? 1.799 -36.844 -10.023 1 95.25 603 PRO A C 1
ATOM 4561 O O . PRO A 1 603 ? 2.574 -37.719 -10.375 1 95.25 603 PRO A O 1
ATOM 4564 N N . VAL A 1 604 ? 0.836 -37.031 -9.242 1 94.5 604 VAL A N 1
ATOM 4565 C CA . VAL A 1 604 ? 0.419 -38.375 -8.797 1 94.5 604 VAL A CA 1
ATOM 4566 C C . VAL A 1 604 ? -0.896 -38.75 -9.477 1 94.5 604 VAL A C 1
ATOM 4568 O O . VAL A 1 604 ? -1.919 -38.094 -9.273 1 94.5 604 VAL A O 1
ATOM 4571 N N . LEU A 1 605 ? -0.836 -39.781 -10.273 1 93.81 605 LEU A N 1
ATOM 4572 C CA . LEU A 1 605 ? -1.976 -40.188 -11.102 1 93.81 605 LEU A CA 1
ATOM 4573 C C . LEU A 1 605 ? -2.562 -41.5 -10.625 1 93.81 605 LEU A C 1
ATOM 4575 O O . LEU A 1 605 ? -1.825 -42.406 -10.227 1 93.81 605 LEU A O 1
ATOM 4579 N N . LYS A 1 606 ? -3.832 -41.562 -10.555 1 91.31 606 LYS A N 1
ATOM 4580 C CA . LYS A 1 606 ? -4.578 -42.781 -10.32 1 91.31 606 LYS A CA 1
ATOM 4581 C C . LYS A 1 606 ? -5.562 -43.062 -11.453 1 91.31 606 LYS A C 1
ATOM 4583 O O . LYS A 1 606 ? -6.512 -42.312 -11.648 1 91.31 606 LYS A O 1
ATOM 4588 N N . ASP A 1 607 ? -5.453 -44.062 -12.195 1 90.75 607 ASP A N 1
ATOM 4589 C CA . ASP A 1 607 ? -6.324 -44.469 -13.289 1 90.75 607 ASP A CA 1
ATOM 4590 C C . ASP A 1 607 ? -6.465 -43.375 -14.328 1 90.75 607 ASP A C 1
ATOM 4592 O O . ASP A 1 607 ? -7.57 -43.062 -14.781 1 90.75 607 ASP A O 1
ATOM 4596 N N . GLY A 1 608 ? -5.426 -42.531 -14.539 1 90.94 608 GLY A N 1
ATOM 4597 C CA . GLY A 1 608 ? -5.426 -41.5 -15.555 1 90.94 608 GLY A CA 1
ATOM 4598 C C . GLY A 1 608 ? -5.895 -40.156 -15.039 1 90.94 608 GLY A C 1
ATOM 4599 O O . GLY A 1 608 ? -5.914 -39.156 -15.781 1 90.94 608 GLY A O 1
ATOM 4600 N N . TYR A 1 609 ? -6.285 -40.094 -13.797 1 92.38 609 TYR A N 1
ATOM 4601 C CA . TYR A 1 609 ? -6.746 -38.875 -13.188 1 92.38 609 TYR A CA 1
ATOM 4602 C C . TYR A 1 609 ? -5.73 -38.344 -12.18 1 92.38 609 TYR A C 1
ATOM 4604 O O . TYR A 1 609 ? -5.086 -39.125 -11.477 1 92.38 609 TYR A O 1
ATOM 4612 N N . CYS A 1 610 ? -5.586 -37.031 -12.164 1 92.44 610 CYS A N 1
ATOM 4613 C CA . CYS A 1 610 ? -4.637 -36.406 -11.258 1 92.44 610 CYS A CA 1
ATOM 4614 C C . CYS A 1 610 ? -5.219 -36.281 -9.859 1 92.44 610 CYS A C 1
ATOM 4616 O O . CYS A 1 610 ? -6.223 -35.594 -9.656 1 92.44 610 CYS A O 1
ATOM 4618 N N . ILE A 1 611 ? -4.602 -36.875 -8.906 1 87.81 611 ILE A N 1
ATOM 4619 C CA . ILE A 1 611 ? -5.102 -36.812 -7.539 1 87.81 611 ILE A CA 1
ATOM 4620 C C . ILE A 1 611 ? -4.324 -35.719 -6.77 1 87.81 611 ILE A C 1
ATOM 4622 O O . ILE A 1 611 ? -4.73 -35.312 -5.68 1 87.81 611 ILE A O 1
ATOM 4626 N N . GLY A 1 612 ? -3.23 -35.344 -7.34 1 89.94 612 GLY A N 1
ATOM 4627 C CA . GLY A 1 612 ? -2.404 -34.312 -6.715 1 89.94 612 GLY A CA 1
ATOM 4628 C C . GLY A 1 612 ? -0.973 -34.312 -7.219 1 89.94 612 GLY A C 1
ATOM 4629 O O . GLY A 1 612 ? -0.705 -34.75 -8.344 1 89.94 612 GLY A O 1
ATOM 4630 N N . PHE A 1 613 ? -0.128 -33.656 -6.41 1 91.69 613 PHE A N 1
ATOM 4631 C CA . PHE A 1 613 ? 1.289 -33.656 -6.754 1 91.69 613 PHE A CA 1
ATOM 4632 C C . PHE A 1 613 ? 2.15 -33.688 -5.496 1 91.69 613 PHE A C 1
ATOM 4634 O O . PHE A 1 613 ? 1.682 -33.344 -4.41 1 91.69 613 PHE A O 1
ATOM 4641 N N . THR A 1 614 ? 3.271 -34.188 -5.605 1 90.44 614 THR A N 1
ATOM 4642 C CA . THR A 1 614 ? 4.297 -34.125 -4.57 1 90.44 614 THR A CA 1
ATOM 4643 C C . THR A 1 614 ? 5.504 -33.344 -5.062 1 90.44 614 THR A C 1
ATOM 4645 O O . THR A 1 614 ? 5.617 -33.031 -6.254 1 90.44 614 THR A O 1
ATOM 4648 N N . THR A 1 615 ? 6.277 -32.875 -4.16 1 89.38 615 THR A N 1
ATOM 4649 C CA . THR A 1 615 ? 7.398 -32.031 -4.543 1 89.38 615 THR A CA 1
ATOM 4650 C C . THR A 1 615 ? 8.711 -32.812 -4.477 1 89.38 615 THR A C 1
ATOM 4652 O O . THR A 1 615 ? 8.797 -33.844 -3.828 1 89.38 615 THR A O 1
ATOM 4655 N N . ARG A 1 616 ? 9.664 -32.281 -5.184 1 89.19 616 ARG A N 1
ATOM 4656 C CA . ARG A 1 616 ? 11 -32.875 -5.164 1 89.19 616 ARG A CA 1
ATOM 4657 C C . ARG A 1 616 ? 11.562 -32.938 -3.746 1 89.19 616 ARG A C 1
ATOM 4659 O O . ARG A 1 616 ? 12.211 -33.906 -3.354 1 89.19 616 ARG A O 1
ATOM 4666 N N . ALA A 1 617 ? 11.367 -31.844 -3 1 84.5 617 ALA A N 1
ATOM 4667 C CA . ALA A 1 617 ? 11.867 -31.766 -1.63 1 84.5 617 ALA A CA 1
ATOM 4668 C C . ALA A 1 617 ? 11.297 -32.875 -0.765 1 84.5 617 ALA A C 1
ATOM 4670 O O . ALA A 1 617 ? 12.016 -33.469 0.044 1 84.5 617 ALA A O 1
ATOM 4671 N N . ARG A 1 618 ? 10.07 -33.188 -0.888 1 85.56 618 ARG A N 1
ATOM 4672 C CA . ARG A 1 618 ? 9.414 -34.219 -0.112 1 85.56 618 ARG A CA 1
ATOM 4673 C C . ARG A 1 618 ? 9.93 -35.625 -0.507 1 85.56 618 ARG A C 1
ATOM 4675 O O . ARG A 1 618 ? 10.203 -36.438 0.356 1 85.56 618 ARG A O 1
ATOM 4682 N N . LEU A 1 619 ? 10.031 -35.812 -1.746 1 88.81 619 LEU A N 1
ATOM 4683 C CA . LEU A 1 619 ? 10.508 -37.094 -2.236 1 88.81 619 LEU A CA 1
ATOM 4684 C C . LEU A 1 619 ? 11.953 -37.344 -1.817 1 88.81 619 LEU A C 1
ATOM 4686 O O . LEU A 1 619 ? 12.32 -38.469 -1.459 1 88.81 619 LEU A O 1
ATOM 4690 N N . GLN A 1 620 ? 12.719 -36.281 -1.931 1 88 620 GLN A N 1
ATOM 4691 C CA . GLN A 1 620 ? 14.117 -36.406 -1.544 1 88 620 GLN A CA 1
ATOM 4692 C C . GLN A 1 620 ? 14.258 -36.719 -0.056 1 88 620 GLN A C 1
ATOM 4694 O O . GLN A 1 620 ? 15.109 -37.5 0.341 1 88 620 GLN A O 1
ATOM 4699 N N . ALA A 1 621 ? 13.523 -36.031 0.719 1 84.31 621 ALA A N 1
ATOM 4700 C CA . ALA A 1 621 ? 13.539 -36.312 2.156 1 84.31 621 ALA A CA 1
ATOM 4701 C C . ALA A 1 621 ? 13.172 -37.75 2.455 1 84.31 621 ALA A C 1
ATOM 4703 O O . ALA A 1 621 ? 13.75 -38.375 3.342 1 84.31 621 ALA A O 1
ATOM 4704 N N . ALA A 1 622 ? 12.188 -38.25 1.795 1 84.38 622 ALA A N 1
ATOM 4705 C CA . ALA A 1 622 ? 11.758 -39.656 1.973 1 84.38 622 ALA A CA 1
ATOM 4706 C C . ALA A 1 622 ? 12.852 -40.625 1.537 1 84.38 622 ALA A C 1
ATOM 4708 O O . ALA A 1 622 ? 13.109 -41.625 2.209 1 84.38 622 ALA A O 1
ATOM 4709 N N . LEU A 1 623 ? 13.438 -40.312 0.454 1 84.12 623 LEU A N 1
ATOM 4710 C CA . LEU A 1 623 ? 14.477 -41.188 -0.089 1 84.12 623 LEU A CA 1
ATOM 4711 C C . LEU A 1 623 ? 15.68 -41.219 0.846 1 84.12 623 LEU A C 1
ATOM 4713 O O . LEU A 1 623 ? 16.297 -42.281 1.008 1 84.12 623 LEU A O 1
ATOM 4717 N N . GLU A 1 624 ? 16.016 -40.125 1.359 1 83.25 624 GLU A N 1
ATOM 4718 C CA . GLU A 1 624 ? 17.141 -40.062 2.277 1 83.25 624 GLU A CA 1
ATOM 4719 C C . GLU A 1 624 ? 16.906 -40.938 3.494 1 83.25 624 GLU A C 1
ATOM 4721 O O . GLU A 1 624 ? 17.828 -41.625 3.955 1 83.25 624 GLU A O 1
ATOM 4726 N N . VAL A 1 625 ? 15.781 -40.938 4.008 1 80.06 625 VAL A N 1
ATOM 4727 C CA . VAL A 1 625 ? 15.453 -41.75 5.156 1 80.06 625 VAL A CA 1
ATOM 4728 C C . VAL A 1 625 ? 15.492 -43.219 4.754 1 80.06 625 VAL A C 1
ATOM 4730 O O . VAL A 1 625 ? 15.969 -44.062 5.516 1 80.06 625 VAL A O 1
ATOM 4733 N N . TRP A 1 626 ? 14.953 -43.531 3.643 1 77.5 626 TRP A N 1
ATOM 4734 C CA . TRP A 1 626 ? 14.938 -44.906 3.141 1 77.5 626 TRP A CA 1
ATOM 4735 C C . TRP A 1 626 ? 16.359 -45.438 2.959 1 77.5 626 TRP A C 1
ATOM 4737 O O . TRP A 1 626 ? 16.641 -46.594 3.283 1 77.5 626 TRP A O 1
ATOM 4747 N N . GLN A 1 627 ? 17.219 -44.594 2.455 1 76.62 627 GLN A N 1
ATOM 4748 C CA . GLN A 1 627 ? 18.609 -44.969 2.24 1 76.62 627 GLN A CA 1
ATOM 4749 C C . GLN A 1 627 ? 19.328 -45.188 3.568 1 76.62 627 GLN A C 1
ATOM 4751 O O . GLN A 1 627 ? 20.172 -46.062 3.693 1 76.62 627 GLN A O 1
ATOM 4756 N N . ALA A 1 628 ? 19.016 -44.375 4.465 1 75.38 628 ALA A N 1
ATOM 4757 C CA . ALA A 1 628 ? 19.672 -44.438 5.77 1 75.38 628 ALA A CA 1
ATOM 4758 C C . ALA A 1 628 ? 19.188 -45.688 6.543 1 75.38 628 ALA A C 1
ATOM 4760 O O . ALA A 1 628 ? 19.906 -46.188 7.418 1 75.38 628 ALA A O 1
ATOM 4761 N N . SER A 1 629 ? 18.016 -46.156 6.379 1 68.06 629 SER A N 1
ATOM 4762 C CA . SER A 1 629 ? 17.453 -47.281 7.125 1 68.06 629 SER A CA 1
ATOM 4763 C C . SER A 1 629 ? 18.078 -48.594 6.688 1 68.06 629 SER A C 1
ATOM 4765 O O . SER A 1 629 ? 17.969 -49.625 7.387 1 68.06 629 SER A O 1
ATOM 4767 N N . GLY A 1 630 ? 19.047 -48.844 5.785 1 59.78 630 GLY A N 1
ATOM 4768 C CA . GLY A 1 630 ? 19.781 -50.031 5.395 1 59.78 630 GLY A CA 1
ATOM 4769 C C . GLY A 1 630 ? 18.938 -51.031 4.625 1 59.78 630 GLY A C 1
ATOM 4770 O O . GLY A 1 630 ? 19.438 -52.062 4.223 1 59.78 630 GLY A O 1
ATOM 4771 N N . PHE A 1 631 ? 17.703 -50.969 4.656 1 51.25 631 PHE A N 1
ATOM 4772 C CA . PHE A 1 631 ? 16.859 -52 4.059 1 51.25 631 PHE A CA 1
ATOM 4773 C C . PHE A 1 631 ? 17.016 -52.031 2.541 1 51.25 631 PHE A C 1
ATOM 4775 O O . PHE A 1 631 ? 16.609 -52.969 1.879 1 51.25 631 PHE A O 1
ATOM 4782 N N . ILE A 1 632 ? 17.438 -51.031 1.909 1 51.12 632 ILE A N 1
ATOM 4783 C CA . ILE A 1 632 ? 17.672 -51.031 0.469 1 51.12 632 ILE A CA 1
ATOM 4784 C C . ILE A 1 632 ? 19.156 -51.156 0.189 1 51.12 632 ILE A C 1
ATOM 4786 O O . ILE A 1 632 ? 19.984 -50.469 0.786 1 51.12 632 ILE A O 1
ATOM 4790 N N . ASN A 1 633 ? 19.641 -52.5 -0.207 1 43.19 633 ASN A N 1
ATOM 4791 C CA . ASN A 1 633 ? 20.984 -52.75 -0.675 1 43.19 633 ASN A CA 1
ATOM 4792 C C . ASN A 1 633 ? 21.469 -51.688 -1.655 1 43.19 633 ASN A C 1
ATOM 4794 O O . ASN A 1 633 ? 21 -51.625 -2.793 1 43.19 633 ASN A O 1
ATOM 4798 N N . THR A 1 634 ? 21.75 -50.594 -1.244 1 44.47 634 THR A N 1
ATOM 4799 C CA . THR A 1 634 ? 22.344 -49.531 -2.072 1 44.47 634 THR A CA 1
ATOM 4800 C C . THR A 1 634 ? 23.656 -50.031 -2.695 1 44.47 634 THR A C 1
ATOM 4802 O O . THR A 1 634 ? 24.734 -49.531 -2.344 1 44.47 634 THR A O 1
ATOM 4805 N N . GLY A 1 635 ? 24 -51.312 -2.895 1 37.06 635 GLY A N 1
ATOM 4806 C CA . GLY A 1 635 ? 25.281 -51.656 -3.514 1 37.06 635 GLY A CA 1
ATOM 4807 C C . GLY A 1 635 ? 25.703 -50.688 -4.602 1 37.06 635 GLY A C 1
ATOM 4808 O O . GLY A 1 635 ? 26.828 -50.219 -4.605 1 37.06 635 GLY A O 1
ATOM 4809 N N . SER A 1 636 ? 25.344 -51 -5.945 1 35.84 636 SER A N 1
ATOM 4810 C CA . SER A 1 636 ? 25.906 -50.469 -7.184 1 35.84 636 SER A CA 1
ATOM 4811 C C . SER A 1 636 ? 25.688 -48.969 -7.293 1 35.84 636 SER A C 1
ATOM 4813 O O . SER A 1 636 ? 25.922 -48.375 -8.352 1 35.84 636 SER A O 1
ATOM 4815 N N . ILE A 1 637 ? 24.719 -48.438 -6.73 1 37.09 637 ILE A N 1
ATOM 4816 C CA . ILE A 1 637 ? 24.484 -47.062 -7.191 1 37.09 637 ILE A CA 1
ATOM 4817 C C . ILE A 1 637 ? 25.641 -46.156 -6.758 1 37.09 637 ILE A C 1
ATOM 4819 O O . ILE A 1 637 ? 26.016 -46.156 -5.586 1 37.09 637 ILE A O 1
ATOM 4823 N N . ASN A 1 638 ? 26.641 -45.875 -7.699 1 34.19 638 ASN A N 1
ATOM 4824 C CA . ASN A 1 638 ? 27.672 -44.844 -7.707 1 34.19 638 ASN A CA 1
ATOM 4825 C C . ASN A 1 638 ? 27.25 -43.625 -6.871 1 34.19 638 ASN A C 1
ATOM 4827 O O . ASN A 1 638 ? 26.281 -42.969 -7.188 1 34.19 638 ASN A O 1
ATOM 4831 N N . THR A 1 639 ? 27.344 -43.688 -5.605 1 36.66 639 THR A N 1
ATOM 4832 C CA . THR A 1 639 ? 27.281 -42.625 -4.586 1 36.66 639 THR A CA 1
ATOM 4833 C C . THR A 1 639 ? 27.906 -41.344 -5.102 1 36.66 639 THR A C 1
ATOM 4835 O O . THR A 1 639 ? 28.266 -40.469 -4.316 1 36.66 639 THR A O 1
ATOM 4838 N N . GLY A 1 640 ? 28.312 -41.25 -6.305 1 33.75 640 GLY A N 1
ATOM 4839 C CA . GLY A 1 640 ? 29.094 -40.094 -6.672 1 33.75 640 GLY A CA 1
ATOM 4840 C C . GLY A 1 640 ? 28.438 -38.781 -6.27 1 33.75 640 GLY A C 1
ATOM 4841 O O . GLY A 1 640 ? 29.109 -37.781 -6.051 1 33.75 640 GLY A O 1
ATOM 4842 N N . ALA A 1 641 ? 27.312 -38.469 -6.887 1 35.47 641 ALA A N 1
ATOM 4843 C CA . ALA A 1 641 ? 27.031 -37.062 -6.723 1 35.47 641 ALA A CA 1
ATOM 4844 C C . ALA A 1 641 ? 26.594 -36.75 -5.297 1 35.47 641 ALA A C 1
ATOM 4846 O O . ALA A 1 641 ? 25.703 -37.406 -4.758 1 35.47 641 ALA A O 1
ATOM 4847 N N . PRO A 1 642 ? 27.453 -36.375 -4.324 1 35.16 642 PRO A N 1
ATOM 4848 C CA . PRO A 1 642 ? 27.094 -35.906 -2.982 1 35.16 642 PRO A CA 1
ATOM 4849 C C . PRO A 1 642 ? 25.688 -35.312 -2.92 1 35.16 642 PRO A C 1
ATOM 4851 O O . PRO A 1 642 ? 25.391 -34.375 -3.643 1 35.16 642 PRO A O 1
ATOM 4854 N N . HIS A 1 643 ? 24.766 -36.188 -2.701 1 35.31 643 HIS A N 1
ATOM 4855 C CA . HIS A 1 643 ? 23.406 -35.688 -2.48 1 35.31 643 HIS A CA 1
ATOM 4856 C C . HIS A 1 643 ? 23.375 -34.594 -1.439 1 35.31 643 HIS A C 1
ATOM 4858 O O . HIS A 1 643 ? 23.859 -34.781 -0.317 1 35.31 643 HIS A O 1
ATOM 4864 N N . LYS A 1 644 ? 23.484 -33.5 -1.74 1 37.06 644 LYS A N 1
ATOM 4865 C CA . LYS A 1 644 ? 23.328 -32.312 -0.875 1 37.06 644 LYS A CA 1
ATOM 4866 C C . LYS A 1 644 ? 22.234 -32.531 0.157 1 37.06 644 LYS A C 1
ATOM 4868 O O . LYS A 1 644 ? 21.109 -32.938 -0.193 1 37.06 644 LYS A O 1
ATOM 4873 N N . LYS A 1 645 ? 22.484 -32.719 1.523 1 41.5 645 LYS A N 1
ATOM 4874 C CA . LYS A 1 645 ? 21.672 -32.906 2.727 1 41.5 645 LYS A CA 1
ATOM 4875 C C . LYS A 1 645 ? 20.422 -32.031 2.705 1 41.5 645 LYS A C 1
ATOM 4877 O O . LYS A 1 645 ? 20.531 -30.812 2.76 1 41.5 645 LYS A O 1
ATOM 4882 N N . ALA A 1 646 ? 19.406 -32.594 2.135 1 38.38 646 ALA A N 1
ATOM 4883 C CA . ALA A 1 646 ? 18.109 -31.938 1.968 1 38.38 646 ALA A CA 1
ATOM 4884 C C . ALA A 1 646 ? 17.594 -31.406 3.301 1 38.38 646 ALA A C 1
ATOM 4886 O O . ALA A 1 646 ? 16.984 -30.344 3.355 1 38.38 646 ALA A O 1
ATOM 4887 N N . VAL A 1 647 ? 17.625 -32.219 4.418 1 39.81 647 VAL A N 1
ATOM 4888 C CA . VAL A 1 647 ? 16.891 -31.984 5.66 1 39.81 647 VAL A CA 1
ATOM 4889 C C . VAL A 1 647 ? 17.391 -30.703 6.309 1 39.81 647 VAL A C 1
ATOM 4891 O O . VAL A 1 647 ? 16.625 -29.984 6.953 1 39.81 647 VAL A O 1
ATOM 4894 N N . SER A 1 648 ? 18.641 -30.531 6.371 1 38.06 648 SER A N 1
ATOM 4895 C CA . SER A 1 648 ? 19.172 -29.375 7.086 1 38.06 648 SER A CA 1
ATOM 4896 C C . SER A 1 648 ? 18.891 -28.078 6.324 1 38.06 648 SER A C 1
ATOM 4898 O O . SER A 1 648 ? 19.297 -27 6.762 1 38.06 648 SER A O 1
ATOM 4900 N N . ASP A 1 649 ? 18.453 -28.297 5.156 1 43.28 649 ASP A N 1
ATOM 4901 C CA . ASP A 1 649 ? 18.406 -27.078 4.34 1 43.28 649 ASP A CA 1
ATOM 4902 C C . ASP A 1 649 ? 17.25 -26.188 4.754 1 43.28 649 ASP A C 1
ATOM 4904 O O . ASP A 1 649 ? 16.094 -26.625 4.793 1 43.28 649 ASP A O 1
ATOM 4908 N N . ALA A 1 650 ? 17.484 -25.203 5.512 1 45.44 650 ALA A N 1
ATOM 4909 C CA . ALA A 1 650 ? 16.641 -24.125 6.02 1 45.44 650 ALA A CA 1
ATOM 4910 C C . ALA A 1 650 ? 15.656 -23.656 4.953 1 45.44 650 ALA A C 1
ATOM 4912 O O . ALA A 1 650 ? 14.984 -22.641 5.133 1 45.44 650 ALA A O 1
ATOM 4913 N N . GLY A 1 651 ? 15.57 -24.516 3.922 1 52.81 651 GLY A N 1
ATOM 4914 C CA . GLY A 1 651 ? 14.727 -24.031 2.846 1 52.81 651 GLY A CA 1
ATOM 4915 C C . GLY A 1 651 ? 13.242 -24.172 3.141 1 52.81 651 GLY A C 1
ATOM 4916 O O . GLY A 1 651 ? 12.852 -24.453 4.277 1 52.81 651 GLY A O 1
ATOM 4917 N N . GLY A 1 652 ? 12.383 -23.938 2.037 1 61.03 652 GLY A N 1
ATOM 4918 C CA . GLY A 1 652 ? 10.93 -23.938 2.049 1 61.03 652 GLY A CA 1
ATOM 4919 C C . GLY A 1 652 ? 10.344 -25.312 2.332 1 61.03 652 GLY A C 1
ATOM 4920 O O . GLY A 1 652 ? 11.055 -26.312 2.291 1 61.03 652 GLY A O 1
ATOM 4921 N N . GLU A 1 653 ? 9.312 -25.625 2.848 1 71.31 653 GLU A N 1
ATOM 4922 C CA . GLU A 1 653 ? 8.453 -26.781 3.084 1 71.31 653 GLU A CA 1
ATOM 4923 C C . GLU A 1 653 ? 8.961 -27.609 4.258 1 71.31 653 GLU A C 1
ATOM 4925 O O . GLU A 1 653 ? 9.125 -28.828 4.141 1 71.31 653 GLU A O 1
ATOM 4930 N N . GLN A 1 654 ? 9.336 -27.031 5.316 1 67.19 654 GLN A N 1
ATOM 4931 C CA . GLN A 1 654 ? 9.898 -27.688 6.496 1 67.19 654 GLN A CA 1
ATOM 4932 C C . GLN A 1 654 ? 8.969 -28.781 7.02 1 67.19 654 GLN A C 1
ATOM 4934 O O . GLN A 1 654 ? 9.414 -29.875 7.332 1 67.19 654 GLN A O 1
ATOM 4939 N N . MET A 1 655 ? 7.77 -28.484 6.988 1 65.62 655 MET A N 1
ATOM 4940 C CA . MET A 1 655 ? 6.797 -29.453 7.48 1 65.62 655 MET A CA 1
ATOM 4941 C C . MET A 1 655 ? 6.695 -30.641 6.543 1 65.62 655 MET A C 1
ATOM 4943 O O . MET A 1 655 ? 6.68 -31.797 6.992 1 65.62 655 MET A O 1
ATOM 4947 N N . GLY A 1 656 ? 6.703 -30.297 5.305 1 69.5 656 GLY A N 1
ATOM 4948 C CA . GLY A 1 656 ? 6.621 -31.359 4.309 1 69.5 656 GLY A CA 1
ATOM 4949 C C . GLY A 1 656 ? 7.789 -32.312 4.367 1 69.5 656 GLY A C 1
ATOM 4950 O O . GLY A 1 656 ? 7.602 -33.531 4.258 1 69.5 656 GLY A O 1
ATOM 4951 N N . LYS A 1 657 ? 8.906 -31.891 4.594 1 73.56 657 LYS A N 1
ATOM 4952 C CA . LYS A 1 657 ? 10.102 -32.719 4.688 1 73.56 657 LYS A CA 1
ATOM 4953 C C . LYS A 1 657 ? 10.039 -33.625 5.91 1 73.56 657 LYS A C 1
ATOM 4955 O O . LYS A 1 657 ? 10.422 -34.812 5.84 1 73.56 657 LYS A O 1
ATOM 4960 N N . LEU A 1 658 ? 9.562 -33.094 6.973 1 71.5 658 LEU A N 1
ATOM 4961 C CA . LEU A 1 658 ? 9.469 -33.875 8.203 1 71.5 658 LEU A CA 1
ATOM 4962 C C . LEU A 1 658 ? 8.438 -34.969 8.062 1 71.5 658 LEU A C 1
ATOM 4964 O O . LEU A 1 658 ? 8.664 -36.094 8.531 1 71.5 658 LEU A O 1
ATOM 4968 N N . ILE A 1 659 ? 7.367 -34.625 7.434 1 73.88 659 ILE A N 1
ATOM 4969 C CA . ILE A 1 659 ? 6.324 -35.625 7.215 1 73.88 659 ILE A CA 1
ATOM 4970 C C . ILE A 1 659 ? 6.848 -36.719 6.301 1 73.88 659 ILE A C 1
ATOM 4972 O O . ILE A 1 659 ? 6.609 -37.906 6.547 1 73.88 659 ILE A O 1
ATOM 4976 N N . SER A 1 660 ? 7.453 -36.281 5.281 1 76.81 660 SER A N 1
ATOM 4977 C CA . SER A 1 660 ? 7.992 -37.25 4.32 1 76.81 660 SER A CA 1
ATOM 4978 C C . SER A 1 660 ? 8.984 -38.188 4.984 1 76.81 660 SER A C 1
ATOM 4980 O O . SER A 1 660 ? 9 -39.406 4.695 1 76.81 660 SER A O 1
ATOM 4982 N N . ALA A 1 661 ? 9.773 -37.719 5.816 1 75.25 661 ALA A N 1
ATOM 4983 C CA . ALA A 1 661 ? 10.75 -38.531 6.539 1 75.25 661 ALA A CA 1
ATOM 4984 C C . ALA A 1 661 ? 10.055 -39.531 7.445 1 75.25 661 ALA A C 1
ATOM 4986 O O . ALA A 1 661 ? 10.484 -40.688 7.551 1 75.25 661 ALA A O 1
ATOM 4987 N N . THR A 1 662 ? 9.047 -39.094 8.055 1 75.31 662 THR A N 1
ATOM 4988 C CA . THR A 1 662 ? 8.297 -39.969 8.953 1 75.31 662 THR A CA 1
ATOM 4989 C C . THR A 1 662 ? 7.621 -41.094 8.172 1 75.31 662 THR A C 1
ATOM 4991 O O . THR A 1 662 ? 7.652 -42.25 8.586 1 75.31 662 THR A O 1
ATOM 4994 N N . VAL A 1 663 ? 6.992 -40.719 7.121 1 78.06 663 VAL A N 1
ATOM 4995 C CA . VAL A 1 663 ? 6.297 -41.719 6.289 1 78.06 663 VAL A CA 1
ATOM 4996 C C . VAL A 1 663 ? 7.301 -42.719 5.734 1 78.06 663 VAL A C 1
ATOM 4998 O O . VAL A 1 663 ? 7.012 -43.906 5.676 1 78.06 663 VAL A O 1
ATOM 5001 N N . ALA A 1 664 ? 8.375 -42.281 5.301 1 78.88 664 ALA A N 1
ATOM 5002 C CA . ALA A 1 664 ? 9.414 -43.125 4.762 1 78.88 664 ALA A CA 1
ATOM 5003 C C . ALA A 1 664 ? 9.938 -44.094 5.828 1 78.88 664 ALA A C 1
ATOM 5005 O O . ALA A 1 664 ? 10.227 -45.25 5.539 1 78.88 664 ALA A O 1
ATOM 5006 N N . ARG A 1 665 ? 10.117 -43.625 6.992 1 78 665 ARG A N 1
ATOM 5007 C CA . ARG A 1 665 ? 10.57 -44.469 8.094 1 78 665 ARG A CA 1
ATOM 5008 C C . ARG A 1 665 ? 9.578 -45.594 8.367 1 78 665 ARG A C 1
ATOM 5010 O O . ARG A 1 665 ? 9.969 -46.719 8.578 1 78 665 ARG A O 1
ATOM 5017 N N . GLU A 1 666 ? 8.391 -45.219 8.383 1 76.19 666 GLU A N 1
ATOM 5018 C CA . GLU A 1 666 ? 7.34 -46.188 8.633 1 76.19 666 GLU A CA 1
ATOM 5019 C C . GLU A 1 666 ? 7.289 -47.25 7.523 1 76.19 666 GLU A C 1
ATOM 5021 O O . GLU A 1 666 ? 7.078 -48.438 7.789 1 76.19 666 GLU A O 1
ATOM 5026 N N . SER A 1 667 ? 7.418 -46.812 6.344 1 76.94 667 SER A N 1
ATOM 5027 C CA . SER A 1 667 ? 7.273 -47.688 5.191 1 76.94 667 SER A CA 1
ATOM 5028 C C . SER A 1 667 ? 8.516 -48.562 4.996 1 76.94 667 SER A C 1
ATOM 5030 O O . SER A 1 667 ? 8.445 -49.625 4.383 1 76.94 667 SER A O 1
ATOM 5032 N N . SER A 1 668 ? 9.602 -48.094 5.359 1 69.31 668 SER A N 1
ATOM 5033 C CA . SER A 1 668 ? 10.836 -48.844 5.203 1 69.31 668 SER A CA 1
ATOM 5034 C C . SER A 1 668 ? 10.758 -50.188 5.93 1 69.31 668 SER A C 1
ATOM 5036 O O . SER A 1 668 ? 11.414 -51.156 5.543 1 69.31 668 SER A O 1
ATOM 5038 N N . PHE A 1 669 ? 9.945 -50.25 6.926 1 62.41 669 PHE A N 1
ATOM 5039 C CA . PHE A 1 669 ? 9.812 -51.438 7.719 1 62.41 669 PHE A CA 1
ATOM 5040 C C . PHE A 1 669 ? 8.898 -52.438 7.027 1 62.41 669 PHE A C 1
ATOM 5042 O O . PHE A 1 669 ? 9.016 -53.656 7.238 1 62.41 669 PHE A O 1
ATOM 5049 N N . SER A 1 670 ? 7.898 -51.969 6.316 1 60.75 670 SER A N 1
ATOM 5050 C CA . SER A 1 670 ? 6.84 -52.812 5.812 1 60.75 670 SER A CA 1
ATOM 5051 C C . SER A 1 670 ? 7.141 -53.281 4.395 1 60.75 670 SER A C 1
ATOM 5053 O O . SER A 1 670 ? 6.547 -54.25 3.916 1 60.75 670 SER A O 1
ATOM 5055 N N . GLY A 1 67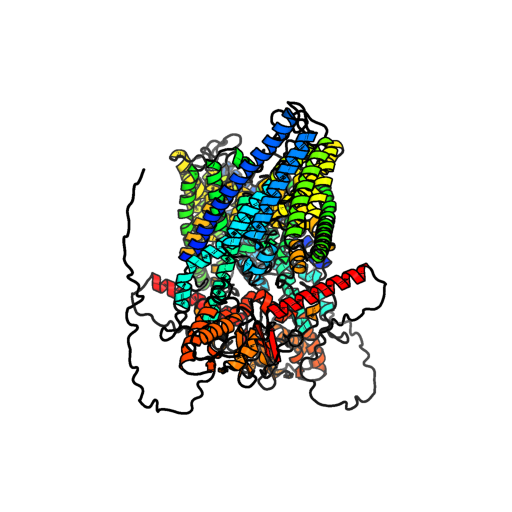1 ? 8.109 -52.656 3.633 1 66 671 GLY A N 1
ATOM 5056 C CA . GLY A 1 671 ? 8.359 -53.125 2.275 1 66 671 GLY A CA 1
ATOM 5057 C C . GLY A 1 671 ? 9.094 -52.094 1.428 1 66 671 GLY A C 1
ATOM 5058 O O . GLY A 1 671 ? 9.719 -51.188 1.957 1 66 671 GLY A O 1
ATOM 5059 N N . ASN A 1 672 ? 9.07 -52.375 0.138 1 73.5 672 ASN A N 1
ATOM 5060 C CA . ASN A 1 672 ? 9.836 -51.594 -0.825 1 73.5 672 ASN A CA 1
ATOM 5061 C C . ASN A 1 672 ? 8.953 -50.562 -1.553 1 73.5 672 ASN A C 1
ATOM 5063 O O . ASN A 1 672 ? 9.289 -50.125 -2.652 1 73.5 672 ASN A O 1
ATOM 5067 N N . VAL A 1 673 ? 7.777 -50.344 -0.866 1 85.44 673 VAL A N 1
ATOM 5068 C CA . VAL A 1 673 ? 6.848 -49.438 -1.538 1 85.44 673 VAL A CA 1
ATOM 5069 C C . VAL A 1 673 ? 6.613 -48.188 -0.673 1 85.44 673 VAL A C 1
ATOM 5071 O O . VAL A 1 673 ? 6.344 -48.312 0.525 1 85.44 673 VAL A O 1
ATOM 5074 N N . LEU A 1 674 ? 6.824 -47.062 -1.222 1 86.81 674 LEU A N 1
ATOM 5075 C CA . LEU A 1 674 ? 6.551 -45.781 -0.564 1 86.81 674 LEU A CA 1
ATOM 5076 C C . LEU A 1 674 ? 5.133 -45.312 -0.868 1 86.81 674 LEU A C 1
ATOM 5078 O O . LEU A 1 674 ? 4.738 -45.25 -2.033 1 86.81 674 LEU A O 1
ATOM 5082 N N . PRO A 1 675 ? 4.309 -45.125 0.108 1 86.75 675 PRO A N 1
ATOM 5083 C CA . PRO A 1 675 ? 2.98 -44.562 -0.129 1 86.75 675 PRO A CA 1
ATOM 5084 C C . PRO A 1 675 ? 3.029 -43.062 -0.502 1 86.75 675 PRO A C 1
ATOM 5086 O O . PRO A 1 675 ? 2.752 -42.219 0.336 1 86.75 675 PRO A O 1
ATOM 5089 N N . VAL A 1 676 ? 3.221 -42.781 -1.734 1 88.38 676 VAL A N 1
ATOM 5090 C CA . VAL A 1 676 ? 3.369 -41.406 -2.242 1 88.38 676 VAL A CA 1
ATOM 5091 C C . VAL A 1 676 ? 2.084 -40.625 -1.994 1 88.38 676 VAL A C 1
ATOM 5093 O O . VAL A 1 676 ? 2.113 -39.406 -1.859 1 88.38 676 VAL A O 1
ATOM 5096 N N . LYS A 1 677 ? 0.992 -41.312 -1.92 1 84.38 677 LYS A N 1
ATOM 5097 C CA . LYS A 1 677 ? -0.3 -40.688 -1.67 1 84.38 677 LYS A CA 1
ATOM 5098 C C . LYS A 1 677 ? -0.281 -39.906 -0.367 1 84.38 677 LYS A C 1
ATOM 5100 O O . LYS A 1 677 ? -0.989 -38.906 -0.233 1 84.38 677 LYS A O 1
ATOM 5105 N N . ARG A 1 678 ? 0.6 -40.281 0.538 1 81.12 678 ARG A N 1
ATOM 5106 C CA . ARG A 1 678 ? 0.688 -39.625 1.831 1 81.12 678 ARG A CA 1
ATOM 5107 C C . ARG A 1 678 ? 1.604 -38.406 1.755 1 81.12 678 ARG A C 1
ATOM 5109 O O . ARG A 1 678 ? 1.584 -37.531 2.643 1 81.12 678 ARG A O 1
ATOM 5116 N N . LEU A 1 679 ? 2.326 -38.344 0.666 1 83.94 679 LEU A N 1
ATOM 5117 C CA . LEU A 1 679 ? 3.223 -37.219 0.448 1 83.94 679 LEU A CA 1
ATOM 5118 C C . LEU A 1 679 ? 2.617 -36.219 -0.539 1 83.94 679 LEU A C 1
ATOM 5120 O O . LEU A 1 679 ? 3.223 -35.188 -0.84 1 83.94 679 LEU A O 1
ATOM 5124 N N . THR A 1 680 ? 1.425 -36.531 -0.949 1 84.81 680 THR A N 1
ATOM 5125 C CA . THR A 1 680 ? 0.797 -35.781 -2.041 1 84.81 680 THR A CA 1
ATOM 5126 C C . THR A 1 680 ? -0.094 -34.688 -1.501 1 84.81 680 THR A C 1
ATOM 5128 O O . THR A 1 680 ? -0.799 -34.875 -0.508 1 84.81 680 THR A O 1
ATOM 5131 N N . GLU A 1 681 ? 0.023 -33.531 -2.16 1 81 681 GLU A N 1
ATOM 5132 C CA . GLU A 1 681 ? -0.995 -32.5 -1.981 1 81 681 GLU A CA 1
ATOM 5133 C C . GLU A 1 681 ? -2.311 -32.906 -2.639 1 81 681 GLU A C 1
ATOM 5135 O O . GLU A 1 681 ? -2.457 -32.812 -3.857 1 81 681 GLU A O 1
ATOM 5140 N N . ARG A 1 682 ? -3.254 -33.25 -1.905 1 74.69 682 ARG A N 1
ATOM 5141 C CA . ARG A 1 682 ? -4.445 -33.938 -2.398 1 74.69 682 ARG A CA 1
ATOM 5142 C C . ARG A 1 682 ? -5.496 -32.938 -2.869 1 74.69 682 ARG A C 1
ATOM 5144 O O . ARG A 1 682 ? -6.574 -33.344 -3.318 1 74.69 682 ARG A O 1
ATOM 5151 N N . ALA A 1 683 ? -5.301 -31.781 -2.873 1 76.56 683 ALA A N 1
ATOM 5152 C CA . ALA A 1 683 ? -6.277 -30.828 -3.381 1 76.56 683 ALA A CA 1
ATOM 5153 C C . ALA A 1 683 ? -5.605 -29.766 -4.25 1 76.56 683 ALA A C 1
ATOM 5155 O O . ALA A 1 683 ? -5.695 -28.578 -3.967 1 76.56 683 ALA A O 1
ATOM 5156 N N . PRO A 1 684 ? -5.184 -30.375 -5.379 1 84.44 684 PRO A N 1
ATOM 5157 C CA . PRO A 1 684 ? -4.516 -29.406 -6.254 1 84.44 684 PRO A CA 1
ATOM 5158 C C . PRO A 1 684 ? -5.504 -28.516 -7.004 1 84.44 684 PRO A C 1
ATOM 5160 O O . PRO A 1 684 ? -6.688 -28.844 -7.105 1 84.44 684 PRO A O 1
ATOM 5163 N N . TYR A 1 685 ? -5.098 -27.406 -7.418 1 90.75 685 TYR A N 1
ATOM 5164 C CA . TYR A 1 685 ? -5.875 -26.656 -8.406 1 90.75 685 TYR A CA 1
ATOM 5165 C C . TYR A 1 685 ? -5.941 -27.406 -9.727 1 90.75 685 TYR A C 1
ATOM 5167 O O . TYR A 1 685 ? -4.988 -28.094 -10.109 1 90.75 685 TYR A O 1
ATOM 5175 N N . THR A 1 686 ? -7.066 -27.375 -10.297 1 92.31 686 THR A N 1
ATOM 5176 C CA . THR A 1 686 ? -7.27 -28.016 -11.594 1 92.31 686 THR A CA 1
ATOM 5177 C C . THR A 1 686 ? -7.672 -26.969 -12.641 1 92.31 686 THR A C 1
ATOM 5179 O O . THR A 1 686 ? -8.438 -26.047 -12.344 1 92.31 686 THR A O 1
ATOM 5182 N N . ILE A 1 687 ? -7.039 -27.109 -13.781 1 93.06 687 ILE A N 1
ATOM 5183 C CA . ILE A 1 687 ? -7.281 -26.172 -14.875 1 93.06 687 ILE A CA 1
ATOM 5184 C C . ILE A 1 687 ? -7.699 -26.938 -16.125 1 93.06 687 ILE A C 1
ATOM 5186 O O . ILE A 1 687 ? -7.121 -27.984 -16.453 1 93.06 687 ILE A O 1
ATOM 5190 N N . LEU A 1 688 ? -8.695 -26.391 -16.781 1 91.31 688 LEU A N 1
ATOM 5191 C CA . LEU A 1 688 ? -9.102 -27 -18.047 1 91.31 688 LEU A CA 1
ATOM 5192 C C . LEU A 1 688 ? -8.07 -26.734 -19.141 1 91.31 688 LEU A C 1
ATOM 5194 O O . LEU A 1 688 ? -7.445 -25.672 -19.172 1 91.31 688 LEU A O 1
ATOM 5198 N N . GLU A 1 689 ? -7.918 -27.656 -20.016 1 91.69 689 GLU A N 1
ATOM 5199 C CA . GLU A 1 689 ? -6.867 -27.625 -21.031 1 91.69 689 GLU A CA 1
ATOM 5200 C C . GLU A 1 689 ? -7.023 -26.422 -21.953 1 91.69 689 GLU A C 1
ATOM 5202 O O . GLU A 1 689 ? -6.039 -25.922 -22.5 1 91.69 689 GLU A O 1
ATOM 5207 N N . ASP A 1 690 ? -8.227 -25.859 -22.047 1 87.69 690 ASP A N 1
ATOM 5208 C CA . ASP A 1 690 ? -8.469 -24.766 -22.969 1 87.69 690 ASP A CA 1
ATOM 5209 C C . ASP A 1 690 ? -8.57 -23.438 -22.234 1 87.69 690 ASP A C 1
ATOM 5211 O O . ASP A 1 690 ? -8.961 -22.422 -22.812 1 87.69 690 ASP A O 1
ATOM 5215 N N . MET A 1 691 ? -8.273 -23.422 -21 1 89.44 691 MET A N 1
ATOM 5216 C CA . MET A 1 691 ? -8.312 -22.172 -20.25 1 89.44 691 MET A CA 1
ATOM 5217 C C . MET A 1 691 ? -7.277 -21.188 -20.797 1 89.44 691 MET A C 1
ATOM 5219 O O . MET A 1 691 ? -6.109 -21.547 -20.969 1 89.44 691 MET A O 1
ATOM 5223 N N . PRO A 1 692 ? -7.699 -19.938 -21.031 1 87.88 692 PRO A N 1
ATOM 5224 C CA . PRO A 1 692 ? -6.777 -18.938 -21.578 1 87.88 692 PRO A CA 1
ATOM 5225 C C . PRO A 1 692 ? -5.676 -18.562 -20.594 1 87.88 692 PRO A C 1
ATOM 5227 O O . PRO A 1 692 ? -5.902 -18.562 -19.375 1 87.88 692 PRO A O 1
ATOM 5230 N N . GLY A 1 693 ? -4.594 -18.172 -21.078 1 89.56 693 GLY A N 1
ATOM 5231 C CA . GLY A 1 693 ? -3.395 -17.844 -20.328 1 89.56 693 GLY A CA 1
ATOM 5232 C C . GLY A 1 693 ? -3.643 -16.812 -19.234 1 89.56 693 GLY A C 1
ATOM 5233 O O . GLY A 1 693 ? -3.303 -17.047 -18.078 1 89.56 693 GLY A O 1
ATOM 5234 N N . PRO A 1 694 ? -4.293 -15.695 -19.547 1 85.81 694 PRO A N 1
ATOM 5235 C CA . PRO A 1 694 ? -4.48 -14.656 -18.531 1 85.81 694 PRO A CA 1
ATOM 5236 C C . PRO A 1 694 ? -5.316 -15.141 -17.344 1 85.81 694 PRO A C 1
ATOM 5238 O O . PRO A 1 694 ? -5.098 -14.695 -16.219 1 85.81 694 PRO A O 1
ATOM 5241 N N . ARG A 1 695 ? -6.191 -16.047 -17.562 1 87.94 695 ARG A N 1
ATOM 5242 C CA . ARG A 1 695 ? -7.035 -16.562 -16.484 1 87.94 695 ARG A CA 1
ATOM 5243 C C . ARG A 1 695 ? -6.25 -17.5 -15.578 1 87.94 695 ARG A C 1
ATOM 5245 O O . ARG A 1 695 ? -6.352 -17.422 -14.352 1 87.94 695 ARG A O 1
ATOM 5252 N N . LEU A 1 696 ? -5.566 -18.391 -16.234 1 91.69 696 LEU A N 1
ATOM 5253 C CA . LEU A 1 696 ? -4.82 -19.344 -15.406 1 91.69 696 LEU A CA 1
ATOM 5254 C C . LEU A 1 696 ? -3.672 -18.656 -14.688 1 91.69 696 LEU A C 1
ATOM 5256 O O . LEU A 1 696 ? -3.248 -19.094 -13.609 1 91.69 696 LEU A O 1
ATOM 5260 N N . TYR A 1 697 ? -3.121 -17.562 -15.305 1 91.44 697 TYR A N 1
ATOM 5261 C CA . TYR A 1 697 ? -2.014 -16.828 -14.703 1 91.44 697 TY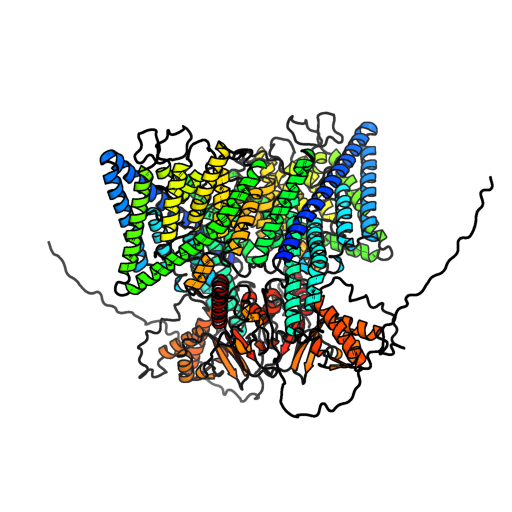R A CA 1
ATOM 5262 C C . TYR A 1 697 ? -2.395 -16.297 -13.32 1 91.44 697 TYR A C 1
ATOM 5264 O O . TYR A 1 697 ? -1.569 -16.297 -12.406 1 91.44 697 TYR A O 1
ATOM 5272 N N . ALA A 1 698 ? -3.602 -15.906 -13.133 1 87.62 698 ALA A N 1
ATOM 5273 C CA . ALA A 1 698 ? -4.082 -15.336 -11.875 1 87.62 698 ALA A CA 1
ATOM 5274 C C . ALA A 1 698 ? -4.051 -16.375 -10.758 1 87.62 698 ALA A C 1
ATOM 5276 O O . ALA A 1 698 ? -3.861 -16.031 -9.594 1 87.62 698 ALA A O 1
ATOM 5277 N N . LEU A 1 699 ? -4.184 -17.594 -11.102 1 90.19 699 LEU A N 1
ATOM 5278 C CA . LEU A 1 699 ? -4.141 -18.672 -10.117 1 90.19 699 LEU A CA 1
ATOM 5279 C C . LEU A 1 699 ? -2.766 -18.75 -9.461 1 90.19 699 LEU A C 1
ATOM 5281 O O . LEU A 1 699 ? -2.658 -19.031 -8.266 1 90.19 699 LEU A O 1
ATOM 5285 N N . PHE A 1 700 ? -1.787 -18.5 -10.273 1 90.69 700 PHE A N 1
ATOM 5286 C CA . PHE A 1 700 ? -0.42 -18.609 -9.781 1 90.69 700 PHE A CA 1
ATOM 5287 C C . PHE A 1 700 ? 0.048 -17.281 -9.188 1 90.69 700 PHE A C 1
ATOM 5289 O O . PHE A 1 700 ? 0.633 -17.25 -8.102 1 90.69 700 PHE A O 1
ATOM 5296 N N . ALA A 1 701 ? -0.26 -16.25 -9.844 1 87.56 701 ALA A N 1
ATOM 5297 C CA . ALA A 1 701 ? 0.273 -14.945 -9.461 1 87.56 701 ALA A CA 1
ATOM 5298 C C . ALA A 1 701 ? -0.472 -14.375 -8.258 1 87.56 701 ALA A C 1
ATOM 5300 O O . ALA A 1 701 ? 0.111 -13.656 -7.445 1 87.56 701 ALA A O 1
ATOM 5301 N N . LYS A 1 702 ? -1.719 -14.695 -8.141 1 83.38 702 LYS A N 1
ATOM 5302 C CA . LYS A 1 702 ? -2.527 -14.078 -7.098 1 83.38 702 LYS A CA 1
ATOM 5303 C C . LYS A 1 702 ? -2.896 -15.086 -6.012 1 83.38 702 LYS A C 1
ATOM 5305 O O . LYS A 1 702 ? -2.697 -14.828 -4.824 1 83.38 702 LYS A O 1
ATOM 5310 N N . ALA A 1 703 ? -3.301 -16.281 -6.426 1 81.44 703 ALA A N 1
ATOM 5311 C CA . ALA A 1 703 ? -3.748 -17.266 -5.449 1 81.44 703 ALA A CA 1
ATOM 5312 C C . ALA A 1 703 ? -2.568 -18.062 -4.895 1 81.44 703 ALA A C 1
ATOM 5314 O O . ALA A 1 703 ? -2.719 -18.812 -3.932 1 81.44 703 ALA A O 1
ATOM 5315 N N . GLY A 1 704 ? -1.378 -18 -5.504 1 81.5 704 GLY A N 1
ATOM 5316 C CA . GLY A 1 704 ? -0.177 -18.609 -4.957 1 81.5 704 GLY A CA 1
ATOM 5317 C C . GLY A 1 704 ? -0.085 -20.094 -5.227 1 81.5 704 GLY A C 1
ATOM 5318 O O . GLY A 1 704 ? 0.469 -20.844 -4.422 1 81.5 704 GLY A O 1
ATOM 5319 N N . ALA A 1 705 ? -0.623 -20.547 -6.281 1 88.56 705 ALA A N 1
ATOM 5320 C CA . ALA A 1 705 ? -0.542 -21.953 -6.633 1 88.56 705 ALA A CA 1
ATOM 5321 C C . ALA A 1 705 ? 0.897 -22.375 -6.926 1 88.56 705 ALA A C 1
ATOM 5323 O O . ALA A 1 705 ? 1.645 -21.625 -7.566 1 88.56 705 ALA A O 1
ATOM 5324 N N . LYS A 1 706 ? 1.267 -23.531 -6.402 1 88.75 706 LYS A N 1
ATOM 5325 C CA . LYS A 1 706 ? 2.584 -24.078 -6.695 1 88.75 706 LYS A CA 1
ATOM 5326 C C . LYS A 1 706 ? 2.566 -24.875 -7.996 1 88.75 706 LYS A C 1
ATOM 5328 O O . LYS A 1 706 ? 3.559 -24.906 -8.727 1 88.75 706 LYS A O 1
ATOM 5333 N N . ALA A 1 707 ? 1.515 -25.547 -8.141 1 93.38 707 ALA A N 1
ATOM 5334 C CA . ALA A 1 707 ? 1.276 -26.328 -9.344 1 93.38 707 ALA A CA 1
ATOM 5335 C C . ALA A 1 707 ? -0.217 -26.531 -9.578 1 93.38 707 ALA A C 1
ATOM 5337 O O . ALA A 1 707 ? -1.022 -26.375 -8.656 1 93.38 707 ALA A O 1
ATOM 5338 N N . ALA A 1 708 ? -0.568 -26.797 -10.812 1 94.94 708 ALA A N 1
ATOM 5339 C CA . ALA A 1 708 ? -1.951 -27.094 -11.172 1 94.94 708 ALA A CA 1
ATOM 5340 C C . ALA A 1 708 ? -2.018 -28.219 -12.203 1 94.94 708 ALA A C 1
ATOM 5342 O O . ALA A 1 708 ? -1.186 -28.281 -13.109 1 94.94 708 ALA A O 1
ATOM 5343 N N . CYS A 1 709 ? -3.027 -29.094 -12.023 1 95.31 709 CYS A N 1
ATOM 5344 C CA . CYS A 1 709 ? -3.244 -30.172 -12.977 1 95.31 709 CYS A CA 1
ATOM 5345 C C . CYS A 1 709 ? -4.094 -29.688 -14.156 1 95.31 709 CYS A C 1
ATOM 5347 O O . CYS A 1 709 ? -5.176 -29.141 -13.961 1 95.31 709 CYS A O 1
ATOM 5349 N N . VAL A 1 710 ? -3.562 -29.891 -15.312 1 96 710 VAL A N 1
ATOM 5350 C CA . VAL A 1 710 ? -4.336 -29.609 -16.516 1 96 710 VAL A CA 1
ATOM 5351 C C . VAL A 1 710 ? -5.176 -30.844 -16.891 1 96 710 VAL A C 1
ATOM 5353 O O . VAL A 1 710 ? -4.645 -31.938 -17.047 1 96 710 VAL A O 1
ATOM 5356 N N . ILE A 1 711 ? -6.465 -30.656 -17.047 1 93.12 711 ILE A N 1
ATOM 5357 C CA . ILE A 1 711 ? -7.359 -31.797 -17.266 1 93.12 711 ILE A CA 1
ATOM 5358 C C . ILE A 1 711 ? -8.234 -31.516 -18.484 1 93.12 711 ILE A C 1
ATOM 5360 O O . ILE A 1 711 ? -8.406 -30.359 -18.891 1 93.12 711 ILE A O 1
ATOM 5364 N N . SER A 1 712 ? -8.719 -32.531 -19.031 1 91.88 712 SER A N 1
ATOM 5365 C CA . SER A 1 712 ? -9.703 -32.438 -20.094 1 91.88 712 SER A CA 1
ATOM 5366 C C . SER A 1 712 ? -11.102 -32.219 -19.531 1 91.88 712 SER A C 1
ATOM 5368 O O . SER A 1 712 ? -11.305 -32.25 -18.312 1 91.88 712 SER A O 1
ATOM 5370 N N . GLU A 1 713 ? -12.062 -32.031 -20.359 1 86.06 713 GLU A N 1
ATOM 5371 C CA . GLU A 1 713 ? -13.453 -31.844 -19.969 1 86.06 713 GLU A CA 1
ATOM 5372 C C . GLU A 1 713 ? -13.969 -33.031 -19.188 1 86.06 713 GLU A C 1
ATOM 5374 O O . GLU A 1 713 ? -14.828 -32.906 -18.312 1 86.06 713 GLU A O 1
ATOM 5379 N N . LYS A 1 714 ? -13.375 -34.219 -19.484 1 88.12 714 LYS A N 1
ATOM 5380 C CA . LYS A 1 714 ? -13.805 -35.469 -18.828 1 88.12 714 LYS A CA 1
ATOM 5381 C C . LYS A 1 714 ? -12.938 -35.781 -17.609 1 88.12 714 LYS A C 1
ATOM 5383 O O . LYS A 1 714 ? -13.008 -36.875 -17.047 1 88.12 714 LYS A O 1
ATOM 5388 N N . GLY A 1 715 ? -12.039 -34.875 -17.266 1 89.5 715 GLY A N 1
ATOM 5389 C CA . GLY A 1 715 ? -11.25 -35.031 -16.047 1 89.5 715 GLY A CA 1
ATOM 5390 C C . GLY A 1 715 ? -9.945 -35.75 -16.281 1 89.5 715 GLY A C 1
ATOM 5391 O O . GLY A 1 715 ? -9.188 -35.969 -15.328 1 89.5 715 GLY A O 1
ATOM 5392 N N . GLU A 1 716 ? -9.68 -36.094 -17.516 1 93.81 716 GLU A N 1
ATOM 5393 C CA . GLU A 1 716 ? -8.453 -36.844 -17.812 1 93.81 716 GLU A CA 1
ATOM 5394 C C . GLU A 1 716 ? -7.223 -35.938 -17.688 1 93.81 716 GLU A C 1
ATOM 5396 O O . GLU A 1 716 ? -7.258 -34.781 -18.094 1 93.81 716 GLU A O 1
ATOM 5401 N N . PHE A 1 717 ? -6.141 -36.562 -17.188 1 94.88 717 PHE A N 1
ATOM 5402 C CA . PHE A 1 717 ? -4.902 -35.812 -16.984 1 94.88 717 PHE A CA 1
ATOM 5403 C C . PHE A 1 717 ? -4.246 -35.5 -18.328 1 94.88 717 PHE A C 1
ATOM 5405 O O . PHE A 1 717 ? -4.035 -36.375 -19.156 1 94.88 717 PHE A O 1
ATOM 5412 N N . ARG A 1 718 ? -3.949 -34.188 -18.562 1 94.81 718 ARG A N 1
ATOM 5413 C CA . ARG A 1 718 ? -3.34 -33.719 -19.812 1 94.81 718 ARG A CA 1
ATOM 5414 C C . ARG A 1 718 ? -1.988 -33.062 -19.547 1 94.81 718 ARG A C 1
ATOM 5416 O O . ARG A 1 718 ? -1.351 -32.562 -20.484 1 94.81 718 ARG A O 1
ATOM 5423 N N . GLY A 1 719 ? -1.59 -33 -18.312 1 95.12 719 GLY A N 1
ATOM 5424 C CA . GLY A 1 719 ? -0.316 -32.406 -17.969 1 95.12 719 GLY A CA 1
ATOM 5425 C C . GLY A 1 719 ? -0.374 -31.594 -16.688 1 95.12 719 GLY A C 1
ATOM 5426 O O . GLY A 1 719 ? -1.367 -31.656 -15.953 1 95.12 719 GLY A O 1
ATOM 5427 N N . MET A 1 720 ? 0.757 -30.922 -16.406 1 95.75 720 MET A N 1
ATOM 5428 C CA . MET A 1 720 ? 0.851 -30.094 -15.211 1 95.75 720 MET A CA 1
ATOM 5429 C C . MET A 1 720 ? 1.551 -28.781 -15.508 1 95.75 720 MET A C 1
ATOM 5431 O O . MET A 1 720 ? 2.412 -28.719 -16.391 1 95.75 720 MET A O 1
ATOM 5435 N N . ILE A 1 721 ? 1.074 -27.766 -14.891 1 95.62 721 ILE A N 1
ATOM 5436 C CA . ILE A 1 721 ? 1.745 -26.484 -14.922 1 95.62 721 ILE A CA 1
ATOM 5437 C C . ILE A 1 721 ? 2.297 -26.141 -13.539 1 95.62 721 ILE A C 1
ATOM 5439 O O . ILE A 1 721 ? 1.546 -26.078 -12.562 1 95.62 721 ILE A O 1
ATOM 5443 N N . SER A 1 722 ? 3.561 -26.062 -13.445 1 93.94 722 SER A N 1
ATOM 5444 C CA . SER A 1 722 ? 4.199 -25.672 -12.195 1 93.94 722 SER A CA 1
ATOM 5445 C C . SER A 1 722 ? 4.555 -24.188 -12.195 1 93.94 722 SER A C 1
ATOM 5447 O O . SER A 1 722 ? 4.656 -23.562 -13.258 1 93.94 722 SER A O 1
ATOM 5449 N N . ARG A 1 723 ? 4.637 -23.641 -11.047 1 92.31 723 ARG A N 1
ATOM 5450 C CA . ARG A 1 723 ? 5.031 -22.25 -10.93 1 92.31 723 ARG A CA 1
ATOM 5451 C C . ARG A 1 723 ? 6.391 -22 -11.578 1 92.31 723 ARG A C 1
ATOM 5453 O O . ARG A 1 723 ? 6.59 -21 -12.266 1 92.31 723 ARG A O 1
ATOM 5460 N N . ARG A 1 724 ? 7.324 -22.859 -11.367 1 90.5 724 ARG A N 1
ATOM 5461 C CA . ARG A 1 724 ? 8.648 -22.766 -11.977 1 90.5 724 ARG A CA 1
ATOM 5462 C C . ARG A 1 724 ? 8.547 -22.75 -13.5 1 90.5 724 ARG A C 1
ATOM 5464 O O . ARG A 1 724 ? 9.227 -21.953 -14.164 1 90.5 724 ARG A O 1
ATOM 5471 N N . GLY A 1 725 ? 7.773 -23.656 -13.961 1 91.44 725 GLY A N 1
ATOM 5472 C CA . GLY A 1 725 ? 7.57 -23.688 -15.398 1 91.44 725 GLY A CA 1
ATOM 5473 C C . GLY A 1 725 ? 6.949 -22.422 -15.945 1 91.44 725 GLY A C 1
ATOM 5474 O O . GLY A 1 725 ? 7.336 -21.953 -17.016 1 91.44 725 GLY A O 1
ATOM 5475 N N . LEU A 1 726 ? 6.008 -21.938 -15.234 1 93.19 726 LEU A N 1
ATOM 5476 C CA . LEU A 1 726 ? 5.332 -20.719 -15.656 1 93.19 726 LEU A CA 1
ATOM 5477 C C . LEU A 1 726 ? 6.285 -19.516 -15.625 1 93.19 726 LEU A C 1
ATOM 5479 O O . LEU A 1 726 ? 6.211 -18.641 -16.484 1 93.19 726 LEU A O 1
ATOM 5483 N N . ILE A 1 727 ? 7.121 -19.469 -14.617 1 92.81 727 ILE A N 1
ATOM 5484 C CA . ILE A 1 727 ? 8.125 -18.406 -14.5 1 92.81 727 ILE A CA 1
ATOM 5485 C C . ILE A 1 727 ? 9.055 -18.453 -15.711 1 92.81 727 ILE A C 1
ATOM 5487 O O . ILE A 1 727 ? 9.359 -17.422 -16.297 1 92.81 727 ILE A O 1
ATOM 5491 N N . ALA A 1 728 ? 9.469 -19.641 -16.062 1 91.44 728 ALA A N 1
ATOM 5492 C CA . ALA A 1 728 ? 10.352 -19.797 -17.219 1 91.44 728 ALA A CA 1
ATOM 5493 C C . ALA A 1 728 ? 9.664 -19.344 -18.5 1 91.44 728 ALA A C 1
ATOM 5495 O O . ALA A 1 728 ? 10.289 -18.688 -19.328 1 91.44 728 ALA A O 1
ATOM 5496 N N . THR A 1 729 ? 8.438 -19.703 -18.625 1 90.75 729 THR A N 1
ATOM 5497 C CA . THR A 1 729 ? 7.68 -19.297 -19.797 1 90.75 729 THR A CA 1
ATOM 5498 C C . THR A 1 729 ? 7.504 -17.781 -19.844 1 90.75 729 THR A C 1
ATOM 5500 O O . THR A 1 729 ? 7.645 -17.156 -20.891 1 90.75 729 THR A O 1
ATOM 5503 N N . ALA A 1 730 ? 7.129 -17.25 -18.719 1 89.62 730 ALA A N 1
ATOM 5504 C CA . ALA A 1 730 ? 6.953 -15.797 -18.641 1 89.62 730 ALA A CA 1
ATOM 5505 C C . ALA A 1 730 ? 8.242 -15.07 -19 1 89.62 730 ALA A C 1
ATOM 5507 O O . ALA A 1 730 ? 8.211 -14.047 -19.703 1 89.62 730 ALA A O 1
ATOM 5508 N N . ARG A 1 731 ? 9.328 -15.547 -18.531 1 89.94 731 ARG A N 1
ATOM 5509 C CA . ARG A 1 731 ? 10.625 -14.953 -18.844 1 89.94 731 ARG A CA 1
ATOM 5510 C C . ARG A 1 731 ? 10.914 -15.023 -20.344 1 89.94 731 ARG A C 1
ATOM 5512 O O . ARG A 1 731 ? 11.375 -14.039 -20.938 1 89.94 731 ARG A O 1
ATOM 5519 N N . ARG A 1 732 ? 10.664 -16.141 -20.938 1 88.38 732 ARG A N 1
ATOM 5520 C CA . ARG A 1 732 ? 10.875 -16.312 -22.375 1 88.38 732 ARG A CA 1
ATOM 5521 C C . ARG A 1 732 ? 10.023 -15.344 -23.172 1 88.38 732 ARG A C 1
ATOM 5523 O O . ARG A 1 732 ? 10.492 -14.773 -24.172 1 88.38 732 ARG A O 1
ATOM 5530 N N . TYR A 1 733 ? 8.812 -15.25 -22.719 1 86 733 TYR A N 1
ATOM 5531 C CA . TYR A 1 733 ? 7.902 -14.352 -23.422 1 86 733 TYR A CA 1
ATOM 5532 C C . TYR A 1 733 ? 8.336 -12.906 -23.266 1 86 733 TYR A C 1
ATOM 5534 O O . TYR A 1 733 ? 8.203 -12.109 -24.203 1 86 733 TYR A O 1
ATOM 5542 N N . GLU A 1 734 ? 8.844 -12.531 -22.109 1 83.12 734 GLU A N 1
ATOM 5543 C CA . GLU A 1 734 ? 9.336 -11.172 -21.891 1 83.12 734 GLU A CA 1
ATOM 5544 C C . GLU A 1 734 ? 10.578 -10.891 -22.734 1 83.12 734 GLU A C 1
ATOM 5546 O O . GLU A 1 734 ? 10.703 -9.812 -23.312 1 83.12 734 GLU A O 1
ATOM 5551 N N . GLU A 1 735 ? 11.438 -11.797 -22.781 1 83.44 735 GLU A N 1
ATOM 5552 C CA . GLU A 1 735 ? 12.656 -11.648 -23.578 1 83.44 735 GLU A CA 1
ATOM 5553 C C . GLU A 1 735 ? 12.328 -11.547 -25.062 1 83.44 735 GLU A C 1
ATOM 5555 O O . GLU A 1 735 ? 12.961 -10.781 -25.797 1 83.44 735 GLU A O 1
ATOM 5560 N N . ALA A 1 736 ? 11.344 -12.297 -25.438 1 79.88 736 ALA A N 1
ATOM 5561 C CA . ALA A 1 736 ? 10.922 -12.258 -26.844 1 79.88 736 ALA A CA 1
ATOM 5562 C C . ALA A 1 736 ? 10.297 -10.906 -27.188 1 79.88 736 ALA A C 1
ATOM 5564 O O . ALA A 1 736 ? 10.508 -10.383 -28.281 1 79.88 736 ALA A O 1
ATOM 5565 N N . ALA A 1 737 ? 9.578 -10.438 -26.312 1 77.75 737 ALA A N 1
ATOM 5566 C CA . ALA A 1 737 ? 8.953 -9.141 -26.516 1 77.75 737 ALA A CA 1
ATOM 5567 C C . ALA A 1 737 ? 10 -8.031 -26.594 1 77.75 737 ALA A C 1
ATOM 5569 O O . ALA A 1 737 ? 9.867 -7.09 -27.375 1 77.75 737 ALA A O 1
ATOM 5570 N N . ASP A 1 738 ? 11.016 -8.102 -25.719 1 77.69 738 ASP A N 1
ATOM 5571 C CA . ASP A 1 738 ? 12.094 -7.117 -25.719 1 77.69 738 ASP A CA 1
ATOM 5572 C C . ASP A 1 738 ? 12.859 -7.141 -27.047 1 77.69 738 ASP A C 1
ATOM 5574 O O . ASP A 1 738 ? 13.234 -6.09 -27.578 1 77.69 738 ASP A O 1
ATOM 5578 N N . GLN A 1 739 ? 13.047 -8.266 -27.609 1 73.25 739 GLN A N 1
ATOM 5579 C CA . GLN A 1 739 ? 13.75 -8.414 -28.875 1 73.25 739 GLN A CA 1
ATOM 5580 C C . GLN A 1 739 ? 12.922 -7.867 -30.031 1 73.25 739 GLN A C 1
ATOM 5582 O O . GLN A 1 739 ? 13.453 -7.234 -30.938 1 73.25 739 GLN A O 1
ATOM 5587 N N . ALA A 1 740 ? 11.641 -8.109 -29.906 1 67.38 740 ALA A N 1
ATOM 5588 C CA . ALA A 1 740 ? 10.75 -7.621 -30.953 1 67.38 740 ALA A CA 1
ATOM 5589 C C . ALA A 1 740 ? 10.711 -6.094 -30.984 1 67.38 740 ALA A C 1
ATOM 5591 O O . ALA A 1 740 ? 10.672 -5.48 -32.062 1 67.38 740 ALA A O 1
ATOM 5592 N N . GLN A 1 741 ? 10.719 -5.57 -29.797 1 60.84 741 GLN A N 1
ATOM 5593 C CA . GLN A 1 741 ? 10.727 -4.113 -29.703 1 60.84 741 GLN A CA 1
ATOM 5594 C C . GLN A 1 741 ? 12.039 -3.539 -30.234 1 60.84 741 GLN A C 1
ATOM 5596 O O . GLN A 1 741 ? 12.047 -2.48 -30.875 1 60.84 741 GLN A O 1
ATOM 5601 N N . TYR A 1 742 ? 13.117 -4.207 -29.891 1 54.22 742 TYR A N 1
ATOM 5602 C CA . TYR A 1 742 ? 14.422 -3.785 -30.391 1 54.22 742 TYR A CA 1
ATOM 5603 C C . TYR A 1 742 ? 14.484 -3.889 -31.922 1 54.22 742 TYR A C 1
ATOM 5605 O O . TYR A 1 742 ? 15.039 -3.014 -32.594 1 54.22 742 TYR A O 1
ATOM 5613 N N . ASP A 1 743 ? 13.859 -4.973 -32.469 1 51.34 743 ASP A N 1
ATOM 5614 C CA . ASP A 1 743 ? 13.844 -5.168 -33.906 1 51.34 743 ASP A CA 1
ATOM 5615 C C . ASP A 1 743 ? 12.938 -4.141 -34.594 1 51.34 743 ASP A C 1
ATOM 5617 O O . ASP A 1 743 ? 13.242 -3.67 -35.688 1 51.34 743 ASP A O 1
ATOM 5621 N N . ASP A 1 744 ? 11.844 -3.807 -33.875 1 50.31 744 ASP A N 1
ATOM 5622 C CA . ASP A 1 744 ? 10.953 -2.789 -34.438 1 50.31 744 ASP A CA 1
ATOM 5623 C C . ASP A 1 744 ? 11.609 -1.41 -34.406 1 50.31 744 ASP A C 1
ATOM 5625 O O . ASP A 1 744 ? 11.336 -0.572 -35.281 1 50.31 744 ASP A O 1
ATOM 5629 N N . THR A 1 745 ? 12.375 -1.12 -33.25 1 44.12 745 THR A N 1
ATOM 5630 C CA . THR A 1 745 ? 13.023 0.187 -33.188 1 44.12 745 THR A CA 1
ATOM 5631 C C . THR A 1 745 ? 14.141 0.289 -34.219 1 44.12 745 THR A C 1
ATOM 5633 O O . THR A 1 745 ? 14.57 1.39 -34.594 1 44.12 745 THR A O 1
ATOM 5636 N N . VAL A 1 746 ? 14.875 -0.864 -34.5 1 39.31 746 VAL A N 1
ATOM 5637 C CA . VAL A 1 746 ? 15.906 -0.798 -35.531 1 39.31 746 VAL A CA 1
ATOM 5638 C C . VAL A 1 746 ? 15.281 -1.008 -36.906 1 39.31 746 VAL A C 1
ATOM 5640 O O . VAL A 1 746 ? 15.781 -0.497 -37.906 1 39.31 746 VAL A O 1
ATOM 5643 N N . GLY A 1 747 ? 14.875 -2.299 -37.188 1 33.28 747 GLY A N 1
ATOM 5644 C CA . GLY A 1 747 ? 14.57 -2.723 -38.531 1 33.28 747 GLY A CA 1
ATOM 5645 C C . GLY A 1 747 ? 13.398 -1.979 -39.156 1 33.28 747 GLY A C 1
ATOM 5646 O O . GLY A 1 747 ? 12.641 -1.321 -38.438 1 33.28 747 GLY A O 1
ATOM 5647 N N . ASP A 1 748 ? 13.289 -2.209 -40.719 1 31.98 748 ASP A N 1
ATOM 5648 C CA . ASP A 1 748 ? 12.484 -1.923 -41.906 1 31.98 748 ASP A CA 1
ATOM 5649 C C . ASP A 1 748 ? 11.008 -2.189 -41.625 1 31.98 748 ASP A C 1
ATOM 5651 O O . ASP A 1 748 ? 10.656 -2.994 -40.781 1 31.98 748 ASP A O 1
ATOM 5655 N N . ASP A 1 749 ? 10.078 -1.487 -42.344 1 31.25 749 ASP A N 1
ATOM 5656 C CA . ASP A 1 749 ? 8.641 -1.439 -42.594 1 31.25 749 ASP A CA 1
ATOM 5657 C C . ASP A 1 749 ? 8.062 -2.846 -42.719 1 31.25 749 ASP A C 1
ATOM 5659 O O . ASP A 1 749 ? 6.977 -3.023 -43.281 1 31.25 749 ASP A O 1
ATOM 5663 N N . ASP A 1 750 ? 8.945 -3.955 -42.844 1 27.39 750 ASP A N 1
ATOM 5664 C CA . ASP A 1 750 ? 8.219 -5.07 -43.438 1 27.39 750 ASP A CA 1
ATOM 5665 C C . ASP A 1 750 ? 7.09 -5.539 -42.531 1 27.39 750 ASP A C 1
ATOM 5667 O O . ASP A 1 750 ? 7.117 -5.285 -41.312 1 27.39 750 ASP A O 1
ATOM 5671 N N . GLU A 1 751 ? 6.293 -6.637 -43.031 1 29.14 751 GLU A N 1
ATOM 5672 C CA . GLU A 1 751 ? 5.027 -7.328 -42.812 1 29.14 751 GLU A CA 1
ATOM 5673 C C . GLU A 1 751 ? 4.98 -7.906 -41.375 1 29.14 751 GLU A C 1
ATOM 5675 O O . GLU A 1 751 ? 6.02 -8.242 -40.812 1 29.14 751 GLU A O 1
ATOM 5680 N N . GLU A 1 752 ? 3.869 -7.777 -40.719 1 32.56 752 GLU A N 1
ATOM 5681 C CA . GLU A 1 752 ? 3.295 -8.367 -39.5 1 32.56 752 GLU A CA 1
ATOM 5682 C C . GLU A 1 752 ? 3.795 -9.797 -39.312 1 32.56 752 GLU A C 1
ATOM 5684 O O . GLU A 1 752 ? 3.24 -10.742 -39.875 1 32.56 752 GLU A O 1
ATOM 5689 N N . GLN A 1 753 ? 5.152 -10.078 -39.312 1 28.72 753 GLN A N 1
ATOM 5690 C CA . GLN A 1 753 ? 5.527 -11.477 -39.125 1 28.72 753 GLN A CA 1
ATOM 5691 C C . GLN A 1 753 ? 4.98 -12.016 -37.812 1 28.72 753 GLN A C 1
ATOM 5693 O O . GLN A 1 753 ? 5.117 -11.375 -36.75 1 28.72 753 GLN A O 1
ATOM 5698 N N . SER A 1 754 ? 4.062 -12.914 -37.812 1 31.62 754 SER A N 1
ATOM 5699 C CA . SER A 1 754 ? 3.543 -13.836 -36.812 1 31.62 754 SER A CA 1
ATOM 5700 C C . SER A 1 754 ? 4.672 -14.422 -35.969 1 31.62 754 SER A C 1
ATOM 5702 O O . SER A 1 754 ? 5.555 -15.102 -36.469 1 31.62 754 SER A O 1
ATOM 5704 N N . LEU A 1 755 ? 5.254 -13.75 -35.062 1 34.31 755 LEU A N 1
ATOM 5705 C CA . LEU A 1 755 ? 6.238 -14.266 -34.125 1 34.31 755 LEU A CA 1
ATOM 5706 C C . LEU A 1 755 ? 5.82 -15.633 -33.594 1 34.31 755 LEU A C 1
ATOM 5708 O O . LEU A 1 755 ? 4.992 -15.727 -32.688 1 34.31 755 LEU A O 1
ATOM 5712 N N . VAL A 1 756 ? 5.852 -16.656 -34.406 1 31.58 756 VAL A N 1
ATOM 5713 C CA . VAL A 1 756 ? 5.785 -18.031 -33.938 1 31.58 756 VAL A CA 1
ATOM 5714 C C . VAL A 1 756 ? 6.926 -18.312 -32.938 1 31.58 756 VAL A C 1
ATOM 5716 O O . VAL A 1 756 ? 8.094 -18.328 -33.344 1 31.58 756 VAL A O 1
ATOM 5719 N N . ILE A 1 757 ? 6.941 -17.859 -31.828 1 36.88 757 ILE A N 1
ATOM 5720 C CA . ILE A 1 757 ? 7.906 -18.266 -30.812 1 36.88 757 ILE A CA 1
ATOM 5721 C C . ILE A 1 757 ? 7.898 -19.781 -30.688 1 36.88 757 ILE A C 1
ATOM 5723 O O . ILE A 1 757 ? 6.855 -20.391 -30.422 1 36.88 757 ILE A O 1
ATOM 5727 N N . PRO A 1 758 ? 8.922 -20.484 -31.234 1 30.81 758 PRO A N 1
ATOM 5728 C CA . PRO A 1 758 ? 8.914 -21.953 -31.078 1 30.81 758 PRO A CA 1
ATOM 5729 C C . PRO A 1 758 ? 8.633 -22.391 -29.641 1 30.81 758 PRO A C 1
ATOM 5731 O O . PRO A 1 758 ? 8.961 -21.672 -28.688 1 30.81 758 PRO A O 1
ATOM 5734 N N . ALA A 1 759 ? 7.785 -23.578 -29.547 1 34.22 759 ALA A N 1
ATOM 5735 C CA . ALA A 1 759 ? 7.473 -24.297 -28.312 1 34.22 759 ALA A CA 1
ATOM 5736 C C . ALA A 1 759 ? 8.742 -24.734 -27.594 1 34.22 759 ALA A C 1
ATOM 5738 O O . ALA A 1 759 ? 9.719 -25.141 -28.234 1 34.22 759 ALA A O 1
ATOM 5739 N N . MET B 1 1 ? -56.844 41.969 -16.922 1 18.66 1 MET B N 1
ATOM 5740 C CA . MET B 1 1 ? -56.531 41.375 -18.234 1 18.66 1 MET B CA 1
ATOM 5741 C C . MET B 1 1 ? -56.312 39.875 -18.125 1 18.66 1 MET B C 1
ATOM 5743 O O . MET B 1 1 ? -55.938 39.375 -17.062 1 18.66 1 MET B O 1
ATOM 5747 N N . SER B 1 2 ? -56.375 39.188 -19.406 1 19.25 2 SER B N 1
ATOM 5748 C CA . SER B 1 2 ? -56.875 38 -20.094 1 19.25 2 SER B CA 1
ATOM 5749 C C . SER B 1 2 ? -55.938 36.812 -19.938 1 19.25 2 SER B C 1
ATOM 5751 O O . SER B 1 2 ? -54.75 36.938 -20.266 1 19.25 2 SER B O 1
ATOM 5753 N N . LEU B 1 3 ? -56.188 35.906 -18.953 1 20.56 3 LEU B N 1
ATOM 5754 C CA . LEU B 1 3 ? -55.781 34.688 -18.266 1 20.56 3 LEU B CA 1
ATOM 5755 C C . LEU B 1 3 ? -55.688 33.531 -19.234 1 20.56 3 LEU B C 1
ATOM 5757 O O . LEU B 1 3 ? -56.688 32.844 -19.5 1 20.56 3 LEU B O 1
ATOM 5761 N N . HIS B 1 4 ? -55.156 33.938 -20.5 1 19.36 4 HIS B N 1
ATOM 5762 C CA . HIS B 1 4 ? -55.281 33.062 -21.641 1 19.36 4 HIS B CA 1
ATOM 5763 C C . HIS B 1 4 ? -54.812 31.656 -21.312 1 19.36 4 HIS B C 1
ATOM 5765 O O . HIS B 1 4 ? -53.812 31.484 -20.578 1 19.36 4 HIS B O 1
ATOM 5771 N N . SER B 1 5 ? -55.5 30.641 -21.719 1 18.39 5 SER B N 1
ATOM 5772 C CA . SER B 1 5 ? -55.812 29.219 -21.562 1 18.39 5 SER B CA 1
ATOM 5773 C C . SER B 1 5 ? -54.594 28.359 -21.906 1 18.39 5 SER B C 1
ATOM 5775 O O . SER B 1 5 ? -53.656 28.812 -22.562 1 18.39 5 SER B O 1
ATOM 5777 N N . ALA B 1 6 ? -54.625 26.938 -21.781 1 17.03 6 ALA B N 1
ATOM 5778 C CA . ALA B 1 6 ? -54.25 25.578 -21.375 1 17.03 6 ALA B CA 1
ATOM 5779 C C . ALA B 1 6 ? -53.625 24.828 -22.562 1 17.03 6 ALA B C 1
ATOM 5781 O O . ALA B 1 6 ? -53.438 23.609 -22.484 1 17.03 6 ALA B O 1
ATOM 5782 N N . ARG B 1 7 ? -53.469 25.203 -23.812 1 18.11 7 ARG B N 1
ATOM 5783 C CA . ARG B 1 7 ? -53.531 24.188 -24.844 1 18.11 7 ARG B CA 1
ATOM 5784 C C . ARG B 1 7 ? -52.344 23.219 -24.734 1 18.11 7 ARG B C 1
ATOM 5786 O O . ARG B 1 7 ? -51.219 23.641 -24.562 1 18.11 7 ARG B O 1
ATOM 5793 N N . GLY B 1 8 ? -52.531 21.766 -24.562 1 18.73 8 GLY B N 1
ATOM 5794 C CA . GLY B 1 8 ? -52.031 20.438 -24.266 1 18.73 8 GLY B CA 1
ATOM 5795 C C . GLY B 1 8 ? -51.125 19.891 -25.359 1 18.73 8 GLY B C 1
ATOM 5796 O O . GLY B 1 8 ? -51.562 19.641 -26.484 1 18.73 8 GLY B O 1
ATOM 5797 N N . LEU B 1 9 ? -49.969 20.484 -25.672 1 18.7 9 LEU B N 1
ATOM 5798 C CA . LEU B 1 9 ? -49 20.094 -26.703 1 18.7 9 LEU B CA 1
ATOM 5799 C C . LEU B 1 9 ? -48.781 18.578 -26.688 1 18.7 9 LEU B C 1
ATOM 5801 O O . LEU B 1 9 ? -48.594 17.984 -25.625 1 18.7 9 LEU B O 1
ATOM 5805 N N . HIS B 1 10 ? -49.156 17.719 -27.797 1 18.45 10 HIS B N 1
ATOM 5806 C CA . HIS B 1 10 ? -49.188 16.438 -28.484 1 18.45 10 HIS B CA 1
ATOM 5807 C C . HIS B 1 10 ? -47.844 15.742 -28.438 1 18.45 10 HIS B C 1
ATOM 5809 O O . HIS B 1 10 ? -46.812 16.391 -28.625 1 18.45 10 HIS B O 1
ATOM 5815 N N . ASP B 1 11 ? -47.625 14.438 -27.875 1 19.03 11 ASP B N 1
ATOM 5816 C CA . ASP B 1 11 ? -46.844 13.289 -27.406 1 19.03 11 ASP B CA 1
ATOM 5817 C C . ASP B 1 11 ? -46.156 12.586 -28.562 1 19.03 11 ASP B C 1
ATOM 5819 O O . ASP B 1 11 ? -45.656 11.477 -28.422 1 19.03 11 ASP B O 1
ATOM 5823 N N . ASP B 1 12 ? -46.219 12.961 -29.859 1 19.91 12 ASP B N 1
ATOM 5824 C CA . ASP B 1 12 ? -45.969 11.945 -30.859 1 19.91 12 ASP B CA 1
ATOM 5825 C C . ASP B 1 12 ? -44.5 11.531 -30.859 1 19.91 12 ASP B C 1
ATOM 5827 O O . ASP B 1 12 ? -43.594 12.352 -31.141 1 19.91 12 ASP B O 1
ATOM 5831 N N . GLY B 1 13 ? -44 10.617 -29.969 1 18.78 13 GLY B N 1
ATOM 5832 C CA . GLY B 1 13 ? -42.75 9.898 -29.766 1 18.78 13 GLY B CA 1
ATOM 5833 C C . GLY B 1 13 ? -42.281 9.156 -31 1 18.78 13 GLY B C 1
ATOM 5834 O O . GLY B 1 13 ? -42.812 8.086 -31.328 1 18.78 13 GLY B O 1
ATOM 5835 N N . CYS B 1 14 ? -41.938 9.758 -32.156 1 18.86 14 CYS B N 1
ATOM 5836 C CA . CYS B 1 14 ? -41.469 9.266 -33.469 1 18.86 14 CYS B CA 1
ATOM 5837 C C . CYS B 1 14 ? -40.281 8.344 -33.312 1 18.86 14 CYS B C 1
ATOM 5839 O O . CYS B 1 14 ? -39.188 8.805 -32.969 1 18.86 14 CYS B O 1
ATOM 5841 N N . PHE B 1 15 ? -40.406 7.039 -32.938 1 19.72 15 PHE B N 1
ATOM 5842 C CA . PHE B 1 15 ? -39.562 5.863 -32.969 1 19.72 15 PHE B CA 1
ATOM 5843 C C . PHE B 1 15 ? -39.125 5.574 -34.406 1 19.72 15 PHE B C 1
ATOM 5845 O O . PHE B 1 15 ? -38.75 4.445 -34.75 1 19.72 15 PHE B O 1
ATOM 5852 N N . GLN B 1 16 ? -39.344 6.309 -35.5 1 18.56 16 GLN B N 1
ATOM 5853 C CA . GLN B 1 16 ? -39.344 5.832 -36.875 1 18.56 16 GLN B CA 1
ATOM 5854 C C . GLN B 1 16 ? -38 5.277 -37.281 1 18.56 16 GLN B C 1
ATOM 5856 O O . GLN B 1 16 ? -37.906 4.23 -37.906 1 18.56 16 GLN B O 1
ATOM 5861 N N . ASP B 1 17 ? -37 6.059 -37.531 1 18.3 17 ASP B N 1
ATOM 5862 C CA . ASP B 1 17 ? -36.219 6.043 -38.781 1 18.3 17 ASP B CA 1
ATOM 5863 C C . ASP B 1 17 ? -35.406 4.754 -38.906 1 18.3 17 ASP B C 1
ATOM 5865 O O . ASP B 1 17 ? -35.438 4.102 -39.969 1 18.3 17 ASP B O 1
ATOM 5869 N N . VAL B 1 18 ? -34.062 4.562 -38.594 1 18.52 18 VAL B N 1
ATOM 5870 C CA . VAL B 1 18 ? -33.031 4.145 -39.531 1 18.52 18 VAL B CA 1
ATOM 5871 C C . VAL B 1 18 ? -33.094 2.629 -39.719 1 18.52 18 VAL B C 1
ATOM 5873 O O . VAL B 1 18 ? -32.812 1.873 -38.781 1 18.52 18 VAL B O 1
ATOM 5876 N N . LEU B 1 19 ? -34 1.999 -40.594 1 20.44 19 LEU B N 1
ATOM 5877 C CA . LEU B 1 19 ? -34.125 0.671 -41.188 1 20.44 19 LEU B CA 1
ATOM 5878 C C . LEU B 1 19 ? -32.875 0.353 -42.031 1 20.44 19 LEU B C 1
ATOM 5880 O O . LEU B 1 19 ? -32.75 0.858 -43.156 1 20.44 19 LEU B O 1
ATOM 5884 N N . VAL B 1 20 ? -31.625 0.496 -41.75 1 19.67 20 VAL B N 1
ATOM 5885 C CA . VAL B 1 20 ? -30.562 0.184 -42.719 1 19.67 20 VAL B CA 1
ATOM 5886 C C . VAL B 1 20 ? -30.797 -1.203 -43.312 1 19.67 20 VAL B C 1
ATOM 5888 O O . VAL B 1 20 ? -30.969 -2.18 -42.562 1 19.67 20 VAL B O 1
ATOM 5891 N N . ALA B 1 21 ? -31.141 -1.397 -44.594 1 19.42 21 ALA B N 1
ATOM 5892 C CA . ALA B 1 21 ? -31.359 -2.428 -45.594 1 19.42 21 ALA B CA 1
ATOM 5893 C C . ALA B 1 21 ? -30.156 -3.361 -45.719 1 19.42 21 ALA B C 1
ATOM 5895 O O . ALA B 1 21 ? -29.125 -2.979 -46.25 1 19.42 21 ALA B O 1
ATOM 5896 N N . VAL B 1 22 ? -29.781 -4.18 -44.906 1 19.8 22 VAL B N 1
ATOM 5897 C CA . VAL B 1 22 ? -28.766 -5.207 -45.094 1 19.8 22 VAL B CA 1
ATOM 5898 C C . VAL B 1 22 ? -29.172 -6.129 -46.25 1 19.8 22 VAL B C 1
ATOM 5900 O O . VAL B 1 22 ? -30.203 -6.82 -46.156 1 19.8 22 VAL B O 1
ATOM 5903 N N . GLY B 1 23 ? -28.953 -5.84 -47.531 1 19.33 23 GLY B N 1
ATOM 5904 C CA . GLY B 1 23 ? -29.109 -6.656 -48.719 1 19.33 23 GLY B CA 1
ATOM 5905 C C . GLY B 1 23 ? -28.5 -8.039 -48.562 1 19.33 23 GLY B C 1
ATOM 5906 O O . GLY B 1 23 ? -27.281 -8.172 -48.438 1 19.33 23 GLY B O 1
ATOM 5907 N N . LEU B 1 24 ? -29.156 -9.086 -48.25 1 21.28 24 LEU B N 1
ATOM 5908 C CA . LEU B 1 24 ? -28.891 -10.516 -48.094 1 21.28 24 LEU B CA 1
ATOM 5909 C C . LEU B 1 24 ? -28.656 -11.164 -49.438 1 21.28 24 LEU B C 1
ATOM 5911 O O . LEU B 1 24 ? -29.578 -11.281 -50.25 1 21.28 24 LEU B O 1
ATOM 5915 N N . ALA B 1 25 ? -27.469 -10.984 -50.156 1 20.23 25 ALA B N 1
ATOM 5916 C CA . ALA B 1 25 ? -27.281 -11.672 -51.438 1 20.23 25 ALA B CA 1
ATOM 5917 C C . ALA B 1 25 ? -27.672 -13.141 -51.344 1 20.23 25 ALA B C 1
ATOM 5919 O O . ALA B 1 25 ? -27.641 -13.719 -50.25 1 20.23 25 ALA B O 1
ATOM 5920 N N . LYS B 1 26 ? -27.781 -13.977 -52.562 1 23.77 26 LYS B N 1
ATOM 5921 C CA . LYS B 1 26 ? -28.438 -15.094 -53.25 1 23.77 26 LYS B CA 1
ATOM 5922 C C . LYS B 1 26 ? -27.891 -16.438 -52.75 1 23.77 26 LYS B C 1
ATOM 5924 O O . LYS B 1 26 ? -28.641 -17.25 -52.219 1 23.77 26 LYS B O 1
ATOM 5929 N N . ASP B 1 27 ? -27.203 -17.234 -53.688 1 22.25 27 ASP B N 1
ATOM 5930 C CA . ASP B 1 27 ? -27.547 -18.547 -54.219 1 22.25 27 ASP B CA 1
ATOM 5931 C C . ASP B 1 27 ? -26.969 -19.656 -53.344 1 22.25 27 ASP B C 1
ATOM 5933 O O . ASP B 1 27 ? -27.688 -20.578 -52.969 1 22.25 27 ASP B O 1
ATOM 5937 N N . GLY B 1 28 ? -25.672 -20.141 -53.688 1 24.42 28 GLY B N 1
ATOM 5938 C CA . GLY B 1 28 ? -25.312 -21.516 -53.969 1 24.42 28 GLY B CA 1
ATOM 5939 C C . GLY B 1 28 ? -25.266 -22.391 -52.75 1 24.42 28 GLY B C 1
ATOM 5940 O O . GLY B 1 28 ? -25.172 -21.891 -51.625 1 24.42 28 GLY B O 1
ATOM 5941 N N . ALA B 1 29 ? -25.531 -23.812 -52.844 1 24.66 29 ALA B N 1
ATOM 5942 C CA . ALA B 1 29 ? -25.828 -24.953 -51.969 1 24.66 29 ALA B CA 1
ATOM 5943 C C . ALA B 1 29 ? -24.703 -25.188 -50.969 1 24.66 29 ALA B C 1
ATOM 5945 O O . ALA B 1 29 ? -23.531 -25.203 -51.344 1 24.66 29 ALA B O 1
ATOM 5946 N N . PRO B 1 30 ? -24.875 -24.859 -49.719 1 25.25 30 PRO B N 1
ATOM 5947 C CA . PRO B 1 30 ? -23.844 -25.172 -48.719 1 25.25 30 PRO B CA 1
ATOM 5948 C C . PRO B 1 30 ? -23.438 -26.641 -48.719 1 25.25 30 PRO B C 1
ATOM 5950 O O . PRO B 1 30 ? -24.281 -27.516 -48.5 1 25.25 30 PRO B O 1
ATOM 5953 N N . ARG B 1 31 ? -22.594 -27.109 -49.594 1 28.33 31 ARG B N 1
ATOM 5954 C CA . ARG B 1 31 ? -22.172 -28.5 -49.719 1 28.33 31 ARG B CA 1
ATOM 5955 C C . ARG B 1 31 ? -21.781 -29.094 -48.375 1 28.33 31 ARG B C 1
ATOM 5957 O O . ARG B 1 31 ? -21.344 -28.359 -47.5 1 28.33 31 ARG B O 1
ATOM 5964 N N . LYS B 1 32 ? -21.906 -30.469 -48.188 1 30.25 32 LYS B N 1
ATOM 5965 C CA . LYS B 1 32 ? -21.859 -31.484 -47.125 1 30.25 32 LYS B CA 1
ATOM 5966 C C . LYS B 1 32 ? -20.531 -31.422 -46.375 1 30.25 32 LYS B C 1
ATOM 5968 O O . LYS B 1 32 ? -19.594 -32.156 -46.688 1 30.25 32 LYS B O 1
ATOM 5973 N N . THR B 1 33 ? -19.797 -30.422 -46.156 1 25.03 33 THR B N 1
ATOM 5974 C CA . THR B 1 33 ? -18.484 -30.891 -45.719 1 25.03 33 THR B CA 1
ATOM 5975 C C . THR B 1 33 ? -18.594 -31.75 -44.469 1 25.03 33 THR B C 1
ATOM 5977 O O . THR B 1 33 ? -19.578 -31.672 -43.75 1 25.03 33 THR B O 1
ATOM 5980 N N . GLY B 1 34 ? -17.375 -32.594 -43.906 1 24.25 34 GLY B N 1
ATOM 5981 C CA . GLY B 1 34 ? -17 -33.719 -43.094 1 24.25 34 GLY B CA 1
ATOM 5982 C C . GLY B 1 34 ? -17.281 -33.531 -41.594 1 24.25 34 GLY B C 1
ATOM 5983 O O . GLY B 1 34 ? -17.109 -32.438 -41.094 1 24.25 34 GLY B O 1
ATOM 5984 N N . SER B 1 35 ? -17.953 -34.469 -40.938 1 26.73 35 SER B N 1
ATOM 5985 C CA . SER B 1 35 ? -18.828 -34.531 -39.75 1 26.73 35 SER B CA 1
ATOM 5986 C C . SER B 1 35 ? -18.125 -33.938 -38.531 1 26.73 35 SER B C 1
ATOM 5988 O O . SER B 1 35 ? -18.656 -33.031 -37.906 1 26.73 35 SER B O 1
ATOM 5990 N N . GLY B 1 36 ? -17.406 -34.812 -37.656 1 28.11 36 GLY B N 1
ATOM 5991 C CA . GLY B 1 36 ? -17.688 -34.906 -36.25 1 28.11 36 GLY B CA 1
ATOM 5992 C C . GLY B 1 36 ? -17.031 -33.812 -35.438 1 28.11 36 GLY B C 1
ATOM 5993 O O . GLY B 1 36 ? -17.703 -33.125 -34.656 1 28.11 36 GLY B O 1
ATOM 5994 N N . THR B 1 37 ? -15.859 -34.031 -35.031 1 30.91 37 THR B N 1
ATOM 5995 C CA . THR B 1 37 ? -15.469 -33.875 -33.625 1 30.91 37 THR B CA 1
ATOM 5996 C C . THR B 1 37 ? -15.148 -32.406 -33.344 1 30.91 37 THR B C 1
ATOM 5998 O O . THR B 1 37 ? -14.766 -32.062 -32.219 1 30.91 37 THR B O 1
ATOM 6001 N N . PRO B 1 38 ? -15.586 -31.453 -34.125 1 35.34 38 PRO B N 1
ATOM 6002 C CA . PRO B 1 38 ? -14.711 -30.344 -33.719 1 35.34 38 PRO B CA 1
ATOM 6003 C C . PRO B 1 38 ? -15.086 -29.766 -32.375 1 35.34 38 PRO B C 1
ATOM 6005 O O . PRO B 1 38 ? -14.617 -28.688 -32 1 35.34 38 PRO B O 1
ATOM 6008 N N . MET B 1 39 ? -15.547 -30.5 -31.562 1 33.53 39 MET B N 1
ATOM 6009 C CA . MET B 1 39 ? -16.234 -29.688 -30.562 1 33.53 39 MET B CA 1
ATOM 6010 C C . MET B 1 39 ? -15.242 -28.781 -29.828 1 33.53 39 MET B C 1
ATOM 6012 O O . MET B 1 39 ? -15.602 -27.672 -29.406 1 33.53 39 MET B O 1
ATOM 6016 N N . ARG B 1 40 ? -13.945 -29.219 -29.328 1 35.28 40 ARG B N 1
ATOM 6017 C CA . ARG B 1 40 ? -13.305 -28.766 -28.094 1 35.28 40 ARG B CA 1
ATOM 6018 C C . ARG B 1 40 ? -12.25 -27.703 -28.391 1 35.28 40 ARG B C 1
ATOM 6020 O O . ARG B 1 40 ? -11.57 -27.75 -29.406 1 35.28 40 ARG B O 1
ATOM 6027 N N . GLY B 1 41 ? -11.859 -26.531 -28.078 1 37.09 41 GLY B N 1
ATOM 6028 C CA . GLY B 1 41 ? -10.922 -25.438 -27.859 1 37.09 41 GLY B CA 1
ATOM 6029 C C . GLY B 1 41 ? -10.664 -24.625 -29.109 1 37.09 41 GLY B C 1
ATOM 6030 O O . GLY B 1 41 ? -9.648 -23.922 -29.203 1 37.09 41 GLY B O 1
ATOM 6031 N N . LEU B 1 42 ? -11.312 -24.719 -30.156 1 36.16 42 LEU B N 1
ATOM 6032 C CA . LEU B 1 42 ? -11.172 -23.859 -31.328 1 36.16 42 LEU B CA 1
ATOM 6033 C C . LEU B 1 42 ? -10.898 -22.422 -30.922 1 36.16 42 LEU B C 1
ATOM 6035 O O . LEU B 1 42 ? -11.828 -21.656 -30.641 1 36.16 42 LEU B O 1
ATOM 6039 N N . ARG B 1 43 ? -9.734 -22.312 -30.422 1 37.22 43 ARG B N 1
ATOM 6040 C CA . ARG B 1 43 ? -8.953 -21.391 -29.609 1 37.22 43 ARG B CA 1
ATOM 6041 C C . ARG B 1 43 ? -8.578 -20.141 -30.391 1 37.22 43 ARG B C 1
ATOM 6043 O O . ARG B 1 43 ? -7.605 -20.141 -31.141 1 37.22 43 ARG B O 1
ATOM 6050 N N . ARG B 1 44 ? -9.031 -19.766 -31.516 1 35.94 44 ARG B N 1
ATOM 6051 C CA . ARG B 1 44 ? -8.445 -18.516 -32 1 35.94 44 ARG B CA 1
ATOM 6052 C C . ARG B 1 44 ? -8.477 -17.438 -30.922 1 35.94 44 ARG B C 1
ATOM 6054 O O . ARG B 1 44 ? -9.547 -17.062 -30.438 1 35.94 44 ARG B O 1
ATOM 6061 N N . ILE B 1 45 ? -7.266 -17.406 -30.094 1 39.38 45 ILE B N 1
ATOM 6062 C CA . ILE B 1 45 ? -7 -16.281 -29.203 1 39.38 45 ILE B CA 1
ATOM 6063 C C . ILE B 1 45 ? -6.586 -15.062 -30.031 1 39.38 45 ILE B C 1
ATOM 6065 O O . ILE B 1 45 ? -5.5 -15.031 -30.609 1 39.38 45 ILE B O 1
ATOM 6069 N N . LYS B 1 46 ? -7.219 -14.453 -30.828 1 38.53 46 LYS B N 1
ATOM 6070 C CA . LYS B 1 46 ? -6.641 -13.25 -31.438 1 38.53 46 LYS B CA 1
ATOM 6071 C C . LYS B 1 46 ? -6.523 -12.125 -30.406 1 38.53 46 LYS B C 1
ATOM 6073 O O . LYS B 1 46 ? -7.531 -11.578 -29.969 1 38.53 46 LYS B O 1
ATOM 6078 N N . THR B 1 47 ? -5.633 -12.039 -29.438 1 40.31 47 THR B N 1
ATOM 6079 C CA . THR B 1 47 ? -5.578 -10.844 -28.609 1 40.31 47 THR B CA 1
ATOM 6080 C C . THR B 1 47 ? -4.746 -9.75 -29.266 1 40.31 47 THR B C 1
ATOM 6082 O O . THR B 1 47 ? -3.539 -9.914 -29.453 1 40.31 47 THR B O 1
ATOM 6085 N N . SER B 1 48 ? -5.203 -8.906 -30.281 1 35.97 48 SER B N 1
ATOM 6086 C CA . SER B 1 48 ? -4.422 -7.773 -30.766 1 35.97 48 SER B CA 1
ATOM 6087 C C . SER B 1 48 ? -4.625 -6.547 -29.875 1 35.97 48 SER B C 1
ATOM 6089 O O . SER B 1 48 ? -5.738 -6.289 -29.406 1 35.97 48 SER B O 1
ATOM 6091 N N . GLY B 1 49 ? -3.783 -5.555 -29.5 1 35.12 49 GLY B N 1
ATOM 6092 C CA . GLY B 1 49 ? -3.189 -4.367 -28.906 1 35.12 49 GLY B CA 1
ATOM 6093 C C . GLY B 1 49 ? -3.486 -4.227 -27.422 1 35.12 49 GLY B C 1
ATOM 6094 O O . GLY B 1 49 ? -3.996 -5.156 -26.797 1 35.12 49 GLY B O 1
ATOM 6095 N N . PRO B 1 50 ? -3.918 -3.02 -26.844 1 41.53 50 PRO B N 1
ATOM 6096 C CA . PRO B 1 50 ? -3.467 -2.547 -25.531 1 41.53 50 PRO B CA 1
ATOM 6097 C C . PRO B 1 50 ? -4.051 -3.359 -24.375 1 41.53 50 PRO B C 1
ATOM 6099 O O . PRO B 1 50 ? -5.16 -3.883 -24.484 1 41.53 50 PRO B O 1
ATOM 6102 N N . GLN B 1 51 ? -3.238 -4.074 -23.047 1 51.75 51 GLN B N 1
ATOM 6103 C CA . GLN B 1 51 ? -2.82 -4.977 -21.969 1 51.75 51 GLN B CA 1
ATOM 6104 C C . GLN B 1 51 ? -3.658 -4.773 -20.719 1 51.75 51 GLN B C 1
ATOM 6106 O O . GLN B 1 51 ? -4.598 -3.971 -20.719 1 51.75 51 GLN B O 1
ATOM 6111 N N . THR B 1 52 ? -3.348 -4.375 -19.562 1 53.06 52 THR B N 1
ATOM 6112 C CA . THR B 1 52 ? -3.801 -4.48 -18.172 1 53.06 52 THR B CA 1
ATOM 6113 C C . THR B 1 52 ? -5.227 -3.955 -18.031 1 53.06 52 THR B C 1
ATOM 6115 O O . THR B 1 52 ? -6.004 -4.469 -17.234 1 53.06 52 THR B O 1
ATOM 6118 N N . HIS B 1 53 ? -5.727 -3.088 -18.828 1 60.94 53 HIS B N 1
ATOM 6119 C CA . HIS B 1 53 ? -7.023 -2.438 -18.656 1 60.94 53 HIS B CA 1
ATOM 6120 C C . HIS B 1 53 ? -7.855 -2.543 -19.938 1 60.94 53 HIS B C 1
ATOM 6122 O O . HIS B 1 53 ? -9.023 -2.154 -19.953 1 60.94 53 HIS B O 1
ATOM 6128 N N . LYS B 1 54 ? -7.551 -3.148 -20.875 1 68.62 54 LYS B N 1
ATOM 6129 C CA . LYS B 1 54 ? -8.172 -3.248 -22.203 1 68.62 54 LYS B CA 1
ATOM 6130 C C . LYS B 1 54 ? -8.297 -1.874 -22.859 1 68.62 54 LYS B C 1
ATOM 6132 O O . LYS B 1 54 ? -8.398 -1.77 -24.078 1 68.62 54 LYS B O 1
ATOM 6137 N N . LEU B 1 55 ? -8.227 -0.868 -22.047 1 79.5 55 LEU B N 1
ATOM 6138 C CA . LEU B 1 55 ? -8.242 0.487 -22.594 1 79.5 55 LEU B CA 1
ATOM 6139 C C . LEU B 1 55 ? -6.844 0.922 -23.016 1 79.5 55 LEU B C 1
ATOM 6141 O O . LEU B 1 55 ? -5.855 0.559 -22.375 1 79.5 55 LEU B O 1
ATOM 6145 N N . PRO B 1 56 ? -6.84 1.723 -24.094 1 82 56 PRO B N 1
ATOM 6146 C CA . PRO B 1 56 ? -5.535 2.252 -24.484 1 82 56 PRO B CA 1
ATOM 6147 C C . PRO B 1 56 ? -4.887 3.111 -23.406 1 82 56 PRO B C 1
ATOM 6149 O O . PRO B 1 56 ? -5.59 3.729 -22.609 1 82 56 PRO B O 1
ATOM 6152 N N . PHE B 1 57 ? -3.637 3.203 -23.5 1 82.38 57 PHE B N 1
ATOM 6153 C CA . PHE B 1 57 ? -2.816 3.881 -22.5 1 82.38 57 PHE B CA 1
ATOM 6154 C C . PHE B 1 57 ? -3.215 5.348 -22.375 1 82.38 57 PHE B C 1
ATOM 6156 O O . PHE B 1 57 ? -3.43 5.848 -21.281 1 82.38 57 PHE B O 1
ATOM 6163 N N . GLY B 1 58 ? -3.385 6.047 -23.453 1 84.94 58 GLY B N 1
ATOM 6164 C CA . GLY B 1 58 ? -3.73 7.461 -23.453 1 84.94 58 GLY B CA 1
ATOM 6165 C C . GLY B 1 58 ? -5.098 7.738 -22.859 1 84.94 58 GLY B C 1
ATOM 6166 O O . GLY B 1 58 ? -5.289 8.742 -22.156 1 84.94 58 GLY B O 1
ATOM 6167 N N . VAL B 1 59 ? -6.039 6.895 -23.016 1 89.69 59 VAL B N 1
ATOM 6168 C CA . VAL B 1 59 ? -7.402 7.078 -22.531 1 89.69 59 VAL B CA 1
ATOM 6169 C C . VAL B 1 59 ? -7.445 6.887 -21.016 1 89.69 59 VAL B C 1
ATOM 6171 O O . VAL B 1 59 ? -8.094 7.652 -20.297 1 89.69 59 VAL B O 1
ATOM 6174 N N . MET B 1 60 ? -6.746 5.887 -20.578 1 89.81 60 MET B N 1
ATOM 6175 C CA . MET B 1 60 ? -6.715 5.625 -19.141 1 89.81 60 MET B CA 1
ATOM 6176 C C . MET B 1 60 ? -6.109 6.805 -18.391 1 89.81 60 MET B C 1
ATOM 6178 O O . MET B 1 60 ? -6.59 7.172 -17.312 1 89.81 60 MET B O 1
ATOM 6182 N N . TRP B 1 61 ? -5.086 7.414 -18.922 1 91.19 61 TRP B N 1
ATOM 6183 C CA .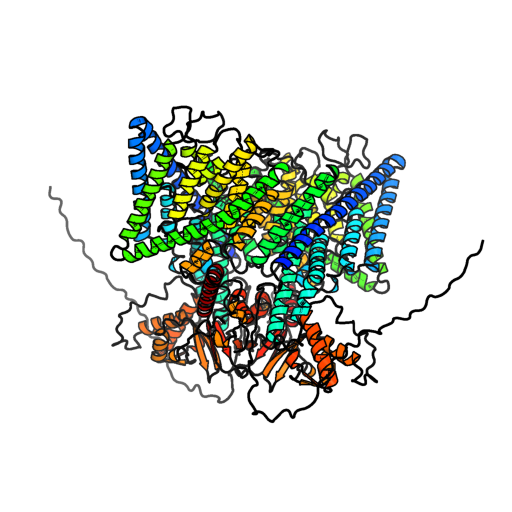 TRP B 1 61 ? -4.438 8.547 -18.266 1 91.19 61 TRP B CA 1
ATOM 6184 C C . TRP B 1 61 ? -5.305 9.805 -18.375 1 91.19 61 TRP B C 1
ATOM 6186 O O . TRP B 1 61 ? -5.328 10.625 -17.453 1 91.19 61 TRP B O 1
ATOM 6196 N N . SER B 1 62 ? -5.953 9.938 -19.484 1 94.19 62 SER B N 1
ATOM 6197 C CA . SER B 1 62 ? -6.871 11.062 -19.609 1 94.19 62 SER B CA 1
ATOM 6198 C C . SER B 1 62 ? -7.992 10.984 -18.578 1 94.19 62 SER B C 1
ATOM 6200 O O . SER B 1 62 ? -8.367 11.992 -17.984 1 94.19 62 SER B O 1
ATOM 6202 N N . ILE B 1 63 ? -8.539 9.797 -18.422 1 95.06 63 ILE B N 1
ATOM 6203 C CA . ILE B 1 63 ? -9.594 9.594 -17.438 1 95.06 63 ILE B CA 1
ATOM 6204 C C . ILE B 1 63 ? -9.078 9.953 -16.031 1 95.06 63 ILE B C 1
ATOM 6206 O O . ILE B 1 63 ? -9.758 10.625 -15.266 1 95.06 63 ILE B O 1
ATOM 6210 N N . THR B 1 64 ? -7.855 9.539 -15.734 1 94.38 64 THR B N 1
ATOM 6211 C CA . THR B 1 64 ? -7.238 9.797 -14.445 1 94.38 64 THR B CA 1
ATOM 6212 C C . THR B 1 64 ? -7.078 11.289 -14.203 1 94.38 64 THR B C 1
ATOM 6214 O O . THR B 1 64 ? -7.449 11.805 -13.148 1 94.38 64 THR B O 1
ATOM 6217 N N . LEU B 1 65 ? -6.609 12.031 -15.133 1 95.12 65 LEU B N 1
ATOM 6218 C CA . LEU B 1 65 ? -6.324 13.453 -14.984 1 95.12 65 LEU B CA 1
ATOM 6219 C C . LEU B 1 65 ? -7.613 14.266 -14.961 1 95.12 65 LEU B C 1
ATOM 6221 O O . LEU B 1 65 ? -7.734 15.219 -14.188 1 95.12 65 LEU B O 1
ATOM 6225 N N . VAL B 1 66 ? -8.539 13.891 -15.75 1 97.06 66 VAL B N 1
ATOM 6226 C CA . VAL B 1 66 ? -9.812 14.594 -15.766 1 97.06 66 VAL B CA 1
ATOM 6227 C C . VAL B 1 66 ? -10.539 14.383 -14.438 1 97.06 66 VAL B C 1
ATOM 6229 O O . VAL B 1 66 ? -11.164 15.312 -13.906 1 97.06 66 VAL B O 1
ATOM 6232 N N . THR B 1 67 ? -10.484 13.141 -13.977 1 96.94 67 THR B N 1
ATOM 6233 C CA . THR B 1 67 ? -11.07 12.859 -12.672 1 96.94 67 THR B CA 1
ATOM 6234 C C . THR B 1 67 ? -10.43 13.727 -11.586 1 96.94 67 THR B C 1
ATOM 6236 O O . THR B 1 67 ? -11.133 14.32 -10.766 1 96.94 67 THR B O 1
ATOM 6239 N N . ALA B 1 68 ? -9.141 13.812 -11.586 1 96.81 68 ALA B N 1
ATOM 6240 C CA . ALA B 1 68 ? -8.398 14.57 -10.578 1 96.81 68 ALA B CA 1
ATOM 6241 C C . ALA B 1 68 ? -8.75 16.047 -10.633 1 96.81 68 ALA B C 1
ATOM 6243 O O . ALA B 1 68 ? -9.039 16.672 -9.609 1 96.81 68 ALA B O 1
ATOM 6244 N N . VAL B 1 69 ? -8.805 16.656 -11.773 1 96.69 69 VAL B N 1
ATOM 6245 C CA . VAL B 1 69 ? -9.07 18.078 -11.938 1 96.69 69 VAL B CA 1
ATOM 6246 C C . VAL B 1 69 ? -10.523 18.375 -11.578 1 96.69 69 VAL B C 1
ATOM 6248 O O . VAL B 1 69 ? -10.805 19.344 -10.875 1 96.69 69 VAL B O 1
ATOM 6251 N N . THR B 1 70 ? -11.406 17.547 -12.031 1 96.56 70 THR B N 1
ATOM 6252 C CA . THR B 1 70 ? -12.82 17.766 -11.766 1 96.56 70 THR B CA 1
ATOM 6253 C C . THR B 1 70 ? -13.125 17.641 -10.281 1 96.56 70 THR B C 1
ATOM 6255 O O . THR B 1 70 ? -13.914 18.422 -9.734 1 96.56 70 THR B O 1
ATOM 6258 N N . MET B 1 71 ? -12.531 16.688 -9.664 1 95.38 71 MET B N 1
ATOM 6259 C CA . MET B 1 71 ? -12.734 16.516 -8.227 1 95.38 71 MET B CA 1
ATOM 6260 C C . MET B 1 71 ? -12.227 17.734 -7.461 1 95.38 71 MET B C 1
ATOM 6262 O O . MET B 1 71 ? -12.828 18.141 -6.469 1 95.38 71 MET B O 1
ATOM 6266 N N . ALA B 1 72 ? -11.094 18.25 -7.855 1 94.12 72 ALA B N 1
ATOM 6267 C CA . ALA B 1 72 ? -10.547 19.453 -7.211 1 94.12 72 ALA B CA 1
ATOM 6268 C C . ALA B 1 72 ? -11.492 20.641 -7.355 1 94.12 72 ALA B C 1
ATOM 6270 O O . ALA B 1 72 ? -11.672 21.406 -6.414 1 94.12 72 ALA B O 1
ATOM 6271 N N . VAL B 1 73 ? -12.102 20.75 -8.445 1 92.88 73 VAL B N 1
ATOM 6272 C CA . VAL B 1 73 ? -13.031 21.844 -8.711 1 92.88 73 VAL B CA 1
ATOM 6273 C C . VAL B 1 73 ? -14.289 21.672 -7.867 1 92.88 73 VAL B C 1
ATOM 6275 O O . VAL B 1 73 ? -14.773 22.625 -7.254 1 92.88 73 VAL B O 1
ATOM 6278 N N . ILE B 1 74 ? -14.789 20.453 -7.828 1 90.94 74 ILE B N 1
ATOM 6279 C CA . ILE B 1 74 ? -15.977 20.172 -7.023 1 90.94 74 ILE B CA 1
ATOM 6280 C C . ILE B 1 74 ? -15.695 20.469 -5.555 1 90.94 74 ILE B C 1
ATOM 6282 O O . ILE B 1 74 ? -16.516 21.078 -4.867 1 90.94 74 ILE B O 1
ATOM 6286 N N . ASN B 1 75 ? -14.656 20.078 -5.137 1 85.75 75 ASN B N 1
ATOM 6287 C CA . ASN B 1 75 ? -14.289 20.328 -3.746 1 85.75 75 ASN B CA 1
ATOM 6288 C C . ASN B 1 75 ? -14.156 21.812 -3.449 1 85.75 75 ASN B C 1
ATOM 6290 O O . ASN B 1 75 ? -14.539 22.266 -2.369 1 85.75 75 ASN B O 1
ATOM 6294 N N . PHE B 1 76 ? -13.555 22.531 -4.34 1 87.75 76 PHE B N 1
ATOM 6295 C CA . PHE B 1 76 ? -13.391 23.969 -4.168 1 87.75 76 PHE B CA 1
ATOM 6296 C C . PHE B 1 76 ? -14.742 24.641 -3.982 1 87.75 76 PHE B C 1
ATOM 6298 O O . PHE B 1 76 ? -14.922 25.438 -3.049 1 87.75 76 PHE B O 1
ATOM 6305 N N . PHE B 1 77 ? -15.656 24.312 -4.773 1 89.19 77 PHE B N 1
ATOM 6306 C CA . PHE B 1 77 ? -16.969 24.938 -4.684 1 89.19 77 PHE B CA 1
ATOM 6307 C C . PHE B 1 77 ? -17.703 24.469 -3.43 1 89.19 77 PHE B C 1
ATOM 6309 O O . PHE B 1 77 ? -18.453 25.25 -2.82 1 89.19 77 PHE B O 1
ATOM 6316 N N . THR B 1 78 ? -17.516 23.234 -3.092 1 88 78 THR B N 1
ATOM 6317 C CA . THR B 1 78 ? -18.125 22.719 -1.871 1 88 78 THR B CA 1
ATOM 6318 C C . THR B 1 78 ? -17.625 23.484 -0.65 1 88 78 THR B C 1
ATOM 6320 O O . THR B 1 78 ? -18.406 23.906 0.199 1 88 78 THR B O 1
ATOM 6323 N N . ILE B 1 79 ? -16.375 23.672 -0.585 1 85.5 79 ILE B N 1
ATOM 6324 C CA . ILE B 1 79 ? -15.766 24.375 0.544 1 85.5 79 ILE B CA 1
ATOM 6325 C C . ILE B 1 79 ? -16.203 25.828 0.542 1 85.5 79 ILE B C 1
ATOM 6327 O O . ILE B 1 79 ? -16.484 26.406 1.597 1 85.5 79 ILE B O 1
ATOM 6331 N N . TRP B 1 80 ? -16.219 26.391 -0.605 1 86.94 80 TRP B N 1
ATOM 6332 C CA . TRP B 1 80 ? -16.594 27.797 -0.746 1 86.94 80 TRP B CA 1
ATOM 6333 C C . TRP B 1 80 ? -18.016 28.031 -0.286 1 86.94 80 TRP B C 1
ATOM 6335 O O . TRP B 1 80 ? -18.297 28.969 0.467 1 86.94 80 TRP B O 1
ATOM 6345 N N . ILE B 1 81 ? -18.859 27.188 -0.639 1 90.38 81 ILE B N 1
ATOM 6346 C CA . ILE B 1 81 ? -20.266 27.328 -0.295 1 90.38 81 ILE B CA 1
ATOM 6347 C C . ILE B 1 81 ? -20.469 27.062 1.197 1 90.38 81 ILE B C 1
ATOM 6349 O O . ILE B 1 81 ? -21.188 27.797 1.873 1 90.38 81 ILE B O 1
ATOM 6353 N N . ILE B 1 82 ? -19.859 26.016 1.694 1 89.44 82 ILE B N 1
ATOM 6354 C CA . ILE B 1 82 ? -19.984 25.688 3.111 1 89.44 82 ILE B CA 1
ATOM 6355 C C . ILE B 1 82 ? -19.422 26.844 3.953 1 89.44 82 ILE B C 1
ATOM 6357 O O . ILE B 1 82 ? -20.047 27.234 4.945 1 89.44 82 ILE B O 1
ATOM 6361 N N . SER B 1 83 ? -18.266 27.391 3.578 1 86.31 83 SER B N 1
ATOM 6362 C CA . SER B 1 83 ? -17.641 28.469 4.336 1 86.31 83 SER B CA 1
ATOM 6363 C C . SER B 1 83 ? -18.547 29.688 4.398 1 86.31 83 SER B C 1
ATOM 6365 O O . SER B 1 83 ? -18.703 30.312 5.457 1 86.31 83 SER B O 1
ATOM 6367 N N . PHE B 1 84 ? -19.188 30.031 3.35 1 88.31 84 PHE B N 1
ATOM 6368 C CA . PHE B 1 84 ? -20.062 31.188 3.299 1 88.31 84 PHE B CA 1
ATOM 6369 C C . PHE B 1 84 ? -21.328 30.938 4.109 1 88.31 84 PHE B C 1
ATOM 6371 O O . PHE B 1 84 ? -21.781 31.812 4.844 1 88.31 84 PHE B O 1
ATOM 6378 N N . ALA B 1 85 ? -21.844 29.766 3.953 1 92.38 85 ALA B N 1
ATOM 6379 C CA . ALA B 1 85 ? -23.078 29.438 4.656 1 92.38 85 ALA B CA 1
ATOM 6380 C C . ALA B 1 85 ? -22.844 29.359 6.164 1 92.38 85 ALA B C 1
ATOM 6382 O O . ALA B 1 85 ? -23.703 29.781 6.949 1 92.38 85 ALA B O 1
ATOM 6383 N N . VAL B 1 86 ? -21.766 28.828 6.531 1 90.44 86 VAL B N 1
ATOM 6384 C CA . VAL B 1 86 ? -21.438 28.703 7.945 1 90.44 86 VAL B CA 1
ATOM 6385 C C . VAL B 1 86 ? -21.188 30.078 8.539 1 90.44 86 VAL B C 1
ATOM 6387 O O . VAL B 1 86 ? -21.609 30.375 9.664 1 90.44 86 VAL B O 1
ATOM 6390 N N . GLU B 1 87 ? -20.453 30.938 7.852 1 88.75 87 GLU B N 1
ATOM 6391 C CA . GLU B 1 87 ? -20.234 32.312 8.312 1 88.75 87 GLU B CA 1
ATOM 6392 C C . GLU B 1 87 ? -21.562 33.062 8.477 1 88.75 87 GLU B C 1
ATOM 6394 O O . GLU B 1 87 ? -21.75 33.781 9.453 1 88.75 87 GLU B O 1
ATOM 6399 N N . TRP B 1 88 ? -22.375 32.906 7.551 1 92.75 88 TRP B N 1
ATOM 6400 C CA . TRP B 1 88 ? -23.688 33.531 7.629 1 92.75 88 TRP B CA 1
ATOM 6401 C C . TRP B 1 88 ? -24.469 33.031 8.844 1 92.75 88 TRP B C 1
ATOM 6403 O O . TRP B 1 88 ? -25.047 33.812 9.586 1 92.75 88 TRP B O 1
ATOM 6413 N N . LYS B 1 89 ? -24.484 31.734 9.047 1 93.69 89 LYS B N 1
ATOM 6414 C CA . LYS B 1 89 ? -25.219 31.094 10.125 1 93.69 89 LYS B CA 1
ATOM 6415 C C . LYS B 1 89 ? -24.75 31.578 11.492 1 93.69 89 LYS B C 1
ATOM 6417 O O . LYS B 1 89 ? -25.562 31.984 12.328 1 93.69 89 LYS B O 1
ATOM 6422 N N . PHE B 1 90 ? -23.516 31.672 11.719 1 91.25 90 PHE B N 1
ATOM 6423 C CA . PHE B 1 90 ? -22.984 32.031 13.031 1 91.25 90 PHE B CA 1
ATOM 6424 C C . PHE B 1 90 ? -22.984 33.531 13.219 1 91.25 90 PHE B C 1
ATOM 6426 O O . PHE B 1 90 ? -23.1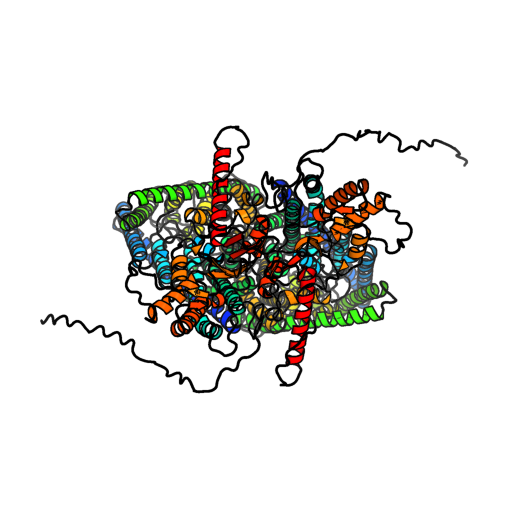25 34.031 14.344 1 91.25 90 PHE B O 1
ATOM 6433 N N . SER B 1 91 ? -22.844 34.312 12.094 1 91.94 91 SER B N 1
ATOM 6434 C CA . SER B 1 91 ? -23.016 35.75 12.195 1 91.94 91 SER B CA 1
ATOM 6435 C C . SER B 1 91 ? -24.453 36.094 12.578 1 91.94 91 SER B C 1
ATOM 6437 O O . SER B 1 91 ? -24.688 37.031 13.344 1 91.94 91 SER B O 1
ATOM 6439 N N . THR B 1 92 ? -25.359 35.375 12.016 1 94.69 92 THR B N 1
ATOM 6440 C CA . THR B 1 92 ? -26.766 35.594 12.352 1 94.69 92 THR B CA 1
ATOM 6441 C C . THR B 1 92 ? -27.016 35.25 13.82 1 94.69 92 THR B C 1
ATOM 6443 O O . THR B 1 92 ? -27.766 35.938 14.5 1 94.69 92 THR B O 1
ATOM 6446 N N . LEU B 1 93 ? -26.438 34.156 14.297 1 94.75 93 LEU B N 1
ATOM 6447 C CA . LEU B 1 93 ? -26.562 33.812 15.703 1 94.75 93 LEU B CA 1
ATOM 6448 C C . LEU B 1 93 ? -26.047 34.938 16.609 1 94.75 93 LEU B C 1
ATOM 6450 O O . LEU B 1 93 ? -26.703 35.312 17.578 1 94.75 93 LEU B O 1
ATOM 6454 N N . GLN B 1 94 ? -24.891 35.438 16.281 1 93.69 94 GLN B N 1
ATOM 6455 C CA . GLN B 1 94 ? -24.312 36.5 17.094 1 93.69 94 GLN B CA 1
ATOM 6456 C C . GLN B 1 94 ? -25.172 37.781 17.062 1 93.69 94 GLN B C 1
ATOM 6458 O O . GLN B 1 94 ? -25.328 38.438 18.078 1 93.69 94 GLN B O 1
ATOM 6463 N N . LEU B 1 95 ? -25.656 38.094 15.867 1 94.88 95 LEU B N 1
ATOM 6464 C CA . LEU B 1 95 ? -26.547 39.25 15.719 1 94.88 95 LEU B CA 1
ATOM 6465 C C . LEU B 1 95 ? -27.797 39.062 16.562 1 94.88 95 LEU B C 1
ATOM 6467 O O . LEU B 1 95 ? -28.281 40.031 17.172 1 94.88 95 LEU B O 1
ATOM 6471 N N . MET B 1 96 ? -28.328 37.875 16.609 1 96.19 96 MET B N 1
ATOM 6472 C CA . MET B 1 96 ? -29.516 37.625 17.391 1 96.19 96 MET B CA 1
ATOM 6473 C C . MET B 1 96 ? -29.219 37.75 18.891 1 96.19 96 MET B C 1
ATOM 6475 O O . MET B 1 96 ? -30.062 38.219 19.656 1 96.19 96 MET B O 1
ATOM 6479 N N . VAL B 1 97 ? -28.078 37.312 19.297 1 95.44 97 VAL B N 1
ATOM 6480 C CA . VAL B 1 97 ? -27.688 37.406 20.703 1 95.44 97 VAL B CA 1
ATOM 6481 C C . VAL B 1 97 ? -27.562 38.875 21.094 1 95.44 97 VAL B C 1
ATOM 6483 O O . VAL B 1 97 ? -28.047 39.281 22.156 1 95.44 97 VAL B O 1
ATOM 6486 N N . ASP B 1 98 ? -26.922 39.688 20.281 1 94.44 98 ASP B N 1
ATOM 6487 C CA . ASP B 1 98 ? -26.672 41.094 20.578 1 94.44 98 ASP B CA 1
ATOM 6488 C C . ASP B 1 98 ? -27.969 41.906 20.562 1 94.44 98 ASP B C 1
ATOM 6490 O O . ASP B 1 98 ? -28.141 42.812 21.375 1 94.44 98 ASP B O 1
ATOM 6494 N N . LYS B 1 99 ? -28.859 41.562 19.672 1 95.44 99 LYS B N 1
ATOM 6495 C CA . LYS B 1 99 ? -30.062 42.375 19.484 1 95.44 99 LYS B CA 1
ATOM 6496 C C . LYS B 1 99 ? -31.203 41.875 20.359 1 95.44 99 LYS B C 1
ATOM 6498 O O . LYS B 1 99 ? -31.984 42.688 20.859 1 95.44 99 LYS B O 1
ATOM 6503 N N . PHE B 1 100 ? -31.391 40.562 20.453 1 95.25 100 PHE B N 1
ATOM 6504 C CA . PHE B 1 100 ? -32.625 40.031 21.062 1 95.25 100 PHE B CA 1
ATOM 6505 C C . PHE B 1 100 ? -32.312 39.312 22.359 1 95.25 100 PHE B C 1
ATOM 6507 O O . PHE B 1 100 ? -33.219 38.938 23.109 1 95.25 100 PHE B O 1
ATOM 6514 N N . GLY B 1 101 ? -31.062 39.031 22.656 1 94.25 101 GLY B N 1
ATOM 6515 C CA . GLY B 1 101 ? -30.703 38.312 23.859 1 94.25 101 GLY B CA 1
ATOM 6516 C C . GLY B 1 101 ? -30.375 36.844 23.578 1 94.25 101 GLY B C 1
ATOM 6517 O O . GLY B 1 101 ? -30.766 36.312 22.547 1 94.25 101 GLY B O 1
ATOM 6518 N N . VAL B 1 102 ? -29.797 36.156 24.469 1 94.44 102 VAL B N 1
ATOM 6519 C CA . VAL B 1 102 ? -29.234 34.844 24.297 1 94.44 102 VAL B CA 1
ATOM 6520 C C . VAL B 1 102 ? -30.344 33.812 24.156 1 94.44 102 VAL B C 1
ATOM 6522 O O . VAL B 1 102 ? -30.266 32.875 23.344 1 94.44 102 VAL B O 1
ATOM 6525 N N . TRP B 1 103 ? -31.438 33.875 24.938 1 95.75 103 TRP B N 1
ATOM 6526 C CA . TRP B 1 103 ? -32.5 32.875 24.938 1 95.75 103 TRP B CA 1
ATOM 6527 C C . TRP B 1 103 ? -33.25 32.875 23.609 1 95.75 103 TRP B C 1
ATOM 6529 O O . TRP B 1 103 ? -33.562 31.828 23.047 1 95.75 103 TRP B O 1
ATOM 6539 N N . PHE B 1 104 ? -33.5 34.062 23.078 1 95.75 104 PHE B N 1
ATOM 6540 C CA . PHE B 1 104 ? -34.156 34.156 21.766 1 95.75 104 PHE B CA 1
ATOM 6541 C C . PHE B 1 104 ? -33.219 33.688 20.672 1 95.75 104 PHE B C 1
ATOM 6543 O O . PHE B 1 104 ? -33.656 33.094 19.688 1 95.75 104 PHE B O 1
ATOM 6550 N N . ALA B 1 105 ? -31.984 34.031 20.844 1 96.81 105 ALA B N 1
ATOM 6551 C CA . ALA B 1 105 ? -30.984 33.594 19.859 1 96.81 105 ALA B CA 1
ATOM 6552 C C . ALA B 1 105 ? -30.906 32.062 19.797 1 96.81 105 ALA B C 1
ATOM 6554 O O . ALA B 1 105 ? -30.734 31.5 18.719 1 96.81 105 ALA B O 1
ATOM 6555 N N . ILE B 1 106 ? -31.016 31.391 20.922 1 97.69 106 ILE B N 1
ATOM 6556 C CA . ILE B 1 106 ? -30.953 29.938 20.969 1 97.69 106 ILE B CA 1
ATOM 6557 C C . ILE B 1 106 ? -32.156 29.344 20.219 1 97.69 106 ILE B C 1
ATOM 6559 O O . ILE B 1 106 ? -31.984 28.391 19.453 1 97.69 106 ILE B O 1
ATOM 6563 N N . LEU B 1 107 ? -33.312 29.859 20.391 1 97.31 107 LEU B N 1
ATOM 6564 C CA . LEU B 1 107 ? -34.5 29.391 19.703 1 97.31 107 LEU B CA 1
ATOM 6565 C C . LEU B 1 107 ? -34.406 29.641 18.203 1 97.31 107 LEU B C 1
ATOM 6567 O O . LEU B 1 107 ? -34.75 28.766 17.406 1 97.31 107 LEU B O 1
ATOM 6571 N N . GLY B 1 108 ? -34 30.891 17.906 1 97.19 108 GLY B N 1
ATOM 6572 C CA . GLY B 1 108 ? -33.812 31.219 16.5 1 97.19 108 GLY B CA 1
ATOM 6573 C C . GLY B 1 108 ? -32.781 30.344 15.812 1 97.19 108 GLY B C 1
ATOM 6574 O O . GLY B 1 108 ? -32.969 29.891 14.688 1 97.19 108 GLY B O 1
ATOM 6575 N N . PHE B 1 109 ? -31.656 30.188 16.5 1 97 109 PHE B N 1
ATOM 6576 C CA . PHE B 1 109 ? -30.578 29.359 15.961 1 97 109 PHE B CA 1
ATOM 6577 C C . PHE B 1 109 ? -31.047 27.922 15.773 1 97 109 PHE B C 1
ATOM 6579 O O . PHE B 1 109 ? -30.75 27.312 14.75 1 97 109 PHE B O 1
ATOM 6586 N N . THR B 1 110 ? -31.719 27.328 16.75 1 97.94 110 THR B N 1
ATOM 6587 C CA . THR B 1 110 ? -32.281 25.984 16.656 1 97.94 110 THR B CA 1
ATOM 6588 C C . THR B 1 110 ? -33.25 25.891 15.484 1 97.94 110 THR B C 1
ATOM 6590 O O . THR B 1 110 ? -33.281 24.875 14.781 1 97.94 110 THR B O 1
ATOM 6593 N N . GLY B 1 111 ? -34.031 26.906 15.312 1 97.69 111 GLY B N 1
ATOM 6594 C CA . GLY B 1 111 ? -34.938 26.953 14.18 1 97.69 111 GLY B CA 1
ATOM 6595 C C . GLY B 1 111 ? -34.219 26.953 12.844 1 97.69 111 GLY B C 1
ATOM 6596 O O . GLY B 1 111 ? -34.625 26.266 11.914 1 97.69 111 GLY B O 1
ATOM 6597 N N . ILE B 1 112 ? -33.219 27.75 12.742 1 97.5 112 ILE B N 1
ATOM 6598 C CA . ILE B 1 112 ? -32.438 27.828 11.508 1 97.5 112 ILE B CA 1
ATOM 6599 C C . ILE B 1 112 ? -31.844 26.453 11.188 1 97.5 112 ILE B C 1
ATOM 6601 O O . ILE B 1 112 ? -31.922 25.984 10.055 1 97.5 112 ILE B O 1
ATOM 6605 N N . CYS B 1 113 ? -31.25 25.797 12.18 1 97.62 113 CYS B N 1
ATOM 6606 C CA . CYS B 1 113 ? -30.625 24.484 11.984 1 97.62 113 CYS B CA 1
ATOM 6607 C C . CYS B 1 113 ? -31.672 23.438 11.625 1 97.62 113 CYS B C 1
ATOM 6609 O O . CYS B 1 113 ? -31.422 22.562 10.789 1 97.62 113 CYS B O 1
ATOM 6611 N N . SER B 1 114 ? -32.844 23.516 12.227 1 97.94 114 SER B N 1
ATOM 6612 C CA . SER B 1 114 ? -33.906 22.594 11.906 1 97.94 114 SER B CA 1
ATOM 6613 C C . SER B 1 114 ? -34.406 22.797 10.477 1 97.94 114 SER B C 1
ATOM 6615 O O . SER B 1 114 ? -34.719 21.828 9.789 1 97.94 114 SER B O 1
ATOM 6617 N N . CYS B 1 115 ? -34.438 24 10.055 1 97.38 115 CYS B N 1
ATOM 6618 C CA . CYS B 1 115 ? -34.844 24.281 8.688 1 97.38 115 CYS B CA 1
ATOM 6619 C C . CYS B 1 115 ? -33.844 23.75 7.684 1 97.38 115 CYS B C 1
ATOM 6621 O O . CYS B 1 115 ? -34.219 23.203 6.645 1 97.38 115 CYS B O 1
ATOM 6623 N N . LEU B 1 116 ? -32.625 23.984 7.984 1 97.38 116 LEU B N 1
ATOM 6624 C CA . LEU B 1 116 ? -31.578 23.469 7.125 1 97.38 116 LEU B CA 1
ATOM 6625 C C . LEU B 1 116 ? -31.625 21.938 7.082 1 97.38 116 LEU B C 1
ATOM 6627 O O . LEU B 1 116 ? -31.453 21.344 6.02 1 97.38 116 LEU B O 1
ATOM 6631 N N . ALA B 1 117 ? -31.859 21.312 8.211 1 97.44 117 ALA B N 1
ATOM 6632 C CA . ALA B 1 117 ? -32 19.859 8.273 1 97.44 117 ALA B CA 1
ATOM 6633 C C . ALA B 1 117 ? -33.188 19.375 7.434 1 97.44 117 ALA B C 1
ATOM 6635 O O . ALA B 1 117 ? -33.094 18.328 6.785 1 97.44 117 ALA B O 1
ATOM 6636 N N . LEU B 1 118 ? -34.219 20.141 7.508 1 97.31 118 LEU B N 1
ATOM 6637 C CA . LEU B 1 118 ? -35.406 19.812 6.711 1 97.31 118 LEU B CA 1
ATOM 6638 C C . LEU B 1 118 ? -35.094 19.891 5.219 1 97.31 118 LEU B C 1
ATOM 6640 O O . LEU B 1 118 ? -35.5 19 4.449 1 97.31 118 LEU B O 1
ATOM 6644 N N . CYS B 1 119 ? -34.406 20.875 4.836 1 96.25 119 CYS B N 1
ATOM 6645 C CA . CYS B 1 119 ? -34.031 21.016 3.438 1 96.25 119 CYS B CA 1
ATOM 6646 C C . CYS B 1 119 ? -33.156 19.844 3.006 1 96.25 119 CYS B C 1
ATOM 6648 O O . CYS B 1 119 ? -33.312 19.312 1.908 1 96.25 119 CYS B O 1
ATOM 6650 N N . CYS B 1 120 ? -32.25 19.453 3.842 1 95.75 120 CYS B N 1
ATOM 6651 C CA . CYS B 1 120 ? -31.344 18.359 3.553 1 95.75 120 CYS B CA 1
ATOM 6652 C C . CYS B 1 120 ? -32.094 17.047 3.348 1 95.75 120 CYS B C 1
ATOM 6654 O O . CYS B 1 120 ? -31.922 16.375 2.338 1 95.75 120 CYS B O 1
ATOM 6656 N N . THR B 1 121 ? -32.969 16.719 4.23 1 94.69 121 THR B N 1
ATOM 6657 C CA . THR B 1 121 ? -33.688 15.453 4.176 1 94.69 121 THR B CA 1
ATOM 6658 C C . THR B 1 121 ? -34.719 15.453 3.037 1 94.69 121 THR B C 1
ATOM 6660 O O . THR B 1 121 ? -34.938 14.414 2.404 1 94.69 121 THR B O 1
ATOM 6663 N N . LEU B 1 122 ? -35.312 16.578 2.83 1 92.94 122 LEU B N 1
ATOM 6664 C CA . LEU B 1 122 ? -36.219 16.688 1.702 1 92.94 122 LEU B CA 1
ATOM 6665 C C . LEU B 1 122 ? -35.5 16.422 0.384 1 92.94 122 LEU B C 1
ATOM 6667 O O . LEU B 1 122 ? -36.031 15.742 -0.495 1 92.94 122 LEU B O 1
ATOM 6671 N N . PHE B 1 123 ? -34.406 16.969 0.321 1 91.38 123 PHE B N 1
ATOM 6672 C CA . PHE B 1 123 ? -33.625 16.797 -0.894 1 91.38 123 PHE B CA 1
ATOM 6673 C C . PHE B 1 123 ? -33.219 15.344 -1.07 1 91.38 123 PHE B C 1
ATOM 6675 O O . PHE B 1 123 ? -33.281 14.805 -2.178 1 91.38 123 PHE B O 1
ATOM 6682 N N . ILE B 1 124 ? -32.812 14.664 -0.046 1 92.88 124 ILE B N 1
ATOM 6683 C CA . ILE B 1 124 ? -32.375 13.273 -0.092 1 92.88 124 ILE B CA 1
ATOM 6684 C C . ILE B 1 124 ? -33.531 12.375 -0.503 1 92.88 124 ILE B C 1
ATOM 6686 O O . ILE B 1 124 ? -33.406 11.539 -1.394 1 92.88 124 ILE B O 1
ATOM 6690 N N . PHE B 1 125 ? -34.625 12.555 0.028 1 91 125 PHE B N 1
ATOM 6691 C CA . PHE B 1 125 ? -35.781 11.672 -0.206 1 91 125 PHE B CA 1
ATOM 6692 C C . PHE B 1 125 ? -36.375 11.906 -1.588 1 91 125 PHE B C 1
ATOM 6694 O O . PHE B 1 125 ? -36.875 10.984 -2.211 1 91 125 PHE B O 1
ATOM 6701 N N . THR B 1 126 ? -36.188 13.086 -2.09 1 88.94 126 THR B N 1
ATOM 6702 C CA . THR B 1 126 ? -36.812 13.391 -3.369 1 88.94 126 THR B CA 1
ATOM 6703 C C . THR B 1 126 ? -35.844 13.164 -4.52 1 88.94 126 THR B C 1
ATOM 6705 O O . THR B 1 126 ? -36.219 12.688 -5.586 1 88.94 126 THR B O 1
ATOM 6708 N N . CYS B 1 127 ? -34.625 13.43 -4.266 1 87.69 127 CYS B N 1
ATOM 6709 C CA . CYS B 1 127 ? -33.719 13.5 -5.414 1 87.69 127 CYS B CA 1
ATOM 6710 C C . CYS B 1 127 ? -32.656 12.406 -5.336 1 87.69 127 CYS B C 1
ATOM 6712 O O . CYS B 1 127 ? -32.188 11.914 -6.363 1 87.69 127 CYS B O 1
ATOM 6714 N N . ALA B 1 128 ? -32.156 12.086 -4.156 1 90.31 128 ALA B N 1
ATOM 6715 C CA . ALA B 1 128 ? -31.031 11.188 -4.078 1 90.31 128 ALA B CA 1
ATOM 6716 C C . ALA B 1 128 ? -31.109 10.297 -2.844 1 90.31 128 ALA B C 1
ATOM 6718 O O . ALA B 1 128 ? -30.312 10.438 -1.911 1 90.31 128 ALA B O 1
ATOM 6719 N N . PRO B 1 129 ? -31.875 9.328 -2.883 1 84.94 129 PRO B N 1
ATOM 6720 C CA . PRO B 1 129 ? -32.094 8.477 -1.71 1 84.94 129 PRO B CA 1
ATOM 6721 C C . PRO B 1 129 ? -30.828 7.703 -1.316 1 84.94 129 PRO B C 1
ATOM 6723 O O . PRO B 1 129 ? -30.672 7.316 -0.155 1 84.94 129 PRO B O 1
ATOM 6726 N N . ALA B 1 130 ? -29.891 7.562 -2.234 1 86.75 130 ALA B N 1
ATOM 6727 C CA . ALA B 1 130 ? -28.688 6.805 -1.95 1 86.75 130 ALA B CA 1
ATOM 6728 C C . ALA B 1 130 ? -27.656 7.676 -1.239 1 86.75 130 ALA B C 1
ATOM 6730 O O . ALA B 1 130 ? -26.609 7.18 -0.799 1 86.75 130 ALA B O 1
ATOM 6731 N N . ALA B 1 131 ? -27.969 8.867 -1.012 1 89.5 131 ALA B N 1
ATOM 6732 C CA . ALA B 1 131 ? -27.016 9.812 -0.442 1 89.5 131 ALA B CA 1
ATOM 6733 C C . ALA B 1 131 ? -27.062 9.789 1.083 1 89.5 131 ALA B C 1
ATOM 6735 O O . ALA B 1 131 ? -26.234 10.422 1.747 1 89.5 131 ALA B O 1
ATOM 6736 N N . GLY B 1 132 ? -28.047 8.953 1.622 1 86.81 132 GLY B N 1
ATOM 6737 C CA . GLY B 1 132 ? -28.078 8.812 3.068 1 86.81 132 GLY B CA 1
ATOM 6738 C C . GLY B 1 132 ? -26.938 7.973 3.611 1 86.81 132 GLY B C 1
ATOM 6739 O O . GLY B 1 132 ? -26.703 6.859 3.135 1 86.81 132 GLY B O 1
ATOM 6740 N N . GLY B 1 133 ? -26.078 8.531 4.488 1 88 133 GLY B N 1
ATOM 6741 C CA . GLY B 1 133 ? -24.906 7.84 5.016 1 88 133 GLY B CA 1
ATOM 6742 C C . GLY B 1 133 ? -23.625 8.242 4.328 1 88 133 GLY B C 1
ATOM 6743 O O . GLY B 1 133 ? -23.625 9.078 3.426 1 88 133 GLY B O 1
ATOM 6744 N N . SER B 1 134 ? -22.594 7.645 4.688 1 90.31 134 SER B N 1
ATOM 6745 C CA . SER B 1 134 ? -21.281 8.008 4.145 1 90.31 134 SER B CA 1
ATOM 6746 C C . SER B 1 134 ? -21.094 7.426 2.748 1 90.31 134 SER B C 1
ATOM 6748 O O . SER B 1 134 ? -20.406 8.023 1.913 1 90.31 134 SER B O 1
ATOM 6750 N N . GLY B 1 135 ? -21.641 6.285 2.406 1 92.12 135 GLY B N 1
ATOM 6751 C CA . GLY B 1 135 ? -21.422 5.582 1.153 1 92.12 135 GLY B CA 1
ATOM 6752 C C . GLY B 1 135 ? -20.109 4.801 1.126 1 92.12 135 GLY B C 1
ATOM 6753 O O . GLY B 1 135 ? -19.875 4.023 0.202 1 92.12 135 GLY B O 1
ATOM 6754 N N . ALA B 1 136 ? -19.297 4.926 2.203 1 92.31 136 ALA B N 1
ATOM 6755 C CA . ALA B 1 136 ? -17.969 4.301 2.246 1 92.31 136 ALA B CA 1
ATOM 6756 C C . ALA B 1 136 ? -18.094 2.779 2.285 1 92.31 136 ALA B C 1
ATOM 6758 O O . ALA B 1 136 ? -17.391 2.08 1.545 1 92.31 136 ALA B O 1
ATOM 6759 N N . PRO B 1 137 ? -19.016 2.211 3.133 1 92.44 137 PRO B N 1
ATOM 6760 C CA . PRO B 1 137 ? -19.156 0.754 3.119 1 92.44 137 PRO B CA 1
ATOM 6761 C C . PRO B 1 137 ? -19.594 0.215 1.76 1 92.44 137 PRO B C 1
ATOM 6763 O O . PRO B 1 137 ? -19.109 -0.829 1.319 1 92.44 137 PRO B O 1
ATOM 6766 N N . GLU B 1 138 ? -20.484 0.946 1.097 1 93.31 138 GLU B N 1
ATOM 6767 C CA . GLU B 1 138 ? -20.938 0.55 -0.237 1 93.31 138 GLU B CA 1
ATOM 6768 C C . GLU B 1 138 ? -19.797 0.657 -1.251 1 93.31 138 GLU B C 1
ATOM 6770 O O . GLU B 1 138 ? -19.672 -0.192 -2.135 1 93.31 138 GLU B O 1
ATOM 6775 N N . ASN B 1 139 ? -19.078 1.738 -1.109 1 93.56 139 ASN B N 1
ATOM 6776 C CA . ASN B 1 139 ? -17.906 1.902 -1.975 1 93.56 139 ASN B CA 1
ATOM 6777 C C . ASN B 1 139 ? -16.906 0.774 -1.778 1 93.56 139 ASN B C 1
ATOM 6779 O O . ASN B 1 139 ? -16.297 0.306 -2.742 1 93.56 139 ASN B O 1
ATOM 6783 N N . LYS B 1 140 ? -16.719 0.34 -0.535 1 92.19 140 LYS B N 1
ATOM 6784 C CA . LYS B 1 140 ? -15.875 -0.81 -0.233 1 92.19 140 LYS B CA 1
ATOM 6785 C C . LYS B 1 140 ? -16.391 -2.072 -0.91 1 92.19 140 LYS B C 1
ATOM 6787 O O . LYS B 1 140 ? -15.617 -2.887 -1.408 1 92.19 140 LYS B O 1
ATOM 6792 N N . GLY B 1 141 ? -17.688 -2.217 -0.885 1 91.38 141 GLY B N 1
ATOM 6793 C CA . GLY B 1 141 ? -18.312 -3.352 -1.551 1 91.38 141 GLY B CA 1
ATOM 6794 C C . GLY B 1 141 ? -18.078 -3.359 -3.051 1 91.38 141 GLY B C 1
ATOM 6795 O O . GLY B 1 141 ? -17.812 -4.41 -3.639 1 91.38 141 GLY B O 1
ATOM 6796 N N . PHE B 1 142 ? -18.109 -2.195 -3.664 1 92.06 142 PHE B N 1
ATOM 6797 C CA . PHE B 1 142 ? -17.875 -2.082 -5.098 1 92.06 142 PHE B CA 1
ATOM 6798 C C . PHE B 1 142 ? -16.438 -2.434 -5.438 1 92.06 142 PHE B C 1
ATOM 6800 O O . PHE B 1 142 ? -16.172 -3.184 -6.383 1 92.06 142 PHE B O 1
ATOM 6807 N N . LEU B 1 143 ? -15.523 -1.906 -4.695 1 90.38 143 LEU B N 1
ATOM 6808 C CA . LEU B 1 143 ? -14.102 -2.123 -4.977 1 90.38 143 LEU B CA 1
ATOM 6809 C C . LEU B 1 143 ? -13.703 -3.559 -4.66 1 90.38 143 LEU B C 1
ATOM 6811 O O . LEU B 1 143 ? -12.656 -4.031 -5.121 1 90.38 143 LEU B O 1
ATOM 6815 N N . ASN B 1 144 ? -14.531 -4.172 -3.83 1 89.62 144 ASN B N 1
ATOM 6816 C CA . ASN B 1 144 ? -14.344 -5.59 -3.543 1 89.62 144 ASN B CA 1
ATOM 6817 C C . ASN B 1 144 ? -14.781 -6.461 -4.719 1 89.62 144 ASN B C 1
ATOM 6819 O O . ASN B 1 144 ? -14.453 -7.648 -4.77 1 89.62 144 ASN B O 1
ATOM 6823 N N . GLY B 1 145 ? -15.438 -5.926 -5.727 1 84.44 145 GLY B N 1
ATOM 6824 C CA . GLY B 1 145 ? -15.812 -6.656 -6.93 1 84.44 145 GLY B CA 1
ATOM 6825 C C . GLY B 1 145 ? -17.312 -6.844 -7.074 1 84.44 145 GLY B C 1
ATOM 6826 O O . GLY B 1 145 ? -17.766 -7.535 -7.984 1 84.44 145 GLY B O 1
ATOM 6827 N N . ASN B 1 146 ? -18.047 -6.176 -6.215 1 86.88 146 ASN B N 1
ATOM 6828 C CA . ASN B 1 146 ? -19.5 -6.305 -6.27 1 86.88 146 ASN B CA 1
ATOM 6829 C C . ASN B 1 146 ? -20.141 -5.098 -6.941 1 86.88 146 ASN B C 1
ATOM 6831 O O . ASN B 1 146 ? -19.547 -4.023 -7.016 1 86.88 146 ASN B O 1
ATOM 6835 N N . GLU B 1 147 ? -21.281 -5.324 -7.379 1 83.69 147 GLU B N 1
ATOM 6836 C CA . GLU B 1 147 ? -21.984 -4.238 -8.055 1 83.69 147 GLU B CA 1
ATOM 6837 C C . GLU B 1 147 ? -22.844 -3.439 -7.066 1 83.69 147 GLU B C 1
ATOM 6839 O O . GLU B 1 147 ? -23.438 -4.008 -6.148 1 83.69 147 GLU B O 1
ATOM 6844 N N . MET B 1 148 ? -22.719 -2.148 -7.215 1 86.44 148 MET B N 1
ATOM 6845 C CA . MET B 1 148 ? -23.5 -1.197 -6.438 1 86.44 148 MET B CA 1
ATOM 6846 C C . MET B 1 148 ? -24.203 -0.19 -7.352 1 86.44 148 MET B C 1
ATOM 6848 O O . MET B 1 148 ? -23.844 0.991 -7.355 1 86.44 148 MET B O 1
ATOM 6852 N N . PRO B 1 149 ? -25.203 -0.602 -8.016 1 78.19 149 PRO B N 1
ATOM 6853 C CA . PRO B 1 149 ? -25.766 0.249 -9.07 1 78.19 149 PRO B CA 1
ATOM 6854 C C . PRO B 1 149 ? -26.359 1.547 -8.523 1 78.19 149 PRO B C 1
ATOM 6856 O O . PRO B 1 149 ? -26.312 2.582 -9.195 1 78.19 149 PRO B O 1
ATOM 6859 N N . GLU B 1 150 ? -26.812 1.608 -7.391 1 82.88 150 GLU B N 1
ATOM 6860 C CA . GLU B 1 150 ? -27.438 2.812 -6.855 1 82.88 150 GLU B CA 1
ATOM 6861 C C . GLU B 1 150 ? -26.391 3.84 -6.434 1 82.88 150 GLU B C 1
ATOM 6863 O O . GLU B 1 150 ? -26.688 5.035 -6.355 1 82.88 150 GLU B O 1
ATOM 6868 N N . LEU B 1 151 ? -25.234 3.422 -6.242 1 88.31 151 LEU B N 1
ATOM 6869 C CA . LEU B 1 151 ? -24.188 4.293 -5.727 1 88.31 151 LEU B CA 1
ATOM 6870 C C . LEU B 1 151 ? -23.547 5.102 -6.855 1 88.31 151 LEU B C 1
ATOM 6872 O O . LEU B 1 151 ? -23.125 6.238 -6.645 1 88.31 151 LEU B O 1
ATOM 6876 N N . PHE B 1 152 ? -23.516 4.559 -8.055 1 90.81 152 PHE B N 1
ATOM 6877 C CA . PHE B 1 152 ? -22.734 5.168 -9.125 1 90.81 152 PHE B CA 1
ATOM 6878 C C . PHE B 1 152 ? -23.641 5.75 -10.203 1 90.81 152 PHE B C 1
ATOM 6880 O O . PHE B 1 152 ? -23.672 5.258 -11.328 1 90.81 152 PHE B O 1
ATOM 6887 N N . THR B 1 153 ? -24.359 6.754 -9.906 1 91.62 153 THR B N 1
ATOM 6888 C CA . THR B 1 153 ? -25.25 7.496 -10.805 1 91.62 153 THR B CA 1
ATOM 6889 C C . THR B 1 153 ? -25 9 -10.688 1 91.62 153 THR B C 1
ATOM 6891 O O . THR B 1 153 ? -24.453 9.469 -9.68 1 91.62 153 THR B O 1
ATOM 6894 N N . LEU B 1 154 ? -25.312 9.719 -11.695 1 93.5 154 LEU B N 1
ATOM 6895 C CA . LEU B 1 154 ? -25.172 11.172 -11.68 1 93.5 154 LEU B CA 1
ATOM 6896 C C . LEU B 1 154 ? -26.078 11.789 -10.617 1 93.5 154 LEU B C 1
ATOM 6898 O O . LEU B 1 154 ? -25.688 12.766 -9.977 1 93.5 154 LEU B O 1
ATOM 6902 N N . GLN B 1 155 ? -27.203 11.227 -10.438 1 93 155 GLN B N 1
ATOM 6903 C CA . GLN B 1 155 ? -28.156 11.703 -9.43 1 93 155 GLN B CA 1
ATOM 6904 C C . GLN B 1 155 ? -27.578 11.594 -8.023 1 93 155 GLN B C 1
ATOM 6906 O O . GLN B 1 155 ? -27.688 12.523 -7.223 1 93 155 GLN B O 1
ATOM 6911 N N . ASN B 1 156 ? -26.984 10.516 -7.773 1 93.19 156 ASN B N 1
ATOM 6912 C CA . ASN B 1 156 ? -26.391 10.336 -6.453 1 93.19 156 ASN B CA 1
ATOM 6913 C C . ASN B 1 156 ? -25.172 11.242 -6.27 1 93.19 156 ASN B C 1
ATOM 6915 O O . ASN B 1 156 ? -24.891 11.695 -5.156 1 93.19 156 ASN B O 1
ATOM 6919 N N . LEU B 1 157 ? -24.391 11.492 -7.305 1 94.44 157 LEU B N 1
ATOM 6920 C CA . LEU B 1 157 ? -23.219 12.367 -7.211 1 94.44 157 LEU B CA 1
ATOM 6921 C C . LEU B 1 157 ? -23.641 13.781 -6.84 1 94.44 157 LEU B C 1
ATOM 6923 O O . LEU B 1 157 ? -23.141 14.352 -5.867 1 94.44 157 LEU B O 1
ATOM 6927 N N . VAL B 1 158 ? -24.562 14.352 -7.555 1 93.31 158 VAL B N 1
ATOM 6928 C CA . VAL B 1 158 ? -25.031 15.719 -7.332 1 93.31 158 VAL B CA 1
ATOM 6929 C C . VAL B 1 158 ? -25.812 15.789 -6.023 1 93.31 158 VAL B C 1
ATOM 6931 O O . VAL B 1 158 ? -25.625 16.719 -5.234 1 93.31 158 VAL B O 1
ATOM 6934 N N . GLY B 1 159 ? -26.672 14.773 -5.875 1 92.75 159 GLY B N 1
ATOM 6935 C CA . GLY B 1 159 ? -27.453 14.727 -4.648 1 92.75 159 GLY B CA 1
ATOM 6936 C C . GLY B 1 159 ? -26.594 14.641 -3.4 1 92.75 159 GLY B C 1
ATOM 6937 O O . GLY B 1 159 ? -26.844 15.336 -2.414 1 92.75 159 GLY B O 1
ATOM 6938 N N . ARG B 1 160 ? -25.641 13.812 -3.404 1 93 160 ARG B N 1
ATOM 6939 C CA . ARG B 1 160 ? -24.734 13.656 -2.262 1 93 160 ARG B CA 1
ATOM 6940 C C . ARG B 1 160 ? -23.938 14.922 -2.018 1 93 160 ARG B C 1
ATOM 6942 O O . ARG B 1 160 ? -23.672 15.289 -0.868 1 93 160 ARG B O 1
ATOM 6949 N N . ALA B 1 161 ? -23.469 15.586 -3.064 1 93.88 161 ALA B N 1
ATOM 6950 C CA . ALA B 1 161 ? -22.734 16.844 -2.922 1 93.88 161 ALA B CA 1
ATOM 6951 C C . ALA B 1 161 ? -23.578 17.891 -2.207 1 93.88 161 ALA B C 1
ATOM 6953 O O . ALA B 1 161 ? -23.125 18.5 -1.234 1 93.88 161 ALA B O 1
ATOM 6954 N N . ILE B 1 162 ? -24.781 18.062 -2.596 1 95 162 ILE B N 1
ATOM 6955 C CA . ILE B 1 162 ? -25.672 19.078 -2.037 1 95 162 ILE B CA 1
ATOM 6956 C C . ILE B 1 162 ? -26.062 18.703 -0.614 1 95 162 ILE B C 1
ATOM 6958 O O . ILE B 1 162 ? -26.047 19.531 0.292 1 95 162 ILE B O 1
ATOM 6962 N N . ALA B 1 163 ? -26.406 17.438 -0.481 1 95.06 163 ALA B N 1
ATOM 6963 C CA . ALA B 1 163 ? -26.812 16.969 0.84 1 95.06 163 ALA B CA 1
ATOM 6964 C C . ALA B 1 163 ? -25.672 17.094 1.847 1 95.06 163 ALA B C 1
ATOM 6966 O O . ALA B 1 163 ? -25.906 17.406 3.016 1 95.06 163 ALA B O 1
ATOM 6967 N N . THR B 1 164 ? -24.484 16.797 1.432 1 93.75 164 THR B N 1
ATOM 6968 C CA . THR B 1 164 ? -23.312 16.906 2.307 1 93.75 164 THR B CA 1
ATOM 6969 C C . THR B 1 164 ? -23.109 18.359 2.732 1 93.75 164 THR B C 1
ATOM 6971 O O . THR B 1 164 ? -22.797 18.625 3.895 1 93.75 164 THR B O 1
ATOM 6974 N N . MET B 1 165 ? -23.266 19.312 1.802 1 94.25 165 MET B N 1
ATOM 6975 C CA . MET B 1 165 ? -23.141 20.734 2.127 1 94.25 165 MET B CA 1
ATOM 6976 C C . MET B 1 165 ? -24.188 21.141 3.16 1 94.25 165 MET B C 1
ATOM 6978 O O . MET B 1 165 ? -23.859 21.797 4.156 1 94.25 165 MET B O 1
ATOM 6982 N N . LEU B 1 166 ? -25.359 20.703 2.975 1 95.38 166 LEU B N 1
ATOM 6983 C CA . LEU B 1 166 ? -26.453 21.078 3.865 1 95.38 166 LEU B CA 1
ATOM 6984 C C . LEU B 1 166 ? -26.266 20.438 5.242 1 95.38 166 LEU B C 1
ATOM 6986 O O . LEU B 1 166 ? -26.531 21.078 6.262 1 95.38 166 LEU B O 1
ATOM 6990 N N . ALA B 1 167 ? -25.859 19.172 5.219 1 94.81 167 ALA B N 1
ATOM 6991 C CA . ALA B 1 167 ? -25.656 18.5 6.488 1 94.81 167 ALA B CA 1
ATOM 6992 C C . ALA B 1 167 ? -24.547 19.172 7.301 1 94.81 167 ALA B C 1
ATOM 6994 O O . ALA B 1 167 ? -24.672 19.312 8.523 1 94.81 167 ALA B O 1
ATOM 6995 N N . ASN B 1 168 ? -23.531 19.578 6.668 1 92.5 168 ASN B N 1
ATOM 6996 C CA . ASN B 1 168 ? -22.438 20.25 7.348 1 92.5 168 ASN B CA 1
ATOM 6997 C C . ASN B 1 168 ? -22.828 21.641 7.844 1 92.5 168 ASN B C 1
ATOM 6999 O O . ASN B 1 168 ? -22.422 22.047 8.922 1 92.5 168 ASN B O 1
ATOM 7003 N N . VAL B 1 169 ? -23.594 22.359 7.074 1 94.44 169 VAL B N 1
ATOM 7004 C CA . VAL B 1 169 ? -24.031 23.688 7.469 1 94.44 169 VAL B CA 1
ATOM 7005 C C . VAL B 1 169 ? -25.031 23.578 8.617 1 94.44 169 VAL B C 1
ATOM 7007 O O . VAL B 1 169 ? -25.078 24.438 9.5 1 94.44 169 VAL B O 1
ATOM 7010 N N . THR B 1 170 ? -25.875 22.531 8.578 1 95.38 170 THR B N 1
ATOM 7011 C CA . THR B 1 170 ? -26.797 22.297 9.68 1 95.38 170 THR B CA 1
ATOM 7012 C C . THR B 1 170 ? -26.047 22.172 11 1 95.38 170 THR B C 1
ATOM 7014 O O . THR B 1 170 ? -26.547 22.625 12.039 1 95.38 170 THR B O 1
ATOM 7017 N N . GLY B 1 171 ? -24.875 21.547 10.938 1 93.69 171 GLY B N 1
ATOM 7018 C CA . GLY B 1 171 ? -24.062 21.438 12.141 1 93.69 171 GLY B CA 1
ATOM 7019 C C . GLY B 1 171 ? -24.156 20.078 12.805 1 93.69 171 GLY B C 1
ATOM 7020 O O . GLY B 1 171 ? -23.891 19.953 14 1 93.69 171 GLY B O 1
ATOM 7021 N N . TYR B 1 172 ? -24.594 19.031 12.094 1 94.88 172 TYR B N 1
ATOM 7022 C CA . TYR B 1 172 ? -24.516 17.688 12.648 1 94.88 172 TYR B CA 1
ATOM 7023 C C . TYR B 1 172 ? -23.094 17.359 13.062 1 94.88 172 TYR B C 1
ATOM 7025 O O . TYR B 1 172 ? -22.125 17.906 12.508 1 94.88 172 TYR B O 1
ATOM 7033 N N . PRO B 1 173 ? -22.922 16.594 14.141 1 94.56 173 PRO B N 1
ATOM 7034 C CA . PRO B 1 173 ? -21.578 16.172 14.516 1 94.56 173 PRO B CA 1
ATOM 7035 C C . PRO B 1 173 ? -21 15.125 13.562 1 94.56 173 PRO B C 1
ATOM 7037 O O . PRO B 1 173 ? -20.734 13.992 13.969 1 94.56 173 PRO B O 1
ATOM 7040 N N . VAL B 1 174 ? -20.797 15.547 12.328 1 89.25 174 VAL B N 1
ATOM 7041 C CA . VAL B 1 174 ? -20.328 14.641 11.281 1 89.25 174 VAL B CA 1
ATOM 7042 C C . VAL B 1 174 ? -19.203 15.297 10.492 1 89.25 174 VAL B C 1
ATOM 7044 O O . VAL B 1 174 ? -18.953 16.5 10.641 1 89.25 174 VAL B O 1
ATOM 7047 N N . GLY B 1 175 ? -18.469 14.438 9.797 1 90.31 175 GLY B N 1
ATOM 7048 C CA . GLY B 1 175 ? -17.484 14.906 8.828 1 90.31 175 GLY B CA 1
ATOM 7049 C C . GLY B 1 175 ? -17.922 14.68 7.387 1 90.31 175 GLY B C 1
ATOM 7050 O O . GLY B 1 175 ? -18.953 14.047 7.137 1 90.31 175 GLY B O 1
ATOM 7051 N N . ARG B 1 176 ? -17.266 15.273 6.492 1 92.31 176 ARG B N 1
ATOM 7052 C CA . ARG B 1 176 ? -17.625 15.141 5.086 1 92.31 176 ARG B CA 1
ATOM 7053 C C . ARG B 1 176 ? -16.703 14.18 4.363 1 92.31 176 ARG B C 1
ATOM 7055 O O . ARG B 1 176 ? -16.797 14.016 3.143 1 92.31 176 ARG B O 1
ATOM 7062 N N . GLU B 1 177 ? -15.781 13.438 5.027 1 91.81 177 GLU B N 1
ATOM 7063 C CA . GLU B 1 177 ? -14.766 12.586 4.422 1 91.81 177 GLU B CA 1
ATOM 7064 C C . GLU B 1 177 ? -15.391 11.398 3.697 1 91.81 177 GLU B C 1
ATOM 7066 O O . GLU B 1 177 ? -15.078 11.141 2.533 1 91.81 177 GLU B O 1
ATOM 7071 N N . GLY B 1 178 ? -16.312 10.703 4.391 1 92.88 178 GLY B N 1
ATOM 7072 C CA . GLY B 1 178 ? -16.953 9.555 3.789 1 92.88 178 GLY B CA 1
ATOM 7073 C C . GLY B 1 178 ? -17.672 9.883 2.494 1 92.88 178 GLY B C 1
ATOM 7074 O O . GLY B 1 178 ? -17.359 9.328 1.441 1 92.88 178 GLY B O 1
ATOM 7075 N N . PRO B 1 179 ? -18.578 10.844 2.609 1 94.44 179 PRO B N 1
ATOM 7076 C CA . PRO B 1 179 ? -19.297 11.234 1.4 1 94.44 179 PRO B CA 1
ATOM 7077 C C . PRO B 1 179 ? -18.375 11.734 0.29 1 94.44 179 PRO B C 1
ATOM 7079 O O . PRO B 1 179 ? -18.625 11.469 -0.889 1 94.44 179 PRO B O 1
ATOM 7082 N N . THR B 1 180 ? -17.328 12.438 0.628 1 94.94 180 THR B N 1
ATOM 7083 C CA . THR B 1 180 ? -16.422 12.992 -0.375 1 94.94 180 THR B CA 1
ATOM 7084 C C . THR B 1 180 ? -15.664 11.883 -1.088 1 94.94 180 THR B C 1
ATOM 7086 O O . THR B 1 180 ? -15.453 11.945 -2.301 1 94.94 180 THR B O 1
ATOM 7089 N N . VAL B 1 181 ? -15.227 10.883 -0.384 1 95.19 181 VAL B N 1
ATOM 7090 C CA . VAL B 1 181 ? -14.555 9.734 -0.98 1 95.19 181 VAL B CA 1
ATOM 7091 C C . VAL B 1 181 ? -15.484 9.039 -1.967 1 95.19 181 VAL B C 1
ATOM 7093 O O . VAL B 1 181 ? -15.078 8.688 -3.074 1 95.19 181 VAL B O 1
ATOM 7096 N N . THR B 1 182 ? -16.703 8.875 -1.552 1 95.38 182 THR B N 1
ATOM 7097 C CA . THR B 1 182 ? -17.703 8.219 -2.398 1 95.38 182 THR B CA 1
ATOM 7098 C C . THR B 1 182 ? -18 9.07 -3.633 1 95.38 182 THR B C 1
ATOM 7100 O O . THR B 1 182 ? -18.188 8.531 -4.73 1 95.38 182 THR B O 1
ATOM 7103 N N . MET B 1 183 ? -18.062 10.344 -3.441 1 96 183 MET B N 1
ATOM 7104 C CA . MET B 1 183 ? -18.266 11.25 -4.57 1 96 183 MET B CA 1
ATOM 7105 C C . MET B 1 183 ? -17.125 11.133 -5.574 1 96 183 MET B C 1
ATOM 7107 O O . MET B 1 183 ? -17.359 11.117 -6.785 1 96 183 MET B O 1
ATOM 7111 N N . GLY B 1 184 ? -15.914 11.078 -5.008 1 96.81 184 GLY B N 1
ATOM 7112 C CA . GLY B 1 184 ? -14.766 10.922 -5.887 1 96.81 184 GLY B CA 1
ATOM 7113 C C . GLY B 1 184 ? -14.812 9.641 -6.699 1 96.81 184 GLY B C 1
ATOM 7114 O O . GLY B 1 184 ? -14.539 9.648 -7.902 1 96.81 184 GLY B O 1
ATOM 7115 N N . SER B 1 185 ? -15.133 8.539 -6.09 1 96.06 185 SER B N 1
ATOM 7116 C CA . SER B 1 185 ? -15.25 7.258 -6.785 1 96.06 185 SER B CA 1
ATOM 7117 C C . SER B 1 185 ? -16.375 7.289 -7.816 1 96.06 185 SER B C 1
ATOM 7119 O O . SER B 1 185 ? -16.219 6.762 -8.922 1 96.06 185 SER B O 1
ATOM 7121 N N . ASN B 1 186 ? -17.484 7.863 -7.434 1 96.19 186 ASN B N 1
ATOM 7122 C CA . ASN B 1 186 ? -18.609 7.977 -8.344 1 96.19 186 ASN B CA 1
ATOM 7123 C C . ASN B 1 186 ? -18.281 8.836 -9.562 1 96.19 186 ASN B C 1
ATOM 7125 O O . ASN B 1 186 ? -18.625 8.484 -10.688 1 96.19 186 ASN B O 1
ATOM 7129 N N . LEU B 1 187 ? -17.641 9.922 -9.312 1 97.44 187 LEU B N 1
ATOM 7130 C CA . LEU B 1 187 ? -17.234 10.797 -10.406 1 97.44 187 LEU B CA 1
ATOM 7131 C C . LEU B 1 187 ? -16.344 10.055 -11.398 1 97.44 187 LEU B C 1
ATOM 7133 O O . LEU B 1 187 ? -16.562 10.141 -12.609 1 97.44 187 LEU B O 1
ATOM 7137 N N . ALA B 1 188 ? -15.352 9.375 -10.898 1 97.12 188 ALA B N 1
ATOM 7138 C CA . ALA B 1 188 ? -14.445 8.602 -11.75 1 97.12 188 ALA B CA 1
ATOM 7139 C C . ALA B 1 188 ? -15.211 7.551 -12.547 1 97.12 188 ALA B C 1
ATOM 7141 O O . ALA B 1 188 ? -14.922 7.32 -13.719 1 97.12 188 ALA B O 1
ATOM 7142 N N . TYR B 1 189 ? -16.141 6.902 -11.867 1 95.12 189 TYR B N 1
ATOM 7143 C CA . TYR B 1 189 ? -16.969 5.895 -12.516 1 95.12 189 TYR B CA 1
ATOM 7144 C C . TYR B 1 189 ? -17.719 6.488 -13.703 1 95.12 189 TYR B C 1
ATOM 7146 O O . TYR B 1 189 ? -17.719 5.906 -14.797 1 95.12 189 TYR B O 1
ATOM 7154 N N . LEU B 1 190 ? -18.328 7.645 -13.531 1 94.31 190 LEU B N 1
ATOM 7155 C CA . LEU B 1 190 ? -19.125 8.297 -14.562 1 94.31 190 LEU B CA 1
ATOM 7156 C C . LEU B 1 190 ? -18.234 8.766 -15.711 1 94.31 190 LEU B C 1
ATOM 7158 O O . LEU B 1 190 ? -18.609 8.609 -16.875 1 94.31 190 LEU B O 1
ATOM 7162 N N . ILE B 1 191 ? -17.125 9.305 -15.406 1 96.12 191 ILE B N 1
ATOM 7163 C CA . ILE B 1 191 ? -16.203 9.766 -16.438 1 96.12 191 ILE B CA 1
ATOM 7164 C C . ILE B 1 191 ? -15.719 8.57 -17.266 1 96.12 191 ILE B C 1
ATOM 7166 O O . ILE B 1 191 ? -15.617 8.664 -18.484 1 96.12 191 ILE B O 1
ATOM 7170 N N . THR B 1 192 ? -15.414 7.477 -16.609 1 92.62 192 THR B N 1
ATOM 7171 C CA . THR B 1 192 ? -14.953 6.277 -17.297 1 92.62 192 THR B CA 1
ATOM 7172 C C . THR B 1 192 ? -16.031 5.73 -18.219 1 92.62 192 THR B C 1
ATOM 7174 O O . THR B 1 192 ? -15.75 5.301 -19.344 1 92.62 192 THR B O 1
ATOM 7177 N N . HIS B 1 193 ? -17.219 5.727 -17.703 1 86.19 193 HIS B N 1
ATOM 7178 C CA . HIS B 1 193 ? -18.328 5.215 -18.484 1 86.19 193 HIS B CA 1
ATOM 7179 C C . HIS B 1 193 ? -18.5 5.996 -19.781 1 86.19 193 HIS B C 1
ATOM 7181 O O . HIS B 1 193 ? -18.734 5.406 -20.844 1 86.19 193 HIS B O 1
ATOM 7187 N N . VAL B 1 194 ? -18.344 7.246 -19.75 1 88.62 194 VAL B N 1
ATOM 7188 C CA . VAL B 1 194 ? -18.516 8.094 -20.922 1 88.62 194 VAL B CA 1
ATOM 7189 C C . VAL B 1 194 ? -17.297 7.996 -21.828 1 88.62 194 VAL B C 1
ATOM 7191 O O . VAL B 1 194 ? -17.438 7.832 -23.047 1 88.62 194 VAL B O 1
ATOM 7194 N N . ALA B 1 195 ? -16.188 7.977 -21.281 1 90 195 ALA B N 1
ATOM 7195 C CA . ALA B 1 195 ? -14.953 8.023 -22.062 1 90 195 ALA B CA 1
ATOM 7196 C C . ALA B 1 195 ? -14.656 6.668 -22.703 1 90 195 ALA B C 1
ATOM 7198 O O . ALA B 1 195 ? -14.047 6.602 -23.781 1 90 195 ALA B O 1
ATOM 7199 N N . ALA B 1 196 ? -15.055 5.586 -22.062 1 85.5 196 ALA B N 1
ATOM 7200 C CA . ALA B 1 196 ? -14.703 4.246 -22.516 1 85.5 196 ALA B CA 1
ATOM 7201 C C . ALA B 1 196 ? -15.75 3.703 -23.484 1 85.5 196 ALA B C 1
ATOM 7203 O O . ALA B 1 196 ? -15.5 2.727 -24.203 1 85.5 196 ALA B O 1
ATOM 7204 N N . LEU B 1 197 ? -16.938 4.254 -23.641 1 79.31 197 LEU B N 1
ATOM 7205 C CA . LEU B 1 197 ? -18.078 3.746 -24.391 1 79.31 197 LEU B CA 1
ATOM 7206 C C . LEU B 1 197 ? -17.719 3.475 -25.844 1 79.31 197 LEU B C 1
ATOM 7208 O O . LEU B 1 197 ? -18.047 2.42 -26.375 1 79.31 197 LEU B O 1
ATOM 7212 N N . PRO B 1 198 ? -16.984 4.391 -26.484 1 78.5 198 PRO B N 1
ATOM 7213 C CA . PRO B 1 198 ? -16.625 4.129 -27.875 1 78.5 198 PRO B CA 1
ATOM 7214 C C . PRO B 1 198 ? -15.734 2.904 -28.047 1 78.5 198 PRO B C 1
ATOM 7216 O O . PRO B 1 198 ? -15.852 2.18 -29.031 1 78.5 198 PRO B O 1
ATOM 7219 N N . PHE B 1 199 ? -14.938 2.604 -27.109 1 79.44 199 PHE B N 1
ATOM 7220 C CA . PHE B 1 199 ? -14.008 1.48 -27.188 1 79.44 199 PHE B CA 1
ATOM 7221 C C . PHE B 1 199 ? -14.719 0.171 -26.859 1 79.44 199 PHE B C 1
ATOM 7223 O O . PHE B 1 199 ? -14.445 -0.859 -27.484 1 79.44 199 PHE B O 1
ATOM 7230 N N . VAL B 1 200 ? -15.609 0.225 -25.938 1 76.5 200 VAL B N 1
ATOM 7231 C CA . VAL B 1 200 ? -16.375 -0.96 -25.562 1 76.5 200 VAL B CA 1
ATOM 7232 C C . VAL B 1 200 ? -17.203 -1.437 -26.75 1 76.5 200 VAL B C 1
ATOM 7234 O O . VAL B 1 200 ? -17.297 -2.639 -27 1 76.5 200 VAL B O 1
ATOM 7237 N N . ARG B 1 201 ? -17.719 -0.585 -27.531 1 72.75 201 ARG B N 1
ATOM 7238 C CA . ARG B 1 201 ? -18.531 -0.922 -28.703 1 72.75 201 ARG B CA 1
ATOM 7239 C C . ARG B 1 201 ? -17.672 -1.579 -29.781 1 72.75 201 ARG B C 1
ATOM 7241 O O . ARG B 1 201 ? -18.125 -2.486 -30.484 1 72.75 201 ARG B O 1
ATOM 7248 N N . GLN B 1 202 ? -16.5 -1.141 -29.812 1 70.75 202 GLN B N 1
ATOM 7249 C CA . GLN B 1 202 ? -15.578 -1.723 -30.781 1 70.75 202 GLN B CA 1
ATOM 7250 C C . GLN B 1 202 ? -15.172 -3.137 -30.375 1 70.75 202 GLN B C 1
ATOM 7252 O O . GLN B 1 202 ? -14.969 -4 -31.234 1 70.75 202 GLN B O 1
ATOM 7257 N N . TRP B 1 203 ? -15.156 -3.322 -29.062 1 70.12 203 TRP B N 1
ATOM 7258 C CA . TRP B 1 203 ? -14.734 -4.625 -28.547 1 70.12 203 TRP B CA 1
ATOM 7259 C C . TRP B 1 203 ? -15.805 -5.68 -28.812 1 70.12 203 TRP B C 1
ATOM 7261 O O . TRP B 1 203 ? -15.492 -6.859 -28.984 1 70.12 203 TRP B O 1
ATOM 7271 N N . VAL B 1 204 ? -17.062 -5.258 -28.766 1 62.78 204 VAL B N 1
ATOM 7272 C CA . VAL B 1 204 ? -18.188 -6.184 -28.828 1 62.78 204 VAL B CA 1
ATOM 7273 C C . VAL B 1 204 ? -18.594 -6.422 -30.281 1 62.78 204 VAL B C 1
ATOM 7275 O O . VAL B 1 204 ? -19.312 -7.375 -30.578 1 62.78 204 VAL B O 1
ATOM 7278 N N . ASP B 1 205 ? -18.078 -5.617 -31.25 1 53.84 205 ASP B N 1
ATOM 7279 C CA . ASP B 1 205 ? -18.578 -5.82 -32.594 1 53.84 205 ASP B CA 1
ATOM 7280 C C . ASP B 1 205 ? -18.438 -7.281 -33.031 1 53.84 205 ASP B C 1
ATOM 7282 O O . ASP B 1 205 ? -17.344 -7.727 -33.375 1 53.84 205 ASP B O 1
ATOM 7286 N N . VAL B 1 206 ? -19.5 -8.023 -32.656 1 47.41 206 VAL B N 1
ATOM 7287 C CA . VAL B 1 206 ? -19.703 -9.453 -32.875 1 47.41 206 VAL B CA 1
ATOM 7288 C C . VAL B 1 206 ? -19.75 -9.742 -34.375 1 47.41 206 VAL B C 1
ATOM 7290 O O . VAL B 1 206 ? -19.625 -10.898 -34.781 1 47.41 206 VAL B O 1
ATOM 7293 N N . ASP B 1 207 ? -20.312 -8.812 -35.219 1 44.22 207 ASP B N 1
ATOM 7294 C CA . ASP B 1 207 ? -20.516 -9.062 -36.625 1 44.22 207 ASP B CA 1
ATOM 7295 C C . ASP B 1 207 ? -19.188 -9.055 -37.375 1 44.22 207 ASP B C 1
ATOM 7297 O O . ASP B 1 207 ? -19.125 -9.359 -38.594 1 44.22 207 ASP B O 1
ATOM 7301 N N . ALA B 1 208 ? -18.172 -8.484 -36.75 1 41.94 208 ALA B N 1
ATOM 7302 C CA . ALA B 1 208 ? -16.938 -8.5 -37.531 1 41.94 208 ALA B CA 1
ATOM 7303 C C . ALA B 1 208 ? -16.469 -9.922 -37.781 1 41.94 208 ALA B C 1
ATOM 7305 O O . ALA B 1 208 ? -16.578 -10.789 -36.906 1 41.94 208 ALA B O 1
ATOM 7306 N N . PRO B 1 209 ? -16.391 -10.258 -39.094 1 39.62 209 PRO B N 1
ATOM 7307 C CA . PRO B 1 209 ? -15.805 -11.57 -39.375 1 39.62 209 PRO B CA 1
ATOM 7308 C C . PRO B 1 209 ? -14.625 -11.906 -38.469 1 39.62 209 PRO B C 1
ATOM 7310 O O . PRO B 1 209 ? -13.727 -11.078 -38.312 1 39.62 209 PRO B O 1
ATOM 7313 N N . GLY B 1 210 ? -14.68 -13.039 -37.625 1 40.12 210 GLY B N 1
ATOM 7314 C CA . GLY B 1 210 ? -13.664 -13.414 -36.625 1 40.12 210 GLY B CA 1
ATOM 7315 C C . GLY B 1 210 ? -13.977 -12.93 -35.25 1 40.12 210 GLY B C 1
ATOM 7316 O O . GLY B 1 210 ? -13.07 -12.766 -34.406 1 40.12 210 GLY B O 1
ATOM 7317 N N . SER B 1 211 ? -15.031 -12.094 -35.125 1 43.12 211 SER B N 1
ATOM 7318 C CA . SER B 1 211 ? -15.492 -11.531 -33.844 1 43.12 211 SER B CA 1
ATOM 7319 C C . SER B 1 211 ? -15.148 -12.453 -32.688 1 43.12 211 SER B C 1
ATOM 7321 O O . SER B 1 211 ? -15.07 -13.672 -32.844 1 43.12 211 SER B O 1
ATOM 7323 N N . ALA B 1 212 ? -14.539 -11.867 -31.609 1 46.38 212 ALA B N 1
ATOM 7324 C CA . ALA B 1 212 ? -13.867 -12.336 -30.391 1 46.38 212 ALA B CA 1
ATOM 7325 C C . ALA B 1 212 ? -14.68 -13.445 -29.719 1 46.38 212 ALA B C 1
ATOM 7327 O O . ALA B 1 212 ? -15.906 -13.352 -29.625 1 46.38 212 ALA B O 1
ATOM 7328 N N . THR B 1 213 ? -14.18 -14.68 -29.922 1 51 213 THR B N 1
ATOM 7329 C CA . THR B 1 213 ? -14.625 -15.844 -29.172 1 51 213 THR B CA 1
ATOM 7330 C C . THR B 1 213 ? -14.961 -15.453 -27.734 1 51 213 THR B C 1
ATOM 7332 O O . THR B 1 213 ? -14.461 -14.445 -27.219 1 51 213 THR B O 1
ATOM 7335 N N . SER B 1 214 ? -16.062 -16.109 -27.125 1 58.53 214 SER B N 1
ATOM 7336 C CA . SER B 1 214 ? -16.703 -15.945 -25.812 1 58.53 214 SER B CA 1
ATOM 7337 C C . SER B 1 214 ? -15.656 -15.828 -24.719 1 58.53 214 SER B C 1
ATOM 7339 O O . SER B 1 214 ? -15.758 -14.961 -23.844 1 58.53 214 SER B O 1
ATOM 7341 N N . ALA B 1 215 ? -14.508 -16.516 -24.953 1 61.66 215 ALA B N 1
ATOM 7342 C CA . ALA B 1 215 ? -13.562 -16.5 -23.844 1 61.66 215 ALA B CA 1
ATOM 7343 C C . ALA B 1 215 ? -12.797 -15.188 -23.781 1 61.66 215 ALA B C 1
ATOM 7345 O O . ALA B 1 215 ? -12.516 -14.664 -22.703 1 61.66 215 ALA B O 1
ATOM 7346 N N . ALA B 1 216 ? -12.516 -14.594 -24.922 1 67.31 216 ALA B N 1
ATOM 7347 C CA . ALA B 1 216 ? -11.766 -13.344 -25 1 67.31 216 ALA B CA 1
ATOM 7348 C C . ALA B 1 216 ? -12.594 -12.18 -24.469 1 67.31 216 ALA B C 1
ATOM 7350 O O . ALA B 1 216 ? -12.062 -11.281 -23.812 1 67.31 216 ALA B O 1
ATOM 7351 N N . THR B 1 217 ? -13.844 -12.297 -24.75 1 70.62 217 THR B N 1
ATOM 7352 C CA . THR B 1 217 ? -14.719 -11.219 -24.312 1 70.62 217 THR B CA 1
ATOM 7353 C C . THR B 1 217 ? -14.836 -11.195 -22.797 1 70.62 217 THR B C 1
ATOM 7355 O O . THR B 1 217 ? -14.938 -10.117 -22.188 1 70.62 217 THR B O 1
ATOM 7358 N N . MET B 1 218 ? -14.766 -12.32 -22.234 1 74.19 218 MET B N 1
ATOM 7359 C CA . MET B 1 218 ? -14.883 -12.391 -20.781 1 74.19 218 MET B CA 1
ATOM 7360 C C . MET B 1 218 ? -13.633 -11.836 -20.109 1 74.19 218 MET B C 1
ATOM 7362 O O . MET B 1 218 ? -13.727 -11.148 -19.094 1 74.19 218 MET B O 1
ATOM 7366 N N . ILE B 1 219 ? -12.547 -12.141 -20.719 1 77.19 219 ILE B N 1
ATOM 7367 C CA . ILE B 1 219 ? -11.289 -11.633 -20.188 1 77.19 219 ILE B CA 1
ATOM 7368 C C . ILE B 1 219 ? -11.242 -10.117 -20.344 1 77.19 219 ILE B C 1
ATOM 7370 O O . ILE B 1 219 ? -10.789 -9.406 -19.438 1 77.19 219 ILE B O 1
ATOM 7374 N N . ASP B 1 220 ? -11.742 -9.68 -21.484 1 78.94 220 ASP B N 1
ATOM 7375 C CA . ASP B 1 220 ? -11.758 -8.242 -21.719 1 78.94 220 ASP B CA 1
ATOM 7376 C C . ASP B 1 220 ? -12.727 -7.535 -20.781 1 78.94 220 ASP B C 1
ATOM 7378 O O . ASP B 1 220 ? -12.469 -6.406 -20.344 1 78.94 220 ASP B O 1
ATOM 7382 N N . GLU B 1 221 ? -13.789 -8.188 -20.5 1 82.56 221 GLU B N 1
ATOM 7383 C CA . GLU B 1 221 ? -14.742 -7.633 -19.562 1 82.56 221 GLU B CA 1
ATOM 7384 C C . GLU B 1 221 ? -14.133 -7.516 -18.156 1 82.56 221 GLU B C 1
ATOM 7386 O O . GLU B 1 221 ? -14.344 -6.516 -17.469 1 82.56 221 GLU B O 1
ATOM 7391 N N . ASP B 1 222 ? -13.391 -8.508 -17.812 1 81.75 222 ASP B N 1
ATOM 7392 C CA . ASP B 1 222 ? -12.727 -8.484 -16.516 1 81.75 222 ASP B CA 1
ATOM 7393 C C . ASP B 1 222 ? -11.68 -7.379 -16.453 1 81.75 222 ASP B C 1
ATOM 7395 O O . ASP B 1 222 ? -11.531 -6.719 -15.422 1 81.75 222 ASP B O 1
ATOM 7399 N N . ARG B 1 223 ? -10.977 -7.238 -17.531 1 82.25 223 ARG B N 1
ATOM 7400 C CA . ARG B 1 223 ? -9.953 -6.203 -17.609 1 82.25 223 ARG B CA 1
ATOM 7401 C C . ARG B 1 223 ? -10.57 -4.812 -17.5 1 82.25 223 ARG B C 1
ATOM 7403 O O . ARG B 1 223 ? -10.008 -3.922 -16.859 1 82.25 223 ARG B O 1
ATOM 7410 N N . PHE B 1 224 ? -11.672 -4.684 -18.156 1 85.81 224 PHE B N 1
ATOM 7411 C CA . PHE B 1 224 ? -12.352 -3.396 -18.109 1 85.81 224 PHE B CA 1
ATOM 7412 C C . PHE B 1 224 ? -12.898 -3.107 -16.719 1 85.81 224 PHE B C 1
ATOM 7414 O O . PHE B 1 224 ? -12.828 -1.972 -16.25 1 85.81 224 PHE B O 1
ATOM 7421 N N . GLU B 1 225 ? -13.508 -4.059 -16.094 1 86.38 225 GLU B N 1
ATOM 7422 C CA . GLU B 1 225 ? -13.992 -3.885 -14.727 1 86.38 225 GLU B CA 1
ATOM 7423 C C . GLU B 1 225 ? -12.844 -3.543 -13.781 1 86.38 225 GLU B C 1
ATOM 7425 O O . GLU B 1 225 ? -13.016 -2.754 -12.852 1 86.38 225 GLU B O 1
ATOM 7430 N N . HIS B 1 226 ? -11.742 -4.168 -14.039 1 84.31 226 HIS B N 1
ATOM 7431 C CA . HIS B 1 226 ? -10.555 -3.857 -13.258 1 84.31 226 HIS B CA 1
ATOM 7432 C C . HIS B 1 226 ? -10.133 -2.404 -13.453 1 84.31 226 HIS B C 1
ATOM 7434 O O . HIS B 1 226 ? -9.789 -1.719 -12.484 1 84.31 226 HIS B O 1
ATOM 7440 N N . ALA B 1 227 ? -10.156 -1.948 -14.656 1 86.56 227 ALA B N 1
ATOM 7441 C CA . ALA B 1 227 ? -9.805 -0.564 -14.969 1 86.56 227 ALA B CA 1
ATOM 7442 C C . ALA B 1 227 ? -10.734 0.41 -14.25 1 86.56 227 ALA B C 1
ATOM 7444 O O . ALA B 1 227 ? -10.297 1.45 -13.758 1 86.56 227 ALA B O 1
ATOM 7445 N N . LYS B 1 228 ? -11.969 0.09 -14.234 1 88.75 228 LYS B N 1
ATOM 7446 C CA . LYS B 1 228 ? -12.945 0.933 -13.555 1 88.75 228 LYS B CA 1
ATOM 7447 C C . LYS B 1 228 ? -12.648 1.04 -12.062 1 88.75 228 LYS B C 1
ATOM 7449 O O . LYS B 1 228 ? -12.711 2.127 -11.484 1 88.75 228 LYS B O 1
ATOM 7454 N N . ARG B 1 229 ? -12.336 -0.021 -11.461 1 89.81 229 ARG B N 1
ATOM 7455 C CA . ARG B 1 229 ? -12.047 -0.021 -10.031 1 89.81 229 ARG B CA 1
ATOM 7456 C C . ARG B 1 229 ? -10.789 0.787 -9.734 1 89.81 229 ARG B C 1
ATOM 7458 O O . ARG B 1 229 ? -10.703 1.451 -8.695 1 89.81 229 ARG B O 1
ATOM 7465 N N . ILE B 1 230 ? -9.82 0.691 -10.633 1 89.69 230 ILE B N 1
ATOM 7466 C CA . ILE B 1 230 ? -8.594 1.454 -10.461 1 89.69 230 ILE B CA 1
ATOM 7467 C C . ILE B 1 230 ? -8.906 2.947 -10.461 1 89.69 230 ILE B C 1
ATOM 7469 O O . ILE B 1 230 ? -8.484 3.676 -9.555 1 89.69 230 ILE B O 1
ATOM 7473 N N . VAL B 1 231 ? -9.664 3.377 -11.406 1 92.62 231 VAL B N 1
ATOM 7474 C CA . VAL B 1 231 ? -9.922 4.809 -11.539 1 92.62 231 VAL B CA 1
ATOM 7475 C C . VAL B 1 231 ? -10.828 5.277 -10.406 1 92.62 231 VAL B C 1
ATOM 7477 O O . VAL B 1 231 ? -10.695 6.406 -9.922 1 92.62 231 VAL B O 1
ATOM 7480 N N . CYS B 1 232 ? -11.742 4.434 -10.008 1 94.25 232 CYS B N 1
ATOM 7481 C CA . CYS B 1 232 ? -12.602 4.785 -8.875 1 94.25 232 CYS B CA 1
ATOM 7482 C C . CYS B 1 232 ? -11.781 4.926 -7.598 1 94.25 232 CYS B C 1
ATOM 7484 O O . CYS B 1 232 ? -12.094 5.762 -6.75 1 94.25 232 CYS B O 1
ATOM 7486 N N . THR B 1 233 ? -10.766 4.094 -7.473 1 94.31 233 THR B N 1
ATOM 7487 C CA . THR B 1 233 ? -9.844 4.227 -6.348 1 94.31 233 THR B CA 1
ATOM 7488 C C . THR B 1 233 ? -9.109 5.562 -6.406 1 94.31 233 THR B C 1
ATOM 7490 O O . THR B 1 233 ? -8.945 6.234 -5.383 1 94.31 233 THR B O 1
ATOM 7493 N N . VAL B 1 234 ? -8.734 5.961 -7.559 1 95.44 234 VAL B N 1
ATOM 7494 C CA . VAL B 1 234 ? -8.055 7.238 -7.75 1 95.44 234 VAL B CA 1
ATOM 7495 C C . VAL B 1 234 ? -8.992 8.383 -7.371 1 95.44 234 VAL B C 1
ATOM 7497 O O . VAL B 1 234 ? -8.586 9.328 -6.691 1 95.44 234 VAL B O 1
ATOM 7500 N N . GLY B 1 235 ? -10.18 8.266 -7.844 1 96.75 235 GLY B N 1
ATOM 7501 C CA . GLY B 1 235 ? -11.156 9.281 -7.504 1 96.75 235 GLY B CA 1
ATOM 7502 C C . GLY B 1 235 ? -11.383 9.422 -6.008 1 96.75 235 GLY B C 1
ATOM 7503 O O . GLY B 1 235 ? -11.438 10.531 -5.484 1 96.75 235 GLY B O 1
ATOM 7504 N N . GLY B 1 236 ? -11.594 8.32 -5.352 1 96.25 236 GLY B N 1
ATOM 7505 C CA . GLY B 1 236 ? -11.727 8.352 -3.906 1 96.25 236 GLY B CA 1
ATOM 7506 C C . GLY B 1 236 ? -10.508 8.922 -3.201 1 96.25 236 GLY B C 1
ATOM 7507 O O . GLY B 1 236 ? -10.641 9.68 -2.242 1 96.25 236 GLY B O 1
ATOM 7508 N N . ALA B 1 237 ? -9.312 8.562 -3.672 1 96.62 237 ALA B N 1
ATOM 7509 C CA . ALA B 1 237 ? -8.07 9.07 -3.092 1 96.62 237 ALA B CA 1
ATOM 7510 C C . ALA B 1 237 ? -7.977 10.586 -3.25 1 96.62 237 ALA B C 1
ATOM 7512 O O . ALA B 1 237 ? -7.5 11.281 -2.348 1 96.62 237 ALA B O 1
ATOM 7513 N N . CYS B 1 238 ? -8.367 11.07 -4.348 1 96.62 238 CYS B N 1
ATOM 7514 C CA . CYS B 1 238 ? -8.375 12.516 -4.582 1 96.62 238 CYS B CA 1
ATOM 7515 C C . CYS B 1 238 ? -9.297 13.219 -3.594 1 96.62 238 CYS B C 1
ATOM 7517 O O . CYS B 1 238 ? -8.977 14.305 -3.109 1 96.62 238 CYS B O 1
ATOM 7519 N N . GLY B 1 239 ? -10.414 12.609 -3.361 1 94.25 239 GLY B N 1
ATOM 7520 C CA . GLY B 1 239 ? -11.328 13.18 -2.381 1 94.25 239 GLY B CA 1
ATOM 7521 C C . GLY B 1 239 ? -10.68 13.398 -1.024 1 94.25 239 GLY B C 1
ATOM 7522 O O . GLY B 1 239 ? -10.75 14.492 -0.467 1 94.25 239 GLY B O 1
ATOM 7523 N N . MET B 1 240 ? -9.992 12.445 -0.49 1 92.81 240 MET B N 1
ATOM 7524 C CA . MET B 1 240 ? -9.352 12.547 0.816 1 92.81 240 MET B CA 1
ATOM 7525 C C . MET B 1 240 ? -8.133 13.469 0.755 1 92.81 240 MET B C 1
ATOM 7527 O O . MET B 1 240 ? -7.855 14.195 1.705 1 92.81 240 MET B O 1
ATOM 7531 N N . ALA B 1 241 ? -7.402 13.406 -0.354 1 92.75 241 ALA B N 1
ATOM 7532 C CA . ALA B 1 241 ? -6.195 14.203 -0.525 1 92.75 241 ALA B CA 1
ATOM 7533 C C . ALA B 1 241 ? -6.504 15.695 -0.419 1 92.75 241 ALA B C 1
ATOM 7535 O O . ALA B 1 241 ? -5.75 16.453 0.196 1 92.75 241 ALA B O 1
ATOM 7536 N N . MET B 1 242 ? -7.559 16.125 -0.936 1 88.94 242 MET B N 1
ATOM 7537 C CA . MET B 1 242 ? -7.902 17.531 -0.955 1 88.94 242 MET B CA 1
ATOM 7538 C C . MET B 1 242 ? -8.484 17.969 0.386 1 88.94 242 MET B C 1
ATOM 7540 O O . MET B 1 242 ? -8.281 19.109 0.813 1 88.94 242 MET B O 1
ATOM 7544 N N . LEU B 1 243 ? -9.156 17.047 1.058 1 87.31 243 LEU B N 1
ATOM 7545 C CA . LEU B 1 243 ? -9.781 17.406 2.33 1 87.31 243 LEU B CA 1
ATOM 7546 C C . LEU B 1 243 ? -8.727 17.703 3.391 1 87.31 243 LEU B C 1
ATOM 7548 O O . LEU B 1 243 ? -8.906 18.594 4.223 1 87.31 243 LEU B O 1
ATOM 7552 N N . PHE B 1 244 ? -7.668 16.969 3.318 1 85.75 244 PHE B N 1
ATOM 7553 C CA . PHE B 1 244 ? -6.652 17.094 4.359 1 85.75 244 PHE B CA 1
ATOM 7554 C C . PHE B 1 244 ? -5.363 17.672 3.795 1 85.75 244 PHE B C 1
ATOM 7556 O O . PHE B 1 244 ? -4.344 17.719 4.484 1 85.75 244 PHE B O 1
ATOM 7563 N N . ASP B 1 245 ? -5.422 18.062 2.502 1 84.81 245 ASP B N 1
ATOM 7564 C CA . ASP B 1 245 ? -4.227 18.547 1.824 1 84.81 245 ASP B CA 1
ATOM 7565 C C . ASP B 1 245 ? -3.059 17.578 2 1 84.81 245 ASP B C 1
ATOM 7567 O O . ASP B 1 245 ? -1.971 17.984 2.422 1 84.81 245 ASP B O 1
ATOM 7571 N N . SER B 1 246 ? -3.334 16.438 1.825 1 90.38 246 SER B N 1
ATOM 7572 C CA . SER B 1 246 ? -2.357 15.375 1.99 1 90.38 246 SER B CA 1
ATOM 7573 C C . SER B 1 246 ? -2.492 14.328 0.888 1 90.38 246 SER B C 1
ATOM 7575 O O . SER B 1 246 ? -3.156 13.305 1.071 1 90.38 246 SER B O 1
ATOM 7577 N N . PRO B 1 247 ? -1.838 14.617 -0.214 1 92.75 247 PRO B N 1
ATOM 7578 C CA . PRO B 1 247 ? -1.946 13.68 -1.333 1 92.75 247 PRO B CA 1
ATOM 7579 C C . PRO B 1 247 ? -1.527 12.258 -0.955 1 92.75 247 PRO B C 1
ATOM 7581 O O . PRO B 1 247 ? -2.193 11.297 -1.335 1 92.75 247 PRO B O 1
ATOM 7584 N N . ILE B 1 248 ? -0.452 12.094 -0.182 1 93 248 ILE B N 1
ATOM 7585 C CA . ILE B 1 248 ? 0.011 10.773 0.23 1 93 248 ILE B CA 1
ATOM 7586 C C . ILE B 1 248 ? -1.012 10.141 1.17 1 93 248 ILE B C 1
ATOM 7588 O O . ILE B 1 248 ? -1.278 8.938 1.088 1 93 248 ILE B O 1
ATOM 7592 N N . GLY B 1 249 ? -1.559 10.984 2.039 1 93.44 249 GLY B N 1
ATOM 7593 C CA . GLY B 1 249 ? -2.592 10.492 2.934 1 93.44 249 GLY B CA 1
ATOM 7594 C C . GLY B 1 249 ? -3.793 9.922 2.201 1 93.44 249 GLY B C 1
ATOM 7595 O O . GLY B 1 249 ? -4.371 8.922 2.625 1 93.44 249 GLY B O 1
ATOM 7596 N N . GLY B 1 250 ? -4.16 10.57 1.117 1 94.38 250 GLY B N 1
ATOM 7597 C CA . GLY B 1 250 ? -5.273 10.07 0.326 1 94.38 250 GLY B CA 1
ATOM 7598 C C . GLY B 1 250 ? -5.023 8.695 -0.255 1 94.38 250 GLY B C 1
ATOM 7599 O O . GLY B 1 250 ? -5.914 7.844 -0.258 1 94.38 250 GLY B O 1
ATOM 7600 N N . ILE B 1 251 ? -3.859 8.453 -0.729 1 93.81 251 ILE B N 1
ATOM 7601 C CA . ILE B 1 251 ? -3.496 7.172 -1.312 1 93.81 251 ILE B CA 1
ATOM 7602 C C . ILE B 1 251 ? -3.52 6.09 -0.234 1 93.81 251 ILE B C 1
ATOM 7604 O O . ILE B 1 251 ? -4.105 5.023 -0.429 1 93.81 251 ILE B O 1
ATOM 7608 N N . VAL B 1 252 ? -2.91 6.395 0.894 1 92 252 VAL B N 1
ATOM 7609 C CA . VAL B 1 252 ? -2.787 5.414 1.97 1 92 252 VAL B CA 1
ATOM 7610 C C . VAL B 1 252 ? -4.164 5.125 2.562 1 92 252 VAL B C 1
ATOM 7612 O O . VAL B 1 252 ? -4.445 3.994 2.969 1 92 252 VAL B O 1
ATOM 7615 N N . TYR B 1 253 ? -4.988 6.098 2.559 1 93.38 253 TYR B N 1
ATOM 7616 C CA . TYR B 1 253 ? -6.344 5.898 3.057 1 93.38 253 TYR B CA 1
ATOM 7617 C C . TYR B 1 253 ? -7.09 4.871 2.211 1 93.38 253 TYR B C 1
ATOM 7619 O O . TYR B 1 253 ? -7.734 3.969 2.748 1 93.38 253 TYR B O 1
ATOM 7627 N N . MET B 1 254 ? -7.082 5.074 0.932 1 93 254 MET B N 1
ATOM 7628 C CA . MET B 1 254 ? -7.766 4.133 0.053 1 93 254 MET B CA 1
ATOM 7629 C C . MET B 1 254 ? -7.156 2.738 0.173 1 93 254 MET B C 1
ATOM 7631 O O . MET B 1 254 ? -7.867 1.735 0.082 1 93 254 MET B O 1
ATOM 7635 N N . PHE B 1 255 ? -5.934 2.73 0.367 1 87.56 255 PHE B N 1
ATOM 7636 C CA . PHE B 1 255 ? -5.207 1.473 0.501 1 87.56 255 PHE B CA 1
ATOM 7637 C C . PHE B 1 255 ? -5.602 0.753 1.786 1 87.56 255 PHE B C 1
ATOM 7639 O O . PHE B 1 255 ? -5.883 -0.447 1.771 1 87.56 255 PHE B O 1
ATOM 7646 N N . GLU B 1 256 ? -5.711 1.387 2.895 1 86.19 256 GLU B N 1
ATOM 7647 C CA . GLU B 1 256 ? -5.953 0.761 4.191 1 86.19 256 GLU B CA 1
ATOM 7648 C C . GLU B 1 256 ? -7.449 0.604 4.457 1 86.19 256 GLU B C 1
ATOM 7650 O O . GLU B 1 256 ? -7.879 -0.392 5.043 1 86.19 256 GLU B O 1
ATOM 7655 N N . GLU B 1 257 ? -8.133 1.585 4.016 1 77.06 257 GLU B N 1
ATOM 7656 C CA . GLU B 1 257 ? -9.531 1.632 4.438 1 77.06 257 GLU B CA 1
ATOM 7657 C C . GLU B 1 257 ? -10.453 1.035 3.379 1 77.06 257 GLU B C 1
ATOM 7659 O O . GLU B 1 257 ? -11.406 0.327 3.705 1 77.06 257 GLU B O 1
ATOM 7664 N N . ILE B 1 258 ? -10.102 1.257 2.158 1 70.88 258 ILE B N 1
ATOM 7665 C CA . ILE B 1 258 ? -11.141 0.967 1.176 1 70.88 258 ILE B CA 1
ATOM 7666 C C . ILE B 1 258 ? -10.805 -0.319 0.426 1 70.88 258 ILE B C 1
ATOM 7668 O O . ILE B 1 258 ? -11.68 -1.154 0.184 1 70.88 258 ILE B O 1
ATOM 7672 N N . THR B 1 259 ? -9.516 -0.448 0.094 1 62.72 259 THR B N 1
ATOM 7673 C CA . THR B 1 259 ? -9.172 -1.625 -0.696 1 62.72 259 THR B CA 1
ATOM 7674 C C . THR B 1 259 ? -8.766 -2.785 0.21 1 62.72 259 THR B C 1
ATOM 7676 O O . THR B 1 259 ? -7.695 -2.762 0.82 1 62.72 259 THR B O 1
ATOM 7679 N N . SER B 1 260 ? -9.703 -3.416 0.7 1 59.5 260 SER B N 1
ATOM 7680 C CA . SER B 1 260 ? -9.508 -4.316 1.831 1 59.5 260 SER B CA 1
ATOM 7681 C C . SER B 1 260 ? -8.945 -5.66 1.375 1 59.5 260 SER B C 1
ATOM 7683 O O . SER B 1 260 ? -8.695 -6.547 2.195 1 59.5 260 SER B O 1
ATOM 7685 N N . SER B 1 261 ? -8.617 -5.832 0.131 1 63.53 261 SER B N 1
ATOM 7686 C CA . SER B 1 261 ? -8.172 -7.184 -0.195 1 63.53 261 SER B CA 1
ATOM 7687 C C . SER B 1 261 ? -6.75 -7.18 -0.738 1 63.53 261 SER B C 1
ATOM 7689 O O . SER B 1 261 ? -5.852 -7.777 -0.141 1 63.53 261 SER B O 1
ATOM 7691 N N . SER B 1 262 ? -6.539 -6.57 -1.826 1 67 262 SER B N 1
ATOM 7692 C CA . SER B 1 262 ? -5.199 -6.504 -2.402 1 67 262 SER B CA 1
ATOM 7693 C C . SER B 1 262 ? -5.004 -5.219 -3.201 1 67 262 SER B C 1
ATOM 7695 O O . SER B 1 262 ? -5.953 -4.707 -3.801 1 67 262 SER B O 1
ATOM 7697 N N . TRP B 1 263 ? -3.939 -4.617 -3.004 1 73 263 TRP B N 1
ATOM 7698 C CA . TRP B 1 263 ? -3.572 -3.398 -3.713 1 73 263 TRP B CA 1
ATOM 7699 C C . TRP B 1 263 ? -2.584 -3.697 -4.836 1 73 263 TRP B C 1
ATOM 7701 O O . TRP B 1 263 ? -1.425 -4.031 -4.578 1 73 263 TRP B O 1
ATOM 7711 N N . PRO B 1 264 ? -3.102 -3.652 -6.055 1 73.25 264 PRO B N 1
ATOM 7712 C CA . PRO B 1 264 ? -2.15 -3.848 -7.152 1 73.25 264 PRO B CA 1
ATOM 7713 C C . PRO B 1 264 ? -1.184 -2.678 -7.312 1 73.25 264 PRO B C 1
ATOM 7715 O O . PRO B 1 264 ? -1.582 -1.52 -7.164 1 73.25 264 PRO B O 1
ATOM 7718 N N . VAL B 1 265 ? -0.005 -2.883 -7.602 1 69.19 265 VAL B N 1
ATOM 7719 C CA . VAL B 1 265 ? 1.052 -1.88 -7.672 1 69.19 265 VAL B CA 1
ATOM 7720 C C . VAL B 1 265 ? 0.749 -0.887 -8.789 1 69.19 265 VAL B C 1
ATOM 7722 O O . VAL B 1 265 ? 1.132 0.283 -8.711 1 69.19 265 VAL B O 1
ATOM 7725 N N . GLU B 1 266 ? -0.034 -1.294 -9.781 1 75.75 266 GLU B N 1
ATOM 7726 C CA . GLU B 1 266 ? -0.352 -0.402 -10.891 1 75.75 266 GLU B CA 1
ATOM 7727 C C . GLU B 1 266 ? -1.217 0.767 -10.43 1 75.75 266 GLU B C 1
ATOM 7729 O O . GLU B 1 266 ? -1.19 1.842 -11.039 1 75.75 266 GLU B O 1
ATOM 7734 N N . VAL B 1 267 ? -1.968 0.496 -9.391 1 86.12 267 VAL B N 1
ATOM 7735 C CA . VAL B 1 267 ? -2.863 1.525 -8.875 1 86.12 267 VAL B CA 1
ATOM 7736 C C . VAL B 1 267 ? -2.053 2.607 -8.164 1 86.12 267 VAL B C 1
ATOM 7738 O O . VAL B 1 267 ? -2.447 3.775 -8.148 1 86.12 267 VAL B O 1
ATOM 7741 N N . THR B 1 268 ? -0.933 2.205 -7.672 1 87.44 268 THR B N 1
ATOM 7742 C CA . THR B 1 268 ? -0.144 3.115 -6.848 1 87.44 268 THR B CA 1
ATOM 7743 C C . THR B 1 268 ? 0.318 4.32 -7.664 1 87.44 268 THR B C 1
ATOM 7745 O O . THR B 1 268 ? 0.154 5.465 -7.234 1 87.44 268 THR B O 1
ATOM 7748 N N . PHE B 1 269 ? 0.839 4.031 -8.836 1 88.44 269 PHE B N 1
ATOM 7749 C CA . PHE B 1 269 ? 1.364 5.133 -9.633 1 88.44 269 PHE B CA 1
ATOM 7750 C C . PHE B 1 269 ? 0.234 6.02 -10.141 1 88.44 269 PHE B C 1
ATOM 7752 O O . PHE B 1 269 ? 0.372 7.246 -10.188 1 88.44 269 PHE B O 1
ATOM 7759 N N . ARG B 1 270 ? -0.809 5.465 -10.516 1 91.62 270 ARG B N 1
ATOM 7760 C CA . ARG B 1 270 ? -1.938 6.246 -11.008 1 91.62 270 ARG B CA 1
ATOM 7761 C C . ARG B 1 270 ? -2.555 7.082 -9.891 1 91.62 270 ARG B C 1
ATOM 7763 O O . ARG B 1 270 ? -2.92 8.242 -10.109 1 91.62 270 ARG B O 1
ATOM 7770 N N . ALA B 1 271 ? -2.781 6.434 -8.773 1 93.62 271 ALA B N 1
ATOM 7771 C CA . ALA B 1 271 ? -3.289 7.172 -7.617 1 93.62 271 ALA B CA 1
ATOM 7772 C C . ALA B 1 271 ? -2.338 8.297 -7.227 1 93.62 271 ALA B C 1
ATOM 7774 O O . ALA B 1 271 ? -2.777 9.391 -6.859 1 93.62 271 ALA B O 1
ATOM 7775 N N . PHE B 1 272 ? -1.053 8.023 -7.352 1 94.81 272 PHE B N 1
ATOM 7776 C CA . PHE B 1 272 ? -0.023 9 -7.031 1 94.81 272 PHE B CA 1
ATOM 7777 C C . PHE B 1 272 ? -0.116 10.203 -7.961 1 94.81 272 PHE B C 1
ATOM 7779 O O . PHE B 1 272 ? -0.142 11.352 -7.504 1 94.81 272 PHE B O 1
ATOM 7786 N N . ALA B 1 273 ? -0.18 9.969 -9.195 1 93.75 273 ALA B N 1
ATOM 7787 C CA . ALA B 1 273 ? -0.291 11.031 -10.188 1 93.75 273 ALA B CA 1
ATOM 7788 C C . ALA B 1 273 ? -1.598 11.805 -10.016 1 93.75 273 ALA B C 1
ATOM 7790 O O . ALA B 1 273 ? -1.608 13.039 -10.062 1 93.75 273 ALA B O 1
ATOM 7791 N N . GLY B 1 274 ? -2.689 11.031 -9.883 1 95.31 274 GLY B N 1
ATOM 7792 C CA . GLY B 1 274 ? -3.984 11.672 -9.711 1 95.31 274 GLY B CA 1
ATOM 7793 C C . GLY B 1 274 ? -4.051 12.578 -8.5 1 95.31 274 GLY B C 1
ATOM 7794 O O . GLY B 1 274 ? -4.504 13.719 -8.594 1 95.31 274 GLY B O 1
ATOM 7795 N N . THR B 1 275 ? -3.602 12.094 -7.355 1 95.56 275 THR B N 1
ATOM 7796 C CA . THR B 1 275 ? -3.676 12.875 -6.121 1 95.56 275 THR B CA 1
ATOM 7797 C C . THR B 1 275 ? -2.729 14.07 -6.18 1 95.56 275 THR B C 1
ATOM 7799 O O . THR B 1 275 ? -3.006 15.117 -5.59 1 95.56 275 THR B O 1
ATOM 7802 N N . SER B 1 276 ? -1.597 13.93 -6.887 1 93.06 276 SER B N 1
ATOM 7803 C CA . SER B 1 276 ? -0.687 15.055 -7.078 1 93.06 276 SER B CA 1
ATOM 7804 C C . SER B 1 276 ? -1.37 16.203 -7.82 1 93.06 276 SER B C 1
ATOM 7806 O O . SER B 1 276 ? -1.333 17.344 -7.375 1 93.06 276 SER B O 1
ATOM 7808 N N . VAL B 1 277 ? -2.031 15.844 -8.82 1 92.12 277 VAL B N 1
ATOM 7809 C CA . VAL B 1 277 ? -2.699 16.844 -9.648 1 92.12 277 VAL B CA 1
ATOM 7810 C C . VAL B 1 277 ? -3.871 17.453 -8.883 1 92.12 277 VAL B C 1
ATOM 7812 O O . VAL B 1 277 ? -4.059 18.672 -8.883 1 92.12 277 VAL B O 1
ATOM 7815 N N . CYS B 1 278 ? -4.617 16.625 -8.305 1 93.38 278 CYS B N 1
ATOM 7816 C CA . CYS B 1 278 ? -5.793 17.125 -7.602 1 93.38 278 CYS B CA 1
ATOM 7817 C C . CYS B 1 278 ? -5.395 18.047 -6.449 1 93.38 278 CYS B C 1
ATOM 7819 O O . CYS B 1 278 ? -6.023 19.078 -6.227 1 93.38 278 CYS B O 1
ATOM 7821 N N . ALA B 1 279 ? -4.371 17.688 -5.734 1 87.31 279 ALA B N 1
ATOM 7822 C CA . ALA B 1 279 ? -3.896 18.531 -4.637 1 87.31 279 ALA B CA 1
ATOM 7823 C C . ALA B 1 279 ? -3.361 19.859 -5.148 1 87.31 279 ALA B C 1
ATOM 7825 O O . ALA B 1 279 ? -3.607 20.906 -4.551 1 87.31 279 ALA B O 1
ATOM 7826 N N . LEU B 1 280 ? -2.627 19.859 -6.207 1 86.12 280 LEU B N 1
ATOM 7827 C CA . LEU B 1 280 ? -2.047 21.078 -6.773 1 86.12 280 LEU B CA 1
ATOM 7828 C C . LEU B 1 280 ? -3.135 22 -7.309 1 86.12 280 LEU B C 1
ATOM 7830 O O . LEU B 1 280 ? -3.076 23.219 -7.109 1 86.12 280 LEU B O 1
ATOM 7834 N N . VAL B 1 281 ? -4.07 21.422 -7.973 1 89.62 281 VAL B N 1
ATOM 7835 C CA . VAL B 1 281 ? -5.168 22.219 -8.516 1 89.62 281 VAL B CA 1
ATOM 7836 C C . VAL B 1 281 ? -5.996 22.812 -7.371 1 89.62 281 VAL B C 1
ATOM 7838 O O . VAL B 1 281 ? -6.383 23.984 -7.418 1 89.62 281 VAL B O 1
ATOM 7841 N N . SER B 1 282 ? -6.285 21.953 -6.434 1 87.25 282 SER B N 1
ATOM 7842 C CA . SER B 1 282 ? -7.031 22.453 -5.277 1 87.25 282 SER B CA 1
ATOM 7843 C C . SER B 1 282 ? -6.297 23.594 -4.59 1 87.25 282 SER B C 1
ATOM 7845 O O . SER B 1 282 ? -6.91 24.609 -4.242 1 87.25 282 SER B O 1
ATOM 7847 N N . ARG B 1 283 ? -5.012 23.516 -4.406 1 80.81 283 ARG B N 1
ATOM 7848 C CA . ARG B 1 283 ? -4.211 24.562 -3.783 1 80.81 283 ARG B CA 1
ATOM 7849 C C . ARG B 1 283 ? -4.207 25.828 -4.633 1 80.81 283 ARG B C 1
ATOM 7851 O O . ARG B 1 283 ? -4.262 26.938 -4.098 1 80.81 283 ARG B O 1
ATOM 7858 N N . ALA B 1 284 ? -4.098 25.656 -5.871 1 84 284 ALA B N 1
ATOM 7859 C CA . ALA B 1 284 ? -4.094 26.797 -6.781 1 84 284 ALA B CA 1
ATOM 7860 C C . ALA B 1 284 ? -5.414 27.562 -6.719 1 84 284 ALA B C 1
ATOM 7862 O O . ALA B 1 284 ? -5.43 28.781 -6.688 1 84 284 ALA B O 1
ATOM 7863 N N . LEU B 1 285 ? -6.516 26.859 -6.652 1 86.5 285 LEU B N 1
ATOM 7864 C CA . LEU B 1 285 ? -7.836 27.469 -6.609 1 86.5 285 LEU B CA 1
ATOM 7865 C C . LEU B 1 285 ? -8.062 28.172 -5.277 1 86.5 285 LEU B C 1
ATOM 7867 O O . LEU B 1 285 ? -8.633 29.266 -5.238 1 86.5 285 LEU B O 1
ATOM 7871 N N . LEU B 1 286 ? -7.594 27.562 -4.254 1 79.56 286 LEU B N 1
ATOM 7872 C CA . LEU B 1 286 ? -7.758 28.172 -2.934 1 79.56 286 LEU B CA 1
ATOM 7873 C C . LEU B 1 286 ? -6.883 29.406 -2.789 1 79.56 286 LEU B C 1
ATOM 7875 O O . LEU B 1 286 ? -7.273 30.375 -2.137 1 79.56 286 LEU B O 1
ATOM 7879 N N . ASN B 1 287 ? -5.699 29.406 -3.348 1 75.5 287 ASN B N 1
ATOM 7880 C CA . ASN B 1 287 ? -4.805 30.562 -3.299 1 75.5 287 ASN B CA 1
ATOM 7881 C C . ASN B 1 287 ? -5.371 31.75 -4.07 1 75.5 287 ASN B C 1
ATOM 7883 O O . ASN B 1 287 ? -5.113 32.906 -3.721 1 75.5 287 ASN B O 1
ATOM 7887 N N . MET B 1 288 ? -6.109 31.453 -5.055 1 79.44 288 MET B N 1
ATOM 7888 C CA . MET B 1 288 ? -6.703 32.531 -5.867 1 79.44 288 MET B CA 1
ATOM 7889 C C . MET B 1 288 ? -7.836 33.219 -5.113 1 79.44 288 MET B C 1
ATOM 7891 O O . MET B 1 288 ? -8.094 34.406 -5.32 1 79.44 288 MET B O 1
ATOM 7895 N N . CYS B 1 289 ? -8.578 32.5 -4.293 1 72.19 289 CYS B N 1
ATOM 7896 C CA . CYS B 1 289 ? -9.742 33.031 -3.607 1 72.19 289 CYS B CA 1
ATOM 7897 C C . CYS B 1 289 ? -9.336 33.781 -2.328 1 72.19 289 CYS B C 1
ATOM 7899 O O . CYS B 1 289 ? -10.125 34.531 -1.76 1 72.19 289 CYS B O 1
ATOM 7901 N N . GLY B 1 290 ? -8.109 33.75 -1.906 1 61.47 290 GLY B N 1
ATOM 7902 C CA . GLY B 1 290 ? -7.652 34.531 -0.757 1 61.47 290 GLY B CA 1
ATOM 7903 C C . GLY B 1 290 ? -7.562 33.688 0.512 1 61.47 290 GLY B C 1
ATOM 7904 O O . GLY B 1 290 ? -7.895 32.5 0.512 1 61.47 290 GLY B O 1
ATOM 7905 N N . THR B 1 291 ? -7.164 34.25 1.619 1 52.72 291 THR B N 1
ATOM 7906 C CA . THR B 1 291 ? -6.676 33.688 2.877 1 52.72 291 THR B CA 1
ATOM 7907 C C . THR B 1 291 ? -7.82 33.062 3.668 1 52.72 291 THR B C 1
ATOM 7909 O O . THR B 1 291 ? -7.633 32.031 4.34 1 52.72 291 THR B O 1
ATOM 7912 N N . SER B 1 292 ? -8.969 33.594 3.627 1 47.38 292 SER B N 1
ATOM 7913 C CA . SER B 1 292 ? -10.031 33.125 4.5 1 47.38 292 SER B CA 1
ATOM 7914 C C . SER B 1 292 ? -10.43 31.688 4.145 1 47.38 292 SER B C 1
ATOM 7916 O O . SER B 1 292 ? -10.633 30.859 5.031 1 47.38 292 SER B O 1
ATOM 7918 N N . THR B 1 293 ? -10.477 31.438 3.037 1 41.5 293 THR B N 1
ATOM 7919 C CA . THR B 1 293 ? -10.883 30.125 2.576 1 41.5 293 THR B CA 1
ATOM 7920 C C . THR B 1 293 ? -9.773 29.094 2.807 1 41.5 293 THR B C 1
ATOM 7922 O O . THR B 1 293 ? -10.047 27.953 3.162 1 41.5 293 THR B O 1
ATOM 7925 N N . LYS B 1 294 ? -8.656 29.594 2.744 1 50.75 294 LYS B N 1
ATOM 7926 C CA . LYS B 1 294 ? -7.488 28.75 2.951 1 50.75 294 LYS B CA 1
ATOM 7927 C C . LYS B 1 294 ? -7.422 28.25 4.395 1 50.75 294 LYS B C 1
ATOM 7929 O O . LYS B 1 294 ? -7.051 27.094 4.645 1 50.75 294 LYS B O 1
ATOM 7934 N N . ALA B 1 295 ? -7.844 29.188 5.137 1 45.25 295 ALA B N 1
ATOM 7935 C CA . ALA B 1 295 ? -7.781 28.906 6.566 1 45.25 295 ALA B CA 1
ATOM 7936 C C . ALA B 1 295 ? -8.734 27.766 6.934 1 45.25 295 ALA B C 1
ATOM 7938 O O . ALA B 1 295 ? -8.492 27.031 7.898 1 45.25 295 ALA B O 1
ATOM 7939 N N . PHE B 1 296 ? -9.75 27.734 6.211 1 38.78 296 PHE B N 1
ATOM 7940 C CA . PHE B 1 296 ? -10.734 26.703 6.504 1 38.78 296 PHE B CA 1
ATOM 7941 C C . PHE B 1 296 ? -10.188 25.328 6.168 1 38.78 296 PHE B C 1
ATOM 7943 O O . PHE B 1 296 ? -10.562 24.344 6.801 1 38.78 296 PHE B O 1
ATOM 7950 N N . VAL B 1 297 ? -9.328 25.453 5.273 1 42.94 297 VAL B N 1
ATOM 7951 C CA . VAL B 1 297 ? -8.953 24.156 4.73 1 42.94 297 VAL B CA 1
ATOM 7952 C C . VAL B 1 297 ? -7.598 23.734 5.301 1 42.94 297 VAL B C 1
ATOM 7954 O O . VAL B 1 297 ? -7.359 22.531 5.527 1 42.94 297 VAL B O 1
ATOM 7957 N N . ILE B 1 298 ? -6.711 24.859 5.535 1 45.78 298 ILE B N 1
ATOM 7958 C CA . ILE B 1 298 ? -5.32 24.516 5.82 1 45.78 298 ILE B CA 1
ATOM 7959 C C . ILE B 1 298 ? -5.031 24.734 7.305 1 45.78 298 ILE B C 1
ATOM 7961 O O . ILE B 1 298 ? -5.367 25.781 7.863 1 45.78 298 ILE B O 1
ATOM 7965 N N . TYR B 1 299 ? -4.844 23.672 8.055 1 45.38 299 TYR B N 1
ATOM 7966 C CA . TYR B 1 299 ? -4.43 23.703 9.453 1 45.38 299 TYR B CA 1
ATOM 7967 C C . TYR B 1 299 ? -3.199 24.594 9.633 1 45.38 299 TYR B C 1
ATOM 7969 O O . TYR B 1 299 ? -2.221 24.453 8.891 1 45.38 299 TYR B O 1
ATOM 7977 N N . GLU B 1 300 ? -3.393 26.047 9.891 1 46.31 300 GLU B N 1
ATOM 7978 C CA . GLU B 1 300 ? -2.33 27.047 10 1 46.31 300 GLU B CA 1
ATOM 7979 C C . GLU B 1 300 ? -1.223 26.578 10.938 1 46.31 300 GLU B C 1
ATOM 7981 O O . GLU B 1 300 ? -1.491 26.172 12.07 1 46.31 300 GLU B O 1
ATOM 7986 N N . TRP B 1 301 ? -0.046 26.406 10.352 1 46.91 301 TRP B N 1
ATOM 7987 C CA . TRP B 1 301 ? 1.197 25.797 10.805 1 46.91 301 TRP B CA 1
ATOM 7988 C C . TRP B 1 301 ? 2.051 26.781 11.586 1 46.91 301 TRP B C 1
ATOM 7990 O O . TRP B 1 301 ? 2.387 27.859 11.078 1 46.91 301 TRP B O 1
ATOM 8000 N N . ASN B 1 302 ? 1.819 27.109 12.852 1 46.22 302 ASN B N 1
ATOM 8001 C CA . ASN B 1 302 ? 2.992 27.734 13.469 1 46.22 302 ASN B CA 1
ATOM 8002 C C . ASN B 1 302 ? 3.992 26.672 13.938 1 46.22 302 ASN B C 1
ATOM 8004 O O . ASN B 1 302 ? 3.758 25.984 14.938 1 46.22 302 ASN B O 1
ATOM 8008 N N . PRO B 1 303 ? 5 26.391 13.039 1 49.25 303 PRO B N 1
ATOM 8009 C CA . PRO B 1 303 ? 5.984 25.375 13.391 1 49.25 303 PRO B CA 1
ATOM 8010 C C . PRO B 1 303 ? 6.727 25.688 14.695 1 49.25 303 PRO B C 1
ATOM 8012 O O . PRO B 1 303 ? 7.133 26.828 14.914 1 49.25 303 PRO B O 1
ATOM 8015 N N . GLN B 1 304 ? 6.449 25.125 15.812 1 50.38 304 GLN B N 1
ATOM 8016 C CA . GLN B 1 304 ? 7.336 25.234 16.969 1 50.38 304 GLN B CA 1
ATOM 8017 C C . GLN B 1 304 ? 8.5 24.25 16.859 1 50.38 304 GLN B C 1
ATOM 8019 O O . GLN B 1 304 ? 8.383 23.203 16.234 1 50.38 304 GLN B O 1
ATOM 8024 N N . PRO B 1 305 ? 9.719 24.734 17.219 1 51.62 305 PRO B N 1
ATOM 8025 C CA . PRO B 1 305 ? 10.93 23.922 17.062 1 51.62 305 PRO B CA 1
ATOM 8026 C C . PRO B 1 305 ? 10.75 22.5 17.594 1 51.62 305 PRO B C 1
ATOM 8028 O O . PRO B 1 305 ? 11.086 21.547 16.891 1 51.62 305 PRO B O 1
ATOM 8031 N N . THR B 1 306 ? 10.734 22.375 19.031 1 58.62 306 THR B N 1
ATOM 8032 C CA . THR B 1 306 ? 10.695 21 19.547 1 58.62 306 THR B CA 1
ATOM 8033 C C . THR B 1 306 ? 9.289 20.641 20.016 1 58.62 306 THR B C 1
ATOM 8035 O O . THR B 1 306 ? 8.773 21.234 20.969 1 58.62 306 THR B O 1
ATOM 8038 N N . GLY B 1 307 ? 8.492 19.688 19.219 1 64.81 307 GLY B N 1
ATOM 8039 C CA . GLY B 1 307 ? 7.082 19.422 19.453 1 64.81 307 GLY B CA 1
ATOM 8040 C C . GLY B 1 307 ? 6.836 18.547 20.672 1 64.81 307 GLY B C 1
ATOM 8041 O O . GLY B 1 307 ? 5.77 18.625 21.297 1 64.81 307 GLY B O 1
ATOM 8042 N N . TRP B 1 308 ? 7.848 17.672 21.125 1 80.75 308 TRP B N 1
ATOM 8043 C CA . TRP B 1 308 ? 7.633 16.781 22.266 1 80.75 308 TRP B CA 1
ATOM 8044 C C . TRP B 1 308 ? 8.961 16.344 22.859 1 80.75 308 TRP B C 1
ATOM 8046 O O . TRP B 1 308 ? 10.023 16.578 22.297 1 80.75 308 TRP B O 1
ATOM 8056 N N . SER B 1 309 ? 9 15.977 24.125 1 84.75 309 SER B N 1
ATOM 8057 C CA . SER B 1 309 ? 10.164 15.43 24.828 1 84.75 309 SER B CA 1
ATOM 8058 C C . SER B 1 309 ? 9.906 14 25.297 1 84.75 309 SER B C 1
ATOM 8060 O O . SER B 1 309 ? 8.766 13.539 25.312 1 84.75 309 SER B O 1
ATOM 8062 N N . TRP B 1 310 ? 10.961 13.258 25.656 1 84.38 310 TRP B N 1
ATOM 8063 C CA . TRP B 1 310 ? 10.867 11.875 26.094 1 84.38 310 TRP B CA 1
ATOM 8064 C C . TRP B 1 310 ? 10.039 11.758 27.375 1 84.38 310 TRP B C 1
ATOM 8066 O O . TRP B 1 310 ? 9.461 10.703 27.656 1 84.38 310 TRP B O 1
ATOM 8076 N N . HIS B 1 311 ? 9.906 12.82 28.078 1 89.25 311 HIS B N 1
ATOM 8077 C CA . HIS B 1 311 ? 9.117 12.812 29.297 1 89.25 311 HIS B CA 1
ATOM 8078 C C . HIS B 1 311 ? 7.621 12.758 29 1 89.25 311 HIS B C 1
ATOM 8080 O O . HIS B 1 311 ? 6.816 12.43 29.875 1 89.25 311 HIS B O 1
ATOM 8086 N N . ASP B 1 312 ? 7.27 13.109 27.781 1 93.12 312 ASP B N 1
ATOM 8087 C CA . ASP B 1 312 ? 5.867 13.117 27.375 1 93.12 312 ASP B CA 1
ATOM 8088 C C . ASP B 1 312 ? 5.406 11.719 26.969 1 93.12 312 ASP B C 1
ATOM 8090 O O . ASP B 1 312 ? 4.203 11.445 26.938 1 93.12 312 ASP B O 1
ATOM 8094 N N . VAL B 1 313 ? 6.328 10.805 26.672 1 90.69 313 VAL B N 1
ATOM 8095 C CA . VAL B 1 313 ? 6.043 9.531 26.016 1 90.69 313 VAL B CA 1
ATOM 8096 C C . VAL B 1 313 ? 5.164 8.672 26.922 1 90.69 313 VAL B C 1
ATOM 8098 O O . VAL B 1 313 ? 4.191 8.07 26.453 1 90.69 313 VAL B O 1
ATOM 8101 N N . PRO B 1 314 ? 5.465 8.617 28.203 1 93.94 314 PRO B N 1
ATOM 8102 C CA . PRO B 1 314 ? 4.582 7.812 29.047 1 93.94 314 PRO B CA 1
ATOM 8103 C C . PRO B 1 314 ? 3.141 8.312 29.031 1 93.94 314 PRO B C 1
ATOM 8105 O O . PRO B 1 314 ? 2.203 7.52 29.125 1 93.94 314 PRO B O 1
ATOM 8108 N N . PHE B 1 315 ? 2.943 9.594 28.938 1 95.5 315 PHE B N 1
ATOM 8109 C CA . PHE B 1 315 ? 1.599 10.156 28.922 1 95.5 315 PHE B CA 1
ATOM 8110 C C . PHE B 1 315 ? 0.918 9.922 27.578 1 95.5 315 PHE B C 1
ATOM 8112 O O . PHE B 1 315 ? -0.301 9.75 27.531 1 95.5 315 PHE B O 1
ATOM 8119 N N . PHE B 1 316 ? 1.702 9.969 26.531 1 96 316 PHE B N 1
ATOM 8120 C CA . PHE B 1 316 ? 1.157 9.594 25.234 1 96 316 PHE B CA 1
ATOM 8121 C C . PHE B 1 316 ? 0.665 8.156 25.25 1 96 316 PHE B C 1
ATOM 8123 O O . PHE B 1 316 ? -0.396 7.848 24.703 1 96 316 PHE B O 1
ATOM 8130 N N . MET B 1 317 ? 1.458 7.297 25.875 1 96 317 MET B N 1
ATOM 8131 C CA . MET B 1 317 ? 1.089 5.887 25.984 1 96 317 MET B CA 1
ATOM 8132 C C . MET B 1 317 ? -0.177 5.715 26.812 1 96 317 MET B C 1
ATOM 8134 O O . MET B 1 317 ? -1.062 4.938 26.453 1 96 317 MET B O 1
ATOM 8138 N N . LEU B 1 318 ? -0.218 6.418 27.844 1 97.06 318 LEU B N 1
ATOM 8139 C CA . LEU B 1 318 ? -1.392 6.34 28.719 1 97.06 318 LEU B CA 1
ATOM 8140 C C . LEU B 1 318 ? -2.645 6.793 27.969 1 97.06 318 LEU B C 1
ATOM 8142 O O . LEU B 1 318 ? -3.703 6.172 28.094 1 97.06 318 LEU B O 1
ATOM 8146 N N . LEU B 1 319 ? -2.48 7.883 27.281 1 97.5 319 LEU B N 1
ATOM 8147 C CA . LEU B 1 319 ? -3.588 8.383 26.469 1 97.5 319 LEU B CA 1
ATOM 8148 C C . LEU B 1 319 ? -4.055 7.32 25.469 1 97.5 319 LEU B C 1
ATOM 8150 O O . LEU B 1 319 ? -5.258 7.109 25.312 1 97.5 319 LEU B O 1
ATOM 8154 N N . ALA B 1 320 ? -3.146 6.676 24.844 1 97.94 320 ALA B N 1
ATOM 8155 C CA . ALA B 1 320 ? -3.467 5.633 23.875 1 97.94 320 ALA B CA 1
ATOM 8156 C C . ALA B 1 320 ? -4.125 4.434 24.547 1 97.94 320 ALA B C 1
ATOM 8158 O O . ALA B 1 320 ? -5.035 3.816 23.984 1 97.94 320 ALA B O 1
ATOM 8159 N N . LEU B 1 321 ? -3.672 4.078 25.734 1 97.75 321 LEU B N 1
ATOM 8160 C CA . LEU B 1 321 ? -4.227 2.965 26.5 1 97.75 321 LEU B CA 1
ATOM 8161 C C . LEU B 1 321 ? -5.676 3.242 26.891 1 97.75 321 LEU B C 1
ATOM 8163 O O . LEU B 1 321 ? -6.484 2.316 27 1 97.75 321 LEU B O 1
ATOM 8167 N N . LEU B 1 322 ? -5.98 4.465 27 1 97.88 322 LEU B N 1
ATOM 8168 C CA . LEU B 1 322 ? -7.344 4.852 27.359 1 97.88 322 LEU B CA 1
ATOM 8169 C C . LEU B 1 322 ? -8.219 4.93 26.109 1 97.88 322 LEU B C 1
ATOM 8171 O O . LEU B 1 322 ? -9.359 4.461 26.125 1 97.88 322 LEU B O 1
ATOM 8175 N N . MET B 1 323 ? -7.664 5.48 25.094 1 98.25 323 MET B N 1
ATOM 8176 C CA . MET B 1 323 ? -8.469 5.762 23.906 1 98.25 323 MET B CA 1
ATOM 8177 C C . MET B 1 323 ? -8.719 4.488 23.109 1 98.25 323 MET B C 1
ATOM 8179 O O . MET B 1 323 ? -9.727 4.387 22.391 1 98.25 323 MET B O 1
ATOM 8183 N N . GLY B 1 324 ? -7.805 3.49 23.172 1 97.69 324 GLY B N 1
ATOM 8184 C CA . GLY B 1 324 ? -8 2.236 22.453 1 97.69 324 GLY B CA 1
ATOM 8185 C C . GLY B 1 324 ? -9.305 1.543 22.828 1 97.69 324 GLY B C 1
ATOM 8186 O O . GLY B 1 324 ? -10.195 1.402 21.984 1 97.69 324 GLY B O 1
ATOM 8187 N N . PRO B 1 325 ? -9.453 1.205 24.078 1 98.12 325 PRO B N 1
ATOM 8188 C CA . PRO B 1 325 ? -10.719 0.606 24.5 1 98.12 325 PRO B CA 1
ATOM 8189 C C . PRO B 1 325 ? -11.906 1.551 24.344 1 98.12 325 PRO B C 1
ATOM 8191 O O . PRO B 1 325 ? -13 1.114 23.984 1 98.12 325 PRO B O 1
ATOM 8194 N N . PHE B 1 326 ? -11.695 2.811 24.594 1 98.62 326 PHE B N 1
ATOM 8195 C CA . PHE B 1 326 ? -12.773 3.781 24.438 1 98.62 326 PHE B CA 1
ATOM 8196 C C . PHE B 1 326 ? -13.32 3.76 23.016 1 98.62 326 PHE B C 1
ATOM 8198 O O . PHE B 1 326 ? -14.531 3.795 22.812 1 98.62 326 PHE B O 1
ATOM 8205 N N . SER B 1 327 ? -12.445 3.781 22.062 1 98.25 327 SER B N 1
ATOM 8206 C CA . SER B 1 327 ? -12.875 3.76 20.672 1 98.25 327 SER B CA 1
ATOM 8207 C C . SER B 1 327 ? -13.656 2.488 20.359 1 98.25 327 SER B C 1
ATOM 8209 O O . SER B 1 327 ? -14.602 2.514 19.562 1 98.25 327 SER B O 1
ATOM 8211 N N . ALA B 1 328 ? -13.273 1.33 20.922 1 97.94 328 ALA B N 1
ATOM 8212 C CA . ALA B 1 328 ? -13.992 0.072 20.719 1 97.94 328 ALA B CA 1
ATOM 8213 C C . ALA B 1 328 ? -15.422 0.159 21.25 1 97.94 328 ALA B C 1
ATOM 8215 O O . ALA B 1 328 ? -16.359 -0.261 20.578 1 97.94 328 ALA B O 1
ATOM 8216 N N . PHE B 1 329 ? -15.539 0.732 22.406 1 97.94 329 PHE B N 1
ATOM 8217 C CA . PHE B 1 329 ? -16.859 0.848 23 1 97.94 329 PHE B CA 1
ATOM 8218 C C . PHE B 1 329 ? -17.688 1.926 22.312 1 97.94 329 PHE B C 1
ATOM 8220 O O . PHE B 1 329 ? -18.906 1.832 22.234 1 97.94 329 PHE B O 1
ATOM 8227 N N . HIS B 1 330 ? -16.984 2.928 21.891 1 98 330 HIS B N 1
ATOM 8228 C CA . HIS B 1 330 ? -17.672 3.928 21.078 1 98 330 HIS B CA 1
ATOM 8229 C C . HIS B 1 330 ? -18.312 3.295 19.844 1 98 330 HIS B C 1
ATOM 8231 O O . HIS B 1 330 ? -19.453 3.615 19.5 1 98 330 HIS B O 1
ATOM 8237 N N . THR B 1 331 ? -17.609 2.387 19.172 1 97.31 331 THR B N 1
ATOM 8238 C CA . THR B 1 331 ? -18.141 1.671 18.016 1 97.31 331 THR B CA 1
ATOM 8239 C C . THR B 1 331 ? -19.359 0.86 18.406 1 97.31 331 THR B C 1
ATOM 8241 O O . THR B 1 331 ? -20.375 0.89 17.703 1 97.31 331 THR B O 1
ATOM 8244 N N . ARG B 1 332 ? -19.312 0.184 19.5 1 96.88 332 ARG B N 1
ATOM 8245 C CA . ARG B 1 332 ? -20.438 -0.634 19.953 1 96.88 332 ARG B CA 1
ATOM 8246 C C . ARG B 1 332 ? -21.641 0.233 20.312 1 96.88 332 ARG B C 1
ATOM 8248 O O . ARG B 1 332 ? -22.781 -0.153 20.062 1 96.88 332 ARG B O 1
ATOM 8255 N N . ALA B 1 333 ? -21.344 1.382 20.906 1 97.75 333 ALA B N 1
ATOM 8256 C CA . ALA B 1 333 ? -22.422 2.311 21.25 1 97.75 333 ALA B CA 1
ATOM 8257 C C . ALA B 1 333 ? -23.109 2.83 19.984 1 97.75 333 ALA B C 1
ATOM 8259 O O . ALA B 1 333 ? -24.344 2.916 19.938 1 97.75 333 ALA B O 1
ATOM 8260 N N . CYS B 1 334 ? -22.328 3.195 19.047 1 96.69 334 CYS B N 1
ATOM 8261 C CA . CYS B 1 334 ? -22.875 3.656 17.781 1 96.69 334 CYS B CA 1
ATOM 8262 C C . CYS B 1 334 ? -23.766 2.586 17.141 1 96.69 334 CYS B C 1
ATOM 8264 O O . CYS B 1 334 ? -24.859 2.879 16.672 1 96.69 334 CYS B O 1
ATOM 8266 N N . LEU B 1 335 ? -23.312 1.334 17.141 1 94.94 335 LEU B N 1
ATOM 8267 C CA . LEU B 1 335 ? -24.047 0.237 16.531 1 94.94 335 LEU B CA 1
ATOM 8268 C C . LEU B 1 335 ? -25.328 -0.05 17.312 1 94.94 335 LEU B C 1
ATOM 8270 O O . LEU B 1 335 ? -26.375 -0.367 16.719 1 94.94 335 LEU B O 1
ATOM 8274 N N . ALA B 1 336 ? -25.25 0.061 18.609 1 95.94 336 ALA B N 1
ATOM 8275 C CA . ALA B 1 336 ? -26.438 -0.146 19.438 1 95.94 336 ALA B CA 1
ATOM 8276 C C . ALA B 1 336 ? -27.516 0.893 19.141 1 95.94 336 ALA B C 1
ATOM 8278 O O . ALA B 1 336 ? -28.688 0.558 19.016 1 95.94 336 ALA B O 1
ATOM 8279 N N . VAL B 1 337 ? -27.094 2.102 19.016 1 96.62 337 VAL B N 1
ATOM 8280 C CA . VAL B 1 337 ? -28.031 3.178 18.719 1 96.62 337 VAL B CA 1
ATOM 8281 C C . VAL B 1 337 ? -28.625 2.984 17.328 1 96.62 337 VAL B C 1
ATOM 8283 O O . VAL B 1 337 ? -29.812 3.209 17.109 1 96.62 337 VAL B O 1
ATOM 8286 N N . ALA B 1 338 ? -27.812 2.604 16.438 1 93.81 338 ALA B N 1
ATOM 8287 C CA . ALA B 1 338 ? -28.281 2.348 15.078 1 93.81 338 ALA B CA 1
ATOM 8288 C C . ALA B 1 338 ? -29.344 1.254 15.07 1 93.81 338 ALA B C 1
ATOM 8290 O O . ALA B 1 338 ? -30.344 1.35 14.336 1 93.81 338 ALA B O 1
ATOM 8291 N N . SER B 1 339 ? -29.156 0.211 15.844 1 92.94 339 SER B N 1
ATOM 8292 C CA . SER B 1 339 ? -30.109 -0.896 15.914 1 92.94 339 SER B CA 1
ATOM 8293 C C . SER B 1 339 ? -31.422 -0.458 16.531 1 92.94 339 SER B C 1
ATOM 8295 O O . SER B 1 339 ? -32.5 -0.838 16.062 1 92.94 339 SER B O 1
ATOM 8297 N N . VAL B 1 340 ? -31.328 0.314 17.578 1 94.88 340 VAL B N 1
ATOM 8298 C CA . VAL B 1 340 ? -32.531 0.818 18.25 1 94.88 340 VAL B CA 1
ATOM 8299 C C . VAL B 1 340 ? -33.312 1.719 17.297 1 94.88 340 VAL B C 1
ATOM 8301 O O . VAL B 1 340 ? -34.531 1.641 17.219 1 94.88 340 VAL B O 1
ATOM 8304 N N . ARG B 1 341 ? -32.625 2.572 16.609 1 94.19 341 ARG B N 1
ATOM 8305 C CA . ARG B 1 341 ? -33.25 3.473 15.656 1 94.19 341 ARG B CA 1
ATOM 8306 C C . ARG B 1 341 ? -33.938 2.689 14.531 1 94.19 341 ARG B C 1
ATOM 8308 O O . ARG B 1 341 ? -35.031 3.039 14.102 1 94.19 341 ARG B O 1
ATOM 8315 N N . GLN B 1 342 ? -33.281 1.692 14.078 1 91.44 342 GLN B N 1
ATOM 8316 C CA . GLN B 1 342 ? -33.844 0.855 13.016 1 91.44 342 GLN B CA 1
ATOM 8317 C C . GLN B 1 342 ? -35.125 0.174 13.469 1 91.44 342 GLN B C 1
ATOM 8319 O O . GLN B 1 342 ? -36.094 0.101 12.711 1 91.44 342 GLN B O 1
ATOM 8324 N N . THR B 1 343 ? -35.125 -0.338 14.664 1 92.81 343 THR B N 1
ATOM 8325 C CA . THR B 1 343 ? -36.312 -0.988 15.219 1 92.81 343 THR B CA 1
ATOM 8326 C C . THR B 1 343 ? -37.469 0.011 15.375 1 92.81 343 THR B C 1
ATOM 8328 O O . THR B 1 343 ? -38.625 -0.307 15.086 1 92.81 343 THR B O 1
ATOM 8331 N N . LEU B 1 344 ? -37.094 1.168 15.812 1 93.25 344 LEU B N 1
ATOM 8332 C CA . LEU B 1 344 ? -38.094 2.213 15.984 1 93.25 344 LEU B CA 1
ATOM 8333 C C . LEU B 1 344 ? -38.688 2.627 14.648 1 93.25 344 LEU B C 1
ATOM 8335 O O . LEU B 1 344 ? -39.875 2.816 14.531 1 93.25 344 LEU B O 1
ATOM 8339 N N . MET B 1 345 ? -37.844 2.791 13.672 1 91.38 345 MET B N 1
ATOM 8340 C CA . MET B 1 345 ? -38.312 3.191 12.344 1 91.38 345 MET B CA 1
ATOM 8341 C C . MET B 1 345 ? -39.156 2.094 11.711 1 91.38 345 MET B C 1
ATOM 8343 O O . MET B 1 345 ? -40.094 2.381 10.945 1 91.38 345 MET B O 1
ATOM 8347 N N . GLN B 1 346 ? -38.844 0.851 12.008 1 90.62 346 GLN B N 1
ATOM 8348 C CA . GLN B 1 346 ? -39.625 -0.265 11.516 1 90.62 346 GLN B CA 1
ATOM 8349 C C . GLN B 1 346 ? -41.031 -0.264 12.148 1 90.62 346 GLN B C 1
ATOM 8351 O O . GLN B 1 346 ? -42 -0.562 11.477 1 90.62 346 GLN B O 1
ATOM 8356 N N . ARG B 1 347 ? -41.094 0.048 13.375 1 92.69 347 ARG B N 1
ATOM 8357 C CA . ARG B 1 347 ? -42.375 0.137 14.062 1 92.69 347 ARG B CA 1
ATOM 8358 C C . ARG B 1 347 ? -43.25 1.256 13.484 1 92.69 347 ARG B C 1
ATOM 8360 O O . ARG B 1 347 ? -44.469 1.154 13.461 1 92.69 347 ARG B O 1
ATOM 8367 N N . LEU B 1 348 ? -42.531 2.27 12.977 1 93.94 348 LEU B N 1
ATOM 8368 C CA . LEU B 1 348 ? -43.219 3.418 12.414 1 93.94 348 LEU B CA 1
ATOM 8369 C C . LEU B 1 348 ? -43.25 3.346 10.891 1 93.94 348 LEU B C 1
ATOM 8371 O O . LEU B 1 348 ? -43.281 4.379 10.211 1 93.94 348 LEU B O 1
ATOM 8375 N N . SER B 1 349 ? -43.125 2.162 10.414 1 89.38 349 SER B N 1
ATOM 8376 C CA . SER B 1 349 ? -43 1.944 8.977 1 89.38 349 SER B CA 1
ATOM 8377 C C . SER B 1 349 ? -44.188 2.506 8.227 1 89.38 349 SER B C 1
ATOM 8379 O O . SER B 1 349 ? -44.094 2.879 7.055 1 89.38 349 SER B O 1
ATOM 8381 N N . ALA B 1 350 ? -45.312 2.691 8.781 1 91.44 350 ALA B N 1
ATOM 8382 C CA . ALA B 1 350 ? -46.531 3.191 8.148 1 91.44 350 ALA B CA 1
ATOM 8383 C C . ALA B 1 350 ? -46.406 4.656 7.746 1 91.44 350 ALA B C 1
ATOM 8385 O O . ALA B 1 350 ? -47.094 5.129 6.84 1 91.44 350 ALA B O 1
ATOM 8386 N N . TYR B 1 351 ? -45.438 5.344 8.344 1 91.19 351 TYR B N 1
ATOM 8387 C CA . TYR B 1 351 ? -45.281 6.773 8.109 1 91.19 351 TYR B CA 1
ATOM 8388 C C . TYR B 1 351 ? -44.031 7.055 7.273 1 91.19 351 TYR B C 1
ATOM 8390 O O . TYR B 1 351 ? -43.594 8.203 7.18 1 91.19 351 TYR B O 1
ATOM 8398 N N . GLN B 1 352 ? -43.562 6.07 6.656 1 85.25 352 GLN B N 1
ATOM 8399 C CA . GLN B 1 352 ? -42.375 6.281 5.82 1 85.25 352 GLN B CA 1
ATOM 8400 C C . GLN B 1 352 ? -42.719 7.031 4.543 1 85.25 352 GLN B C 1
ATOM 8402 O O . GLN B 1 352 ? -43.812 6.828 3.98 1 85.25 352 GLN B O 1
ATOM 8407 N N . PRO B 1 353 ? -41.906 8.023 4.18 1 89.25 353 PRO B N 1
ATOM 8408 C CA . PRO B 1 353 ? -40.562 8.344 4.629 1 89.25 353 PRO B CA 1
ATOM 8409 C C . PRO B 1 353 ? -40.531 9.484 5.637 1 89.25 353 PRO B C 1
ATOM 8411 O O . PRO B 1 353 ? -39.438 9.922 6.051 1 89.25 353 PRO B O 1
ATOM 8414 N N . TYR B 1 354 ? -41.656 10 6.074 1 92.19 354 TYR B N 1
ATOM 8415 C CA . TYR B 1 354 ? -41.75 11.203 6.898 1 92.19 354 TYR B CA 1
ATOM 8416 C C . TYR B 1 354 ? -41.219 10.961 8.297 1 92.19 354 TYR B C 1
ATOM 8418 O O . TYR B 1 354 ? -40.688 11.875 8.938 1 92.19 354 TYR B O 1
ATOM 8426 N N . ASN B 1 355 ? -41.281 9.75 8.781 1 93.31 355 ASN B N 1
ATOM 8427 C CA . ASN B 1 355 ? -40.75 9.445 10.094 1 93.31 355 ASN B CA 1
ATOM 8428 C C . ASN B 1 355 ? -39.219 9.609 10.117 1 93.31 355 ASN B C 1
ATOM 8430 O O . ASN B 1 355 ? -38.656 10.141 11.086 1 93.31 355 ASN B O 1
ATOM 8434 N N . LYS B 1 356 ? -38.625 9.133 9.07 1 92.75 356 LYS B N 1
ATOM 8435 C CA . LYS B 1 356 ? -37.188 9.281 8.977 1 92.75 356 LYS B CA 1
ATOM 8436 C C . LYS B 1 356 ? -36.781 10.75 8.82 1 92.75 356 LYS B C 1
ATOM 8438 O O . LYS B 1 356 ? -35.781 11.188 9.375 1 92.75 356 LYS B O 1
ATOM 8443 N N . MET B 1 357 ? -37.562 11.492 8.078 1 94.06 357 MET B N 1
ATOM 8444 C CA . MET B 1 357 ? -37.312 12.922 7.91 1 94.06 357 MET B CA 1
ATOM 8445 C C . MET B 1 357 ? -37.469 13.664 9.234 1 94.06 357 MET B C 1
ATOM 8447 O O . MET B 1 357 ? -36.625 14.508 9.578 1 94.06 357 MET B O 1
ATOM 8451 N N . ALA B 1 358 ? -38.5 13.305 9.922 1 95.62 358 ALA B N 1
ATOM 8452 C CA . ALA B 1 358 ? -38.75 13.93 11.219 1 95.62 358 ALA B CA 1
ATOM 8453 C C . ALA B 1 358 ? -37.594 13.633 12.195 1 95.62 358 ALA B C 1
ATOM 8455 O O . ALA B 1 358 ? -37.219 14.5 12.984 1 95.62 358 ALA B O 1
ATOM 8456 N N . ASP B 1 359 ? -37.188 12.438 12.125 1 95.62 359 ASP B N 1
ATOM 8457 C CA . ASP B 1 359 ? -36.062 12.055 12.977 1 95.62 359 ASP B CA 1
ATOM 8458 C C . ASP B 1 359 ? -34.844 12.922 12.703 1 95.62 359 ASP B C 1
ATOM 8460 O O . ASP B 1 359 ? -34.188 13.422 13.633 1 95.62 359 ASP B O 1
ATOM 8464 N N . ALA B 1 360 ? -34.531 13.117 11.461 1 96 360 ALA B N 1
ATOM 8465 C CA . ALA B 1 360 ? -33.344 13.898 11.062 1 96 360 ALA B CA 1
ATOM 8466 C C . ALA B 1 360 ? -33.531 15.367 11.461 1 96 360 ALA B C 1
ATOM 8468 O O . ALA B 1 360 ? -32.562 15.992 11.93 1 96 360 ALA B O 1
ATOM 8469 N N . VAL B 1 361 ? -34.688 15.93 11.312 1 97.62 361 VAL B N 1
ATOM 8470 C CA . VAL B 1 361 ? -34.938 17.328 11.609 1 97.62 361 VAL B CA 1
ATOM 8471 C C . VAL B 1 361 ? -34.906 17.562 13.117 1 97.62 361 VAL B C 1
ATOM 8473 O O . VAL B 1 361 ? -34.281 18.516 13.586 1 97.62 361 VAL B O 1
ATOM 8476 N N . LEU B 1 362 ? -35.531 16.656 13.836 1 97.25 362 LEU B N 1
ATOM 8477 C CA . LEU B 1 362 ? -35.562 16.781 15.289 1 97.25 362 LEU B CA 1
ATOM 8478 C C . LEU B 1 362 ? -34.156 16.625 15.859 1 97.25 362 LEU B C 1
ATOM 8480 O O . LEU B 1 362 ? -33.781 17.312 16.797 1 97.25 362 LEU B O 1
ATOM 8484 N N . TYR B 1 363 ? -33.438 15.719 15.281 1 97.56 363 TYR B N 1
ATOM 8485 C CA . TYR B 1 363 ? -32.094 15.5 15.773 1 97.56 363 TYR B CA 1
ATOM 8486 C C . TYR B 1 363 ? -31.203 16.703 15.484 1 97.56 363 TYR B C 1
ATOM 8488 O O . TYR B 1 363 ? -30.344 17.078 16.297 1 97.56 363 TYR B O 1
ATOM 8496 N N . GLY B 1 364 ? -31.344 17.312 14.266 1 97.31 364 GLY B N 1
ATOM 8497 C CA . GLY B 1 364 ? -30.609 18.547 13.969 1 97.31 364 GLY B CA 1
ATOM 8498 C C . GLY B 1 364 ? -30.906 19.656 14.945 1 97.31 364 GLY B C 1
ATOM 8499 O O . GLY B 1 364 ? -30 20.375 15.383 1 97.31 364 GLY B O 1
ATOM 8500 N N . GLY B 1 365 ? -32.156 19.781 15.281 1 97.75 365 GLY B N 1
ATOM 8501 C CA . GLY B 1 365 ? -32.531 20.766 16.297 1 97.75 365 GLY B CA 1
ATOM 8502 C C . GLY B 1 365 ? -31.984 20.453 17.672 1 97.75 365 GLY B C 1
ATOM 8503 O O . GLY B 1 365 ? -31.578 21.359 18.406 1 97.75 365 GLY B O 1
ATOM 8504 N N . LEU B 1 366 ? -32 19.203 17.969 1 98.06 366 LEU B N 1
ATOM 8505 C CA . LEU B 1 366 ? -31.5 18.781 19.266 1 98.06 366 LEU B CA 1
ATOM 8506 C C . LEU B 1 366 ? -30.016 19.109 19.406 1 98.06 366 LEU B C 1
ATOM 8508 O O . LEU B 1 366 ? -29.562 19.531 20.469 1 98.06 366 LEU B O 1
ATOM 8512 N N . VAL B 1 367 ? -29.25 18.859 18.359 1 98 367 VAL B N 1
ATOM 8513 C CA . VAL B 1 367 ? -27.812 19.156 18.375 1 98 367 VAL B CA 1
ATOM 8514 C C . VAL B 1 367 ? -27.594 20.641 18.578 1 98 367 VAL B C 1
ATOM 8516 O O . VAL B 1 367 ? -26.812 21.047 19.453 1 98 367 VAL B O 1
ATOM 8519 N N . ALA B 1 368 ? -28.312 21.484 17.797 1 97.5 368 ALA B N 1
ATOM 8520 C CA . ALA B 1 368 ? -28.172 22.922 17.906 1 97.5 368 ALA B CA 1
ATOM 8521 C C . ALA B 1 368 ? -28.578 23.422 19.297 1 97.5 368 ALA B C 1
ATOM 8523 O O . ALA B 1 368 ? -27.906 24.281 19.875 1 97.5 368 ALA B O 1
ATOM 8524 N N . LEU B 1 369 ? -29.609 22.875 19.797 1 98.06 369 LEU B N 1
ATOM 8525 C CA . LEU B 1 369 ? -30.125 23.266 21.109 1 98.06 369 LEU B CA 1
ATOM 8526 C C . LEU B 1 369 ? -29.125 22.875 22.203 1 98.06 369 LEU B C 1
ATOM 8528 O O . LEU B 1 369 ? -28.812 23.688 23.078 1 98.06 369 LEU B O 1
ATOM 8532 N N . THR B 1 370 ? -28.656 21.672 22.156 1 98.19 370 THR B N 1
ATOM 8533 C CA . THR B 1 370 ? -27.719 21.203 23.172 1 98.19 370 THR B CA 1
ATOM 8534 C C . THR B 1 370 ? -26.422 22 23.141 1 98.19 370 THR B C 1
ATOM 8536 O O . THR B 1 370 ? -25.922 22.422 24.188 1 98.19 370 THR B O 1
ATOM 8539 N N . TYR B 1 371 ? -25.875 22.219 21.953 1 97.56 371 TYR B N 1
ATOM 8540 C CA . TYR B 1 371 ? -24.641 22.984 21.828 1 97.56 371 TYR B CA 1
ATOM 8541 C C . TYR B 1 371 ? -24.797 24.391 22.391 1 97.56 371 TYR B C 1
ATOM 8543 O O . TYR B 1 371 ? -23.938 24.875 23.125 1 97.56 371 TYR B O 1
ATOM 8551 N N . SER B 1 372 ? -25.953 25.047 22.109 1 97.12 372 SER B N 1
ATOM 8552 C CA . SER B 1 372 ? -26.188 26.406 22.562 1 97.12 372 SER B CA 1
ATOM 8553 C C . SER B 1 372 ? -26.391 26.469 24.062 1 97.12 372 SER B C 1
ATOM 8555 O O . SER B 1 372 ? -25.906 27.391 24.719 1 97.12 372 SER B O 1
ATOM 8557 N N . LEU B 1 373 ? -27.016 25.484 24.594 1 97.56 373 LEU B N 1
ATOM 8558 C CA . LEU B 1 373 ? -27.281 25.484 26.031 1 97.56 373 LEU B CA 1
ATOM 8559 C C . LEU B 1 373 ? -26.031 25.172 26.828 1 97.56 373 LEU B C 1
ATOM 8561 O O . LEU B 1 373 ? -25.75 25.812 27.844 1 97.56 373 LEU B O 1
ATOM 8565 N N . VAL B 1 374 ? -25.281 24.203 26.391 1 97.62 374 VAL B N 1
ATOM 8566 C CA . VAL B 1 374 ? -24.062 23.812 27.094 1 97.62 374 VAL B CA 1
ATOM 8567 C C . VAL B 1 374 ? -23.047 24.938 27.047 1 97.62 374 VAL B C 1
ATOM 8569 O O . VAL B 1 374 ? -22.281 25.156 28 1 97.62 374 VAL B O 1
ATOM 8572 N N . ALA B 1 375 ? -23.047 25.672 25.953 1 96.12 375 ALA B N 1
ATOM 8573 C CA . ALA B 1 375 ? -22.125 26.781 25.797 1 96.12 375 ALA B CA 1
ATOM 8574 C C . ALA B 1 375 ? -22.375 27.859 26.875 1 96.12 375 ALA B C 1
ATOM 8576 O O . ALA B 1 375 ? -21.453 28.594 27.25 1 96.12 375 ALA B O 1
ATOM 8577 N N . LEU B 1 376 ? -23.594 27.938 27.422 1 95.44 376 LEU B N 1
ATOM 8578 C CA . LEU B 1 376 ? -23.922 28.922 28.438 1 95.44 376 LEU B CA 1
ATOM 8579 C C . LEU B 1 376 ? -23.25 28.578 29.766 1 95.44 376 LEU B C 1
ATOM 8581 O O . LEU B 1 376 ? -23.094 29.438 30.641 1 95.44 376 LEU B O 1
ATOM 8585 N N . LEU B 1 377 ? -22.828 27.359 29.891 1 94.38 377 LEU B N 1
ATOM 8586 C CA . LEU B 1 377 ? -22.219 26.922 31.141 1 94.38 377 LEU B CA 1
ATOM 8587 C C . LEU B 1 377 ? -20.734 27.266 31.172 1 94.38 377 LEU B C 1
ATOM 8589 O O . LEU B 1 377 ? -20.078 27.125 32.188 1 94.38 377 LEU B O 1
ATOM 8593 N N . ALA B 1 378 ? -20.234 27.797 30.078 1 92.06 378 ALA B N 1
ATOM 8594 C CA . ALA B 1 378 ? -18.812 28.094 29.969 1 92.06 378 ALA B CA 1
ATOM 8595 C C . ALA B 1 378 ? -18.453 29.375 30.719 1 92.06 378 ALA B C 1
ATOM 8597 O O . ALA B 1 378 ? -19.312 30.219 30.969 1 92.06 378 ALA B O 1
ATOM 8598 N N . ASN B 1 379 ? -17.141 29.469 31.156 1 87.75 379 ASN B N 1
ATOM 8599 C CA . ASN B 1 379 ? -16.594 30.703 31.719 1 87.75 379 ASN B CA 1
ATOM 8600 C C . ASN B 1 379 ? -15.875 31.531 30.641 1 87.75 379 ASN B C 1
ATOM 8602 O O . ASN B 1 379 ? -14.898 31.062 30.047 1 87.75 379 ASN B O 1
ATOM 8606 N N . CYS B 1 380 ? -16.359 32.719 30.391 1 89 380 CYS B N 1
ATOM 8607 C CA . CYS B 1 380 ? -15.789 33.562 29.375 1 89 380 CYS B CA 1
ATOM 8608 C C . CYS B 1 380 ? -14.336 33.906 29.688 1 89 380 CYS B C 1
ATOM 8610 O O . CYS B 1 380 ? -13.977 34.094 30.844 1 89 380 CYS B O 1
ATOM 8612 N N . LYS B 1 381 ? -13.562 33.938 28.703 1 86.75 381 LYS B N 1
ATOM 8613 C CA . LYS B 1 381 ? -12.148 34.25 28.859 1 86.75 381 LYS B CA 1
ATOM 8614 C C . LYS B 1 381 ? -11.727 35.406 27.984 1 86.75 381 LYS B C 1
ATOM 8616 O O . LYS B 1 381 ? -12.367 35.719 26.984 1 86.75 381 LYS B O 1
ATOM 8621 N N . HIS B 1 382 ? -10.578 36.094 28.391 1 83.38 382 HIS B N 1
ATOM 8622 C CA . HIS B 1 382 ? -10.086 37.25 27.625 1 83.38 382 HIS B CA 1
ATOM 8623 C C . HIS B 1 382 ? -9.32 36.781 26.391 1 83.38 382 HIS B C 1
ATOM 8625 O O . HIS B 1 382 ? -8.594 35.781 26.438 1 83.38 382 HIS B O 1
ATOM 8631 N N . THR B 1 383 ? -9.609 37.406 25.297 1 71.5 383 THR B N 1
ATOM 8632 C CA . THR B 1 383 ? -9.016 37.062 24.016 1 71.5 383 THR B CA 1
ATOM 8633 C C . THR B 1 383 ? -7.535 37.438 23.984 1 71.5 383 THR B C 1
ATOM 8635 O O . THR B 1 383 ? -7.172 38.562 24.281 1 71.5 383 THR B O 1
ATOM 8638 N N . ALA B 1 384 ? -6.629 36.594 24.047 1 56.47 384 ALA B N 1
ATOM 8639 C CA . ALA B 1 384 ? -5.23 36.938 23.828 1 56.47 384 ALA B CA 1
ATOM 8640 C C . ALA B 1 384 ? -4.996 37.344 22.375 1 56.47 384 ALA B C 1
ATOM 8642 O O . ALA B 1 384 ? -5.715 36.906 21.469 1 56.47 384 ALA B O 1
ATOM 8643 N N . GLN B 1 385 ? -4.215 38.531 22.031 1 49.38 385 GLN B N 1
ATOM 8644 C CA . GLN B 1 385 ? -3.914 39.219 20.781 1 49.38 385 GLN B CA 1
ATOM 8645 C C . GLN B 1 385 ? -3.945 38.219 19.594 1 49.38 385 GLN B C 1
ATOM 8647 O O . GLN B 1 385 ? -4.453 38.562 18.531 1 49.38 385 GLN B O 1
ATOM 8652 N N . ASP B 1 386 ? -3.064 37.281 19.562 1 46.69 386 ASP B N 1
ATOM 8653 C CA . ASP B 1 386 ? -2.762 36.562 18.328 1 46.69 386 ASP B CA 1
ATOM 8654 C C . ASP B 1 386 ? -3.693 35.375 18.141 1 46.69 386 ASP B C 1
ATOM 8656 O O . ASP B 1 386 ? -3.418 34.469 17.344 1 46.69 386 ASP B O 1
ATOM 8660 N N . ALA B 1 387 ? -4.688 35.406 18.969 1 47.94 387 ALA B N 1
ATOM 8661 C CA . ALA B 1 387 ? -5.402 34.156 19.141 1 47.94 387 ALA B CA 1
ATOM 8662 C C . ALA B 1 387 ? -6.332 33.875 17.969 1 47.94 387 ALA B C 1
ATOM 8664 O O . ALA B 1 387 ? -6.82 34.812 17.312 1 47.94 387 ALA B O 1
ATOM 8665 N N . ALA B 1 388 ? -6.383 32.781 17.484 1 53.69 388 ALA B N 1
ATOM 8666 C CA . ALA B 1 388 ? -7.305 32.094 16.578 1 53.69 388 ALA B CA 1
ATOM 8667 C C . ALA B 1 388 ? -8.727 32.594 16.766 1 53.69 388 ALA B C 1
ATOM 8669 O O . ALA B 1 388 ? -9.047 33.219 17.781 1 53.69 388 ALA B O 1
ATOM 8670 N N . GLN B 1 389 ? -9.656 32.5 15.664 1 65.12 389 GLN B N 1
ATOM 8671 C CA . GLN B 1 389 ? -11.047 32.906 15.484 1 65.12 389 GLN B CA 1
ATOM 8672 C C . GLN B 1 389 ? -11.953 32.219 16.5 1 65.12 389 GLN B C 1
ATOM 8674 O O . GLN B 1 389 ? -12.539 31.172 16.188 1 65.12 389 GLN B O 1
ATOM 8679 N N . PHE B 1 390 ? -11.922 32.656 17.812 1 76.62 390 PHE B N 1
ATOM 8680 C CA . PHE B 1 390 ? -12.82 32.156 18.828 1 76.62 390 PHE B CA 1
ATOM 8681 C C . PHE B 1 390 ? -14.195 32.812 18.719 1 76.62 390 PHE B C 1
ATOM 8683 O O . PHE B 1 390 ? -14.328 33.875 18.141 1 76.62 390 PHE B O 1
ATOM 8690 N N . VAL B 1 391 ? -15.141 32.094 19.266 1 85.75 391 VAL B N 1
ATOM 8691 C CA . VAL B 1 391 ? -16.531 32.5 19.188 1 85.75 391 VAL B CA 1
ATOM 8692 C C . VAL B 1 391 ? -16.922 33.25 20.469 1 85.75 391 VAL B C 1
ATOM 8694 O O . VAL B 1 391 ? -16.609 32.781 21.578 1 85.75 391 VAL B O 1
ATOM 8697 N N . ARG B 1 392 ? -17.531 34.438 20.375 1 88.69 392 ARG B N 1
ATOM 8698 C CA . ARG B 1 392 ? -17.938 35.25 21.516 1 88.69 392 ARG B CA 1
ATOM 8699 C C . ARG B 1 392 ? -19.234 34.688 22.125 1 88.69 392 ARG B C 1
ATOM 8701 O O . ARG B 1 392 ? -19.281 34.375 23.312 1 88.69 392 ARG B O 1
ATOM 8708 N N . TYR B 1 393 ? -20.25 34.5 21.359 1 93.75 393 TYR B N 1
ATOM 8709 C CA . TYR B 1 393 ? -21.547 33.969 21.766 1 93.75 393 TYR B CA 1
ATOM 8710 C C . TYR B 1 393 ? -22.188 34.844 22.828 1 93.75 393 TYR B C 1
ATOM 8712 O O . TYR B 1 393 ? -22.484 36.031 22.578 1 93.75 393 TYR B O 1
ATOM 8720 N N . ASP B 1 394 ? -22.281 34.5 24.094 1 92 394 ASP B N 1
ATOM 8721 C CA . ASP B 1 394 ? -22.969 35.25 25.141 1 92 394 ASP B CA 1
ATOM 8722 C C . ASP B 1 394 ? -22 36.094 25.953 1 92 394 ASP B C 1
ATOM 8724 O O . ASP B 1 394 ? -22.391 36.781 26.891 1 92 394 ASP B O 1
ATOM 8728 N N . CYS B 1 395 ? -20.766 36.062 25.531 1 91.69 395 CYS B N 1
ATOM 8729 C CA . CYS B 1 395 ? -19.766 36.781 26.297 1 91.69 395 CYS B CA 1
ATOM 8730 C C . CYS B 1 395 ? -19.688 38.25 25.875 1 91.69 395 CYS B C 1
ATOM 8732 O O . CYS B 1 395 ? -20.172 38.594 24.797 1 91.69 395 CYS B O 1
ATOM 8734 N N . GLU B 1 396 ? -19.016 39.062 26.719 1 89.56 396 GLU B N 1
ATOM 8735 C CA . GLU B 1 396 ? -18.844 40.5 26.438 1 89.56 396 GLU B CA 1
ATOM 8736 C C . GLU B 1 396 ? -17.812 40.719 25.359 1 89.56 396 GLU B C 1
ATOM 8738 O O . GLU B 1 396 ? -17.047 39.812 25 1 89.56 396 GLU B O 1
ATOM 8743 N N . GLU B 1 397 ? -17.906 41.938 24.797 1 86.25 397 GLU B N 1
ATOM 8744 C CA . GLU B 1 397 ? -16.938 42.281 23.766 1 86.25 397 GLU B CA 1
ATOM 8745 C C . GLU B 1 397 ? -15.508 42.188 24.312 1 86.25 397 GLU B C 1
ATOM 8747 O O . GLU B 1 397 ? -15.227 42.594 25.438 1 86.25 397 GLU B O 1
ATOM 8752 N N . GLY B 1 398 ? -14.586 41.469 23.641 1 82.5 398 GLY B N 1
ATOM 8753 C CA . GLY B 1 398 ? -13.211 41.281 24.062 1 82.5 398 GLY B CA 1
ATOM 8754 C C . GLY B 1 398 ? -12.977 39.906 24.703 1 82.5 398 GLY B C 1
ATOM 8755 O O . GLY B 1 398 ? -11.828 39.531 24.953 1 82.5 398 GLY B O 1
ATOM 8756 N N . LYS B 1 399 ? -14.078 39.281 24.984 1 89.06 399 LYS B N 1
ATOM 8757 C CA . LYS B 1 399 ? -13.977 37.938 25.578 1 89.06 399 LYS B CA 1
ATOM 8758 C C . LYS B 1 399 ? -14.508 36.875 24.625 1 89.06 399 LYS B C 1
ATOM 8760 O O . LYS B 1 399 ? -15.156 37.219 23.625 1 89.06 399 LYS B O 1
ATOM 8765 N N . TYR B 1 400 ? -14.188 35.656 24.859 1 89 400 TYR B N 1
ATOM 8766 C CA . TYR B 1 400 ? -14.695 34.562 24.031 1 89 400 TYR B CA 1
ATOM 8767 C C . TYR B 1 400 ? -15.219 33.438 24.906 1 89 400 TYR B C 1
ATOM 8769 O O . TYR B 1 400 ? -14.852 33.344 26.078 1 89 400 TYR B O 1
ATOM 8777 N N . ASN B 1 401 ? -16.141 32.719 24.406 1 91.94 401 ASN B N 1
ATOM 8778 C CA . ASN B 1 401 ? -16.703 31.547 25.031 1 91.94 401 ASN B CA 1
ATOM 8779 C C . ASN B 1 401 ? -15.992 30.281 24.562 1 91.94 401 ASN B C 1
ATOM 8781 O O . ASN B 1 401 ? -16.188 29.828 23.438 1 91.94 401 ASN B O 1
ATOM 8785 N N . PRO B 1 402 ? -15.211 29.594 25.453 1 90.5 402 PRO B N 1
ATOM 8786 C CA . PRO B 1 402 ? -14.398 28.453 25.031 1 90.5 402 PRO B CA 1
ATOM 8787 C C . PRO B 1 402 ? -15.25 27.25 24.578 1 90.5 402 PRO B C 1
ATOM 8789 O O . PRO B 1 402 ? -14.875 26.531 23.656 1 90.5 402 PRO B O 1
ATOM 8792 N N . VAL B 1 403 ? -16.328 27.016 25.219 1 94.25 403 VAL B N 1
ATOM 8793 C CA . VAL B 1 403 ? -17.172 25.891 24.844 1 94.25 403 VAL B CA 1
ATOM 8794 C C . VAL B 1 403 ? -17.859 26.156 23.516 1 94.25 403 VAL B C 1
ATOM 8796 O O . VAL B 1 403 ? -17.938 25.281 22.656 1 94.25 403 VAL B O 1
ATOM 8799 N N . ALA B 1 404 ? -18.375 27.422 23.375 1 93.19 404 ALA B N 1
ATOM 8800 C CA . ALA B 1 404 ? -18.969 27.812 22.094 1 93.19 404 ALA B CA 1
ATOM 8801 C C . ALA B 1 404 ? -17.953 27.734 20.969 1 93.19 404 ALA B C 1
ATOM 8803 O O . ALA B 1 404 ? -18.297 27.406 19.828 1 93.19 404 ALA B O 1
ATOM 8804 N N . SER B 1 405 ? -16.719 28 21.25 1 90.56 405 SER B N 1
ATOM 8805 C CA . SER B 1 405 ? -15.648 27.969 20.266 1 90.56 405 SER B CA 1
ATOM 8806 C C . SER B 1 405 ? -15.352 26.531 19.812 1 90.56 405 SER B C 1
ATOM 8808 O O . SER B 1 405 ? -14.758 26.312 18.766 1 90.56 405 SER B O 1
ATOM 8810 N N . LEU B 1 406 ? -15.797 25.578 20.578 1 92.06 406 LEU B N 1
ATOM 8811 C CA . LEU B 1 406 ? -15.586 24.172 20.234 1 92.06 406 LEU B CA 1
ATOM 8812 C C . LEU B 1 406 ? -16.859 23.562 19.641 1 92.06 406 LEU B C 1
ATOM 8814 O O . LEU B 1 406 ? -16.781 22.703 18.766 1 92.06 406 LEU B O 1
ATOM 8818 N N . LEU B 1 407 ? -17.984 24.031 20.125 1 94.38 407 LEU B N 1
ATOM 8819 C CA . LEU B 1 407 ? -19.219 23.344 19.766 1 94.38 407 LEU B CA 1
ATOM 8820 C C . LEU B 1 407 ? -19.984 24.125 18.719 1 94.38 407 LEU B C 1
ATOM 8822 O O . LEU B 1 407 ? -20.672 23.547 17.859 1 94.38 407 LEU B O 1
ATOM 8826 N N . LEU B 1 408 ? -19.969 25.484 18.859 1 93.25 408 LEU B N 1
ATOM 8827 C CA . LEU B 1 408 ? -20.719 26.312 17.922 1 93.25 408 LEU B CA 1
ATOM 8828 C C . LEU B 1 408 ? -19.844 26.766 16.781 1 93.25 408 LEU B C 1
ATOM 8830 O O . LEU B 1 408 ? -19.75 27.969 16.484 1 93.25 408 LEU B O 1
ATOM 8834 N N . THR B 1 409 ? -19.219 25.875 16.172 1 87.56 409 THR B N 1
ATOM 8835 C CA . THR B 1 409 ? -18.375 25.969 14.984 1 87.56 409 THR B CA 1
ATOM 8836 C C . THR B 1 409 ? -18.422 24.672 14.188 1 87.56 409 THR B C 1
ATOM 8838 O O . THR B 1 409 ? -19.156 23.75 14.547 1 87.56 409 THR B O 1
ATOM 8841 N N . THR B 1 410 ? -17.797 24.656 13.055 1 83.31 410 THR B N 1
ATOM 8842 C CA . THR B 1 410 ? -17.719 23.406 12.305 1 83.31 410 THR B CA 1
ATOM 8843 C C . THR B 1 410 ? -16.797 22.406 13.008 1 83.31 410 THR B C 1
ATOM 8845 O O . THR B 1 410 ? -15.922 22.797 13.781 1 83.31 410 THR B O 1
ATOM 8848 N N . SER B 1 411 ? -17.062 21.109 12.789 1 83.88 411 SER B N 1
ATOM 8849 C CA . SER B 1 411 ? -16.219 20.094 13.391 1 83.88 411 SER B CA 1
ATOM 8850 C C . SER B 1 411 ? -14.758 20.266 12.984 1 83.88 411 SER B C 1
ATOM 8852 O O . SER B 1 411 ? -13.852 20.047 13.797 1 83.88 411 SER B O 1
ATOM 8854 N N . GLU B 1 412 ? -14.539 20.672 11.812 1 83.06 412 GLU B N 1
ATOM 8855 C CA . GLU B 1 412 ? -13.188 20.922 11.328 1 83.06 412 GLU B CA 1
ATOM 8856 C C . GLU B 1 412 ? -12.555 22.109 12.055 1 83.06 412 GLU B C 1
ATOM 8858 O O . GLU B 1 412 ? -11.359 22.078 12.375 1 83.06 412 GLU B O 1
ATOM 8863 N N . GLY B 1 413 ? -13.336 23.156 12.25 1 82.69 413 GLY B N 1
ATOM 8864 C CA . GLY B 1 413 ? -12.852 24.297 12.992 1 82.69 413 GLY B CA 1
ATOM 8865 C C . GLY B 1 413 ? -12.5 23.984 14.43 1 82.69 413 GLY B C 1
ATOM 8866 O O . GLY B 1 413 ? -11.523 24.516 14.969 1 82.69 413 GLY B O 1
ATOM 8867 N N . ALA B 1 414 ? -13.281 23.125 14.984 1 88.44 414 ALA B N 1
ATOM 8868 C CA . ALA B 1 414 ? -13.016 22.719 16.359 1 88.44 414 ALA B CA 1
ATOM 8869 C C . ALA B 1 414 ? -11.711 21.938 16.453 1 88.44 414 ALA B C 1
ATOM 8871 O O . ALA B 1 414 ? -10.938 22.125 17.391 1 88.44 414 ALA B O 1
ATOM 8872 N N . VAL B 1 415 ? -11.453 21.062 15.516 1 87.88 415 VAL B N 1
ATOM 8873 C CA . VAL B 1 415 ? -10.234 20.266 15.516 1 87.88 415 VAL B CA 1
ATOM 8874 C C . VAL B 1 415 ? -9.023 21.188 15.352 1 87.88 415 VAL B C 1
ATOM 8876 O O . VAL B 1 415 ? -7.996 20.984 16.016 1 87.88 415 VAL B O 1
ATOM 8879 N N . LYS B 1 416 ? -9.172 22.172 14.562 1 82.62 416 LYS B N 1
ATOM 8880 C CA . LYS B 1 416 ? -8.094 23.125 14.352 1 82.62 416 LYS B CA 1
ATOM 8881 C C . LYS B 1 416 ? -7.742 23.859 15.648 1 82.62 416 LYS B C 1
ATOM 8883 O O . LYS B 1 416 ? -6.566 24.094 15.938 1 82.62 416 LYS B O 1
ATOM 8888 N N . ARG B 1 417 ? -8.734 24.203 16.344 1 85.31 417 ARG B N 1
ATOM 8889 C CA . ARG B 1 417 ? -8.531 24.906 17.609 1 85.31 417 ARG B CA 1
ATOM 8890 C C . ARG B 1 417 ? -7.91 23.984 18.656 1 85.31 417 ARG B C 1
ATOM 8892 O O . ARG B 1 417 ? -7.102 24.422 19.469 1 85.31 417 ARG B O 1
ATOM 8899 N N . LEU B 1 418 ? -8.273 22.797 18.547 1 87.94 418 LEU B N 1
ATOM 8900 C CA . LEU B 1 418 ? -7.727 21.828 19.5 1 87.94 418 LEU B CA 1
ATOM 8901 C C . LEU B 1 418 ? -6.242 21.594 19.234 1 87.94 418 LEU B C 1
ATOM 8903 O O . LEU B 1 418 ? -5.469 21.375 20.156 1 87.94 418 LEU B O 1
ATOM 8907 N N . PHE B 1 419 ? -5.816 21.656 17.969 1 84.38 419 PHE B N 1
ATOM 8908 C CA . PHE B 1 419 ? -4.445 21.359 17.578 1 84.38 419 PHE B CA 1
ATOM 8909 C C . PHE B 1 419 ? -3.553 22.594 17.766 1 84.38 419 PHE B C 1
ATOM 8911 O O . PHE B 1 419 ? -2.33 22.5 17.625 1 84.38 419 PHE B O 1
ATOM 8918 N N . SER B 1 420 ? -4.16 23.703 18.141 1 77.75 420 SER B N 1
ATOM 8919 C CA . SER B 1 420 ? -3.395 24.938 18.281 1 77.75 420 SER B CA 1
ATOM 8920 C C . SER B 1 420 ? -2.328 24.812 19.359 1 77.75 420 SER B C 1
ATOM 8922 O O . SER B 1 420 ? -2.564 24.188 20.406 1 77.75 420 SER B O 1
ATOM 8924 N N . ARG B 1 421 ? -1.156 25.328 19.016 1 65.44 421 ARG B N 1
ATOM 8925 C CA . ARG B 1 421 ? -0.009 25.188 19.906 1 65.44 421 ARG B CA 1
ATOM 8926 C C . ARG B 1 421 ? 0.113 26.406 20.828 1 65.44 421 ARG B C 1
ATOM 8928 O O . ARG B 1 421 ? 0.999 26.453 21.672 1 65.44 421 ARG B O 1
ATOM 8935 N N . HIS B 1 422 ? -0.68 27.359 20.469 1 62.34 422 HIS B N 1
ATOM 8936 C CA . HIS B 1 422 ? -0.627 28.531 21.328 1 62.34 422 HIS B CA 1
ATOM 8937 C C . HIS B 1 422 ? -1.295 28.25 22.672 1 62.34 422 HIS B C 1
ATOM 8939 O O . HIS B 1 422 ? -2.5 28 22.734 1 62.34 422 HIS B O 1
ATOM 8945 N N . ASP B 1 423 ? -0.885 27.094 23.234 1 53.84 423 ASP B N 1
ATOM 8946 C CA . ASP B 1 423 ? -1.477 26.297 24.312 1 53.84 423 ASP B CA 1
ATOM 8947 C C . ASP B 1 423 ? -2.016 27.188 25.422 1 53.84 423 ASP B C 1
ATOM 8949 O O . ASP B 1 423 ? -2.896 26.781 26.188 1 53.84 423 ASP B O 1
ATOM 8953 N N . ALA B 1 424 ? -1.225 28.156 26.125 1 54.91 424 ALA B N 1
ATOM 8954 C CA . ALA B 1 424 ? -1.214 28.219 27.578 1 54.91 424 ALA B CA 1
ATOM 8955 C C . ALA B 1 424 ? -2.473 28.906 28.109 1 54.91 424 ALA B C 1
ATOM 8957 O O . ALA B 1 424 ? -2.773 30.031 27.734 1 54.91 424 ALA B O 1
ATOM 8958 N N . ASN B 1 425 ? -3.473 28.062 28.406 1 62 425 ASN B N 1
ATOM 8959 C CA . ASN B 1 425 ? -4.594 28.469 29.25 1 62 425 ASN B CA 1
ATOM 8960 C C . ASN B 1 425 ? -5.781 28.938 28.406 1 62 425 ASN B C 1
ATOM 8962 O O . ASN B 1 425 ? -6.562 29.781 28.859 1 62 425 ASN B O 1
ATOM 8966 N N . GLU B 1 426 ? -5.695 28.422 26.953 1 69.31 426 GLU B N 1
ATOM 8967 C CA . GLU B 1 426 ? -6.789 28.906 26.109 1 69.31 426 GLU B CA 1
ATOM 8968 C C . GLU B 1 426 ? -8.086 28.156 26.406 1 69.31 426 GLU B C 1
ATOM 8970 O O . GLU B 1 426 ? -9.156 28.75 26.469 1 69.31 426 GLU B O 1
ATOM 8975 N N . ILE B 1 427 ? -7.871 26.812 26.422 1 76.12 427 ILE B N 1
ATOM 8976 C CA . ILE B 1 427 ? -9.031 25.984 26.703 1 76.12 427 ILE B CA 1
ATOM 8977 C C . ILE B 1 427 ? -8.805 25.219 28.016 1 76.12 427 ILE B C 1
ATOM 8979 O O . ILE B 1 427 ? -7.773 24.547 28.172 1 76.12 427 ILE B O 1
ATOM 8983 N N . HIS B 1 428 ? -9.703 25.391 29.031 1 82.38 428 HIS B N 1
ATOM 8984 C CA . HIS B 1 428 ? -9.625 24.797 30.359 1 82.38 428 HIS B CA 1
ATOM 8985 C C . HIS B 1 428 ? -10.297 23.438 30.406 1 82.38 428 HIS B C 1
ATOM 8987 O O . HIS B 1 428 ? -11.148 23.141 29.562 1 82.38 428 HIS B O 1
ATOM 8993 N N . PHE B 1 429 ? -9.719 22.594 31.281 1 89.38 429 PHE B N 1
ATOM 8994 C CA . PHE B 1 429 ? -10.164 21.219 31.453 1 89.38 429 PHE B CA 1
ATOM 8995 C C . PHE B 1 429 ? -11.688 21.141 31.516 1 89.38 429 PHE B C 1
ATOM 8997 O O . PHE B 1 429 ? -12.305 20.328 30.828 1 89.38 429 PHE B O 1
ATOM 9004 N N . ARG B 1 430 ? -12.328 21.984 32.281 1 91.25 430 ARG B N 1
ATOM 9005 C CA . ARG B 1 430 ? -13.773 21.938 32.5 1 91.25 430 ARG B CA 1
ATOM 9006 C C . ARG B 1 430 ? -14.516 22.172 31.172 1 91.25 430 ARG B C 1
ATOM 9008 O O . ARG B 1 430 ? -15.508 21.5 30.891 1 91.25 430 ARG B O 1
ATOM 9015 N N . ASN B 1 431 ? -14.109 23.172 30.453 1 92.06 431 ASN B N 1
ATOM 9016 C CA . ASN B 1 431 ? -14.75 23.5 29.188 1 92.06 431 ASN B CA 1
ATOM 9017 C C . ASN B 1 431 ? -14.586 22.359 28.188 1 92.06 431 ASN B C 1
ATOM 9019 O O . ASN B 1 431 ? -15.508 22.062 27.422 1 92.06 431 ASN B O 1
ATOM 9023 N N . GLU B 1 432 ? -13.422 21.719 28.188 1 93.69 432 GLU B N 1
ATOM 9024 C CA . GLU B 1 432 ? -13.18 20.594 27.297 1 93.69 432 GLU B CA 1
ATOM 9025 C C . GLU B 1 432 ? -14.031 19.391 27.672 1 93.69 432 GLU B C 1
ATOM 9027 O O . GLU B 1 432 ? -14.477 18.641 26.797 1 93.69 432 GLU B O 1
ATOM 9032 N N . LEU B 1 433 ? -14.195 19.188 28.906 1 96.19 433 LEU B N 1
ATOM 9033 C CA . LEU B 1 433 ? -15.031 18.094 29.375 1 96.19 433 LEU B CA 1
ATOM 9034 C C . LEU B 1 433 ? -16.484 18.281 28.922 1 96.19 433 LEU B C 1
ATOM 9036 O O . LEU B 1 433 ? -17.125 17.312 28.5 1 96.19 433 LEU B O 1
ATOM 9040 N N . LEU B 1 434 ? -17.016 19.5 29.078 1 96.31 434 LEU B N 1
ATOM 9041 C CA . LEU B 1 434 ? -18.375 19.797 28.641 1 96.31 434 LEU B CA 1
ATOM 9042 C C . LEU B 1 434 ? -18.531 19.547 27.141 1 96.31 434 LEU B C 1
ATOM 9044 O O . LEU B 1 434 ? -19.531 18.953 26.719 1 96.31 434 LEU B O 1
ATOM 9048 N N . ALA B 1 435 ? -17.562 19.984 26.438 1 96.5 435 ALA B N 1
ATOM 9049 C CA . ALA B 1 435 ? -17.594 19.766 25 1 96.5 435 ALA B CA 1
ATOM 9050 C C . ALA B 1 435 ? -17.5 18.281 24.656 1 96.5 435 ALA B C 1
ATOM 9052 O O . ALA B 1 435 ? -18.188 17.797 23.766 1 96.5 435 ALA B O 1
ATOM 9053 N N . PHE B 1 436 ? -16.641 17.562 25.359 1 97.62 436 PHE B N 1
ATOM 9054 C CA . PHE B 1 436 ? -16.422 16.141 25.125 1 97.62 436 PHE B CA 1
ATOM 9055 C C . PHE B 1 436 ? -17.703 15.344 25.344 1 97.62 436 PHE B C 1
ATOM 9057 O O . PHE B 1 436 ? -18.109 14.547 24.484 1 97.62 436 PHE B O 1
ATOM 9064 N N . VAL B 1 437 ? -18.359 15.578 26.422 1 97.75 437 VAL B N 1
ATOM 9065 C CA . VAL B 1 437 ? -19.562 14.812 26.781 1 97.75 437 VAL B CA 1
ATOM 9066 C C . VAL B 1 437 ? -20.688 15.125 25.812 1 97.75 437 VAL B C 1
ATOM 9068 O O . VAL B 1 437 ? -21.359 14.211 25.328 1 97.75 437 VAL B O 1
ATOM 9071 N N . SER B 1 438 ? -20.875 16.375 25.531 1 97.62 438 SER B N 1
ATOM 9072 C CA . SER B 1 438 ? -21.969 16.766 24.641 1 97.62 438 SER B CA 1
ATOM 9073 C C . SER B 1 438 ? -21.734 16.266 23.219 1 97.62 438 SER B C 1
ATOM 9075 O O . SER B 1 438 ? -22.625 15.656 22.625 1 97.62 438 SER B O 1
ATOM 9077 N N . TYR B 1 439 ? -20.516 16.516 22.703 1 97.69 439 TYR B N 1
ATOM 9078 C CA . TYR B 1 439 ? -20.219 16.141 21.328 1 97.69 439 TYR B CA 1
ATOM 9079 C C . TYR B 1 439 ? -20.25 14.625 21.156 1 97.69 439 TYR B C 1
ATOM 9081 O O . TYR B 1 439 ? -20.797 14.102 20.188 1 97.69 439 TYR B O 1
ATOM 9089 N N . THR B 1 440 ? -19.641 13.867 22.094 1 97.94 440 THR B N 1
ATOM 9090 C CA . THR B 1 440 ? -19.547 12.414 22 1 97.94 440 THR B CA 1
ATOM 9091 C C . THR B 1 440 ? -20.938 11.781 22.062 1 97.94 440 THR B C 1
ATOM 9093 O O . THR B 1 440 ? -21.25 10.883 21.281 1 97.94 440 THR B O 1
ATOM 9096 N N . ALA B 1 441 ? -21.75 12.266 22.938 1 98 441 ALA B N 1
ATOM 9097 C CA . ALA B 1 441 ? -23.094 11.727 23.078 1 98 441 ALA B CA 1
ATOM 9098 C C . ALA B 1 441 ? -23.922 11.961 21.812 1 98 441 ALA B C 1
ATOM 9100 O O . ALA B 1 441 ? -24.609 11.062 21.344 1 98 441 ALA B O 1
ATOM 9101 N N . LEU B 1 442 ? -23.812 13.141 21.328 1 97.62 442 LEU B N 1
ATOM 9102 C CA . LEU B 1 442 ? -24.594 13.477 20.141 1 97.62 442 LEU B CA 1
ATOM 9103 C C . LEU B 1 442 ? -24.031 12.781 18.906 1 97.62 442 LEU B C 1
ATOM 9105 O O . LEU B 1 442 ? -24.781 12.438 17.984 1 97.62 442 LEU B O 1
ATOM 9109 N N . ASN B 1 443 ? -22.703 12.633 18.859 1 97.12 443 ASN B N 1
ATOM 9110 C CA . ASN B 1 443 ? -22.094 11.875 17.781 1 97.12 443 ASN B CA 1
ATOM 9111 C C . ASN B 1 443 ? -22.594 10.43 17.75 1 97.12 443 ASN B C 1
ATOM 9113 O O . ASN B 1 443 ? -22.906 9.898 16.688 1 97.12 443 ASN B O 1
ATOM 9117 N N . ILE B 1 444 ? -22.641 9.789 18.891 1 97.44 444 ILE B N 1
ATOM 9118 C CA . ILE B 1 444 ? -23.156 8.43 19.016 1 97.44 444 ILE B CA 1
ATOM 9119 C C . ILE B 1 444 ? -24.609 8.375 18.578 1 97.44 444 ILE B C 1
ATOM 9121 O O . ILE B 1 444 ? -25.016 7.492 17.828 1 97.44 444 ILE B O 1
ATOM 9125 N N . GLY B 1 445 ? -25.359 9.344 18.984 1 96.44 445 GLY B N 1
ATOM 9126 C CA . GLY B 1 445 ? -26.781 9.383 18.719 1 96.44 445 GLY B CA 1
ATOM 9127 C C . GLY B 1 445 ? -27.109 9.625 17.266 1 96.44 445 GLY B C 1
ATOM 9128 O O . GLY B 1 445 ? -28.219 9.312 16.812 1 96.44 445 GLY B O 1
ATOM 9129 N N . LEU B 1 446 ? -26.172 10.141 16.562 1 95.5 446 LEU B N 1
ATOM 9130 C CA . LEU B 1 446 ? -26.406 10.484 15.164 1 95.5 446 LEU B CA 1
ATOM 9131 C C . LEU B 1 446 ? -26.391 9.234 14.289 1 95.5 446 LEU B C 1
ATOM 9133 O O . LEU B 1 446 ? -26.922 9.242 13.172 1 95.5 446 LEU B O 1
ATOM 9137 N N . THR B 1 447 ? -25.875 8.148 14.781 1 94.19 447 THR B N 1
ATOM 9138 C CA . THR B 1 447 ? -25.734 6.934 13.992 1 94.19 447 THR B CA 1
ATOM 9139 C C . THR B 1 447 ? -27.094 6.41 13.547 1 94.19 447 THR B C 1
ATOM 9141 O O . THR B 1 447 ? -27.984 6.211 14.375 1 94.19 447 THR B O 1
ATOM 9144 N N . GLY B 1 448 ? -27.281 6.27 12.266 1 91.88 448 GLY B N 1
ATOM 9145 C CA . GLY B 1 448 ? -28.531 5.746 11.719 1 91.88 448 GLY B CA 1
ATOM 9146 C C . GLY B 1 448 ? -29.406 6.816 11.109 1 91.88 448 GLY B C 1
ATOM 9147 O O . GLY B 1 448 ? -30.375 6.508 10.406 1 91.88 448 GLY B O 1
ATOM 9148 N N . VAL B 1 449 ? -29.156 8.094 11.438 1 93.88 449 VAL B N 1
ATOM 9149 C CA . VAL B 1 449 ? -29.906 9.18 10.828 1 93.88 449 VAL B CA 1
ATOM 9150 C C . VAL B 1 449 ? -29.578 9.258 9.336 1 93.88 449 VAL B C 1
ATOM 9152 O O . VAL B 1 449 ? -28.422 9.133 8.938 1 93.88 449 VAL B O 1
ATOM 9155 N N . PRO B 1 450 ? -30.562 9.391 8.461 1 91.62 450 PRO B N 1
ATOM 9156 C CA . PRO B 1 450 ? -30.344 9.312 7.012 1 91.62 450 PRO B CA 1
ATOM 9157 C C . PRO B 1 450 ? -29.781 10.602 6.426 1 91.62 450 PRO B C 1
ATOM 9159 O O . PRO B 1 450 ? -30.375 11.188 5.523 1 91.62 450 PRO B O 1
ATOM 9162 N N . VAL B 1 451 ? -28.734 11.109 6.832 1 94.25 451 VAL B N 1
ATOM 9163 C CA . VAL B 1 451 ? -28 12.25 6.293 1 94.25 451 VAL B CA 1
ATOM 9164 C C . VAL B 1 451 ? -26.562 11.836 5.949 1 94.25 451 VAL B C 1
ATOM 9166 O O . VAL B 1 451 ? -26.047 10.875 6.516 1 94.25 451 VAL B O 1
ATOM 9169 N N . PRO B 1 452 ? -26 12.453 4.93 1 94.44 452 PRO B N 1
ATOM 9170 C CA . PRO B 1 452 ? -24.594 12.141 4.656 1 94.44 452 PRO B CA 1
ATOM 9171 C C . PRO B 1 452 ? -23.688 12.438 5.848 1 94.44 452 PRO B C 1
ATOM 9173 O O . PRO B 1 452 ? -23.719 13.531 6.406 1 94.44 452 PRO B O 1
ATOM 9176 N N . SER B 1 453 ? -22.984 11.406 6.246 1 91.62 453 SER B N 1
ATOM 9177 C CA . SER B 1 453 ? -22.203 11.57 7.469 1 91.62 453 SER B CA 1
ATOM 9178 C C . SER B 1 453 ? -20.906 10.773 7.402 1 91.62 453 SER B C 1
ATOM 9180 O O . SER B 1 453 ? -20.906 9.609 6.996 1 91.62 453 SER B O 1
ATOM 9182 N N . GLY B 1 454 ? -19.797 11.43 7.648 1 91.06 454 GLY B N 1
ATOM 9183 C CA . GLY B 1 454 ? -18.516 10.781 7.883 1 91.06 454 GLY B CA 1
ATOM 9184 C C . GLY B 1 454 ? -18.078 10.828 9.336 1 91.06 454 GLY B C 1
ATOM 9185 O O . GLY B 1 454 ? -18.344 11.812 10.031 1 91.06 454 GLY B O 1
ATOM 9186 N N . ASN B 1 455 ? -17.453 9.852 9.742 1 90.44 455 ASN B N 1
ATOM 9187 C CA . ASN B 1 455 ? -17.109 9.75 11.156 1 90.44 455 ASN B CA 1
ATOM 9188 C C . ASN B 1 455 ? -15.633 10.086 11.391 1 90.44 455 ASN B C 1
ATOM 9190 O O . ASN B 1 455 ? -15.156 10.039 12.531 1 90.44 455 ASN B O 1
ATOM 9194 N N . PHE B 1 456 ? -14.93 10.445 10.383 1 91.88 456 PHE B N 1
ATOM 9195 C CA . PHE B 1 456 ? -13.492 10.68 10.492 1 91.88 456 PHE B CA 1
ATOM 9196 C C . PHE B 1 456 ? -13.211 11.891 11.367 1 91.88 456 PHE B C 1
ATOM 9198 O O . PHE B 1 456 ? -12.531 11.781 12.391 1 91.88 456 PHE B O 1
ATOM 9205 N N . THR B 1 457 ? -13.758 13.016 11.047 1 91.69 457 THR B N 1
ATOM 9206 C CA . THR B 1 457 ? -13.531 14.258 11.781 1 91.69 457 THR B CA 1
ATOM 9207 C C . THR B 1 457 ? -14.148 14.18 13.18 1 91.69 457 THR B C 1
ATOM 9209 O O . THR B 1 457 ? -13.586 14.703 14.141 1 91.69 457 THR B O 1
ATOM 9212 N N . GLY B 1 458 ? -15.281 13.547 13.25 1 93.56 458 GLY B N 1
ATOM 9213 C CA . GLY B 1 458 ? -15.898 13.367 14.555 1 93.56 458 GLY B CA 1
ATOM 9214 C C . GLY B 1 458 ? -15.023 12.594 15.523 1 93.56 458 GLY B C 1
ATOM 9215 O O . GLY B 1 458 ? -14.914 12.953 16.688 1 93.56 458 GLY B O 1
ATOM 9216 N N . SER B 1 459 ? -14.406 11.562 14.977 1 95.44 459 SER B N 1
ATOM 9217 C CA . SER B 1 459 ? -13.508 10.758 15.805 1 95.44 459 SER B CA 1
ATOM 9218 C C . SER B 1 459 ? -12.273 11.547 16.203 1 95.44 459 SER B C 1
ATOM 9220 O O . SER B 1 459 ? -11.789 11.43 17.344 1 95.44 459 SER B O 1
ATOM 9222 N N . MET B 1 460 ? -11.797 12.344 15.305 1 94.88 460 MET B N 1
ATOM 9223 C CA . MET B 1 460 ? -10.648 13.195 15.617 1 94.88 460 MET B CA 1
ATOM 9224 C C . MET B 1 460 ? -10.984 14.18 16.734 1 94.88 460 MET B C 1
ATOM 9226 O O . MET B 1 460 ? -10.164 14.43 17.609 1 94.88 460 MET B O 1
ATOM 9230 N N . LEU B 1 461 ? -12.188 14.727 16.625 1 96 461 LEU B N 1
ATOM 9231 C CA . LEU B 1 461 ? -12.609 15.711 17.625 1 96 461 LEU B CA 1
ATOM 9232 C C . LEU B 1 461 ? -12.758 15.062 19 1 96 461 LEU B C 1
ATOM 9234 O O . LEU B 1 461 ? -12.297 15.617 20 1 96 461 LEU B O 1
ATOM 9238 N N . ILE B 1 462 ? -13.336 13.93 19.062 1 97.81 462 ILE B N 1
ATOM 9239 C CA . ILE B 1 462 ? -13.539 13.219 20.312 1 97.81 462 ILE B CA 1
ATOM 9240 C C . ILE B 1 462 ? -12.195 12.883 20.953 1 97.81 462 ILE B C 1
ATOM 9242 O O . ILE B 1 462 ? -11.961 13.172 22.125 1 97.81 462 ILE B O 1
ATOM 9246 N N . GLY B 1 463 ? -11.344 12.32 20.141 1 98.06 463 GLY B N 1
ATOM 9247 C CA . GLY B 1 463 ? -10.008 12 20.641 1 98.06 463 GLY B CA 1
ATOM 9248 C C . GLY B 1 463 ? -9.203 13.234 21 1 98.06 463 GLY B C 1
ATOM 9249 O O . GLY B 1 463 ? -8.438 13.219 21.969 1 98.06 463 GLY B O 1
ATOM 9250 N N . GLY B 1 464 ? -9.367 14.25 20.172 1 96.38 464 GLY B N 1
ATOM 9251 C CA . GLY B 1 464 ? -8.656 15.492 20.438 1 96.38 464 GLY B CA 1
ATOM 9252 C C . GLY B 1 464 ? -9.055 16.141 21.75 1 96.38 464 GLY B C 1
ATOM 9253 O O . GLY B 1 464 ? -8.211 16.719 22.438 1 96.38 464 GLY B O 1
ATOM 9254 N N . LEU B 1 465 ? -10.297 16.078 22.078 1 96.94 465 LEU B N 1
ATOM 9255 C CA . LEU B 1 465 ? -10.781 16.656 23.328 1 96.94 465 LEU B CA 1
ATOM 9256 C C . LEU B 1 465 ? -10.188 15.93 24.531 1 96.94 465 LEU B C 1
ATOM 9258 O O . LEU B 1 465 ? -9.719 16.562 25.469 1 96.94 465 LEU B O 1
ATOM 9262 N N . VAL B 1 466 ? -10.125 14.648 24.484 1 97.88 466 VAL B N 1
ATOM 9263 C CA . VAL B 1 466 ? -9.547 13.883 25.594 1 97.88 466 VAL B CA 1
ATOM 9264 C C . VAL B 1 466 ? -8.039 14.141 25.656 1 97.88 466 VAL B C 1
ATOM 9266 O O . VAL B 1 466 ? -7.477 14.266 26.75 1 97.88 466 VAL B O 1
ATOM 9269 N N . GLY B 1 467 ? -7.441 14.141 24.5 1 96.5 467 GLY B N 1
ATOM 9270 C CA . GLY B 1 467 ? -6.02 14.445 24.453 1 96.5 467 GLY B CA 1
ATOM 9271 C C . GLY B 1 467 ? -5.68 15.797 25.047 1 96.5 467 GLY B C 1
ATOM 9272 O O . GLY B 1 467 ? -4.727 15.922 25.828 1 96.5 467 GLY B O 1
ATOM 9273 N N . ARG B 1 468 ? -6.453 16.797 24.703 1 93.94 468 ARG B N 1
ATOM 9274 C CA . ARG B 1 468 ? -6.191 18.141 25.219 1 93.94 468 ARG B CA 1
ATOM 9275 C C . ARG B 1 468 ? -6.418 18.203 26.719 1 93.94 468 ARG B C 1
ATOM 9277 O O . ARG B 1 468 ? -5.723 18.922 27.422 1 93.94 468 ARG B O 1
ATOM 9284 N N . MET B 1 469 ? -7.41 17.547 27.203 1 94.25 469 MET B N 1
ATOM 9285 C CA . MET B 1 469 ? -7.645 17.453 28.641 1 94.25 469 MET B CA 1
ATOM 9286 C C . MET B 1 469 ? -6.434 16.859 29.344 1 94.25 469 MET B C 1
ATOM 9288 O O . MET B 1 469 ? -6.004 17.359 30.391 1 94.25 469 MET B O 1
ATOM 9292 N N . MET B 1 470 ? -5.938 15.812 28.781 1 94.12 470 MET B N 1
ATOM 9293 C CA . MET B 1 470 ? -4.742 15.195 29.359 1 94.12 470 MET B CA 1
ATOM 9294 C C . MET B 1 470 ? -3.559 16.156 29.297 1 94.12 470 MET B C 1
ATOM 9296 O O . MET B 1 470 ? -2.777 16.234 30.25 1 94.12 470 MET B O 1
ATOM 9300 N N . GLY B 1 471 ? -3.406 16.797 28.172 1 91.31 471 GLY B N 1
ATOM 9301 C CA . GLY B 1 471 ? -2.348 17.781 28.062 1 91.31 471 GLY B CA 1
ATOM 9302 C C . GLY B 1 471 ? -2.438 18.875 29.109 1 91.31 471 GLY B C 1
ATOM 9303 O O . GLY B 1 471 ? -1.416 19.328 29.641 1 91.31 471 GLY B O 1
ATOM 9304 N N . ALA B 1 472 ? -3.656 19.297 29.438 1 88.5 472 ALA B N 1
ATOM 9305 C CA . ALA B 1 472 ? -3.867 20.312 30.469 1 88.5 472 ALA B CA 1
ATOM 9306 C C . ALA B 1 472 ? -3.475 19.781 31.844 1 88.5 472 ALA B C 1
ATOM 9308 O O . ALA B 1 472 ? -2.859 20.5 32.625 1 88.5 472 ALA B O 1
ATOM 9309 N N . LEU B 1 473 ? -3.785 18.578 32.062 1 90.38 473 LEU B N 1
ATOM 9310 C CA . LEU B 1 473 ? -3.453 17.969 33.344 1 90.38 473 LEU B CA 1
ATOM 9311 C C . LEU B 1 473 ? -1.943 17.812 33.5 1 90.38 473 LEU B C 1
ATOM 9313 O O . LEU B 1 473 ? -1.396 18.047 34.594 1 90.38 473 LEU B O 1
ATOM 9317 N N . VAL B 1 474 ? -1.31 17.375 32.469 1 90.31 474 VAL B N 1
ATOM 9318 C CA . VAL B 1 474 ? 0.132 17.156 32.5 1 90.31 474 VAL B CA 1
ATOM 9319 C C . VAL B 1 474 ? 0.855 18.5 32.656 1 90.31 474 VAL B C 1
ATOM 9321 O O . VAL B 1 474 ? 1.876 18.578 33.344 1 90.31 474 VAL B O 1
ATOM 9324 N N . ARG B 1 475 ? 0.386 19.469 31.984 1 84.38 475 ARG B N 1
ATOM 9325 C CA . ARG B 1 475 ? 0.964 20.812 32.094 1 84.38 475 ARG B CA 1
ATOM 9326 C C . ARG B 1 475 ? 0.861 21.328 33.531 1 84.38 475 ARG B C 1
ATOM 9328 O O . ARG B 1 475 ? 1.821 21.891 34.062 1 84.38 475 ARG B O 1
ATOM 9335 N N . ASP B 1 476 ? -0.229 21.156 34.125 1 84.62 476 ASP B N 1
ATOM 9336 C CA . ASP B 1 476 ? -0.478 21.719 35.438 1 84.62 476 ASP B CA 1
ATOM 9337 C C . ASP B 1 476 ? 0.181 20.875 36.531 1 84.62 476 ASP B C 1
ATOM 9339 O O . ASP B 1 476 ? 0.63 21.406 37.562 1 84.62 476 ASP B O 1
ATOM 9343 N N . TYR B 1 477 ? 0.27 19.578 36.281 1 83.94 477 TYR B N 1
ATOM 9344 C CA . TYR B 1 477 ? 0.667 18.719 37.406 1 83.94 477 TYR B CA 1
ATOM 9345 C C . TYR B 1 477 ? 1.827 17.812 37 1 83.94 477 TYR B C 1
ATOM 9347 O O . TYR B 1 477 ? 2.422 17.156 37.875 1 83.94 477 TYR B O 1
ATOM 9355 N N . GLY B 1 478 ? 2.123 17.75 35.75 1 78.38 478 GLY B N 1
ATOM 9356 C CA . GLY B 1 478 ? 3.066 16.734 35.312 1 78.38 478 GLY B CA 1
ATOM 9357 C C . GLY B 1 478 ? 4.363 17.312 34.781 1 78.38 478 GLY B C 1
ATOM 9358 O O . GLY B 1 478 ? 4.504 18.531 34.688 1 78.38 478 GLY B O 1
ATOM 9359 N N . PRO B 1 479 ? 5.281 16.484 34.5 1 77.5 479 PRO B N 1
ATOM 9360 C CA . PRO B 1 479 ? 6.605 16.875 34 1 77.5 479 PRO B CA 1
ATOM 9361 C C . PRO B 1 479 ? 6.645 17.047 32.5 1 77.5 479 PRO B C 1
ATOM 9363 O O . PRO B 1 479 ? 7.684 17.422 31.938 1 77.5 479 PRO B O 1
ATOM 9366 N N . GLY B 1 480 ? 5.523 16.828 31.891 1 75.38 480 GLY B N 1
ATOM 9367 C CA . GLY B 1 480 ? 5.531 16.922 30.438 1 75.38 480 GLY B CA 1
ATOM 9368 C C . GLY B 1 480 ? 5.828 18.312 29.922 1 75.38 480 GLY B C 1
ATOM 9369 O O . GLY B 1 480 ? 5.555 19.297 30.609 1 75.38 480 GLY B O 1
ATOM 9370 N N . MET B 1 481 ? 6.484 18.359 28.641 1 75.5 481 MET B N 1
ATOM 9371 C CA . MET B 1 481 ? 6.914 19.641 28.094 1 75.5 481 MET B CA 1
ATOM 9372 C C . MET B 1 481 ? 6.141 19.969 26.812 1 75.5 481 MET B C 1
ATOM 9374 O O . MET B 1 481 ? 6.152 21.125 26.359 1 75.5 481 MET B O 1
ATOM 9378 N N . ALA B 1 482 ? 5.453 18.953 26.391 1 80.56 482 ALA B N 1
ATOM 9379 C CA . ALA B 1 482 ? 4.723 19.203 25.156 1 80.56 482 ALA B CA 1
ATOM 9380 C C . ALA B 1 482 ? 3.492 20.062 25.406 1 80.56 482 ALA B C 1
ATOM 9382 O O . ALA B 1 482 ? 2.891 20 26.469 1 80.56 482 ALA B O 1
ATOM 9383 N N . VAL B 1 483 ? 3.162 20.844 24.438 1 83.31 483 VAL B N 1
ATOM 9384 C CA . VAL B 1 483 ? 1.974 21.688 24.531 1 83.31 483 VAL B CA 1
ATOM 9385 C C . VAL B 1 483 ? 0.719 20.812 24.438 1 83.31 483 VAL B C 1
ATOM 9387 O O . VAL B 1 483 ? 0.765 19.688 23.938 1 83.31 483 VAL B O 1
ATOM 9390 N N . SER B 1 484 ? -0.387 21.344 24.938 1 87.88 484 SER B N 1
ATOM 9391 C CA . SER B 1 484 ? -1.64 20.594 24.984 1 87.88 484 SER B CA 1
ATOM 9392 C C . SER B 1 484 ? -2.129 20.25 23.578 1 87.88 484 SER B C 1
ATOM 9394 O O . SER B 1 484 ? -2.795 19.234 23.391 1 87.88 484 SER B O 1
ATOM 9396 N N . GLY B 1 485 ? -1.771 21.078 22.609 1 88.38 485 GLY B N 1
ATOM 9397 C CA . GLY B 1 485 ? -2.141 20.781 21.234 1 88.38 485 GLY B CA 1
ATOM 9398 C C . GLY B 1 485 ? -1.562 19.484 20.719 1 88.38 485 GLY B C 1
ATOM 9399 O O . GLY B 1 485 ? -2.205 18.781 19.938 1 88.38 485 GLY B O 1
ATOM 9400 N N . VAL B 1 486 ? -0.341 19.156 21.156 1 91.19 486 VAL B N 1
ATOM 9401 C CA . VAL B 1 486 ? 0.302 17.922 20.734 1 91.19 486 VAL B CA 1
ATOM 9402 C C . VAL B 1 486 ? -0.43 16.734 21.359 1 91.19 486 VAL B C 1
ATOM 9404 O O . VAL B 1 486 ? -0.622 15.703 20.703 1 91.19 486 VAL B O 1
ATOM 9407 N N . TYR B 1 487 ? -0.846 16.891 22.578 1 93.62 487 TYR B N 1
ATOM 9408 C CA . TYR B 1 487 ? -1.631 15.852 23.219 1 93.62 487 TYR B CA 1
ATOM 9409 C C . TYR B 1 487 ? -2.961 15.641 22.516 1 93.62 487 TYR B C 1
ATOM 9411 O O . TYR B 1 487 ? -3.451 14.516 22.406 1 93.62 487 TYR B O 1
ATOM 9419 N N . ALA B 1 488 ? -3.537 16.766 22.062 1 94.44 488 ALA B N 1
ATOM 9420 C CA . ALA B 1 488 ? -4.773 16.672 21.297 1 94.44 488 ALA B CA 1
ATOM 9421 C C . ALA B 1 488 ? -4.559 15.859 20.016 1 94.44 488 ALA B C 1
ATOM 9423 O O . ALA B 1 488 ? -5.418 15.055 19.625 1 94.44 488 ALA B O 1
ATOM 9424 N N . MET B 1 489 ? -3.473 16.078 19.438 1 94.38 489 MET B N 1
ATOM 9425 C CA . MET B 1 489 ? -3.16 15.344 18.203 1 94.38 489 MET B CA 1
ATOM 9426 C C . MET B 1 489 ? -2.986 13.852 18.484 1 94.38 489 MET B C 1
ATOM 9428 O O . MET B 1 489 ? -3.473 13.016 17.734 1 94.38 489 MET B O 1
ATOM 9432 N N . VAL B 1 490 ? -2.311 13.539 19.531 1 96.5 490 VAL B N 1
ATOM 9433 C CA . VAL B 1 490 ? -2.1 12.148 19.922 1 96.5 490 VAL B CA 1
ATOM 9434 C C . VAL B 1 490 ? -3.438 11.5 20.266 1 96.5 490 VAL B C 1
ATOM 9436 O O . VAL B 1 490 ? -3.693 10.359 19.875 1 96.5 490 VAL B O 1
ATOM 9439 N N . GLY B 1 491 ? -4.23 12.227 20.953 1 97.81 491 GLY B N 1
ATOM 9440 C CA . GLY B 1 491 ? -5.562 11.727 21.25 1 97.81 491 GLY B CA 1
ATOM 9441 C C . GLY B 1 491 ? -6.406 11.484 20.016 1 97.81 491 GLY B C 1
ATOM 9442 O O . GLY B 1 491 ? -7.098 10.469 19.922 1 97.81 491 GLY B O 1
ATOM 9443 N N . SER B 1 492 ? -6.402 12.43 19.125 1 96.94 492 SER B N 1
ATOM 9444 C CA . SER B 1 492 ? -7.129 12.281 17.875 1 96.94 492 SER B CA 1
ATOM 9445 C C . SER B 1 492 ? -6.668 11.047 17.109 1 96.94 492 SER B C 1
ATOM 9447 O O . SER B 1 492 ? -7.496 10.281 16.594 1 96.94 492 SER B O 1
ATOM 9449 N N . ALA B 1 493 ? -5.375 10.906 17.031 1 97.44 493 ALA B N 1
ATOM 9450 C CA . ALA B 1 493 ? -4.809 9.766 16.312 1 97.44 493 ALA B CA 1
ATOM 9451 C C . ALA B 1 493 ? -5.227 8.445 16.969 1 97.44 493 ALA B C 1
ATOM 9453 O O . ALA B 1 493 ? -5.582 7.492 16.266 1 97.44 493 ALA B O 1
ATOM 9454 N N . SER B 1 494 ? -5.195 8.391 18.234 1 98.31 494 SER B N 1
ATOM 9455 C CA . SER B 1 494 ? -5.531 7.172 18.969 1 98.31 494 SER B CA 1
ATOM 9456 C C . SER B 1 494 ? -6.996 6.801 18.781 1 98.31 494 SER B C 1
ATOM 9458 O O . SER B 1 494 ? -7.324 5.633 18.562 1 98.31 494 SER B O 1
ATOM 9460 N N . MET B 1 495 ? -7.84 7.762 18.875 1 98.38 495 MET B N 1
ATOM 9461 C CA . MET B 1 495 ? -9.273 7.523 18.719 1 98.38 495 MET B CA 1
ATOM 9462 C C . MET B 1 495 ? -9.594 7.094 17.281 1 98.38 495 MET B C 1
ATOM 9464 O O . MET B 1 495 ? -10.344 6.137 17.078 1 98.38 495 MET B O 1
ATOM 9468 N N . LEU B 1 496 ? -9.078 7.809 16.406 1 96.25 496 LEU B N 1
ATOM 9469 C CA . LEU B 1 496 ? -9.328 7.523 15 1 96.25 496 LEU B CA 1
ATOM 9470 C C . LEU B 1 496 ? -8.781 6.152 14.617 1 96.25 496 LEU B C 1
ATOM 9472 O O . LEU B 1 496 ? -9.438 5.402 13.883 1 96.25 496 LEU B O 1
ATOM 9476 N N . ALA B 1 497 ? -7.602 5.816 15.07 1 96.19 497 ALA B N 1
ATOM 9477 C CA . ALA B 1 497 ? -6.977 4.527 14.789 1 96.19 497 ALA B CA 1
ATOM 9478 C C . ALA B 1 497 ? -7.84 3.377 15.297 1 96.19 497 ALA B C 1
ATOM 9480 O O . ALA B 1 497 ? -8.031 2.379 14.594 1 96.19 497 ALA B O 1
ATOM 9481 N N . GLY B 1 498 ? -8.312 3.49 16.469 1 95.31 498 GLY B N 1
ATOM 9482 C CA . GLY B 1 498 ? -9.156 2.447 17.016 1 95.31 498 GLY B CA 1
ATOM 9483 C C . GLY B 1 498 ? -10.508 2.344 16.328 1 95.31 498 GLY B C 1
ATOM 9484 O O . GLY B 1 498 ? -10.914 1.256 15.922 1 95.31 498 GLY B O 1
ATOM 9485 N N . PHE B 1 499 ? -11.109 3.461 16.109 1 95.75 499 PHE B N 1
ATOM 9486 C CA . PHE B 1 499 ? -12.477 3.5 15.586 1 95.75 499 PHE B CA 1
ATOM 9487 C C . PHE B 1 499 ? -12.523 2.965 14.164 1 95.75 499 PHE B C 1
ATOM 9489 O O . PHE B 1 499 ? -13.406 2.168 13.828 1 95.75 499 PHE B O 1
ATOM 9496 N N . LYS B 1 500 ? -11.578 3.398 13.344 1 93.5 500 LYS B N 1
ATOM 9497 C CA . LYS B 1 500 ? -11.562 3 11.938 1 93.5 500 LYS B CA 1
ATOM 9498 C C . LYS B 1 500 ? -10.625 1.822 11.711 1 93.5 500 LYS B C 1
ATOM 9500 O O . LYS B 1 500 ? -10.617 1.224 10.633 1 93.5 500 LYS B O 1
ATOM 9505 N N . GLN B 1 501 ? -9.836 1.457 12.719 1 92.25 501 GLN B N 1
ATOM 9506 C CA . GLN B 1 501 ? -8.812 0.413 12.648 1 92.25 501 GLN B CA 1
ATOM 9507 C C . GLN B 1 501 ? -7.875 0.639 11.469 1 92.25 501 GLN B C 1
ATOM 9509 O O . GLN B 1 501 ? -7.668 -0.261 10.656 1 92.25 501 GLN B O 1
ATOM 9514 N N . MET B 1 502 ? -7.402 1.857 11.414 1 92.06 502 MET B N 1
ATOM 9515 C CA . MET B 1 502 ? -6.383 2.285 10.461 1 92.06 502 MET B CA 1
ATOM 9516 C C . MET B 1 502 ? -5.117 2.74 11.188 1 92.06 502 MET B C 1
ATOM 9518 O O . MET B 1 502 ? -5.191 3.273 12.297 1 92.06 502 MET B O 1
ATOM 9522 N N . ALA B 1 503 ? -4.012 2.574 10.531 1 93.62 503 ALA B N 1
ATOM 9523 C CA . ALA B 1 503 ? -2.756 2.877 11.211 1 93.62 503 ALA B CA 1
ATOM 9524 C C . ALA B 1 503 ? -1.977 3.957 10.461 1 93.62 503 ALA B C 1
ATOM 9526 O O . ALA B 1 503 ? -2.006 5.129 10.844 1 93.62 503 ALA B O 1
ATOM 9527 N N . VAL B 1 504 ? -1.484 3.668 9.25 1 93.62 504 VAL B N 1
ATOM 9528 C CA . VAL B 1 504 ? -0.547 4.516 8.516 1 93.62 504 VAL B CA 1
ATOM 9529 C C . VAL B 1 504 ? -1.245 5.805 8.086 1 93.62 504 VAL B C 1
ATOM 9531 O O . VAL B 1 504 ? -0.697 6.898 8.242 1 93.62 504 VAL B O 1
ATOM 9534 N N . ALA B 1 505 ? -2.424 5.691 7.605 1 93.81 505 ALA B N 1
ATOM 9535 C CA . ALA B 1 505 ? -3.152 6.852 7.105 1 93.81 505 ALA B CA 1
ATOM 9536 C C . ALA B 1 505 ? -3.381 7.875 8.219 1 93.81 505 ALA B C 1
ATOM 9538 O O . ALA B 1 505 ? -3.279 9.086 7.984 1 93.81 505 ALA B O 1
ATOM 9539 N N . VAL B 1 506 ? -3.676 7.438 9.375 1 95.38 506 VAL B N 1
ATOM 9540 C CA . VAL B 1 506 ? -3.961 8.312 10.5 1 95.38 506 VAL B CA 1
ATOM 9541 C C . VAL B 1 506 ? -2.734 9.164 10.82 1 95.38 506 VAL B C 1
ATOM 9543 O O . VAL B 1 506 ? -2.842 10.383 10.992 1 95.38 506 VAL B O 1
ATOM 9546 N N . VAL B 1 507 ? -1.618 8.539 10.844 1 95.5 507 VAL B N 1
ATOM 9547 C CA . VAL B 1 507 ? -0.381 9.234 11.188 1 95.5 507 VAL B CA 1
ATOM 9548 C C . VAL B 1 507 ? -0.035 10.25 10.102 1 95.5 507 VAL B C 1
ATOM 9550 O O . VAL B 1 507 ? 0.365 11.375 10.398 1 95.5 507 VAL B O 1
ATOM 9553 N N . VAL B 1 508 ? -0.267 9.867 8.867 1 93.38 508 VAL B N 1
ATOM 9554 C CA . VAL B 1 508 ? 0.053 10.742 7.75 1 93.38 508 VAL B CA 1
ATOM 9555 C C . VAL B 1 508 ? -0.88 11.953 7.758 1 93.38 508 VAL B C 1
ATOM 9557 O O . VAL B 1 508 ? -0.442 13.086 7.539 1 93.38 508 VAL B O 1
ATOM 9560 N N . PHE B 1 509 ? -2.115 11.766 8.055 1 92.62 509 PHE B N 1
ATOM 9561 C CA . PHE B 1 509 ? -3.078 12.859 8.055 1 92.62 509 PHE B CA 1
ATOM 9562 C C . PHE B 1 509 ? -2.801 13.82 9.203 1 92.62 509 PHE B C 1
ATOM 9564 O O . PHE B 1 509 ? -2.799 15.039 9.016 1 92.62 509 PHE B O 1
ATOM 9571 N N . ILE B 1 510 ? -2.568 13.305 10.375 1 92.38 510 ILE B N 1
ATOM 9572 C CA . ILE B 1 510 ? -2.406 14.156 11.547 1 92.38 510 ILE B CA 1
ATOM 9573 C C . ILE B 1 510 ? -1.085 14.922 11.453 1 92.38 510 ILE B C 1
ATOM 9575 O O . ILE B 1 510 ? -1.021 16.109 11.781 1 92.38 510 ILE B O 1
ATOM 9579 N N . THR B 1 511 ? -0.009 14.258 11.023 1 89.75 511 THR B N 1
ATOM 9580 C CA . THR B 1 511 ? 1.267 14.945 10.867 1 89.75 511 THR B CA 1
ATOM 9581 C C . THR B 1 511 ? 1.182 15.992 9.758 1 89.75 511 THR B C 1
ATOM 9583 O O . THR B 1 511 ? 1.82 17.047 9.836 1 89.75 511 THR B O 1
ATOM 9586 N N . GLY B 1 512 ? 0.473 15.648 8.727 1 83.88 512 GLY B N 1
ATOM 9587 C CA . GLY B 1 512 ? 0.246 16.609 7.656 1 83.88 512 GLY B CA 1
ATOM 9588 C C . GLY B 1 512 ? -0.521 17.844 8.117 1 83.88 512 GLY B C 1
ATOM 9589 O O . GLY B 1 512 ? -0.186 18.969 7.738 1 83.88 512 GLY B O 1
ATOM 9590 N N . ALA B 1 513 ? -1.515 17.578 8.914 1 79.44 513 ALA B N 1
ATOM 9591 C CA . ALA B 1 513 ? -2.318 18.672 9.438 1 79.44 513 ALA B CA 1
ATOM 9592 C C . ALA B 1 513 ? -1.498 19.547 10.383 1 79.44 513 ALA B C 1
ATOM 9594 O O . ALA B 1 513 ? -1.669 20.766 10.422 1 79.44 513 ALA B O 1
ATOM 9595 N N . ALA B 1 514 ? -0.652 18.891 11.117 1 78.88 514 ALA B N 1
ATOM 9596 C CA . ALA B 1 514 ? 0.186 19.609 12.07 1 78.88 514 ALA B CA 1
ATOM 9597 C C . ALA B 1 514 ? 1.416 20.188 11.383 1 78.88 514 ALA B C 1
ATOM 9599 O O . ALA B 1 514 ? 2.096 21.062 11.945 1 78.88 514 ALA B O 1
ATOM 9600 N N . ASN B 1 515 ? 1.681 19.703 10.164 1 79.5 515 ASN B N 1
ATOM 9601 C CA . ASN B 1 515 ? 2.898 20.047 9.438 1 79.5 515 ASN B CA 1
ATOM 9602 C C . ASN B 1 515 ? 4.141 19.828 10.297 1 79.5 515 ASN B C 1
ATOM 9604 O O . ASN B 1 515 ? 4.973 20.719 10.438 1 79.5 515 ASN B O 1
ATOM 9608 N N . ASP B 1 516 ? 4.172 18.766 11.023 1 82.81 516 ASP B N 1
ATOM 9609 C CA . ASP B 1 516 ? 5.277 18.422 11.914 1 82.81 516 ASP B CA 1
ATOM 9610 C C . ASP B 1 516 ? 5.652 16.953 11.789 1 82.81 516 ASP B C 1
ATOM 9612 O O . ASP B 1 516 ? 5.02 16.094 12.398 1 82.81 516 ASP B O 1
ATOM 9616 N N . LEU B 1 517 ? 6.738 16.75 11.086 1 83.38 517 LEU B N 1
ATOM 9617 C CA . LEU B 1 517 ? 7.191 15.375 10.859 1 83.38 517 LEU B CA 1
ATOM 9618 C C . LEU B 1 517 ? 7.812 14.797 12.125 1 83.38 517 LEU B C 1
ATOM 9620 O O . LEU B 1 517 ? 7.934 13.57 12.258 1 83.38 517 LEU B O 1
ATOM 9624 N N . GLY B 1 518 ? 8.195 15.633 13.047 1 80.88 518 GLY B N 1
ATOM 9625 C CA . GLY B 1 518 ? 8.797 15.18 14.289 1 80.88 518 GLY B CA 1
ATOM 9626 C C . GLY B 1 518 ? 7.824 14.43 15.18 1 80.88 518 GLY B C 1
ATOM 9627 O O . GLY B 1 518 ? 8.242 13.727 16.109 1 80.88 518 GLY B O 1
ATOM 9628 N N . LEU B 1 519 ? 6.574 14.531 14.859 1 87.94 519 LEU B N 1
ATOM 9629 C CA . LEU B 1 519 ? 5.555 13.898 15.688 1 87.94 519 LEU B CA 1
ATOM 9630 C C . LEU B 1 519 ? 5.297 12.469 15.234 1 87.94 519 LEU B C 1
ATOM 9632 O O . LEU B 1 519 ? 4.602 11.711 15.922 1 87.94 519 LEU B O 1
ATOM 9636 N N . ILE B 1 520 ? 5.914 12.008 14.219 1 90.44 520 ILE B N 1
ATOM 9637 C CA . ILE B 1 520 ? 5.602 10.719 13.609 1 90.44 520 ILE B CA 1
ATOM 9638 C C . ILE B 1 520 ? 5.883 9.602 14.609 1 90.44 520 ILE B C 1
ATOM 9640 O O . ILE B 1 520 ? 5.02 8.758 14.875 1 90.44 520 ILE B O 1
ATOM 9644 N N . PRO B 1 521 ? 6.992 9.602 15.305 1 85.44 521 PRO B N 1
ATOM 9645 C CA . PRO B 1 521 ? 7.281 8.461 16.172 1 85.44 521 PRO B CA 1
ATOM 9646 C C . PRO B 1 521 ? 6.312 8.352 17.344 1 85.44 521 PRO B C 1
ATOM 9648 O O . PRO B 1 521 ? 5.75 7.277 17.594 1 85.44 521 PRO B O 1
ATOM 9651 N N . PRO B 1 522 ? 6.105 9.43 18.047 1 88.69 522 PRO B N 1
ATOM 9652 C CA . PRO B 1 522 ? 5.152 9.281 19.156 1 88.69 522 PRO B CA 1
ATOM 9653 C C . PRO B 1 522 ? 3.738 8.961 18.672 1 88.69 522 PRO B C 1
ATOM 9655 O O . PRO B 1 522 ? 3.004 8.227 19.344 1 88.69 522 PRO B O 1
ATOM 9658 N N . LEU B 1 523 ? 3.328 9.516 17.562 1 94.94 523 LEU B N 1
ATOM 9659 C CA . LEU B 1 523 ? 2.014 9.203 17.016 1 94.94 523 LEU B CA 1
ATOM 9660 C C . LEU B 1 523 ? 1.921 7.727 16.641 1 94.94 523 LEU B C 1
ATOM 9662 O O . LEU B 1 523 ? 0.897 7.082 16.875 1 94.94 523 LEU B O 1
ATOM 9666 N N . MET B 1 524 ? 2.977 7.211 16.016 1 95.62 524 MET B N 1
ATOM 9667 C CA . MET B 1 524 ? 2.979 5.805 15.617 1 95.62 524 MET B CA 1
ATOM 9668 C C . MET B 1 524 ? 2.881 4.895 16.844 1 95.62 524 MET B C 1
ATOM 9670 O O . MET B 1 524 ? 2.188 3.875 16.797 1 95.62 524 MET B O 1
ATOM 9674 N N . LEU B 1 525 ? 3.607 5.285 17.844 1 93.12 525 LEU B N 1
ATOM 9675 C CA . LEU B 1 525 ? 3.555 4.496 19.078 1 93.12 525 LEU B CA 1
ATOM 9676 C C . LEU B 1 525 ? 2.146 4.492 19.656 1 93.12 525 LEU B C 1
ATOM 9678 O O . LEU B 1 525 ? 1.627 3.438 20.031 1 93.12 525 LEU B O 1
ATOM 9682 N N . ALA B 1 526 ? 1.563 5.633 19.734 1 96.44 526 ALA B N 1
ATOM 9683 C CA . ALA B 1 526 ? 0.219 5.762 20.297 1 96.44 526 ALA B CA 1
ATOM 9684 C C . ALA B 1 526 ? -0.796 4.988 19.453 1 96.44 526 ALA B C 1
ATOM 9686 O O . ALA B 1 526 ? -1.661 4.297 20 1 96.44 526 ALA B O 1
ATOM 9687 N N . VAL B 1 527 ? -0.711 5.113 18.172 1 97.06 527 VAL B N 1
ATOM 9688 C CA . VAL B 1 527 ? -1.623 4.441 17.25 1 97.06 527 VAL B CA 1
ATOM 9689 C C . VAL B 1 527 ? -1.478 2.928 17.391 1 97.06 527 VAL B C 1
ATOM 9691 O O . VAL B 1 527 ? -2.475 2.201 17.406 1 97.06 527 VAL B O 1
ATOM 9694 N N . THR B 1 528 ? -0.249 2.434 17.531 1 94.31 528 THR B N 1
ATOM 9695 C CA . THR B 1 528 ? 0.01 1.006 17.672 1 94.31 528 THR B CA 1
ATOM 9696 C C . THR B 1 528 ? -0.658 0.464 18.938 1 94.31 528 THR B C 1
ATOM 9698 O O . THR B 1 528 ? -1.346 -0.558 18.891 1 94.31 528 THR B O 1
ATOM 9701 N N . LEU B 1 529 ? -0.493 1.178 19.984 1 94.94 529 LEU B N 1
ATOM 9702 C CA . LEU B 1 529 ? -1.055 0.74 21.266 1 94.94 529 LEU B CA 1
ATOM 9703 C C . LEU B 1 529 ? -2.578 0.792 21.234 1 94.94 529 LEU B C 1
ATOM 9705 O O . LEU B 1 529 ? -3.246 -0.143 21.672 1 94.94 529 LEU B O 1
ATOM 9709 N N . SER B 1 530 ? -3.076 1.888 20.719 1 97.5 530 SER B N 1
ATOM 9710 C CA . SER B 1 530 ? -4.523 2.047 20.656 1 97.5 530 SER B CA 1
ATOM 9711 C C . SER B 1 530 ? -5.16 0.979 19.766 1 97.5 530 SER B C 1
ATOM 9713 O O . SER B 1 530 ? -6.168 0.374 20.141 1 97.5 530 SER B O 1
ATOM 9715 N N . LEU B 1 531 ? -4.598 0.739 18.625 1 94.75 531 LEU B N 1
ATOM 9716 C CA . LEU B 1 531 ? -5.141 -0.231 17.688 1 94.75 531 LEU B CA 1
ATOM 9717 C C . LEU B 1 531 ? -5.055 -1.646 18.25 1 94.75 531 LEU B C 1
ATOM 9719 O O . LEU B 1 531 ? -5.965 -2.453 18.047 1 94.75 531 LEU B O 1
ATOM 9723 N N . LEU B 1 532 ? -3.953 -1.961 18.891 1 90.75 532 LEU B N 1
ATOM 9724 C CA . LEU B 1 532 ? -3.797 -3.283 19.5 1 90.75 532 LEU B CA 1
ATOM 9725 C C . LEU B 1 532 ? -4.883 -3.541 20.531 1 90.75 532 LEU B C 1
ATOM 9727 O O . LEU B 1 532 ? -5.504 -4.609 20.531 1 90.75 532 LEU B O 1
ATOM 9731 N N . LEU B 1 533 ? -5.113 -2.588 21.359 1 95.12 533 LEU B N 1
ATOM 9732 C CA . LEU B 1 533 ? -6.109 -2.754 22.406 1 95.12 533 LEU B CA 1
ATOM 9733 C C . LEU B 1 533 ? -7.52 -2.781 21.828 1 95.12 533 LEU B C 1
ATOM 9735 O O . LEU B 1 533 ? -8.383 -3.518 22.312 1 95.12 533 LEU B O 1
ATOM 9739 N N . ASN B 1 534 ? -7.738 -1.959 20.828 1 96.62 534 ASN B N 1
ATOM 9740 C CA . ASN B 1 534 ? -9.039 -1.984 20.172 1 96.62 534 ASN B CA 1
ATOM 9741 C C . ASN B 1 534 ? -9.32 -3.346 19.531 1 96.62 534 ASN B C 1
ATOM 9743 O O . ASN B 1 534 ? -10.422 -3.881 19.672 1 96.62 534 ASN B O 1
ATOM 9747 N N . LYS B 1 535 ? -8.375 -3.893 18.859 1 90.12 535 LYS B N 1
ATOM 9748 C CA . LYS B 1 535 ? -8.539 -5.152 18.141 1 90.12 535 LYS B CA 1
ATOM 9749 C C . LYS B 1 535 ? -8.75 -6.312 19.109 1 90.12 535 LYS B C 1
ATOM 9751 O O . LYS B 1 535 ? -9.352 -7.328 18.75 1 90.12 535 LYS B O 1
ATOM 9756 N N . LEU B 1 536 ? -8.289 -6.164 20.328 1 89.19 536 LEU B N 1
ATOM 9757 C CA . LEU B 1 536 ? -8.516 -7.191 21.344 1 89.19 536 LEU B CA 1
ATOM 9758 C C . LEU B 1 536 ? -9.977 -7.207 21.781 1 89.19 536 LEU B C 1
ATOM 9760 O O . LEU B 1 536 ? -10.484 -8.234 22.234 1 89.19 536 LEU B O 1
ATOM 9764 N N . ILE B 1 537 ? -10.633 -6.043 21.531 1 94.12 537 ILE B N 1
ATOM 9765 C CA . ILE B 1 537 ? -12.016 -5.93 21.969 1 94.12 537 ILE B CA 1
ATOM 9766 C C . ILE B 1 537 ? -12.953 -6.145 20.766 1 94.12 537 ILE B C 1
ATOM 9768 O O . ILE B 1 537 ? -13.938 -6.879 20.875 1 94.12 537 ILE B O 1
ATOM 9772 N N . ASN B 1 538 ? -12.633 -5.391 19.672 1 93.19 538 ASN B N 1
ATOM 9773 C CA . ASN B 1 538 ? -13.422 -5.512 18.453 1 93.19 538 ASN B CA 1
ATOM 9774 C C . ASN B 1 538 ? -12.609 -6.125 17.328 1 93.19 538 ASN B C 1
ATOM 9776 O O . ASN B 1 538 ? -11.516 -5.648 17 1 93.19 538 ASN B O 1
ATOM 9780 N N . GLU B 1 539 ? -13.156 -7.105 16.656 1 85.75 539 GLU B N 1
ATOM 9781 C CA . GLU B 1 539 ? -12.477 -7.723 15.523 1 85.75 539 GLU B CA 1
ATOM 9782 C C . GLU B 1 539 ? -12.516 -6.816 14.289 1 85.75 539 GLU B C 1
ATOM 9784 O O . GLU B 1 539 ? -11.625 -6.879 13.445 1 85.75 539 GLU B O 1
ATOM 9789 N N . ARG B 1 540 ? -13.609 -6.047 14.234 1 90.69 540 ARG B N 1
ATOM 9790 C CA . ARG B 1 540 ? -13.82 -5.234 13.047 1 90.69 540 ARG B CA 1
ATOM 9791 C C . ARG B 1 540 ? -13.969 -3.762 13.406 1 90.69 540 ARG B C 1
ATOM 9793 O O . ARG B 1 540 ? -14.398 -3.428 14.508 1 90.69 540 ARG B O 1
ATOM 9800 N N . GLY B 1 541 ? -13.586 -2.926 12.461 1 91.62 541 GLY B N 1
ATOM 9801 C CA . GLY B 1 541 ? -13.82 -1.497 12.602 1 91.62 541 GLY B CA 1
ATOM 9802 C C . GLY B 1 541 ? -15.25 -1.095 12.305 1 91.62 541 GLY B C 1
ATOM 9803 O O . GLY B 1 541 ? -16.078 -1.939 11.961 1 91.62 541 GLY B O 1
ATOM 9804 N N . PHE B 1 542 ? -15.484 0.129 12.383 1 93.12 542 PHE B N 1
ATOM 9805 C CA . PHE B 1 542 ? -16.844 0.643 12.266 1 93.12 542 PHE B CA 1
ATOM 9806 C C . PHE B 1 542 ? -17.406 0.371 10.875 1 93.12 542 PHE B C 1
ATOM 9808 O O . PHE B 1 542 ? -18.547 -0.074 10.742 1 93.12 542 PHE B O 1
ATOM 9815 N N . ASP B 1 543 ? -16.672 0.633 9.812 1 91.44 543 ASP B N 1
ATOM 9816 C CA . ASP B 1 543 ? -17.188 0.459 8.461 1 91.44 543 ASP B CA 1
ATOM 9817 C C . ASP B 1 543 ? -17.438 -1.015 8.148 1 91.44 543 ASP B C 1
ATOM 9819 O O . ASP B 1 543 ? -18.391 -1.354 7.445 1 91.44 543 ASP B O 1
ATOM 9823 N N . GLU B 1 544 ? -16.578 -1.861 8.641 1 90.94 544 GLU B N 1
ATOM 9824 C CA . GLU B 1 544 ? -16.781 -3.295 8.453 1 90.94 544 GLU B CA 1
ATOM 9825 C C . GLU B 1 544 ? -18.031 -3.771 9.203 1 90.94 544 GLU B C 1
ATOM 9827 O O . GLU B 1 544 ? -18.75 -4.652 8.727 1 90.94 544 GLU B O 1
ATOM 9832 N N . GLU B 1 545 ? -18.219 -3.193 10.367 1 92.31 545 GLU B N 1
ATOM 9833 C CA . GLU B 1 545 ? -19.422 -3.525 11.117 1 92.31 545 GLU B CA 1
ATOM 9834 C C . GLU B 1 545 ? -20.672 -3.062 10.383 1 92.31 545 GLU B C 1
ATOM 9836 O O . GLU B 1 545 ? -21.703 -3.732 10.422 1 92.31 545 GLU B O 1
ATOM 9841 N N . GLN B 1 546 ? -20.531 -1.936 9.734 1 92.06 546 GLN B N 1
ATOM 9842 C CA . GLN B 1 546 ? -21.656 -1.434 8.953 1 92.06 546 GLN B CA 1
ATOM 9843 C C . GLN B 1 546 ? -21.938 -2.332 7.75 1 92.06 546 GLN B C 1
ATOM 9845 O O . GLN B 1 546 ? -23.094 -2.506 7.355 1 92.06 546 GLN B O 1
ATOM 9850 N N . ILE B 1 547 ? -20.906 -2.879 7.133 1 91.75 547 ILE B N 1
ATOM 9851 C CA . ILE B 1 547 ? -21.062 -3.789 6.004 1 91.75 547 ILE B CA 1
ATOM 9852 C C . ILE B 1 547 ? -21.891 -5.008 6.434 1 91.75 547 ILE B C 1
ATOM 9854 O O . ILE B 1 547 ? -22.797 -5.434 5.715 1 91.75 547 ILE B O 1
ATOM 9858 N N . LEU B 1 548 ? -21.625 -5.484 7.605 1 88.94 548 LEU B N 1
ATOM 9859 C CA . LEU B 1 548 ? -22.344 -6.645 8.125 1 88.94 548 LEU B CA 1
ATOM 9860 C C . LEU B 1 548 ? -23.766 -6.273 8.484 1 88.94 548 LEU B C 1
ATOM 9862 O O . LEU B 1 548 ? -24.719 -6.996 8.148 1 88.94 548 LEU B O 1
ATOM 9866 N N . ARG B 1 549 ? -23.906 -5.152 9.117 1 87 549 ARG B N 1
ATOM 9867 C CA . ARG B 1 549 ? -25.219 -4.727 9.586 1 87 549 ARG B CA 1
ATOM 9868 C C . ARG B 1 549 ? -26.172 -4.461 8.414 1 87 549 ARG B C 1
ATOM 9870 O O . ARG B 1 549 ? -27.344 -4.828 8.461 1 87 549 ARG B O 1
ATOM 9877 N N . LYS B 1 550 ? -25.609 -3.859 7.34 1 88 550 LYS B N 1
ATOM 9878 C CA . LYS B 1 550 ? -26.422 -3.502 6.184 1 88 550 LYS B CA 1
ATOM 9879 C C . LYS B 1 550 ? -26.469 -4.641 5.172 1 88 550 LYS B C 1
ATOM 9881 O O . LYS B 1 550 ? -27.109 -4.523 4.125 1 88 550 LYS B O 1
ATOM 9886 N N . ALA B 1 551 ? -25.719 -5.688 5.375 1 88.81 551 ALA B N 1
ATOM 9887 C CA . ALA B 1 551 ? -25.656 -6.852 4.496 1 88.81 551 ALA B CA 1
ATOM 9888 C C . ALA B 1 551 ? -25.156 -6.465 3.107 1 88.81 551 ALA B C 1
ATOM 9890 O O . ALA B 1 551 ? -25.75 -6.848 2.098 1 88.81 551 ALA B O 1
ATOM 9891 N N . ILE B 1 552 ? -24.188 -5.586 3.123 1 91 552 ILE B N 1
ATOM 9892 C CA . ILE B 1 552 ? -23.531 -5.234 1.87 1 91 552 ILE B CA 1
ATOM 9893 C C . ILE B 1 552 ? -22.672 -6.398 1.392 1 91 552 ILE B C 1
ATOM 9895 O O . ILE B 1 552 ? -21.953 -7.008 2.18 1 91 552 ILE B O 1
ATOM 9899 N N . PRO B 1 553 ? -22.859 -6.758 0.166 1 90.62 553 PRO B N 1
ATOM 9900 C CA . PRO B 1 553 ? -22 -7.84 -0.321 1 90.62 553 PRO B CA 1
ATOM 9901 C C . PRO B 1 553 ? -20.516 -7.508 -0.207 1 90.62 553 PRO B C 1
ATOM 9903 O O . PRO B 1 553 ? -20.062 -6.473 -0.704 1 90.62 553 PRO B O 1
ATOM 9906 N N . PHE B 1 554 ? -19.797 -8.383 0.496 1 91.19 554 PHE B N 1
ATOM 9907 C CA . PHE B 1 554 ? -18.375 -8.18 0.732 1 91.19 554 PHE B CA 1
ATOM 9908 C C . PHE B 1 554 ? -17.688 -9.5 1.082 1 91.19 554 PHE B C 1
ATOM 9910 O O . PHE B 1 554 ? -18.109 -10.195 2.014 1 91.19 554 PHE B O 1
ATOM 9917 N N . LEU B 1 555 ? -16.719 -9.828 0.232 1 90.94 555 LEU B N 1
ATOM 9918 C CA . LEU B 1 555 ? -15.93 -11.016 0.526 1 90.94 555 LEU B CA 1
ATOM 9919 C C . LEU B 1 555 ? -14.68 -10.656 1.321 1 90.94 555 LEU B C 1
ATOM 9921 O O . LEU B 1 555 ? -13.773 -9.992 0.802 1 90.94 555 LEU B O 1
ATOM 9925 N N . PRO B 1 556 ? -14.617 -11.086 2.586 1 87.5 556 PRO B N 1
ATOM 9926 C CA . PRO B 1 556 ? -13.422 -10.773 3.377 1 87.5 556 PRO B CA 1
ATOM 9927 C C . PRO B 1 556 ? -12.141 -11.32 2.752 1 87.5 556 PRO B C 1
ATOM 9929 O O . PRO B 1 556 ? -12.172 -12.336 2.053 1 87.5 556 PRO B O 1
ATOM 9932 N N . PRO B 1 557 ? -11.047 -10.695 3.016 1 81.56 557 PRO B N 1
ATOM 9933 C CA . PRO B 1 557 ? -9.789 -11.141 2.426 1 81.56 557 PRO B CA 1
ATOM 9934 C C . PRO B 1 557 ? -9.328 -12.492 2.957 1 81.56 557 PRO B C 1
ATOM 9936 O O . PRO B 1 557 ? -8.727 -13.281 2.223 1 81.56 557 PRO B O 1
ATOM 9939 N N . GLU B 1 558 ? -9.602 -12.766 4.199 1 82.06 558 GLU B N 1
ATOM 9940 C CA . GLU B 1 558 ? -9.273 -14.055 4.805 1 82.06 558 GLU B CA 1
ATOM 9941 C C . GLU B 1 558 ? -10.523 -14.883 5.059 1 82.06 558 GLU B C 1
ATOM 9943 O O . GLU B 1 558 ? -11.57 -14.336 5.418 1 82.06 558 GLU B O 1
ATOM 9948 N N . PRO B 1 559 ? -10.391 -16.125 4.828 1 86.44 559 PRO B N 1
ATOM 9949 C CA . PRO B 1 559 ? -11.555 -16.969 5.082 1 86.44 559 PRO B CA 1
ATOM 9950 C C . PRO B 1 559 ? -11.906 -17.078 6.562 1 86.44 559 PRO B C 1
ATOM 9952 O O . PRO B 1 559 ? -11.016 -17.109 7.414 1 86.44 559 PRO B O 1
ATOM 9955 N N . PRO B 1 560 ? -13.203 -17.062 6.82 1 86.56 560 PRO B N 1
ATOM 9956 C CA . PRO B 1 560 ? -13.609 -17.328 8.203 1 86.56 560 PRO B CA 1
ATOM 9957 C C . PRO B 1 560 ? -13.055 -18.641 8.742 1 86.56 560 PRO B C 1
ATOM 9959 O O . PRO B 1 560 ? -12.875 -19.594 7.988 1 86.56 560 PRO B O 1
ATOM 9962 N N . ARG B 1 561 ? -12.914 -18.797 10.031 1 79.88 561 ARG B N 1
ATOM 9963 C CA . ARG B 1 561 ? -12.312 -19.938 10.695 1 79.88 561 ARG B CA 1
ATOM 9964 C C . ARG B 1 561 ? -13.125 -21.203 10.445 1 79.88 561 ARG B C 1
ATOM 9966 O O . ARG B 1 561 ? -12.562 -22.297 10.32 1 79.88 561 ARG B O 1
ATOM 9973 N N . LEU B 1 562 ? -14.328 -21.031 10.32 1 83.44 562 LEU B N 1
ATOM 9974 C CA . LEU B 1 562 ? -15.219 -22.188 10.18 1 83.44 562 LEU B CA 1
ATOM 9975 C C . LEU B 1 562 ? -15.039 -22.844 8.82 1 83.44 562 LEU B C 1
ATOM 9977 O O . LEU B 1 562 ? -15.461 -23.984 8.617 1 83.44 562 LEU B O 1
ATOM 9981 N N . MET B 1 563 ? -14.398 -22.156 7.91 1 86.88 563 MET B N 1
ATOM 9982 C CA . MET B 1 563 ? -14.219 -22.703 6.562 1 86.88 563 MET B CA 1
ATOM 9983 C C . MET B 1 563 ? -13.086 -23.719 6.531 1 86.88 563 MET B C 1
ATOM 9985 O O . MET B 1 563 ? -12.945 -24.469 5.566 1 86.88 563 MET B O 1
ATOM 9989 N N . ASP B 1 564 ? -12.297 -23.797 7.555 1 79.81 564 ASP B N 1
ATOM 9990 C CA . ASP B 1 564 ? -11.203 -24.766 7.641 1 79.81 564 ASP B CA 1
ATOM 9991 C C . ASP B 1 564 ? -11.734 -26.188 7.711 1 79.81 564 ASP B C 1
ATOM 9993 O O . ASP B 1 564 ? -11.016 -27.141 7.398 1 79.81 564 ASP B O 1
ATOM 9997 N N . ARG B 1 565 ? -13.047 -26.312 8.023 1 78.31 565 ARG B N 1
ATOM 9998 C CA . ARG B 1 565 ? -13.594 -27.641 8.273 1 78.31 565 ARG B CA 1
ATOM 9999 C C . ARG B 1 565 ? -14.539 -28.062 7.16 1 78.31 565 ARG B C 1
ATOM 10001 O O . ARG B 1 565 ? -15.25 -29.062 7.289 1 78.31 565 ARG B O 1
ATOM 10008 N N . VAL B 1 566 ? -14.516 -27.297 6.18 1 87.5 566 VAL B N 1
ATOM 10009 C CA . VAL B 1 566 ? -15.477 -27.594 5.125 1 87.5 566 VAL B CA 1
ATOM 10010 C C . VAL B 1 566 ? -14.742 -27.766 3.791 1 87.5 566 VAL B C 1
ATOM 10012 O O . VAL B 1 566 ? -13.609 -27.297 3.637 1 87.5 566 VAL B O 1
ATOM 10015 N N . VAL B 1 567 ? -15.359 -28.547 2.912 1 90.06 567 VAL B N 1
ATOM 10016 C CA . VAL B 1 567 ? -14.805 -28.766 1.581 1 90.06 567 VAL B CA 1
ATOM 10017 C C . VAL B 1 567 ? -15.703 -28.125 0.53 1 90.06 567 VAL B C 1
ATOM 10019 O O . VAL B 1 567 ? -16.781 -27.625 0.854 1 90.06 567 VAL B O 1
ATOM 10022 N N . ALA B 1 568 ? -15.375 -28.156 -0.657 1 93.56 568 ALA B N 1
ATOM 10023 C CA . ALA B 1 568 ? -16.062 -27.484 -1.755 1 93.56 568 ALA B CA 1
ATOM 10024 C C . ALA B 1 568 ? -17.5 -28 -1.88 1 93.56 568 ALA B C 1
ATOM 10026 O O . ALA B 1 568 ? -18.422 -27.219 -2.137 1 93.56 568 ALA B O 1
ATOM 10027 N N . LEU B 1 569 ? -17.719 -29.266 -1.688 1 93.19 569 LEU B N 1
ATOM 10028 C CA . LEU B 1 569 ? -19.031 -29.875 -1.837 1 93.19 569 LEU B CA 1
ATOM 10029 C C . LEU B 1 569 ? -20.031 -29.25 -0.86 1 93.19 569 LEU B C 1
ATOM 10031 O O . LEU B 1 569 ? -21.219 -29.125 -1.177 1 93.19 569 LEU B O 1
ATOM 10035 N N . ASP B 1 570 ? -19.547 -28.812 0.272 1 91.81 570 ASP B N 1
ATOM 10036 C CA . ASP B 1 570 ? -20.406 -28.266 1.321 1 91.81 570 ASP B CA 1
ATOM 10037 C C . ASP B 1 570 ? -20.703 -26.797 1.066 1 91.81 570 ASP B C 1
ATOM 10039 O O . ASP B 1 570 ? -21.641 -26.234 1.653 1 91.81 570 ASP B O 1
ATOM 10043 N N . LEU B 1 571 ? -19.953 -26.203 0.244 1 93.56 571 LEU B N 1
ATOM 10044 C CA . LEU B 1 571 ? -20.047 -24.75 0.056 1 93.56 571 LEU B CA 1
ATOM 10045 C C . LEU B 1 571 ? -20.812 -24.422 -1.227 1 93.56 571 LEU B C 1
ATOM 10047 O O . LEU B 1 571 ? -20.969 -23.25 -1.568 1 93.56 571 LEU B O 1
ATOM 10051 N N . ARG B 1 572 ? -21.312 -25.406 -1.918 1 94.12 572 ARG B N 1
ATOM 10052 C CA . ARG B 1 572 ? -22 -25.219 -3.189 1 94.12 572 ARG B CA 1
ATOM 10053 C C . ARG B 1 572 ? -23.281 -24.406 -3 1 94.12 572 ARG B C 1
ATOM 10055 O O . ARG B 1 572 ? -23.922 -24.5 -1.954 1 94.12 572 ARG B O 1
ATOM 10062 N N . ASP B 1 573 ? -23.547 -23.672 -4.047 1 93.62 573 ASP B N 1
ATOM 10063 C CA . ASP B 1 573 ? -24.828 -22.953 -4.066 1 93.62 573 ASP B CA 1
ATOM 10064 C C . ASP B 1 573 ? -26 -23.922 -4.094 1 93.62 573 ASP B C 1
ATOM 10066 O O . ASP B 1 573 ? -25.875 -25.047 -4.578 1 93.62 573 ASP B O 1
ATOM 10070 N N . ASP B 1 574 ? -27.047 -23.484 -3.486 1 89.56 574 ASP B N 1
ATOM 10071 C CA . ASP B 1 574 ? -28.297 -24.203 -3.666 1 89.56 574 ASP B CA 1
ATOM 10072 C C . ASP B 1 574 ? -28.875 -23.969 -5.059 1 89.56 574 ASP B C 1
ATOM 10074 O O . ASP B 1 574 ? -29.656 -23.047 -5.262 1 89.56 574 ASP B O 1
ATOM 10078 N N . LEU B 1 575 ? -28.484 -24.781 -5.961 1 92.38 575 LEU B N 1
ATOM 10079 C CA . LEU B 1 575 ? -28.891 -24.609 -7.352 1 92.38 575 LEU B CA 1
ATOM 10080 C C . LEU B 1 575 ? -30.078 -25.5 -7.695 1 92.38 575 LEU B C 1
ATOM 10082 O O . LEU B 1 575 ? -29.922 -26.719 -7.785 1 92.38 575 LEU B O 1
ATOM 10086 N N . PRO B 1 576 ? -31.203 -24.922 -7.945 1 92.44 576 PRO B N 1
ATOM 10087 C CA . PRO B 1 576 ? -32.312 -25.734 -8.438 1 92.44 576 PRO B CA 1
ATOM 10088 C C . PRO B 1 576 ? -32.062 -26.359 -9.805 1 92.44 576 PRO B C 1
ATOM 10090 O O . PRO B 1 576 ? -31.266 -25.797 -10.586 1 92.44 576 PRO B O 1
ATOM 10093 N N . PRO B 1 577 ? -32.656 -27.438 -10.117 1 90.81 577 PRO B N 1
ATOM 10094 C CA . PRO B 1 577 ? -32.406 -28.109 -11.398 1 90.81 577 PRO B CA 1
ATOM 10095 C C . PRO B 1 577 ? -32.719 -27.219 -12.594 1 90.81 577 PRO B C 1
ATOM 10097 O O . PRO B 1 577 ? -32.062 -27.328 -13.641 1 90.81 577 PRO B O 1
ATOM 10100 N N . GLU B 1 578 ? -33.656 -26.344 -12.414 1 92.69 578 GLU B N 1
ATOM 10101 C CA . GLU B 1 578 ? -34.062 -25.453 -13.508 1 92.69 578 GLU B CA 1
ATOM 10102 C C . GLU B 1 578 ? -32.969 -24.438 -13.828 1 92.69 578 GLU B C 1
ATOM 10104 O O . GLU B 1 578 ? -32.969 -23.828 -14.898 1 92.69 578 GLU B O 1
ATOM 10109 N N . ALA B 1 579 ? -32.094 -24.266 -12.898 1 94.19 579 ALA B N 1
ATOM 10110 C CA . ALA B 1 579 ? -31.047 -23.266 -13.078 1 94.19 579 ALA B CA 1
ATOM 10111 C C . ALA B 1 579 ? -29.922 -23.797 -13.969 1 94.19 579 ALA B C 1
ATOM 10113 O O . ALA B 1 579 ? -29.141 -23.016 -14.516 1 94.19 579 ALA B O 1
ATOM 10114 N N . ALA B 1 580 ? -29.766 -25.078 -14.102 1 94.38 580 ALA B N 1
ATOM 10115 C CA . ALA B 1 580 ? -28.766 -25.672 -14.984 1 94.38 580 ALA B CA 1
ATOM 10116 C C . ALA B 1 580 ? -29.219 -25.656 -16.438 1 94.38 580 ALA B C 1
ATOM 10118 O O . ALA B 1 580 ? -30.281 -26.203 -16.766 1 94.38 580 ALA B O 1
ATOM 10119 N N . LEU B 1 581 ? -28.484 -25.031 -17.25 1 95.12 581 LEU B N 1
ATOM 10120 C CA . LEU B 1 581 ? -28.891 -24.844 -18.641 1 95.12 581 LEU B CA 1
ATOM 10121 C C . LEU B 1 581 ? -28.078 -25.719 -19.578 1 95.12 581 LEU B C 1
ATOM 10123 O O . LEU B 1 581 ? -26.953 -26.094 -19.266 1 95.12 581 LEU B O 1
ATOM 10127 N N . GLN B 1 582 ? -28.672 -26.031 -20.688 1 93.88 582 GLN B N 1
ATOM 10128 C CA . GLN B 1 582 ? -27.984 -26.703 -21.797 1 93.88 582 GLN B CA 1
ATOM 10129 C C . GLN B 1 582 ? -27.375 -25.688 -22.75 1 93.88 582 GLN B C 1
ATOM 10131 O O . GLN B 1 582 ? -27.75 -24.516 -22.75 1 93.88 582 GLN B O 1
ATOM 10136 N N . PRO B 1 583 ? -26.406 -26.078 -23.5 1 91.31 583 PRO B N 1
ATOM 10137 C CA . PRO B 1 583 ? -25.781 -25.156 -24.438 1 91.31 583 PRO B CA 1
ATOM 10138 C C . PRO B 1 583 ? -26.781 -24.484 -25.375 1 91.31 583 PRO B C 1
ATOM 10140 O O . PRO B 1 583 ? -26.547 -23.344 -25.812 1 91.31 583 PRO B O 1
ATOM 10143 N N . GLU B 1 584 ? -27.766 -25.219 -25.703 1 91.69 584 GLU B N 1
ATOM 10144 C CA . GLU B 1 584 ? -28.906 -24.672 -26.422 1 91.69 584 GLU B CA 1
ATOM 10145 C C . GLU B 1 584 ? -30.188 -24.766 -25.609 1 91.69 584 GLU B C 1
ATOM 10147 O O . GLU B 1 584 ? -30.547 -25.859 -25.125 1 91.69 584 GLU B O 1
ATOM 10152 N N . ALA B 1 585 ? -30.75 -23.625 -25.406 1 91.69 585 ALA B N 1
ATOM 10153 C CA . ALA B 1 585 ? -31.938 -23.625 -24.562 1 91.69 585 ALA B CA 1
ATOM 10154 C C . ALA B 1 585 ? -33.094 -22.891 -25.234 1 91.69 585 ALA B C 1
ATOM 10156 O O . ALA B 1 585 ? -32.875 -21.906 -25.953 1 91.69 585 ALA B O 1
ATOM 10157 N N . ASP B 1 586 ? -34.25 -23.406 -24.969 1 88.19 586 ASP B N 1
ATOM 10158 C CA . ASP B 1 586 ? -35.406 -22.734 -25.516 1 88.19 586 ASP B CA 1
ATOM 10159 C C . ASP B 1 586 ? -35.875 -21.625 -24.578 1 88.19 586 ASP B C 1
ATOM 10161 O O . ASP B 1 586 ? -35.375 -21.469 -23.469 1 88.19 586 ASP B O 1
ATOM 10165 N N . TYR B 1 587 ? -36.812 -20.906 -25.078 1 83.56 587 TYR B N 1
ATOM 10166 C CA . TYR B 1 587 ? -37.312 -19.734 -24.375 1 83.56 587 TYR B CA 1
ATOM 10167 C C . TYR B 1 587 ? -37.875 -20.125 -23 1 83.56 587 TYR B C 1
ATOM 10169 O O . TYR B 1 587 ? -37.625 -19.438 -22.016 1 83.56 587 TYR B O 1
ATOM 10177 N N . ASN B 1 588 ? -38.594 -21.172 -22.938 1 85.75 588 ASN B N 1
ATOM 10178 C CA . ASN B 1 588 ? -39.188 -21.609 -21.688 1 85.75 588 ASN B CA 1
ATOM 10179 C C . ASN B 1 588 ? -38.125 -21.969 -20.656 1 85.75 588 ASN B C 1
ATOM 10181 O O . ASN B 1 588 ? -38.281 -21.672 -19.469 1 85.75 588 ASN B O 1
ATOM 10185 N N . ALA B 1 589 ? -37.188 -22.625 -21.062 1 91 589 ALA B N 1
ATOM 10186 C CA . ALA B 1 589 ? -36.094 -23.016 -20.172 1 91 589 ALA B CA 1
ATOM 10187 C C . ALA B 1 589 ? -35.406 -21.781 -19.578 1 91 589 ALA B C 1
ATOM 10189 O O . ALA B 1 589 ? -35.031 -21.766 -18.406 1 91 589 ALA B O 1
ATOM 10190 N N . ILE B 1 590 ? -35.219 -20.828 -20.391 1 91.19 590 ILE B N 1
ATOM 10191 C CA . ILE B 1 590 ? -34.562 -19.594 -19.953 1 91.19 590 ILE B CA 1
ATOM 10192 C C . ILE B 1 590 ? -35.438 -18.859 -18.953 1 91.19 590 ILE B C 1
ATOM 10194 O O . ILE B 1 590 ? -34.969 -18.344 -17.953 1 91.19 590 ILE B O 1
ATOM 10198 N N . GLN B 1 591 ? -36.656 -18.797 -19.203 1 88.69 591 GLN B N 1
ATOM 10199 C CA . GLN B 1 591 ? -37.594 -18.141 -18.312 1 88.69 591 GLN B CA 1
ATOM 10200 C C . GLN B 1 591 ? -37.656 -18.844 -16.953 1 88.69 591 GLN B C 1
ATOM 10202 O O . GLN B 1 591 ? -37.688 -18.172 -15.914 1 88.69 591 GLN B O 1
ATOM 10207 N N . LEU B 1 592 ? -37.719 -20.125 -17.031 1 92.12 592 LEU B N 1
ATOM 10208 C CA . LEU B 1 592 ? -37.75 -20.906 -15.789 1 92.12 592 LEU B CA 1
ATOM 10209 C C . LEU B 1 592 ? -36.469 -20.672 -14.977 1 92.12 592 LEU B C 1
ATOM 10211 O O . LEU B 1 592 ? -36.531 -20.594 -13.75 1 92.12 592 LEU B O 1
ATOM 10215 N N . ALA B 1 593 ? -35.375 -20.625 -15.656 1 93.44 593 ALA B N 1
ATOM 10216 C CA . ALA B 1 593 ? -34.125 -20.344 -14.984 1 93.44 593 ALA B CA 1
ATOM 10217 C C . ALA B 1 593 ? -34.156 -18.969 -14.32 1 93.44 593 ALA B C 1
ATOM 10219 O O . ALA B 1 593 ? -33.719 -18.828 -13.172 1 93.44 593 ALA B O 1
ATOM 10220 N N . LEU B 1 594 ? -34.656 -17.984 -14.969 1 92.31 594 LEU B N 1
ATOM 10221 C CA . LEU B 1 594 ? -34.656 -16.609 -14.492 1 92.31 594 LEU B CA 1
ATOM 10222 C C . LEU B 1 594 ? -35.688 -16.406 -13.375 1 92.31 594 LEU B C 1
ATOM 10224 O O . LEU B 1 594 ? -35.625 -15.414 -12.648 1 92.31 594 LEU B O 1
ATOM 10228 N N . GLN B 1 595 ? -36.562 -17.344 -13.258 1 91.25 595 GLN B N 1
ATOM 10229 C CA . GLN B 1 595 ? -37.531 -17.297 -12.164 1 91.25 595 GLN B CA 1
ATOM 10230 C C . GLN B 1 595 ? -36.875 -17.625 -10.836 1 91.25 595 GLN B C 1
ATOM 10232 O O . GLN B 1 595 ? -37.438 -17.328 -9.773 1 91.25 595 GLN B O 1
ATOM 10237 N N . GLN B 1 596 ? -35.719 -18.25 -10.992 1 90.25 596 GLN B N 1
ATOM 10238 C CA . GLN B 1 596 ? -34.969 -18.531 -9.781 1 90.25 596 GLN B CA 1
ATOM 10239 C C . GLN B 1 596 ? -34.188 -17.297 -9.289 1 90.25 596 GLN B C 1
ATOM 10241 O O . GLN B 1 596 ? -33.031 -17.094 -9.641 1 90.25 596 GLN B O 1
ATOM 10246 N N . ASP B 1 597 ? -34.719 -16.594 -8.367 1 84.69 597 ASP B N 1
ATOM 10247 C CA . ASP B 1 597 ? -34.281 -15.25 -7.996 1 84.69 597 ASP B CA 1
ATOM 10248 C C . ASP B 1 597 ? -32.938 -15.305 -7.227 1 84.69 597 ASP B C 1
ATOM 10250 O O . ASP B 1 597 ? -32.219 -14.32 -7.184 1 84.69 597 ASP B O 1
ATOM 10254 N N . LYS B 1 598 ? -32.625 -16.422 -6.711 1 85.44 598 LYS B N 1
ATOM 10255 C CA . LYS B 1 598 ? -31.453 -16.484 -5.852 1 85.44 598 LYS B CA 1
ATOM 10256 C C . LYS B 1 598 ? -30.219 -16.891 -6.645 1 85.44 598 LYS B C 1
ATOM 10258 O O . LYS B 1 598 ? -29.109 -16.906 -6.109 1 85.44 598 LYS B O 1
ATOM 10263 N N . VAL B 1 599 ? -30.438 -17.141 -7.957 1 90.62 599 VAL B N 1
ATOM 10264 C CA . VAL B 1 599 ? -29.312 -17.609 -8.766 1 90.62 599 VAL B CA 1
ATOM 10265 C C . VAL B 1 599 ? -28.797 -16.484 -9.648 1 90.62 599 VAL B C 1
ATOM 10267 O O . VAL B 1 599 ? -29.562 -15.844 -10.375 1 90.62 599 VAL B O 1
ATOM 10270 N N . ASP B 1 600 ? -27.516 -16.203 -9.555 1 88.38 600 ASP B N 1
ATOM 10271 C CA . ASP B 1 600 ? -26.922 -15.156 -10.367 1 88.38 600 ASP B CA 1
ATOM 10272 C C . ASP B 1 600 ? -26.062 -15.75 -11.477 1 88.38 600 ASP B C 1
ATOM 10274 O O . ASP B 1 600 ? -25.828 -15.109 -12.508 1 88.38 600 ASP B O 1
ATOM 10278 N N . CYS B 1 601 ? -25.469 -16.891 -11.25 1 92.38 601 CYS B N 1
ATOM 10279 C CA . CYS B 1 601 ? -24.672 -17.609 -12.234 1 92.38 601 CYS B CA 1
ATOM 10280 C C . CYS B 1 601 ? -25.297 -18.953 -12.562 1 92.38 601 CYS B C 1
ATOM 10282 O O . CYS B 1 601 ? -25.516 -19.781 -11.68 1 92.38 601 CYS B O 1
ATOM 10284 N N . PHE B 1 602 ? -25.609 -19.141 -13.812 1 94.81 602 PHE B N 1
ATOM 10285 C CA . PHE B 1 602 ? -26.25 -20.359 -14.289 1 94.81 602 PHE B CA 1
ATOM 10286 C C . PHE B 1 602 ? -25.25 -21.281 -14.953 1 94.81 602 PHE B C 1
ATOM 10288 O O . PHE B 1 602 ? -24.672 -20.953 -15.984 1 94.81 602 PHE B O 1
ATOM 10295 N N . PRO B 1 603 ? -25.078 -22.469 -14.375 1 95.38 603 PRO B N 1
ATOM 10296 C CA . PRO B 1 603 ? -24.156 -23.391 -15.031 1 95.38 603 PRO B CA 1
ATOM 10297 C C . PRO B 1 603 ? -24.688 -23.922 -16.359 1 95.38 603 PRO B C 1
ATOM 10299 O O . PRO B 1 603 ? -25.891 -24.156 -16.5 1 95.38 603 PRO B O 1
ATOM 10302 N N . VAL B 1 604 ? -23.859 -24.062 -17.281 1 94.62 604 VAL B N 1
ATOM 10303 C CA . VAL B 1 604 ? -24.172 -24.672 -18.578 1 94.62 604 VAL B CA 1
ATOM 10304 C C . VAL B 1 604 ? -23.531 -26.047 -18.688 1 94.62 604 VAL B C 1
ATOM 10306 O O . VAL B 1 604 ? -22.312 -26.172 -18.656 1 94.62 604 VAL B O 1
ATOM 10309 N N . LEU B 1 605 ? -24.391 -27.047 -18.797 1 93.94 605 LEU B N 1
ATOM 10310 C CA . LEU B 1 605 ? -23.922 -28.438 -18.75 1 93.94 605 LEU B CA 1
ATOM 10311 C C . LEU B 1 605 ? -24.109 -29.109 -20.109 1 93.94 605 LEU B C 1
ATOM 10313 O O . LEU B 1 605 ? -25.109 -28.875 -20.797 1 93.94 605 LEU B O 1
ATOM 10317 N N . LYS B 1 606 ? -23.125 -29.812 -20.5 1 91.38 606 LYS B N 1
ATOM 10318 C CA . LYS B 1 606 ? -23.188 -30.688 -21.656 1 91.38 606 LYS B CA 1
ATOM 10319 C C . LYS B 1 606 ? -22.859 -32.125 -21.281 1 91.38 606 LYS B C 1
ATOM 10321 O O . LYS B 1 606 ? -21.719 -32.438 -20.875 1 91.38 606 LYS B O 1
ATOM 10326 N N . ASP B 1 607 ? -23.688 -33.062 -21.391 1 90.81 607 ASP B N 1
ATOM 10327 C CA . ASP B 1 607 ? -23.516 -34.5 -21.094 1 90.81 607 ASP B CA 1
ATOM 10328 C C . ASP B 1 607 ? -23.031 -34.688 -19.656 1 90.81 607 ASP B C 1
ATOM 10330 O O . ASP B 1 607 ? -22.094 -35.469 -19.422 1 90.81 607 ASP B O 1
ATOM 10334 N N . GLY B 1 608 ? -23.406 -33.812 -18.703 1 91 608 GLY B N 1
ATOM 10335 C CA . GLY B 1 608 ? -23.078 -33.969 -17.297 1 91 608 GLY B CA 1
ATOM 10336 C C . GLY B 1 608 ? -21.812 -33.25 -16.891 1 91 608 GLY B C 1
ATOM 10337 O O . GLY B 1 608 ? -21.422 -33.25 -15.727 1 91 608 GLY B O 1
ATOM 10338 N N . TYR B 1 609 ? -21.188 -32.625 -17.859 1 92.56 609 TYR B N 1
ATOM 10339 C CA . TYR B 1 609 ? -19.969 -31.891 -17.609 1 92.56 609 TYR B CA 1
ATOM 10340 C C . TYR B 1 609 ? -20.203 -30.391 -17.719 1 92.56 609 TYR B C 1
ATOM 10342 O O . TYR B 1 609 ? -20.984 -29.938 -18.562 1 92.56 609 TYR B O 1
ATOM 10350 N N . CYS B 1 610 ? -19.562 -29.656 -16.844 1 92.5 610 CYS B N 1
ATOM 10351 C CA . CYS B 1 610 ? -19.719 -28.203 -16.828 1 92.5 610 CYS B CA 1
ATOM 10352 C C . CYS B 1 610 ? -18.844 -27.547 -17.891 1 92.5 610 CYS B C 1
ATOM 10354 O O . CYS B 1 610 ? -17.625 -27.641 -17.844 1 92.5 610 CYS B O 1
ATOM 10356 N N . ILE B 1 611 ? -19.438 -26.875 -18.828 1 88 611 ILE B N 1
ATOM 10357 C CA . ILE B 1 611 ? -18.656 -26.219 -19.875 1 88 611 ILE B CA 1
ATOM 10358 C C . ILE B 1 611 ? -18.469 -24.734 -19.516 1 88 611 ILE B C 1
ATOM 10360 O O . ILE B 1 611 ? -17.641 -24.062 -20.125 1 88 611 ILE B O 1
ATOM 10364 N N . GLY B 1 612 ? -19.234 -24.297 -18.562 1 90.06 612 GLY B N 1
ATOM 10365 C CA . GLY B 1 612 ? -19.141 -22.906 -18.125 1 90.06 612 GLY B CA 1
ATOM 10366 C C . GLY B 1 612 ? -20.391 -22.422 -17.406 1 90.06 612 GLY B C 1
ATOM 10367 O O . GLY B 1 612 ? -21.125 -23.219 -16.828 1 90.06 612 GLY B O 1
ATOM 10368 N N . PHE B 1 613 ? -20.469 -21.094 -17.344 1 91.94 613 PHE B N 1
ATOM 10369 C CA . PHE B 1 613 ? -21.656 -20.5 -16.75 1 91.94 613 PHE B CA 1
ATOM 10370 C C . PHE B 1 613 ? -22.031 -19.203 -17.438 1 91.94 613 PHE B C 1
ATOM 10372 O O . PHE B 1 613 ? -21.188 -18.578 -18.094 1 91.94 613 PHE B O 1
ATOM 10379 N N . THR B 1 614 ? -23.234 -18.891 -17.406 1 90.69 614 THR B N 1
ATOM 10380 C CA . THR B 1 614 ? -23.719 -17.578 -17.844 1 90.69 614 THR B CA 1
ATOM 10381 C C . THR B 1 614 ? -24.328 -16.828 -16.656 1 90.69 614 THR B C 1
ATOM 10383 O O . THR B 1 614 ? -24.547 -17.391 -15.594 1 90.69 614 THR B O 1
ATOM 10386 N N . THR B 1 615 ? -24.453 -15.578 -16.812 1 89.69 615 THR B N 1
ATOM 10387 C CA . THR B 1 615 ? -24.922 -14.766 -15.695 1 89.69 615 THR B CA 1
ATOM 10388 C C . THR B 1 615 ? -26.375 -14.344 -15.914 1 89.69 615 THR B C 1
ATOM 10390 O O . THR B 1 615 ? -26.875 -14.383 -17.047 1 89.69 615 THR B O 1
ATOM 10393 N N . ARG B 1 616 ? -27 -14.008 -14.844 1 89.5 616 ARG B N 1
ATOM 10394 C CA . ARG B 1 616 ? -28.375 -13.523 -14.914 1 89.5 616 ARG B CA 1
ATOM 10395 C C . ARG B 1 616 ? -28.484 -12.289 -15.805 1 89.5 616 ARG B C 1
ATOM 10397 O O . ARG B 1 616 ? -29.453 -12.133 -16.547 1 89.5 616 ARG B O 1
ATOM 10404 N N . ALA B 1 617 ? -27.531 -11.391 -15.672 1 84.62 617 ALA B N 1
ATOM 10405 C CA . ALA B 1 617 ? -27.531 -10.164 -16.469 1 84.62 617 ALA B CA 1
ATOM 10406 C C . ALA B 1 617 ? -27.5 -10.469 -17.953 1 84.62 617 ALA B C 1
ATOM 10408 O O . ALA B 1 617 ? -28.203 -9.82 -18.734 1 84.62 617 ALA B O 1
ATOM 10409 N N . ARG B 1 618 ? -26.75 -11.406 -18.375 1 85.88 618 ARG B N 1
ATOM 10410 C CA . ARG B 1 618 ? -26.656 -11.789 -19.781 1 85.88 618 ARG B CA 1
ATOM 10411 C C . ARG B 1 618 ? -27.938 -12.43 -20.281 1 85.88 618 ARG B C 1
ATOM 10413 O O . ARG B 1 618 ? -28.422 -12.117 -21.359 1 85.88 618 ARG B O 1
ATOM 10420 N N . LEU B 1 619 ? -28.453 -13.281 -19.5 1 89.12 619 LEU B N 1
ATOM 10421 C CA . LEU B 1 619 ? -29.688 -13.969 -19.875 1 89.12 619 LEU B CA 1
ATOM 10422 C C . LEU B 1 619 ? -30.844 -12.984 -19.969 1 89.12 619 LEU B C 1
ATOM 10424 O O . LEU B 1 619 ? -31.672 -13.086 -20.859 1 89.12 619 LEU B O 1
ATOM 10428 N N . GLN B 1 620 ? -30.844 -12.094 -18.984 1 88.19 620 GLN B N 1
ATOM 10429 C CA . GLN B 1 620 ? -31.906 -11.094 -18.984 1 88.19 620 GLN B CA 1
ATOM 10430 C C . GLN B 1 620 ? -31.812 -10.195 -20.219 1 88.19 620 GLN B C 1
ATOM 10432 O O . GLN B 1 620 ? -32.844 -9.836 -20.812 1 88.19 620 GLN B O 1
ATOM 10437 N N . ALA B 1 621 ? -30.672 -9.781 -20.516 1 84.31 621 ALA B N 1
ATOM 10438 C CA . ALA B 1 621 ? -30.484 -8.961 -21.703 1 84.31 621 ALA B CA 1
ATOM 10439 C C . ALA B 1 621 ? -30.938 -9.688 -22.969 1 84.31 621 ALA B C 1
ATOM 10441 O O . ALA B 1 621 ? -31.531 -9.078 -23.859 1 84.31 621 ALA B O 1
ATOM 10442 N N . ALA B 1 622 ? -30.641 -10.93 -23.062 1 84.69 622 ALA B N 1
ATOM 10443 C CA . ALA B 1 622 ? -31.062 -11.734 -24.203 1 84.69 622 ALA B CA 1
ATOM 10444 C C . ALA B 1 622 ? -32.562 -11.867 -24.266 1 84.69 622 ALA B C 1
ATOM 10446 O O . ALA B 1 622 ? -33.188 -11.766 -25.328 1 84.69 622 ALA B O 1
ATOM 10447 N N . LEU B 1 623 ? -33.125 -12.094 -23.141 1 84.44 623 LEU B N 1
ATOM 10448 C CA . LEU B 1 623 ? -34.562 -12.281 -23.062 1 84.44 623 LEU B CA 1
ATOM 10449 C C . LEU B 1 623 ? -35.312 -11.008 -23.453 1 84.44 623 LEU B C 1
ATOM 10451 O O . LEU B 1 623 ? -36.344 -11.07 -24.109 1 84.44 623 LEU B O 1
ATOM 10455 N N . GLU B 1 624 ? -34.781 -9.93 -22.984 1 83.31 624 GLU B N 1
ATOM 10456 C CA . GLU B 1 624 ? -35.406 -8.648 -23.312 1 83.31 624 GLU B CA 1
ATOM 10457 C C . GLU B 1 624 ? -35.438 -8.414 -24.812 1 83.31 624 GLU B C 1
ATOM 10459 O O . GLU B 1 624 ? -36.438 -7.918 -25.359 1 83.31 624 GLU B O 1
ATOM 10464 N N . VAL B 1 625 ? -34.406 -8.727 -25.453 1 80.06 625 VAL B N 1
ATOM 10465 C CA . VAL B 1 625 ? -34.344 -8.57 -26.906 1 80.06 625 VAL B CA 1
ATOM 10466 C C . VAL B 1 625 ? -35.312 -9.531 -27.578 1 80.06 625 VAL B C 1
ATOM 10468 O O . VAL B 1 625 ? -36 -9.172 -28.547 1 80.06 625 VAL B O 1
ATOM 10471 N N . TRP B 1 626 ? -35.344 -10.703 -27.125 1 77.62 626 TRP B N 1
ATOM 10472 C CA . TRP B 1 626 ? -36.25 -11.711 -27.672 1 77.62 626 TRP B CA 1
ATOM 10473 C C . TRP B 1 626 ? -37.719 -11.281 -27.516 1 77.62 626 TRP B C 1
ATOM 10475 O O . TRP B 1 626 ? -38.5 -11.469 -28.438 1 77.62 626 TRP B O 1
ATOM 10485 N N . GLN B 1 627 ? -38.031 -10.719 -26.391 1 77 627 GLN B N 1
ATOM 10486 C CA . GLN B 1 627 ? -39.375 -10.25 -26.141 1 77 627 GLN B CA 1
ATOM 10487 C C . GLN B 1 627 ? -39.75 -9.062 -27.031 1 77 627 GLN B C 1
ATOM 10489 O O . GLN B 1 627 ? -40.875 -8.945 -27.484 1 77 627 GLN B O 1
ATOM 10494 N N . ALA B 1 628 ? -38.812 -8.258 -27.203 1 75.62 628 ALA B N 1
ATOM 10495 C CA . ALA B 1 628 ? -39.031 -7.066 -28.016 1 75.62 628 ALA B CA 1
ATOM 10496 C C . ALA B 1 628 ? -39.188 -7.426 -29.484 1 75.62 628 ALA B C 1
ATOM 10498 O O . ALA B 1 628 ? -39.812 -6.688 -30.25 1 75.62 628 ALA B O 1
ATOM 10499 N N . SER B 1 629 ? -38.594 -8.461 -30 1 68.75 629 SER B N 1
ATOM 10500 C CA . SER B 1 629 ? -38.594 -8.844 -31.406 1 68.75 629 SER B CA 1
ATOM 10501 C C . SER B 1 629 ? -39.969 -9.422 -31.797 1 68.75 629 SER B C 1
ATOM 10503 O O . SER B 1 629 ? -40.281 -9.516 -33 1 68.75 629 SER B O 1
ATOM 10505 N N . GLY B 1 630 ? -41.031 -9.57 -31.047 1 59.94 630 GLY B N 1
ATOM 10506 C CA . GLY B 1 630 ? -42.406 -9.984 -31.344 1 59.94 630 GLY B CA 1
ATOM 10507 C C . GLY B 1 630 ? -42.531 -11.461 -31.688 1 59.94 630 GLY B C 1
ATOM 10508 O O . GLY B 1 630 ? -43.625 -11.953 -31.969 1 59.94 630 GLY B O 1
ATOM 10509 N N . PHE B 1 631 ? -41.531 -12.133 -32 1 51.47 631 PHE B N 1
ATOM 10510 C CA . PHE B 1 631 ? -41.625 -13.508 -32.5 1 51.47 631 PHE B CA 1
ATOM 10511 C C . PHE B 1 631 ? -42.094 -14.438 -31.391 1 51.47 631 PHE B C 1
ATOM 10513 O O . PHE B 1 631 ? -42.531 -15.562 -31.672 1 51.47 631 PHE B O 1
ATOM 10520 N N . ILE B 1 632 ? -42 -14.133 -30.172 1 51.16 632 ILE B N 1
ATOM 10521 C CA . ILE B 1 632 ? -42.531 -14.961 -29.094 1 51.16 632 ILE B CA 1
ATOM 10522 C C . ILE B 1 632 ? -43.844 -14.359 -28.594 1 51.16 632 ILE B C 1
ATOM 10524 O O . ILE B 1 632 ? -43.938 -13.156 -28.328 1 51.16 632 ILE B O 1
ATOM 10528 N N . ASN B 1 633 ? -45.094 -15 -29.047 1 43.25 633 ASN B N 1
ATOM 10529 C CA . ASN B 1 633 ? -46.406 -14.664 -28.547 1 43.25 633 ASN B CA 1
ATOM 10530 C C . ASN B 1 633 ? -46.406 -14.5 -27.031 1 43.25 633 ASN B C 1
ATOM 10532 O O . ASN B 1 633 ? -46.281 -15.484 -26.297 1 43.25 633 ASN B O 1
ATOM 10536 N N . THR B 1 634 ? -45.906 -13.516 -26.516 1 44.56 634 THR B N 1
ATOM 10537 C CA . THR B 1 634 ? -45.969 -13.188 -25.109 1 44.56 634 THR B CA 1
ATOM 10538 C C . THR B 1 634 ? -47.406 -13.094 -24.625 1 44.56 634 THR B C 1
ATOM 10540 O O . THR B 1 634 ? -47.719 -12.375 -23.672 1 44.56 634 THR B O 1
ATOM 10543 N N . GLY B 1 635 ? -48.5 -13.617 -25.266 1 37.19 635 GLY B N 1
ATOM 10544 C CA . GLY B 1 635 ? -49.844 -13.469 -24.734 1 37.19 635 GLY B CA 1
ATOM 10545 C C . GLY B 1 635 ? -49.906 -13.555 -23.219 1 37.19 635 GLY B C 1
ATOM 10546 O O . GLY B 1 635 ? -50.562 -12.727 -22.578 1 37.19 635 GLY B O 1
ATOM 10547 N N . SER B 1 636 ? -50.062 -14.797 -22.609 1 35.81 636 SER B N 1
ATOM 10548 C CA . SER B 1 636 ? -50.5 -15.078 -21.25 1 35.81 636 SER B CA 1
ATOM 10549 C C . SER B 1 636 ? -49.5 -14.523 -20.219 1 35.81 636 SER B C 1
ATOM 10551 O O . SER B 1 636 ? -49.594 -14.82 -19.031 1 35.81 636 SER B O 1
ATOM 10553 N N . ILE B 1 637 ? -48.312 -14.352 -20.516 1 37.03 637 ILE B N 1
ATOM 10554 C CA . ILE B 1 637 ? -47.438 -14.109 -19.391 1 37.03 637 ILE B CA 1
ATOM 10555 C C . ILE B 1 637 ? -47.75 -12.75 -18.766 1 37.03 637 ILE B C 1
ATOM 10557 O O . ILE B 1 637 ? -47.812 -11.734 -19.469 1 37.03 637 ILE B O 1
ATOM 10561 N N . ASN B 1 638 ? -48.594 -12.711 -17.641 1 34.16 638 ASN B N 1
ATOM 10562 C CA . ASN B 1 638 ? -48.812 -11.641 -16.688 1 34.16 638 ASN B CA 1
ATOM 10563 C C . ASN B 1 638 ? -47.625 -10.695 -16.578 1 34.16 638 ASN B C 1
ATOM 10565 O O . ASN B 1 638 ? -46.531 -11.109 -16.188 1 34.16 638 ASN B O 1
ATOM 10569 N N . THR B 1 639 ? -47.438 -9.797 -17.453 1 36.38 639 THR B N 1
ATOM 10570 C CA . THR B 1 639 ? -46.594 -8.617 -17.516 1 36.38 639 THR B CA 1
ATOM 10571 C C . THR B 1 639 ? -46.438 -7.996 -16.125 1 36.38 639 THR B C 1
ATOM 10573 O O . THR B 1 639 ? -46.031 -6.836 -16 1 36.38 639 THR B O 1
ATOM 10576 N N . GLY B 1 640 ? -46.969 -8.539 -15.125 1 33.38 640 GLY B N 1
ATOM 10577 C CA . GLY B 1 640 ? -47 -7.777 -13.883 1 33.38 640 GLY B CA 1
ATOM 10578 C C . GLY B 1 640 ? -45.625 -7.25 -13.477 1 33.38 640 GLY B C 1
ATOM 10579 O O . GLY B 1 640 ? -45.531 -6.25 -12.758 1 33.38 640 GLY B O 1
ATOM 10580 N N . ALA B 1 641 ? -44.719 -8.141 -13.133 1 34.75 641 ALA B N 1
ATOM 10581 C CA . ALA B 1 641 ? -43.656 -7.484 -12.383 1 34.75 641 ALA B CA 1
ATOM 10582 C C . ALA B 1 641 ? -42.781 -6.629 -13.297 1 34.75 641 ALA B C 1
ATOM 10584 O O . ALA B 1 641 ? -42.344 -7.094 -14.359 1 34.75 641 ALA B O 1
ATOM 10585 N N . PRO B 1 642 ? -43.031 -5.301 -13.492 1 34.41 642 PRO B N 1
ATOM 10586 C CA . PRO B 1 642 ? -42.156 -4.391 -14.25 1 34.41 642 PRO B CA 1
ATOM 10587 C C . PRO B 1 642 ? -40.719 -4.848 -14.289 1 34.41 642 PRO B C 1
ATOM 10589 O O . PRO B 1 642 ? -40.094 -5.035 -13.234 1 34.41 642 PRO B O 1
ATOM 10592 N N . HIS B 1 643 ? -40.438 -5.645 -15.281 1 35.06 643 HIS B N 1
ATOM 10593 C CA . HIS B 1 643 ? -39.031 -6.016 -15.508 1 35.06 643 HIS B CA 1
ATOM 10594 C C . HIS B 1 643 ? -38.125 -4.793 -15.484 1 35.06 643 HIS B C 1
ATOM 10596 O O . HIS B 1 643 ? -38.344 -3.84 -16.234 1 35.06 643 HIS B O 1
ATOM 10602 N N . LYS B 1 644 ? -37.625 -4.395 -14.5 1 34.94 644 LYS B N 1
ATOM 10603 C CA . LYS B 1 644 ? -36.625 -3.346 -14.406 1 34.94 644 LYS B CA 1
ATOM 10604 C C . LYS B 1 644 ? -35.688 -3.389 -15.609 1 34.94 644 LYS B C 1
ATOM 10606 O O . LYS B 1 644 ? -35.125 -4.438 -15.93 1 34.94 644 LYS B O 1
ATOM 10611 N N . LYS B 1 645 ? -35.719 -2.471 -16.641 1 36.81 645 LYS B N 1
ATOM 10612 C CA . LYS B 1 645 ? -34.906 -2.238 -17.844 1 36.81 645 LYS B CA 1
ATOM 10613 C C . LYS B 1 645 ? -33.438 -2.557 -17.609 1 36.81 645 LYS B C 1
ATOM 10615 O O . LYS B 1 645 ? -32.781 -1.903 -16.781 1 36.81 645 LYS B O 1
ATOM 10620 N N . ALA B 1 646 ? -33 -3.713 -17.859 1 37.22 646 ALA B N 1
ATOM 10621 C CA . ALA B 1 646 ? -31.656 -4.277 -17.688 1 37.22 646 ALA B CA 1
ATOM 10622 C C . ALA B 1 646 ? -30.594 -3.436 -18.406 1 37.22 646 ALA B C 1
ATOM 10624 O O . ALA B 1 646 ? -29.484 -3.254 -17.906 1 37.22 646 ALA B O 1
ATOM 10625 N N . VAL B 1 647 ? -30.828 -3.037 -19.734 1 38.47 647 VAL B N 1
ATOM 10626 C CA . VAL B 1 647 ? -29.797 -2.504 -20.625 1 38.47 647 VAL B CA 1
ATOM 10627 C C . VAL B 1 647 ? -29.25 -1.195 -20.047 1 38.47 647 VAL B C 1
ATOM 10629 O O . VAL B 1 647 ? -28.078 -0.871 -20.234 1 38.47 647 VAL B O 1
ATOM 10632 N N . SER B 1 648 ? -30.109 -0.338 -19.641 1 37.41 648 SER B N 1
ATOM 10633 C CA . SER B 1 648 ? -29.641 0.988 -19.25 1 37.41 648 SER B CA 1
ATOM 10634 C C . SER B 1 648 ? -28.844 0.933 -17.953 1 37.41 648 SER B C 1
ATOM 10636 O O . SER B 1 648 ? -28.422 1.969 -17.438 1 37.41 648 SER B O 1
ATOM 10638 N N . ASP B 1 649 ? -28.891 -0.204 -17.391 1 42.66 649 ASP B N 1
ATOM 10639 C CA . ASP B 1 649 ? -28.328 -0.185 -16.047 1 42.66 649 ASP B CA 1
ATOM 10640 C C . ASP B 1 649 ? -26.812 -0.138 -16.078 1 42.66 649 ASP B C 1
ATOM 10642 O O . ASP B 1 649 ? -26.172 -1.005 -16.672 1 42.66 649 ASP B O 1
ATOM 10646 N N . ALA B 1 650 ? -26.25 0.96 -15.961 1 46.25 650 ALA B N 1
ATOM 10647 C CA . ALA B 1 650 ? -24.844 1.32 -15.836 1 46.25 650 ALA B CA 1
ATOM 10648 C C . ALA B 1 650 ? -24.078 0.294 -15 1 46.25 650 ALA B C 1
ATOM 10650 O O . ALA B 1 650 ? -22.922 0.507 -14.648 1 46.25 650 ALA B O 1
ATOM 10651 N N . GLY B 1 651 ? -24.797 -0.819 -14.836 1 53.12 651 GLY B N 1
ATOM 10652 C CA . GLY B 1 651 ? -24.141 -1.766 -13.945 1 53.12 651 GLY B CA 1
ATOM 10653 C C . GLY B 1 651 ? -22.984 -2.502 -14.602 1 53.12 651 GLY B C 1
ATOM 10654 O O . GLY B 1 651 ? -22.547 -2.125 -15.688 1 53.12 651 GLY B O 1
ATOM 10655 N N . GLY B 1 652 ? -22.484 -3.584 -13.883 1 62.06 652 GLY B N 1
ATOM 10656 C CA . GLY B 1 652 ? -21.344 -4.422 -14.25 1 62.06 652 GLY B CA 1
ATOM 10657 C C . GLY B 1 652 ? -21.609 -5.266 -15.484 1 62.06 652 GLY B C 1
ATOM 10658 O O . GLY B 1 652 ? -22.75 -5.387 -15.938 1 62.06 652 GLY B O 1
ATOM 10659 N N . GLU B 1 653 ? -20.844 -5.676 -16.312 1 73.38 653 GLU B N 1
ATOM 10660 C CA . GLU B 1 653 ? -20.781 -6.59 -17.453 1 73.38 653 GLU B CA 1
ATOM 10661 C C . GLU B 1 653 ? -21.359 -5.938 -18.703 1 73.38 653 GLU B C 1
ATOM 10663 O O . GLU B 1 653 ? -22.219 -6.508 -19.375 1 73.38 653 GLU B O 1
ATOM 10668 N N . GLN B 1 654 ? -21.031 -4.746 -19 1 69.5 654 GLN B N 1
ATOM 10669 C CA . GLN B 1 654 ? -21.531 -3.971 -20.125 1 69.5 654 GLN B CA 1
ATOM 10670 C C . GLN B 1 654 ? -21.312 -4.707 -21.438 1 69.5 654 GLN B C 1
ATOM 10672 O O . GLN B 1 654 ? -22.219 -4.781 -22.281 1 69.5 654 GLN B O 1
ATOM 10677 N N . MET B 1 655 ? -20.219 -5.289 -21.547 1 68.25 655 MET B N 1
ATOM 10678 C CA . MET B 1 655 ? -19.891 -6.012 -22.766 1 68.25 655 MET B CA 1
ATOM 10679 C C . MET B 1 655 ? -20.75 -7.262 -22.906 1 68.25 655 MET B C 1
ATOM 10681 O O . MET B 1 655 ? -21.297 -7.535 -23.969 1 68.25 655 MET B O 1
ATOM 10685 N N . GLY B 1 656 ? -20.891 -7.895 -21.781 1 71.56 656 GLY B N 1
ATOM 10686 C CA . GLY B 1 656 ? -21.688 -9.109 -21.781 1 71.56 656 GLY B CA 1
ATOM 10687 C C . GLY B 1 656 ? -23.141 -8.867 -22.156 1 71.56 656 GLY B C 1
ATOM 10688 O O . GLY B 1 656 ? -23.719 -9.633 -22.922 1 71.56 656 GLY B O 1
ATOM 10689 N N . LYS B 1 657 ? -23.688 -7.871 -21.75 1 74.62 657 LYS B N 1
ATOM 10690 C CA . LYS B 1 657 ? -25.078 -7.527 -22.047 1 74.62 657 LYS B CA 1
ATOM 10691 C C . LYS B 1 657 ? -25.25 -7.203 -23.531 1 74.62 657 LYS B C 1
ATOM 10693 O O . LYS B 1 657 ? -26.234 -7.598 -24.156 1 74.62 657 LYS B O 1
ATOM 10698 N N . LEU B 1 658 ? -24.281 -6.508 -24.062 1 72.75 658 LEU B N 1
ATOM 10699 C CA . LEU B 1 658 ? -24.344 -6.137 -25.469 1 72.75 658 LEU B CA 1
ATOM 10700 C C . LEU B 1 658 ? -24.234 -7.367 -26.359 1 72.75 658 LEU B C 1
ATOM 10702 O O . LEU B 1 658 ? -24.938 -7.48 -27.375 1 72.75 658 LEU B O 1
ATOM 10706 N N . ILE B 1 659 ? -23.359 -8.227 -25.969 1 74.75 659 ILE B N 1
ATOM 10707 C CA . ILE B 1 659 ? -23.172 -9.461 -26.719 1 74.75 659 ILE B CA 1
ATOM 10708 C C . ILE B 1 659 ? -24.453 -10.297 -26.656 1 74.75 659 ILE B C 1
ATOM 10710 O O . ILE B 1 659 ? -24.891 -10.844 -27.672 1 74.75 659 ILE B O 1
ATOM 10714 N N . SER B 1 660 ? -24.938 -10.398 -25.484 1 77.69 660 SER B N 1
ATOM 10715 C CA . SER B 1 660 ? -26.156 -11.188 -25.281 1 77.69 660 SER B CA 1
ATOM 10716 C C . SER B 1 660 ? -27.297 -10.641 -26.125 1 77.69 660 SER B C 1
ATOM 10718 O O . SER B 1 660 ? -28.078 -11.406 -26.703 1 77.69 660 SER B O 1
ATOM 10720 N N . ALA B 1 661 ? -27.422 -9.414 -26.188 1 75.94 661 ALA B N 1
ATOM 10721 C CA . ALA B 1 661 ? -28.469 -8.773 -26.984 1 75.94 661 ALA B CA 1
ATOM 10722 C C . ALA B 1 661 ? -28.281 -9.07 -28.469 1 75.94 661 ALA B C 1
ATOM 10724 O O . ALA B 1 661 ? -29.266 -9.32 -29.188 1 75.94 661 ALA B O 1
ATOM 10725 N N . THR B 1 662 ? -27.094 -9.039 -28.891 1 75.94 662 THR B N 1
ATOM 10726 C CA . THR B 1 662 ? -26.797 -9.305 -30.297 1 75.94 662 THR B CA 1
ATOM 10727 C C . THR B 1 662 ? -27.109 -10.758 -30.641 1 75.94 662 THR B C 1
ATOM 10729 O O . THR B 1 662 ? -27.703 -11.031 -31.688 1 75.94 662 THR B O 1
ATOM 10732 N N . VAL B 1 663 ? -26.672 -11.633 -29.812 1 78.56 663 VAL B N 1
ATOM 10733 C CA . VAL B 1 663 ? -26.906 -13.055 -30.047 1 78.56 663 VAL B CA 1
ATOM 10734 C C . VAL B 1 663 ? -28.406 -13.336 -30.047 1 78.56 663 VAL B C 1
ATOM 10736 O O . VAL B 1 663 ? -28.891 -14.125 -30.875 1 78.56 663 VAL B O 1
ATOM 10739 N N . ALA B 1 664 ? -29.094 -12.773 -29.172 1 79.44 664 ALA B N 1
ATOM 10740 C CA . ALA B 1 664 ? -30.547 -12.953 -29.094 1 79.44 664 ALA B CA 1
ATOM 10741 C C . ALA B 1 664 ? -31.234 -12.422 -30.344 1 79.44 664 ALA B C 1
ATOM 10743 O O . ALA B 1 664 ? -32.188 -13.016 -30.828 1 79.44 664 ALA B O 1
ATOM 10744 N N . ARG B 1 665 ? -30.812 -11.328 -30.797 1 78.5 665 ARG B N 1
ATOM 10745 C CA . ARG B 1 665 ? -31.375 -10.758 -32.031 1 78.5 665 ARG B CA 1
ATOM 10746 C C . ARG B 1 665 ? -31.188 -11.688 -33.219 1 78.5 665 ARG B C 1
ATOM 10748 O O . ARG B 1 665 ? -32.094 -11.891 -34 1 78.5 665 ARG B O 1
ATOM 10755 N N . GLU B 1 666 ? -30.031 -12.188 -33.281 1 76.56 666 GLU B N 1
ATOM 10756 C CA . GLU B 1 666 ? -29.719 -13.109 -34.375 1 76.56 666 GLU B CA 1
ATOM 10757 C C . GLU B 1 666 ? -30.562 -14.375 -34.281 1 76.56 666 GLU B C 1
ATOM 10759 O O . GLU B 1 666 ? -31.016 -14.898 -35.312 1 76.56 666 GLU B O 1
ATOM 10764 N N . SER B 1 667 ? -30.688 -14.867 -33.125 1 77.44 667 SER B N 1
ATOM 10765 C CA . SER B 1 667 ? -31.375 -16.141 -32.938 1 77.44 667 SER B CA 1
ATOM 10766 C C . SER B 1 667 ? -32.875 -15.984 -33.031 1 77.44 667 SER B C 1
ATOM 10768 O O . SER B 1 667 ? -33.594 -16.953 -33.312 1 77.44 667 SER B O 1
ATOM 10770 N N . SER B 1 668 ? -33.375 -14.898 -32.688 1 70 668 SER B N 1
ATOM 10771 C CA . SER B 1 668 ? -34.812 -14.664 -32.75 1 70 668 SER B CA 1
ATOM 10772 C C . SER B 1 668 ? -35.344 -14.891 -34.188 1 70 668 SER B C 1
ATOM 10774 O O . SER B 1 668 ? -36.5 -15.227 -34.344 1 70 668 SER B O 1
ATOM 10776 N N . PHE B 1 669 ? -34.469 -14.703 -35.125 1 63.56 669 PHE B N 1
ATOM 10777 C CA . PHE B 1 669 ? -34.875 -14.859 -36.5 1 63.56 669 PHE B CA 1
ATOM 10778 C C . PHE B 1 669 ? -34.906 -16.328 -36.906 1 63.56 669 PHE B C 1
ATOM 10780 O O . PHE B 1 669 ? -35.656 -16.719 -37.812 1 63.56 669 PHE B O 1
ATOM 10787 N N . SER B 1 670 ? -34.031 -17.125 -36.344 1 61.31 670 SER B N 1
ATOM 10788 C CA . SER B 1 670 ? -33.844 -18.5 -36.812 1 61.31 670 SER B CA 1
ATOM 10789 C C . SER B 1 670 ? -34.719 -19.484 -36.031 1 61.31 670 SER B C 1
ATOM 10791 O O . SER B 1 670 ? -34.938 -20.609 -36.469 1 61.31 670 SER B O 1
ATOM 10793 N N . GLY B 1 671 ? -35.281 -19.109 -34.844 1 66.31 671 GLY B N 1
ATOM 10794 C CA . GLY B 1 671 ? -36.094 -20.078 -34.094 1 66.31 671 GLY B CA 1
ATOM 10795 C C . GLY B 1 671 ? -36.281 -19.703 -32.656 1 66.31 671 GLY B C 1
ATOM 10796 O O . GLY B 1 671 ? -36.094 -18.547 -32.25 1 66.31 671 GLY B O 1
ATOM 10797 N N . ASN B 1 672 ? -36.719 -20.688 -31.906 1 73.5 672 ASN B N 1
ATOM 10798 C CA . ASN B 1 672 ? -37.094 -20.5 -30.516 1 73.5 672 ASN B CA 1
ATOM 10799 C C . ASN B 1 672 ? -36 -20.984 -29.562 1 73.5 672 ASN B C 1
ATOM 10801 O O . ASN B 1 672 ? -36.281 -21.281 -28.391 1 73.5 672 ASN B O 1
ATOM 10805 N N . VAL B 1 673 ? -34.781 -21.109 -30.188 1 85.56 673 VAL B N 1
ATOM 10806 C CA . VAL B 1 673 ? -33.719 -21.641 -29.359 1 85.56 673 VAL B CA 1
ATOM 10807 C C . VAL B 1 673 ? -32.594 -20.594 -29.234 1 85.56 673 VAL B C 1
ATOM 10809 O O . VAL B 1 673 ? -32.156 -20.016 -30.219 1 85.56 673 VAL B O 1
ATOM 10812 N N . LEU B 1 674 ? -32.25 -20.297 -28.047 1 87.06 674 LEU B N 1
ATOM 10813 C CA . LEU B 1 674 ? -31.156 -19.406 -27.75 1 87.06 674 LEU B CA 1
ATOM 10814 C C . LEU B 1 674 ? -29.859 -20.188 -27.594 1 87.06 674 LEU B C 1
ATOM 10816 O O . LEU B 1 674 ? -29.797 -21.125 -26.797 1 87.06 674 LEU B O 1
ATOM 10820 N N . PRO B 1 675 ? -28.859 -19.906 -28.375 1 86.88 675 PRO B N 1
ATOM 10821 C CA . PRO B 1 675 ? -27.562 -20.547 -28.172 1 86.88 675 PRO B CA 1
ATOM 10822 C C . PRO B 1 675 ? -26.844 -20.047 -26.922 1 86.88 675 PRO B C 1
ATOM 10824 O O . PRO B 1 675 ? -25.922 -19.219 -27.031 1 86.88 675 PRO B O 1
ATOM 10827 N N . VAL B 1 676 ? -27.125 -20.594 -25.797 1 88.62 676 VAL B N 1
ATOM 10828 C CA . VAL B 1 676 ? -26.578 -20.172 -24.516 1 88.62 676 VAL B CA 1
ATOM 10829 C C . VAL B 1 676 ? -25.062 -20.359 -24.5 1 88.62 676 VAL B C 1
ATOM 10831 O O . VAL B 1 676 ? -24.359 -19.656 -23.781 1 88.62 676 VAL B O 1
ATOM 10834 N N . LYS B 1 677 ? -24.594 -21.266 -25.281 1 84.56 677 LYS B N 1
ATOM 10835 C CA . LYS B 1 677 ? -23.172 -21.531 -25.375 1 84.56 677 LYS B CA 1
ATOM 10836 C C . LYS B 1 677 ? -22.391 -20.281 -25.781 1 84.56 677 LYS B C 1
ATOM 10838 O O . LYS B 1 677 ? -21.234 -20.109 -25.391 1 84.56 677 LYS B O 1
ATOM 10843 N N . ARG B 1 678 ? -23.094 -19.375 -26.453 1 81.38 678 ARG B N 1
ATOM 10844 C CA . ARG B 1 678 ? -22.453 -18.141 -26.906 1 81.38 678 ARG B CA 1
ATOM 10845 C C . ARG B 1 678 ? -22.484 -17.078 -25.828 1 81.38 678 ARG B C 1
ATOM 10847 O O . ARG B 1 678 ? -21.766 -16.078 -25.906 1 81.38 678 ARG B O 1
ATOM 10854 N N . LEU B 1 679 ? -23.281 -17.344 -24.828 1 84.56 679 LEU B N 1
ATOM 10855 C CA . LEU B 1 679 ? -23.391 -16.422 -23.703 1 84.56 679 LEU B CA 1
ATOM 10856 C C . LEU B 1 679 ? -22.594 -16.922 -22.5 1 84.56 679 LEU B C 1
ATOM 10858 O O . LEU B 1 679 ? -22.547 -16.266 -21.453 1 84.56 679 LEU B O 1
ATOM 10862 N N . THR B 1 680 ? -21.938 -18.016 -22.719 1 85.44 680 THR B N 1
ATOM 10863 C CA . THR B 1 680 ? -21.312 -18.734 -21.609 1 85.44 680 THR B CA 1
ATOM 10864 C C . THR B 1 680 ? -19.844 -18.328 -21.484 1 85.44 680 THR B C 1
ATOM 10866 O O . THR B 1 680 ? -19.141 -18.172 -22.5 1 85.44 680 THR B O 1
ATOM 10869 N N . GLU B 1 681 ? -19.438 -18.141 -20.234 1 81.88 681 GLU B N 1
ATOM 10870 C CA . GLU B 1 681 ? -18 -18.094 -19.938 1 81.88 681 GLU B CA 1
ATOM 10871 C C . GLU B 1 681 ? -17.375 -19.484 -20.062 1 81.88 681 GLU B C 1
ATOM 10873 O O . GLU B 1 681 ? -17.5 -20.312 -19.172 1 81.88 681 GLU B O 1
ATOM 10878 N N . ARG B 1 682 ? -16.656 -19.703 -21.047 1 75.25 682 ARG B N 1
ATOM 10879 C CA . ARG B 1 682 ? -16.234 -21.031 -21.453 1 75.25 682 ARG B CA 1
ATOM 10880 C C . ARG B 1 682 ? -14.961 -21.453 -20.75 1 75.25 682 ARG B C 1
ATOM 10882 O O . ARG B 1 682 ? -14.438 -22.547 -20.984 1 75.25 682 ARG B O 1
ATOM 10889 N N . ALA B 1 683 ? -14.453 -20.781 -19.938 1 76.62 683 ALA B N 1
ATOM 10890 C CA . ALA B 1 683 ? -13.266 -21.188 -19.203 1 76.62 683 ALA B CA 1
ATOM 10891 C C . ALA B 1 683 ? -13.414 -20.875 -17.703 1 76.62 683 ALA B C 1
ATOM 10893 O O . ALA B 1 683 ? -12.586 -20.156 -17.141 1 76.62 683 ALA B O 1
ATOM 10894 N N . PRO B 1 684 ? -14.359 -21.672 -17.203 1 84.75 684 PRO B N 1
ATOM 10895 C CA . PRO B 1 684 ? -14.547 -21.391 -15.781 1 84.75 684 PRO B CA 1
ATOM 10896 C C . PRO B 1 684 ? -13.461 -22.016 -14.906 1 84.75 684 PRO B C 1
ATOM 10898 O O . PRO B 1 684 ? -12.75 -22.922 -15.344 1 84.75 684 PRO B O 1
ATOM 10901 N N . TYR B 1 685 ? -13.25 -21.5 -13.789 1 91.06 685 TYR B N 1
ATOM 10902 C CA . TYR B 1 685 ? -12.461 -22.219 -12.797 1 91.06 685 TYR B CA 1
ATOM 10903 C C . TYR B 1 685 ? -13.172 -23.5 -12.359 1 91.06 685 TYR B C 1
ATOM 10905 O O . TYR B 1 685 ? -14.406 -23.531 -12.297 1 91.06 685 TYR B O 1
ATOM 10913 N N . THR B 1 686 ? -12.406 -24.5 -12.211 1 92.38 686 THR B N 1
ATOM 10914 C CA . THR B 1 686 ? -12.938 -25.781 -11.75 1 92.38 686 THR B CA 1
ATOM 10915 C C . THR B 1 686 ? -12.289 -26.172 -10.43 1 92.38 686 THR B C 1
ATOM 10917 O O . THR B 1 686 ? -11.094 -25.969 -10.227 1 92.38 686 THR B O 1
ATOM 10920 N N . ILE B 1 687 ? -13.164 -26.641 -9.555 1 93.06 687 ILE B N 1
ATOM 10921 C CA . ILE B 1 687 ? -12.703 -27.031 -8.227 1 93.06 687 ILE B CA 1
ATOM 10922 C C . ILE B 1 687 ? -13.125 -28.484 -7.938 1 93.06 687 ILE B C 1
ATOM 10924 O O . ILE B 1 687 ? -14.25 -28.875 -8.242 1 93.06 687 ILE B O 1
ATOM 10928 N N . LEU B 1 688 ? -12.195 -29.203 -7.363 1 91.25 688 LEU B N 1
ATOM 10929 C CA . LEU B 1 688 ? -12.539 -30.562 -6.961 1 91.25 688 LEU B CA 1
ATOM 10930 C C . LEU B 1 688 ? -13.469 -30.562 -5.758 1 91.25 688 LEU B C 1
ATOM 10932 O O . LEU B 1 688 ? -13.359 -29.688 -4.883 1 91.25 688 LEU B O 1
ATOM 10936 N N . GLU B 1 689 ? -14.336 -31.5 -5.695 1 91.81 689 GLU B N 1
ATOM 10937 C CA . GLU B 1 689 ? -15.391 -31.547 -4.688 1 91.81 689 GLU B CA 1
ATOM 10938 C C . GLU B 1 689 ? -14.805 -31.641 -3.279 1 91.81 689 GLU B C 1
ATOM 10940 O O . GLU B 1 689 ? -15.422 -31.188 -2.316 1 91.81 689 GLU B O 1
ATOM 10945 N N . ASP B 1 690 ? -13.578 -32.125 -3.15 1 87.62 690 ASP B N 1
ATOM 10946 C CA . ASP B 1 690 ? -12.992 -32.312 -1.826 1 87.62 690 ASP B CA 1
ATOM 10947 C C . ASP B 1 690 ? -11.969 -31.234 -1.505 1 87.62 690 ASP B C 1
ATOM 10949 O O . ASP B 1 690 ? -11.234 -31.344 -0.521 1 87.62 690 ASP B O 1
ATOM 10953 N N . MET B 1 691 ? -11.891 -30.25 -2.305 1 89.31 691 MET B N 1
ATOM 10954 C CA . MET B 1 691 ? -10.961 -29.172 -2.021 1 89.31 691 MET B CA 1
ATOM 10955 C C . MET B 1 691 ? -11.336 -28.453 -0.73 1 89.31 691 MET B C 1
ATOM 10957 O O . MET B 1 691 ? -12.5 -28.078 -0.537 1 89.31 691 MET B O 1
ATOM 10961 N N . PRO B 1 692 ? -10.352 -28.234 0.153 1 87.75 692 PRO B N 1
ATOM 10962 C CA . PRO B 1 692 ? -10.641 -27.562 1.427 1 87.75 692 PRO B CA 1
ATOM 10963 C C . PRO B 1 692 ? -11.039 -26.109 1.252 1 87.75 692 PRO B C 1
ATOM 10965 O O . PRO B 1 692 ? -10.555 -25.438 0.337 1 87.75 692 PRO B O 1
ATOM 10968 N N . GLY B 1 693 ? -11.781 -25.625 2.129 1 89.12 693 GLY B N 1
ATOM 10969 C CA . GLY B 1 693 ? -12.344 -24.281 2.117 1 89.12 693 GLY B CA 1
ATOM 10970 C C . GLY B 1 693 ? -11.297 -23.188 1.953 1 89.12 693 GLY B C 1
ATOM 10971 O O . GLY B 1 693 ? -11.406 -22.344 1.064 1 89.12 693 GLY B O 1
ATOM 10972 N N . PRO B 1 694 ? -10.234 -23.219 2.736 1 85.12 694 PRO B N 1
ATOM 10973 C CA . PRO B 1 694 ? -9.242 -22.141 2.648 1 85.12 694 PRO B CA 1
ATOM 10974 C C . PRO B 1 694 ? -8.57 -22.078 1.282 1 85.12 694 PRO B C 1
ATOM 10976 O O . PRO B 1 694 ? -8.211 -20.984 0.82 1 85.12 694 PRO B O 1
ATOM 10979 N N . ARG B 1 695 ? -8.438 -23.156 0.617 1 87.5 695 ARG B N 1
ATOM 10980 C CA . ARG B 1 695 ? -7.805 -23.188 -0.698 1 87.5 695 ARG B CA 1
ATOM 10981 C C . ARG B 1 695 ? -8.734 -22.609 -1.765 1 87.5 695 ARG B C 1
ATOM 10983 O O . ARG B 1 695 ? -8.305 -21.828 -2.613 1 87.5 695 ARG B O 1
ATOM 10990 N N . LEU B 1 696 ? -9.945 -23.094 -1.713 1 91.5 696 LEU B N 1
ATOM 10991 C CA . LEU B 1 696 ? -10.867 -22.594 -2.729 1 91.5 696 LEU B CA 1
ATOM 10992 C C . LEU B 1 696 ? -11.188 -21.125 -2.5 1 91.5 696 LEU B C 1
ATOM 10994 O O . LEU B 1 696 ? -11.5 -20.406 -3.445 1 91.5 696 LEU B O 1
ATOM 10998 N N . TYR B 1 697 ? -11.148 -20.688 -1.204 1 91.25 697 TYR B N 1
ATOM 10999 C CA . TYR B 1 697 ? -11.438 -19.297 -0.876 1 91.25 697 TYR B CA 1
ATOM 11000 C C . TYR B 1 697 ? -10.492 -18.344 -1.614 1 91.25 697 TYR B C 1
ATOM 11002 O O . TYR B 1 697 ? -10.898 -17.266 -2.051 1 91.25 697 TYR B O 1
ATOM 11010 N N . ALA B 1 698 ? -9.273 -18.719 -1.794 1 87.31 698 ALA B N 1
ATOM 11011 C CA . ALA B 1 698 ? -8.258 -17.891 -2.438 1 87.31 698 ALA B CA 1
ATOM 11012 C C . ALA B 1 698 ? -8.594 -17.656 -3.908 1 87.31 698 ALA B C 1
ATOM 11014 O O . ALA B 1 698 ? -8.25 -16.625 -4.469 1 87.31 698 ALA B O 1
ATOM 11015 N N . LEU B 1 699 ? -9.281 -18.562 -4.496 1 90.25 699 LEU B N 1
ATOM 11016 C CA . LEU B 1 699 ? -9.68 -18.422 -5.891 1 90.25 699 LEU B CA 1
ATOM 11017 C C . LEU B 1 699 ? -10.641 -17.25 -6.07 1 90.25 699 LEU B C 1
ATOM 11019 O O . LEU B 1 699 ? -10.578 -16.531 -7.078 1 90.25 699 LEU B O 1
ATOM 11023 N N . PHE B 1 700 ? -11.469 -17.094 -5.086 1 90.88 700 PHE B N 1
ATOM 11024 C CA . PHE B 1 700 ? -12.469 -16.047 -5.172 1 90.88 700 PHE B CA 1
ATOM 11025 C C . PHE B 1 700 ? -11.938 -14.734 -4.605 1 90.88 700 PHE B C 1
ATOM 11027 O O . PHE B 1 700 ? -12.102 -13.672 -5.211 1 90.88 700 PHE B O 1
ATOM 11034 N N . ALA B 1 701 ? -11.258 -14.828 -3.529 1 87.69 701 ALA B N 1
ATOM 11035 C CA . ALA B 1 701 ? -10.828 -13.625 -2.807 1 87.69 701 ALA B CA 1
ATOM 11036 C C . ALA B 1 701 ? -9.625 -12.984 -3.479 1 87.69 701 ALA B C 1
ATOM 11038 O O . ALA B 1 701 ? -9.461 -11.758 -3.439 1 87.69 701 ALA B O 1
ATOM 11039 N N . LYS B 1 702 ? -8.805 -13.781 -4.098 1 83.88 702 LYS B N 1
ATOM 11040 C CA . LYS B 1 702 ? -7.555 -13.258 -4.633 1 83.88 702 LYS B CA 1
ATOM 11041 C C . LYS B 1 702 ? -7.566 -13.258 -6.16 1 83.88 702 LYS B C 1
ATOM 11043 O O . LYS B 1 702 ? -7.297 -12.234 -6.789 1 83.88 702 LYS B O 1
ATOM 11048 N N . ALA B 1 703 ? -8.031 -14.352 -6.75 1 82.25 703 ALA B N 1
ATOM 11049 C CA . ALA B 1 703 ? -8 -14.461 -8.203 1 82.25 703 ALA B CA 1
ATOM 11050 C C . ALA B 1 703 ? -9.234 -13.812 -8.828 1 82.25 703 ALA B C 1
ATOM 11052 O O . ALA B 1 703 ? -9.312 -13.656 -10.047 1 82.25 703 ALA B O 1
ATOM 11053 N N . GLY B 1 704 ? -10.281 -13.492 -8.047 1 81.81 704 GLY B N 1
ATOM 11054 C CA . GLY B 1 704 ? -11.43 -12.742 -8.539 1 81.81 704 GLY B CA 1
ATOM 11055 C C . GLY B 1 704 ? -12.422 -13.602 -9.297 1 81.81 704 GLY B C 1
ATOM 11056 O O . GLY B 1 704 ? -13.078 -13.125 -10.227 1 81.81 704 GLY B O 1
ATOM 11057 N N . ALA B 1 705 ? -12.523 -14.82 -8.984 1 88.94 705 ALA B N 1
ATOM 11058 C CA . ALA B 1 705 ? -13.484 -15.703 -9.641 1 88.94 705 ALA B CA 1
ATOM 11059 C C . ALA B 1 705 ? -14.914 -15.273 -9.344 1 88.94 705 ALA B C 1
ATOM 11061 O O . ALA B 1 705 ? -15.234 -14.898 -8.211 1 88.94 705 ALA B O 1
ATOM 11062 N N . LYS B 1 706 ? -15.742 -15.289 -10.375 1 89.19 706 LYS B N 1
ATOM 11063 C CA . LYS B 1 706 ? -17.156 -15.008 -10.195 1 89.19 706 LYS B CA 1
ATOM 11064 C C . LYS B 1 706 ? -17.922 -16.266 -9.797 1 89.19 706 LYS B C 1
ATOM 11066 O O . LYS B 1 706 ? -18.906 -16.188 -9.039 1 89.19 706 LYS B O 1
ATOM 11071 N N . ALA B 1 707 ? -17.516 -17.281 -10.391 1 93.56 707 ALA B N 1
ATOM 11072 C CA . ALA B 1 707 ? -18.078 -18.594 -10.102 1 93.56 707 ALA B CA 1
ATOM 11073 C C . ALA B 1 707 ? -17.094 -19.703 -10.453 1 93.56 707 ALA B C 1
ATOM 11075 O O . ALA B 1 707 ? -16.156 -19.484 -11.211 1 93.56 707 ALA B O 1
ATOM 11076 N N . ALA B 1 708 ? -17.281 -20.844 -9.828 1 95.06 708 ALA B N 1
ATOM 11077 C CA . ALA B 1 708 ? -16.469 -22.031 -10.117 1 95.06 708 ALA B CA 1
ATOM 11078 C C . ALA B 1 708 ? -17.312 -23.297 -10.141 1 95.06 708 ALA B C 1
ATOM 11080 O O . ALA B 1 708 ? -18.234 -23.438 -9.336 1 95.06 708 ALA B O 1
ATOM 11081 N N . CYS B 1 709 ? -16.984 -24.172 -11.086 1 95.38 709 CYS B N 1
ATOM 11082 C CA . CYS B 1 709 ? -17.672 -25.453 -11.172 1 95.38 709 CYS B CA 1
ATOM 11083 C C . CYS B 1 709 ? -17.031 -26.484 -10.242 1 95.38 709 CYS B C 1
ATOM 11085 O O . CYS B 1 709 ? -15.82 -26.703 -10.297 1 95.38 709 CYS B O 1
ATOM 11087 N N . VAL B 1 710 ? -17.844 -27.031 -9.414 1 96.12 710 VAL B N 1
ATOM 11088 C CA . VAL B 1 710 ? -17.391 -28.141 -8.57 1 96.12 710 VAL B CA 1
ATOM 11089 C C . VAL B 1 710 ? -17.516 -29.453 -9.32 1 96.12 710 VAL B C 1
ATOM 11091 O O . VAL B 1 710 ? -18.609 -29.797 -9.789 1 96.12 710 VAL B O 1
ATOM 11094 N N . ILE B 1 711 ? -16.438 -30.203 -9.414 1 93.19 711 ILE B N 1
ATOM 11095 C CA . ILE B 1 711 ? -16.438 -31.422 -10.219 1 93.19 711 ILE B CA 1
ATOM 11096 C C . ILE B 1 711 ? -15.906 -32.594 -9.398 1 93.19 711 ILE B C 1
ATOM 11098 O O . ILE B 1 711 ? -15.219 -32.375 -8.391 1 93.19 711 ILE B O 1
ATOM 11102 N N . SER B 1 712 ? -16.25 -33.719 -9.812 1 91.94 712 SER B N 1
ATOM 11103 C CA . SER B 1 712 ? -15.68 -34.938 -9.234 1 91.94 712 SER B CA 1
ATOM 11104 C C . SER B 1 712 ? -14.32 -35.25 -9.836 1 91.94 712 SER B C 1
ATOM 11106 O O . SER B 1 712 ? -13.875 -34.594 -10.766 1 91.94 712 SER B O 1
ATOM 11108 N N . GLU B 1 713 ? -13.664 -36.25 -9.359 1 86.25 713 GLU B N 1
ATOM 11109 C CA . GLU B 1 713 ? -12.367 -36.719 -9.867 1 86.25 713 GLU B CA 1
ATOM 11110 C C . GLU B 1 713 ? -12.453 -37.062 -11.344 1 86.25 713 GLU B C 1
ATOM 11112 O O . GLU B 1 713 ? -11.477 -36.906 -12.086 1 86.25 713 GLU B O 1
ATOM 11117 N N . LYS B 1 714 ? -13.672 -37.5 -11.766 1 88.38 714 LYS B N 1
ATOM 11118 C CA . LYS B 1 714 ? -13.867 -37.938 -13.156 1 88.38 714 LYS B CA 1
ATOM 11119 C C . LYS B 1 714 ? -14.414 -36.781 -14 1 88.38 714 LYS B C 1
ATOM 11121 O O . LYS B 1 714 ? -14.836 -37 -15.141 1 88.38 714 LYS B O 1
ATOM 11126 N N . GLY B 1 715 ? -14.523 -35.625 -13.422 1 89.62 715 GLY B N 1
ATOM 11127 C CA . GLY B 1 715 ? -14.922 -34.438 -14.172 1 89.62 715 GLY B CA 1
ATOM 11128 C C . GLY B 1 715 ? -16.422 -34.188 -14.172 1 89.62 715 GLY B C 1
ATOM 11129 O O . GLY B 1 715 ? -16.906 -33.25 -14.812 1 89.62 715 GLY B O 1
ATOM 11130 N N . GLU B 1 716 ? -17.156 -35.031 -13.445 1 93.88 716 GLU B N 1
ATOM 11131 C CA . GLU B 1 716 ? -18.594 -34.906 -13.422 1 93.88 716 GLU B CA 1
ATOM 11132 C C . GLU B 1 716 ? -19.031 -33.688 -12.602 1 93.88 716 GLU B C 1
ATOM 11134 O O . GLU B 1 716 ? -18.438 -33.406 -11.562 1 93.88 716 GLU B O 1
ATOM 11139 N N . PHE B 1 717 ? -20.109 -33.031 -13.094 1 94.94 717 PHE B N 1
ATOM 11140 C CA . PHE B 1 717 ? -20.609 -31.828 -12.43 1 94.94 717 PHE B CA 1
ATOM 11141 C C . PHE B 1 717 ? -21.266 -32.188 -11.102 1 94.94 717 PHE B C 1
ATOM 11143 O O . PHE B 1 717 ? -22.141 -33.031 -11.039 1 94.94 717 PHE B O 1
ATOM 11150 N N . ARG B 1 718 ? -20.812 -31.516 -10.016 1 94.94 718 ARG B N 1
ATOM 11151 C CA . ARG B 1 718 ? -21.344 -31.766 -8.672 1 94.94 718 ARG B CA 1
ATOM 11152 C C . ARG B 1 718 ? -21.969 -30.5 -8.094 1 94.94 718 ARG B C 1
ATOM 11154 O O . ARG B 1 718 ? -22.422 -30.5 -6.945 1 94.94 718 ARG B O 1
ATOM 11161 N N . GLY B 1 719 ? -21.891 -29.422 -8.82 1 95.25 719 GLY B N 1
ATOM 11162 C CA . GLY B 1 719 ? -22.469 -28.172 -8.352 1 95.25 719 GLY B CA 1
ATOM 11163 C C . GLY B 1 719 ? -21.641 -26.953 -8.75 1 95.25 719 GLY B C 1
ATOM 11164 O O . GLY B 1 719 ? -20.703 -27.062 -9.547 1 95.25 719 GLY B O 1
ATOM 11165 N N . MET B 1 720 ? -22.078 -25.812 -8.227 1 95.75 720 MET B N 1
ATOM 11166 C CA . MET B 1 720 ? -21.391 -24.562 -8.516 1 95.75 720 MET B CA 1
ATOM 11167 C C . MET B 1 720 ? -21.25 -23.703 -7.258 1 95.75 720 MET B C 1
ATOM 11169 O O . MET B 1 720 ? -22.109 -23.75 -6.375 1 95.75 720 MET B O 1
ATOM 11173 N N . ILE B 1 721 ? -20.156 -23.078 -7.152 1 95.69 721 ILE B N 1
ATOM 11174 C CA . ILE B 1 721 ? -19.938 -22.062 -6.113 1 95.69 721 ILE B CA 1
ATOM 11175 C C . ILE B 1 721 ? -19.844 -20.688 -6.746 1 95.69 721 ILE B C 1
ATOM 11177 O O . ILE B 1 721 ? -18.969 -20.438 -7.594 1 95.69 721 ILE B O 1
ATOM 11181 N N . SER B 1 722 ? -20.75 -19.859 -6.434 1 94 722 SER B N 1
ATOM 11182 C CA . SER B 1 722 ? -20.703 -18.484 -6.906 1 94 722 SER B CA 1
ATOM 11183 C C . SER B 1 722 ? -20.141 -17.547 -5.844 1 94 722 SER B C 1
ATOM 11185 O O . SER B 1 722 ? -20.141 -17.875 -4.656 1 94 722 SER B O 1
ATOM 11187 N N . ARG B 1 723 ? -19.594 -16.469 -6.289 1 92.38 723 ARG B N 1
ATOM 11188 C CA . ARG B 1 723 ? -19.078 -15.484 -5.355 1 92.38 723 ARG B CA 1
ATOM 11189 C C . ARG B 1 723 ? -20.172 -15.016 -4.395 1 92.38 723 ARG B C 1
ATOM 11191 O O . ARG B 1 723 ? -19.922 -14.852 -3.199 1 92.38 723 ARG B O 1
ATOM 11198 N N . ARG B 1 724 ? -21.344 -14.758 -4.883 1 90.62 724 ARG B N 1
ATOM 11199 C CA . ARG B 1 724 ? -22.469 -14.359 -4.055 1 90.62 724 ARG B CA 1
ATOM 11200 C C . ARG B 1 724 ? -22.766 -15.406 -2.986 1 90.62 724 ARG B C 1
ATOM 11202 O O . ARG B 1 724 ? -23 -15.062 -1.825 1 90.62 724 ARG B O 1
ATOM 11209 N N . GLY B 1 725 ? -22.781 -16.609 -3.439 1 91.5 725 GLY B N 1
ATOM 11210 C CA . GLY B 1 725 ? -23 -17.688 -2.488 1 91.5 725 GLY B CA 1
ATOM 11211 C C . GLY B 1 725 ? -21.938 -17.766 -1.42 1 91.5 725 GLY B C 1
ATOM 11212 O O . GLY B 1 725 ? -22.234 -18.016 -0.251 1 91.5 725 GLY B O 1
ATOM 11213 N N . LEU B 1 726 ? -20.75 -17.594 -1.849 1 93.25 726 LEU B N 1
ATOM 11214 C CA . LEU B 1 726 ? -19.625 -17.656 -0.913 1 93.25 726 LEU B CA 1
ATOM 11215 C C . LEU B 1 726 ? -19.688 -16.5 0.08 1 93.25 726 LEU B C 1
ATOM 11217 O O . LEU B 1 726 ? -19.344 -16.672 1.252 1 93.25 726 LEU B O 1
ATOM 11221 N N . ILE B 1 727 ? -20.062 -15.336 -0.387 1 92.81 727 ILE B N 1
ATOM 11222 C CA . ILE B 1 727 ? -20.203 -14.164 0.473 1 92.81 727 ILE B CA 1
ATOM 11223 C C . ILE B 1 727 ? -21.266 -14.445 1.541 1 92.81 727 ILE B C 1
ATOM 11225 O O . ILE B 1 727 ? -21.062 -14.148 2.719 1 92.81 727 ILE B O 1
ATOM 11229 N N . ALA B 1 728 ? -22.344 -15.031 1.108 1 91.5 728 ALA B N 1
ATOM 11230 C CA . ALA B 1 728 ? -23.422 -15.359 2.043 1 91.5 728 ALA B CA 1
ATOM 11231 C C . ALA B 1 728 ? -22.938 -16.359 3.09 1 91.5 728 ALA B C 1
ATOM 11233 O O . ALA B 1 728 ? -23.266 -16.234 4.273 1 91.5 728 ALA B O 1
ATOM 11234 N N . THR B 1 729 ? -22.219 -17.328 2.639 1 90.75 729 THR B N 1
ATOM 11235 C CA . THR B 1 729 ? -21.703 -18.328 3.553 1 90.75 729 THR B CA 1
ATOM 11236 C C . THR B 1 729 ? -20.703 -17.703 4.527 1 90.75 729 THR B C 1
ATOM 11238 O O . THR B 1 729 ? -20.719 -18.016 5.723 1 90.75 729 THR B O 1
ATOM 11241 N N . ALA B 1 730 ? -19.828 -16.938 4.004 1 89.5 730 ALA B N 1
ATOM 11242 C CA . ALA B 1 730 ? -18.844 -16.266 4.852 1 89.5 730 ALA B CA 1
ATOM 11243 C C . ALA B 1 730 ? -19.516 -15.398 5.91 1 89.5 730 ALA B C 1
ATOM 11245 O O . ALA B 1 730 ? -19.078 -15.359 7.062 1 89.5 730 ALA B O 1
ATOM 11246 N N . ARG B 1 731 ? -20.516 -14.703 5.523 1 90 731 ARG B N 1
ATOM 11247 C CA . ARG B 1 731 ? -21.266 -13.867 6.461 1 90 731 ARG B CA 1
ATOM 11248 C C . ARG B 1 731 ? -21.906 -14.719 7.555 1 90 731 ARG B C 1
ATOM 11250 O O . ARG B 1 731 ? -21.859 -14.359 8.734 1 90 731 ARG B O 1
ATOM 11257 N N . ARG B 1 732 ? -22.5 -15.812 7.184 1 88.31 732 ARG B N 1
ATOM 11258 C CA . ARG B 1 732 ? -23.125 -16.719 8.141 1 88.31 732 ARG B CA 1
ATOM 11259 C C . ARG B 1 732 ? -22.094 -17.25 9.141 1 88.31 732 ARG B C 1
ATOM 11261 O O . ARG B 1 732 ? -22.391 -17.344 10.336 1 88.31 732 ARG B O 1
ATOM 11268 N N . TYR B 1 733 ? -21 -17.578 8.57 1 86 733 TYR B N 1
ATOM 11269 C CA . TYR B 1 733 ? -19.938 -18.125 9.43 1 86 733 TYR B CA 1
ATOM 11270 C C . TYR B 1 733 ? -19.422 -17.062 10.383 1 86 733 TYR B C 1
ATOM 11272 O O . TYR B 1 733 ? -19.094 -17.359 11.539 1 86 733 TYR B O 1
ATOM 11280 N N . GLU B 1 734 ? -19.312 -15.836 9.938 1 82.88 734 GLU B N 1
ATOM 11281 C CA . GLU B 1 734 ? -18.875 -14.734 10.789 1 82.88 734 GLU B CA 1
ATOM 11282 C C . GLU B 1 734 ? -19.891 -14.43 11.883 1 82.88 734 GLU B C 1
ATOM 11284 O O . GLU B 1 734 ? -19.516 -14.203 13.039 1 82.88 734 GLU B O 1
ATOM 11289 N N . GLU B 1 735 ? -21.094 -14.422 11.539 1 83.31 735 GLU B N 1
ATOM 11290 C CA . GLU B 1 735 ? -22.156 -14.18 12.516 1 83.31 735 GLU B CA 1
ATOM 11291 C C . GLU B 1 735 ? -22.219 -15.289 13.555 1 83.31 735 GLU B C 1
ATOM 11293 O O . GLU B 1 735 ? -22.453 -15.023 14.742 1 83.31 735 GLU B O 1
ATOM 11298 N N . ALA B 1 736 ? -21.969 -16.453 13.094 1 80.12 736 ALA B N 1
ATOM 11299 C CA . ALA B 1 736 ? -21.969 -17.594 14.016 1 80.12 736 ALA B CA 1
ATOM 11300 C C . ALA B 1 736 ? -20.797 -17.516 14.992 1 80.12 736 ALA B C 1
ATOM 11302 O O . ALA B 1 736 ? -20.922 -17.859 16.172 1 80.12 736 ALA B O 1
ATOM 11303 N N . ALA B 1 737 ? -19.75 -17.125 14.492 1 77.44 737 ALA B N 1
ATOM 11304 C CA . ALA B 1 737 ? -18.562 -16.969 15.336 1 77.44 737 ALA B CA 1
ATOM 11305 C C . ALA B 1 737 ? -18.781 -15.867 16.375 1 77.44 737 ALA B C 1
ATOM 11307 O O . ALA B 1 737 ? -18.344 -15.992 17.516 1 77.44 737 ALA B O 1
ATOM 11308 N N . ASP B 1 738 ? -19.391 -14.742 15.961 1 77.56 738 ASP B N 1
ATOM 11309 C CA . ASP B 1 738 ? -19.672 -13.641 16.875 1 77.56 738 ASP B CA 1
ATOM 11310 C C . ASP B 1 738 ? -20.609 -14.078 17.984 1 77.56 738 ASP B C 1
ATOM 11312 O O . ASP B 1 738 ? -20.453 -13.68 19.141 1 77.56 738 ASP B O 1
ATOM 11316 N N . GLN B 1 739 ? -21.547 -14.906 17.688 1 72.56 739 GLN B N 1
ATOM 11317 C CA . GLN B 1 739 ? -22.5 -15.406 18.672 1 72.56 739 GLN B CA 1
ATOM 11318 C C . GLN B 1 739 ? -21.828 -16.359 19.656 1 72.56 739 GLN B C 1
ATOM 11320 O O . GLN B 1 739 ? -22.109 -16.344 20.844 1 72.56 739 GLN B O 1
ATOM 11325 N N . ALA B 1 740 ? -20.938 -17.125 19.094 1 67.38 740 ALA B N 1
ATOM 11326 C CA . ALA B 1 740 ? -20.234 -18.078 19.938 1 67.38 740 ALA B CA 1
ATOM 11327 C C . ALA B 1 740 ? -19.328 -17.359 20.938 1 67.38 740 ALA B C 1
ATOM 11329 O O . ALA B 1 740 ? -19.219 -17.781 22.094 1 67.38 740 ALA B O 1
ATOM 11330 N N . GLN B 1 741 ? -18.75 -16.328 20.453 1 59.62 741 GLN B N 1
ATOM 11331 C CA . GLN B 1 741 ? -17.906 -15.539 21.344 1 59.62 741 GLN B CA 1
ATOM 11332 C C . GLN B 1 741 ? -18.734 -14.852 22.422 1 59.62 741 GLN B C 1
ATOM 11334 O O . GLN B 1 741 ? -18.281 -14.734 23.562 1 59.62 741 GLN B O 1
ATOM 11339 N N . TYR B 1 742 ? -19.844 -14.32 22 1 53.22 742 TYR B N 1
ATOM 11340 C CA . TYR B 1 742 ? -20.75 -13.688 22.953 1 53.22 742 TYR B CA 1
ATOM 11341 C C . TYR B 1 742 ? -21.234 -14.695 23.984 1 53.22 742 TYR B C 1
ATOM 11343 O O . TYR B 1 742 ? -21.344 -14.375 25.172 1 53.22 742 TYR B O 1
ATOM 11351 N N . ASP B 1 743 ? -21.516 -15.938 23.516 1 50.69 743 ASP B N 1
ATOM 11352 C CA . ASP B 1 743 ? -21.969 -16.984 24.422 1 50.69 743 ASP B CA 1
ATOM 11353 C C . ASP B 1 743 ? -20.859 -17.438 25.359 1 50.69 743 ASP B C 1
ATOM 11355 O O . ASP B 1 743 ? -21.109 -17.734 26.531 1 50.69 743 ASP B O 1
ATOM 11359 N N . ASP B 1 744 ? -19.656 -17.406 24.812 1 49.56 744 ASP B N 1
ATOM 11360 C CA . ASP B 1 744 ? -18.516 -17.766 25.672 1 49.56 744 ASP B CA 1
ATOM 11361 C C . ASP B 1 744 ? -18.25 -16.688 26.703 1 49.56 744 ASP B C 1
ATOM 11363 O O . ASP B 1 744 ? -17.781 -16.984 27.812 1 49.56 744 ASP B O 1
ATOM 11367 N N . THR B 1 745 ? -18.359 -15.359 26.281 1 42.84 745 THR B N 1
ATOM 11368 C CA . THR B 1 745 ? -18.109 -14.289 27.25 1 42.84 745 THR B CA 1
ATOM 11369 C C . THR B 1 745 ? -19.219 -14.25 28.312 1 42.84 745 THR B C 1
ATOM 11371 O O . THR B 1 745 ? -19.016 -13.68 29.375 1 42.84 745 THR B O 1
ATOM 11374 N N . VAL B 1 746 ? -20.516 -14.5 27.953 1 37.97 746 VAL B N 1
ATOM 11375 C CA . VAL B 1 746 ? -21.547 -14.516 28.984 1 37.97 746 VAL B CA 1
ATOM 11376 C C . VAL B 1 746 ? -21.531 -15.852 29.719 1 37.97 746 VAL B C 1
ATOM 11378 O O . VAL B 1 746 ? -21.641 -15.891 30.953 1 37.97 746 VAL B O 1
ATOM 11381 N N . GLY B 1 747 ? -22.312 -16.891 29.203 1 33.25 747 GLY B N 1
ATOM 11382 C CA . GLY B 1 747 ? -22.719 -18.062 29.953 1 33.25 747 GLY B CA 1
ATOM 11383 C C . GLY B 1 747 ? -21.562 -18.938 30.391 1 33.25 747 GLY B C 1
ATOM 11384 O O . GLY B 1 747 ? -20.422 -18.719 29.953 1 33.25 747 GLY B O 1
ATOM 11385 N N . ASP B 1 748 ? -22.062 -20.375 30.859 1 31.12 748 ASP B N 1
ATOM 11386 C CA . ASP B 1 748 ? -21.828 -21.625 31.594 1 31.12 748 ASP B CA 1
ATOM 11387 C C . ASP B 1 748 ? -20.703 -22.438 30.953 1 31.12 748 ASP B C 1
ATOM 11389 O O . ASP B 1 748 ? -20.531 -22.406 29.734 1 31.12 748 ASP B O 1
ATOM 11393 N N . ASP B 1 749 ? -19.828 -23.031 31.766 1 31.05 749 ASP B N 1
ATOM 11394 C CA . ASP B 1 749 ? -18.781 -24.031 31.719 1 31.05 749 ASP B CA 1
ATOM 11395 C C . ASP B 1 749 ? -19.125 -25.156 30.734 1 31.05 749 ASP B C 1
ATOM 11397 O O . ASP B 1 749 ? -18.594 -26.25 30.812 1 31.05 749 ASP B O 1
ATOM 11401 N N . ASP B 1 750 ? -20.469 -25.25 30.234 1 27.53 750 ASP B N 1
ATOM 11402 C CA . ASP B 1 750 ? -20.703 -26.594 29.719 1 27.53 750 ASP B CA 1
ATOM 11403 C C . ASP B 1 750 ? -19.781 -26.906 28.547 1 27.53 750 ASP B C 1
ATOM 11405 O O . ASP B 1 750 ? -19.266 -25.984 27.906 1 27.53 750 ASP B O 1
ATOM 11409 N N . GLU B 1 751 ? -19.906 -28.25 28.031 1 29.08 751 GLU B N 1
ATOM 11410 C CA . GLU B 1 751 ? -19.219 -29.172 27.141 1 29.08 751 GLU B CA 1
ATOM 11411 C C . GLU B 1 751 ? -19.078 -28.578 25.734 1 29.08 751 GLU B C 1
ATOM 11413 O O . GLU B 1 751 ? -19.891 -27.766 25.312 1 29.08 751 GLU B O 1
ATOM 11418 N N . GLU B 1 752 ? -17.938 -28.734 25.125 1 32 752 GLU B N 1
ATOM 11419 C CA . GLU B 1 752 ? -17.453 -28.609 23.75 1 32 752 GLU B CA 1
ATOM 11420 C C . GLU B 1 752 ? -18.547 -28.875 22.734 1 32 752 GLU B C 1
ATOM 11422 O O . GLU B 1 752 ? -18.797 -30.031 22.375 1 32 752 GLU B O 1
ATOM 11427 N N . GLN B 1 753 ? -19.797 -28.234 22.859 1 29.05 753 GLN B N 1
ATOM 11428 C CA . GLN B 1 753 ? -20.781 -28.578 21.828 1 29.05 753 GLN B CA 1
ATOM 11429 C C . GLN B 1 753 ? -20.234 -28.281 20.438 1 29.05 753 GLN B C 1
ATOM 11431 O O . GLN B 1 753 ? -19.719 -27.203 20.188 1 29.05 753 GLN B O 1
ATOM 11436 N N . SER B 1 754 ? -19.984 -29.25 19.625 1 31.84 754 SER B N 1
ATOM 11437 C CA . SER B 1 754 ? -19.812 -29.328 18.188 1 31.84 754 SER B CA 1
ATOM 11438 C C . SER B 1 754 ? -20.75 -28.391 17.453 1 31.84 754 SER B C 1
ATOM 11440 O O . SER B 1 754 ? -21.984 -28.516 17.562 1 31.84 754 SER B O 1
ATOM 11442 N N . LEU B 1 755 ? -20.562 -27.156 17.438 1 32.94 755 LEU B N 1
ATOM 11443 C CA . LEU B 1 755 ? -21.328 -26.203 16.641 1 32.94 755 LEU B CA 1
ATOM 11444 C C . LEU B 1 755 ? -21.625 -26.766 15.258 1 32.94 755 LEU B C 1
ATOM 11446 O O . LEU B 1 755 ? -20.781 -26.719 14.359 1 32.94 755 LEU B O 1
ATOM 11450 N N . VAL B 1 756 ? -22.422 -27.766 15.086 1 32.62 756 VAL B N 1
ATOM 11451 C CA . VAL B 1 756 ? -23.031 -28.156 13.82 1 32.62 756 VAL B CA 1
ATOM 11452 C C . VAL B 1 756 ? -23.797 -26.984 13.227 1 32.62 756 VAL B C 1
ATOM 11454 O O . VAL B 1 756 ? -24.812 -26.547 13.773 1 32.62 756 VAL B O 1
ATOM 11457 N N . ILE B 1 757 ? -23.266 -26.047 12.742 1 35.5 757 ILE B N 1
ATOM 11458 C CA . ILE B 1 757 ? -23.969 -25.031 11.961 1 35.5 757 ILE B CA 1
ATOM 11459 C C . ILE B 1 757 ? -24.781 -25.703 10.859 1 35.5 757 ILE B C 1
ATOM 11461 O O . ILE B 1 757 ? -24.25 -26.438 10.031 1 35.5 757 ILE B O 1
ATOM 11465 N N . PRO B 1 758 ? -26.109 -25.859 11.008 1 28.14 758 PRO B N 1
ATOM 11466 C CA . PRO B 1 758 ? -26.859 -26.484 9.906 1 28.14 758 PRO B CA 1
ATOM 11467 C C . PRO B 1 758 ? -26.531 -25.859 8.547 1 28.14 758 PRO B C 1
ATOM 11469 O O . PRO B 1 758 ? -26.172 -24.672 8.477 1 28.14 758 PRO B O 1
ATOM 11472 N N . ALA B 1 759 ? -26.641 -26.828 7.453 1 27.84 759 ALA B N 1
ATOM 11473 C CA . ALA B 1 759 ? -26.609 -26.406 6.055 1 27.84 759 ALA B CA 1
ATOM 11474 C C . ALA B 1 759 ? -27.703 -25.375 5.758 1 27.84 759 ALA B C 1
ATOM 11476 O O . ALA B 1 759 ? -28.844 -25.547 6.176 1 27.84 759 ALA B O 1
#

Secondary structure (DSSP, 8-state):
---------------------------------------SS-S-----S--SSSS-HHHHHHHHHHHHHHHHHHHHHHHHHHHHHHHHHHHHHHHHHHHH-HHHHHHHHHHHHHHHHHHHHHHHHHH-GGGSS--HHHHHHHHTT---TTTSSHHHHHHHHHHHHHHHHHT-S-BSHHHHHHHHHHHHHHHHHHHHHHHHHHHH---STT---HHHHHHHHHHHHHHHHHHHHHHHHHHHHHHHT-HHHHHHHIIIII--S---HHHHHHHHHHHHHHHHHHHHHHHHH-HHHHHHHS------S----GGGHHHHHHHHHHHHHHHHHHHHHHHHHHHHHHHHHHHTGGGTTHHHHHHHHHHHHHHHHHHHHHHTTSPPEE--TT------TTSPTTEE-HHHHHHSS-HHHHHHHHH----TTSS-HHHHHHHHHHHHHHHHHTTT-SS--BSHHHHHHHHHHHHHHHHHHHHHHS---S-HHHHHHHHHHHHHHHHHT--HHHHHHHHHHHT-GGGHHHHHHHHHHHHHHHHHH-SS-HHHHHHHHHT-----SS--GGGGG-BGGGG-----GGG-B-SSEEHHHHHHHHT-TT-SEEEEEETTEEEEEEEHHHHHHHHHHHHHTS-S---SS-TTS----STT---S-HHHHHHHHHHHHHHHHH-SEE-GGGGSBSS-EEEETT-BHHHHHHHHHTT--SEEEEE-TT--EEEEEEHHHHHHHHHHHHHHHHHHHHHHHHS-S----------/-----------------------------------S-TTS--------S--TTSS-HHHHHHHHHHHHHHHHHHHHHHHHHHHHHHHHHHHHHHHHHHHH-HHHHHHHHHHHHHHHHHHHHHHHHHH-GGGSS--HHHHHHHHTT---TTTSSHHHHHHHHHHHHHHHHHT-S-BSHHHHHHHHHHHHHHHHHHHHHHHHHHHH--SSTT---HHHHHHHHHHHHHHHHHHHHHHHHHHHHHHHT-HHHHHHHIIIII--S---HHHHHHHHHHHHHHHHHHHHHHHHH-HHHHHHHS------S----GGGHHHHHHHHHHHHHHHHHHHHHHHHHHHHHHHHHHHTGGGTTHHHHHHHHHHHHHHHHHHHHHHTTSPPEE--TT------TTSPTTEE-HHHHHHSS-HHHHHHHHH-S--TTSS-HHHHHHHHHHHHHHHHHTTT-SS--BSHHHHHHHHHHHHHHHHHHHHHHS---S-HHHHHHHHHHHHHHHHHT--HHHHHHHHHHHT-GGGHHHHHHHHHHHHHHHHHH-SS-HHHHHHHHHT-----SS--GGGGG-BGGGG-----GGG-B-SSEEHHHHHHHHT-TT-SEEEEEETTEEEEEEEHHHHHHHHHHHHHTS-S--TTS-TTS----STT---S-HHHHHHHHHHHHHHHHH-SEE-GGGGSBSS-EEEETT-BHHHHHHHHHTT--SEEEEE-TT--EEEEEEHHHHHHHHHHHHHHHHHHHHHHHHS------------

Foldseek 3Di:
DADDDDDDDDDDDDPDDDPDDPPPDDDDPPDDDDDDDPDDDDDDQCPPDDDQQLDDPVLLLVLLQVLLLVLLVLVLVLLVLLLVLLVVLQVQLQVCCVPPNLVRSLVVSLVVLLVLLLVLVVLCVPFQVPLFELCQLVLLLLLLPDWDQSLQDPSNLVSNSVLLSSVQSSQFLFDNLSNLLSSQLSSSLVSCCVSCVVVLVVLLPCPPDVRRALQVLVVNLVSNSNSSSLSSLLRSLLSNCQQLVFLVLSNQCCVFFRNQADDDPVSVVSSSVSNVSSSVSSVVSQVVVDDPSVVLRALDAPPDDQQWDPQCLVVLQVLLLVLLVVLLVLLVLLVVLQVVVVVVCVVVVVPPPVVLSVVSSVLSSVLSSLLSVLLVVFDKDADDPVDDDADQNNHDPRIGRQLCRQRVHGLSSNLSNLLDQPFDPSHDLVSLVSNLVSLSVSNSNCRNRRGYGHCLSSQLNNQLSSQLSSQNVCVVPNPIDHGSSLSSLSRSLSSNCLQSVDQPSSLSSSCSSNVHPSSSVSSNVSSVSSSVSSCVSPVHHNSVVVCLVVVSQHQRNAFFPVLQPDFQLVLFDPDDPLLAAEQKAFPVSLVSNLVPPVAFWGFYDDPQFTQFIAGSLLSVLLNVLLVVVPLDPPPPDPCPPVPDPSQPSSIRPNSLSVSSNVQSNVVSVVDRMRRCNSSGNRDAAEDERGHGRRVVSCCCSPVPHQKYFYAYPVRGTSHMHGSSSNSVVRSVSVVVVVVVVVCVVPDDPDDPPPPPPDD/DDPDDDDDPDDPPCPDDDPPDPPPDDDDDPDDPDDDDPPPCPPPPPPDDDPQQLDDPVLLLVLLQVLLLVLLVLVLVLLVLLLVLLVVLQVVLQVCCVPPNLVVSLVVSLVVLLVLLLVLVVLCVPFQVPLFELCQLVLLLLLLPDWDLSLQDPSNLVSNSVLLSSNQSSQFLFDNLSNLLSSQLSSSLVSCCVSCVVVLCVLLPQPPDVRDFLQNLVVNLVSNSNSSSLSSLLRSLLSNCQQLVFLVLSNQCCVFFRNQADDDPVSVVSSSVSNVSSSVSSVVSQVVVDDSSCVLRALDAPDDDAQWDPQCLVVLQVLLLVLLVVLLVLLVLLVVLQVVVVVVCVVVVVPPPVVLSVVSSVLSSVLSSLLSVLLVVFDKAADDVVDDDADQSNHDPRIGRQLCRQRVHGLSSNLSNLLDQVADPSHDLVSLVSNLVSLSVSNSNCRNRRGYGHCLSSQLNNQLSSQLSSQNVCVVPNPIDHGSSLSSLSRSLSSNCLQSVDQPSSLSSSCSSNVHPVSSVSSNVSSVSSSVSSCVSPVHHNSVVVCLVVVSQHQRNAFFPVLQPDFQLVLFDPDDPLLAAEQKAFPVSLVSNLVPPVAFWGFYDDPQFTQFIAGSLLSVLLNVLLVVVCLPPPPPDPCPPVPDPSQPSSIRPNSLSVSSNVQSNVVSVVDRMRRCNSSGNRDAAEDERGHGRRVVSCCCSPVPHQKYFYAYPVRGTSHMHGSSSNSVVRSVSVVVVVVVVVCVVDDDPDDPPPPPPDD

Radius of gyration: 35.26 Å; Cα contacts (8 Å, |Δi|>4): 2602; chains: 2; bounding box: 123×105×92 Å

pLDDT: mean 80.17, std 21.75, range [16.22, 98.62]

InterPro domains:
  IPR001807 Chloride channel [PF00654] (117-533)
  IPR001807 Chloride channel [PR00762] (129-146)
  IPR001807 Chloride channel [PR00762] (160-179)
  IPR001807 Chloride channel [PR00762] (451-471)
  IPR001807 Chloride channel [PR00762] (485-501)
  IPR001807 Chloride channel [PR00762] (503-522)
  IPR001807 Chloride channel [PR00762] (542-556)
  IPR014743 Chloride channel, core [SSF81340] (52-557)
  IPR046342 CBS domain superfamily [SSF54631] (579-728)
  IPR051280 Voltage-gated chloride channel/antiporter [PTHR11689] (60-734)